Protein 4M8R (pdb70)

Structure (mmCIF, N/CA/C/O backbone):
data_4M8R
#
_entry.id   4M8R
#
_cell.length_a   123.084
_cell.length_b   123.084
_cell.length_c   269.910
_cell.angle_alpha   90.000
_cell.angle_beta   90.000
_cell.angle_gamma   120.000
#
_symmetry.space_group_name_H-M   'P 61 2 2'
#
loop_
_entity.id
_entity.type
_entity.pdbx_description
1 polymer 'hypothetical protein'
2 non-polymer 'PHOSPHATE ION'
3 non-polymer 1,2-ETHANEDIOL
4 non-polymer 'CHLORIDE ION'
5 water water
#
loop_
_atom_site.group_PDB
_atom_site.id
_atom_site.type_symbol
_atom_site.label_atom_id
_atom_site.label_alt_id
_atom_site.label_comp_id
_atom_site.label_asym_id
_atom_site.label_entity_id
_atom_site.label_seq_id
_atom_site.pdbx_PDB_ins_code
_atom_site.Cartn_x
_atom_site.Cartn_y
_atom_site.Cartn_z
_atom_site.occupancy
_atom_site.B_iso_or_equiv
_atom_site.auth_seq_id
_atom_site.auth_comp_id
_atom_site.auth_asym_id
_atom_site.auth_atom_id
_atom_site.pdbx_PDB_model_num
ATOM 1 N N . LYS A 1 10 ? 16.921 92.867 9.235 1.00 99.04 31 LYS A N 1
ATOM 2 C CA . LYS A 1 10 ? 17.627 91.882 10.111 1.00 98.35 31 LYS A CA 1
ATOM 3 C C . LYS A 1 10 ? 17.619 90.470 9.507 1.00 94.04 31 LYS A C 1
ATOM 4 O O . LYS A 1 10 ? 16.767 89.640 9.840 1.00 92.20 31 LYS A O 1
ATOM 10 N N . ILE A 1 11 ? 18.567 90.221 8.605 1.00 91.46 32 ILE A N 1
ATOM 11 C CA . ILE A 1 11 ? 18.855 88.870 8.114 1.00 81.91 32 ILE A CA 1
ATOM 12 C C . ILE A 1 11 ? 19.779 88.215 9.136 1.00 75.39 32 ILE A C 1
ATOM 13 O O . ILE A 1 11 ? 20.844 88.751 9.437 1.00 78.76 32 ILE A O 1
ATOM 18 N N . LEU A 1 12 ? 19.382 87.066 9.668 1.00 66.77 33 LEU A N 1
ATOM 19 C CA . LEU A 1 12 ? 20.116 86.451 10.775 1.00 63.05 33 LEU A CA 1
ATOM 20 C C . LEU A 1 12 ? 21.467 85.883 10.341 1.00 63.15 33 LEU A C 1
ATOM 21 O O . LEU A 1 12 ? 22.483 86.101 11.006 1.00 62.31 33 LEU A O 1
ATOM 26 N N . VAL A 1 13 ? 21.469 85.149 9.232 1.00 60.54 34 VAL A N 1
ATOM 27 C CA . VAL A 1 13 ? 22.676 84.501 8.730 1.00 59.09 34 VAL A CA 1
ATOM 28 C C . VAL A 1 13 ? 22.699 84.545 7.211 1.00 59.24 34 VAL A C 1
ATOM 29 O O . VAL A 1 13 ? 21.657 84.486 6.558 1.00 59.73 34 VAL A O 1
ATOM 33 N N . THR A 1 14 ? 23.901 84.639 6.658 1.00 60.39 35 THR A N 1
ATOM 34 C CA . THR A 1 14 ? 24.092 84.748 5.221 1.00 61.03 35 THR A CA 1
ATOM 35 C C . THR A 1 14 ? 24.690 83.461 4.667 1.00 61.03 35 THR A C 1
ATOM 36 O O . THR A 1 14 ? 25.287 82.677 5.416 1.00 59.52 35 THR A O 1
ATOM 40 N N . ASN A 1 15 ? 24.515 83.244 3.361 1.00 60.10 36 ASN A N 1
ATOM 41 C CA . ASN A 1 15 ? 25.001 82.035 2.685 1.00 58.69 36 ASN A CA 1
ATOM 42 C C . ASN A 1 15 ? 24.598 80.769 3.430 1.00 55.61 36 ASN A C 1
ATOM 43 O O . ASN A 1 15 ? 25.391 79.835 3.563 1.00 56.20 36 ASN A O 1
ATOM 48 N N . ALA A 1 16 ? 23.361 80.750 3.916 1.00 51.85 37 ALA A N 1
ATOM 49 C CA . ALA A 1 16 ? 22.901 79.695 4.801 1.00 49.53 37 ALA A CA 1
ATOM 50 C C . ALA A 1 16 ? 22.021 78.686 4.089 1.00 47.26 37 ALA A C 1
ATOM 51 O O . ALA A 1 16 ? 21.507 78.940 3.005 1.00 47.32 37 ALA A O 1
ATOM 53 N N . GLY A 1 17 ? 21.833 77.542 4.730 1.00 46.66 38 GLY A N 1
ATOM 54 C CA . GLY A 1 17 ? 20.971 76.499 4.197 1.00 45.95 38 GLY A CA 1
ATOM 55 C C . GLY A 1 17 ? 21.032 75.229 5.023 1.00 44.29 38 GLY A C 1
ATOM 56 O O . GLY A 1 17 ? 21.625 75.202 6.108 1.00 42.70 38 GLY A O 1
ATOM 57 N N . VAL A 1 18 ? 20.422 74.178 4.488 1.00 41.99 39 VAL A N 1
ATOM 58 C CA . VAL A 1 18 ? 20.450 72.862 5.097 1.00 40.36 39 VAL A CA 1
ATOM 59 C C . VAL A 1 18 ? 21.144 71.936 4.120 1.00 40.43 39 VAL A C 1
ATOM 60 O O . VAL A 1 18 ? 20.765 71.865 2.961 1.00 40.50 39 VAL A O 1
ATOM 64 N N . THR A 1 19 ? 22.164 71.228 4.586 1.00 41.54 40 THR A N 1
ATOM 65 C CA . THR A 1 19 ? 22.923 70.334 3.720 1.00 42.60 40 THR A CA 1
ATOM 66 C C . THR A 1 19 ? 21.994 69.329 3.048 1.00 41.23 40 THR A C 1
ATOM 67 O O . THR A 1 19 ? 22.095 69.099 1.850 1.00 42.22 40 THR A O 1
ATOM 71 N N . GLU A 1 20 ? 21.076 68.758 3.819 1.00 39.09 41 GLU A N 1
ATOM 72 C CA . GLU A 1 20 ? 20.168 67.735 3.310 1.00 39.11 41 GLU A CA 1
ATOM 73 C C . GLU A 1 20 ? 18.865 68.331 2.758 1.00 38.04 41 GLU A C 1
ATOM 74 O O . GLU A 1 20 ? 17.837 67.655 2.732 1.00 36.79 41 GLU A O 1
ATOM 80 N N . ALA A 1 21 ? 18.907 69.584 2.307 1.00 38.53 42 ALA A N 1
ATOM 81 C CA . ALA A 1 21 ? 17.706 70.277 1.838 1.00 38.43 42 ALA A CA 1
ATOM 82 C C . ALA A 1 21 ? 16.987 69.500 0.739 1.00 39.51 42 ALA A C 1
ATOM 83 O O . ALA A 1 21 ? 17.617 68.980 -0.177 1.00 41.76 42 ALA A O 1
ATOM 85 N N . ASN A 1 22 ? 15.668 69.401 0.872 1.00 39.97 43 ASN A N 1
ATOM 86 C CA . ASN A 1 22 ? 14.806 68.736 -0.108 1.00 41.13 43 ASN A CA 1
ATOM 87 C C . ASN A 1 22 ? 15.055 67.237 -0.288 1.00 42.61 43 ASN A C 1
ATOM 88 O O . ASN A 1 22 ? 14.609 66.649 -1.265 1.00 43.14 43 ASN A O 1
ATOM 93 N N . GLN A 1 23 ? 15.738 66.619 0.668 1.00 44.65 44 GLN A N 1
ATOM 94 C CA . GLN A 1 23 ? 15.981 65.188 0.633 1.00 45.97 44 GLN A CA 1
ATOM 95 C C . GLN A 1 23 ? 15.119 64.508 1.679 1.00 42.29 44 GLN A C 1
ATOM 96 O O . GLN A 1 23 ? 14.513 65.161 2.532 1.00 40.99 44 GLN A O 1
ATOM 102 N N . THR A 1 24 ? 15.058 63.188 1.599 1.00 41.73 45 THR A N 1
ATOM 103 C CA . THR A 1 24 ? 14.377 62.394 2.599 1.00 41.40 45 THR A CA 1
ATOM 104 C C . THR A 1 24 ? 15.374 62.012 3.694 1.00 40.52 45 THR A C 1
ATOM 105 O O . THR A 1 24 ? 16.463 61.513 3.410 1.00 40.94 45 THR A O 1
ATOM 109 N N . VAL A 1 25 ? 14.997 62.257 4.941 1.00 38.64 46 VAL A N 1
ATOM 110 C CA . VAL A 1 25 ? 15.843 61.925 6.081 1.00 39.92 46 VAL A CA 1
ATOM 111 C C . VAL A 1 25 ? 15.049 61.069 7.059 1.00 40.78 46 VAL A C 1
ATOM 112 O O . VAL A 1 25 ? 13.827 61.041 7.002 1.00 41.76 46 VAL A O 1
ATOM 116 N N . LYS A 1 26 ? 15.742 60.360 7.943 1.00 43.55 47 LYS A N 1
ATOM 117 C CA . LYS A 1 26 ? 15.083 59.452 8.885 1.00 44.39 47 LYS A CA 1
ATOM 118 C C . LYS A 1 26 ? 15.098 60.007 10.307 1.00 41.45 47 LYS A C 1
ATOM 119 O O . LYS A 1 26 ? 16.033 60.702 10.694 1.00 40.71 47 LYS A O 1
ATOM 125 N N . PRO A 1 27 ? 14.056 59.700 11.092 1.00 37.50 48 PRO A N 1
ATOM 126 C CA . PRO A 1 27 ? 14.112 59.985 12.514 1.00 36.83 48 PRO A CA 1
ATOM 127 C C . PRO A 1 27 ? 15.379 59.420 13.141 1.00 37.32 48 PRO A C 1
ATOM 128 O O . PRO A 1 27 ? 15.717 58.266 12.892 1.00 38.47 48 PRO A O 1
ATOM 132 N N . GLY A 1 28 ? 16.073 60.232 13.934 1.00 37.75 49 GLY A N 1
ATOM 133 C CA . GLY A 1 28 ? 17.347 59.834 14.536 1.00 39.49 49 GLY A CA 1
ATOM 134 C C . GLY A 1 28 ? 18.578 60.300 13.769 1.00 40.91 49 GLY A C 1
ATOM 135 O O . GLY A 1 28 ? 19.674 60.315 14.326 1.00 41.63 49 GLY A O 1
ATOM 136 N N . ASP A 1 29 ? 18.407 60.647 12.490 1.00 41.57 50 ASP A N 1
ATOM 137 C CA . ASP A 1 29 ? 19.503 61.151 11.658 1.00 42.25 50 ASP A CA 1
ATOM 138 C C . ASP A 1 29 ? 19.963 62.519 12.120 1.00 42.71 50 ASP A C 1
ATOM 139 O O . ASP A 1 29 ? 19.206 63.266 12.751 1.00 43.64 50 ASP A O 1
ATOM 144 N N . ILE A 1 30 ? 21.207 62.838 11.783 1.00 43.79 51 ILE A N 1
ATOM 145 C CA . ILE A 1 30 ? 21.758 64.168 11.975 1.00 43.78 51 ILE A CA 1
ATOM 146 C C . ILE A 1 30 ? 21.589 64.979 10.696 1.00 41.19 51 ILE A C 1
ATOM 147 O O . ILE A 1 30 ? 22.008 64.547 9.625 1.00 43.17 51 ILE A O 1
ATOM 152 N N . VAL A 1 31 ? 20.978 66.150 10.814 1.00 38.12 52 VAL A N 1
ATOM 153 C CA . VAL A 1 31 ? 20.875 67.098 9.708 1.00 38.17 52 VAL A CA 1
ATOM 154 C C . VAL A 1 31 ? 21.800 68.282 9.980 1.00 39.62 52 VAL A C 1
ATOM 155 O O . VAL A 1 31 ? 21.912 68.736 11.117 1.00 40.07 52 VAL A O 1
ATOM 159 N N . HIS A 1 32 ? 22.456 68.774 8.931 1.00 41.93 53 HIS A N 1
ATOM 160 C CA . HIS A 1 32 ? 23.465 69.819 9.064 1.00 43.95 53 HIS A CA 1
ATOM 161 C C . HIS A 1 32 ? 22.985 71.143 8.520 1.00 44.09 53 HIS A C 1
ATOM 162 O O . HIS A 1 32 ? 22.396 71.209 7.442 1.00 44.84 53 HIS A O 1
ATOM 169 N N . ILE A 1 33 ? 23.259 72.194 9.282 1.00 43.52 54 ILE A N 1
ATOM 170 C CA . ILE A 1 33 ? 22.911 73.549 8.916 1.00 44.13 54 ILE A CA 1
ATOM 171 C C . ILE A 1 33 ? 24.195 74.336 8.755 1.00 44.17 54 ILE A C 1
ATOM 172 O O . ILE A 1 33 ? 25.107 74.191 9.562 1.00 45.08 54 ILE A O 1
ATOM 177 N N . TYR A 1 34 ? 24.256 75.171 7.724 1.00 43.45 55 TYR A N 1
ATOM 178 C CA . TYR A 1 34 ? 25.439 75.982 7.459 1.00 44.91 55 TYR A CA 1
ATOM 179 C C . TYR A 1 34 ? 25.068 77.444 7.252 1.00 45.58 55 TYR A C 1
ATOM 180 O O . TYR A 1 34 ? 23.906 77.770 7.033 1.00 43.74 55 TYR A O 1
ATOM 189 N N . GLY A 1 35 ? 26.073 78.310 7.321 1.00 48.48 56 GLY A N 1
ATOM 190 C CA . GLY A 1 35 ? 25.894 79.746 7.129 1.00 51.19 56 GLY A CA 1
ATOM 191 C C . GLY A 1 35 ? 26.911 80.562 7.907 1.00 55.14 56 GLY A C 1
ATOM 192 O O . GLY A 1 35 ? 27.683 80.015 8.685 1.00 56.19 56 GLY A O 1
ATOM 193 N N . ASP A 1 36 ? 26.917 81.872 7.678 1.00 58.63 57 ASP A N 1
ATOM 194 C CA . ASP A 1 36 ? 27.808 82.790 8.387 1.00 61.71 57 ASP A CA 1
ATOM 195 C C . ASP A 1 36 ? 26.988 83.675 9.314 1.00 60.68 57 ASP A C 1
ATOM 196 O O . ASP A 1 36 ? 25.965 84.217 8.904 1.00 59.91 57 ASP A O 1
ATOM 201 N N . GLY A 1 37 ? 27.425 83.798 10.565 1.00 61.50 58 GLY A N 1
ATOM 202 C CA . GLY A 1 37 ? 26.795 84.710 11.522 1.00 60.78 58 GLY A CA 1
ATOM 203 C C . GLY A 1 37 ? 25.974 84.068 12.631 1.00 58.64 58 GLY A C 1
ATOM 204 O O . GLY A 1 37 ? 25.194 84.749 13.291 1.00 59.39 58 GLY A O 1
ATOM 205 N N . PHE A 1 38 ? 26.145 82.769 12.859 1.00 56.51 59 PHE A N 1
ATOM 206 C CA . PHE A 1 38 ? 25.485 82.120 13.989 1.00 55.57 59 PHE A CA 1
ATOM 207 C C . PHE A 1 38 ? 26.008 82.678 15.306 1.00 59.14 59 PHE A C 1
ATOM 208 O O . PHE A 1 38 ? 27.134 83.181 15.372 1.00 60.90 59 PHE A O 1
ATOM 216 N N . GLN A 1 39 ? 25.182 82.587 16.348 1.00 59.04 60 GLN A N 1
ATOM 217 C CA . GLN A 1 39 ? 25.501 83.174 17.647 1.00 61.91 60 GLN A CA 1
ATOM 218 C C . GLN A 1 39 ? 25.182 82.211 18.781 1.00 64.99 60 GLN A C 1
ATOM 219 O O . GLN A 1 39 ? 24.329 81.336 18.638 1.00 64.14 60 GLN A O 1
ATOM 225 N N . GLU A 1 40 ? 25.881 82.374 19.904 1.00 71.64 61 GLU A N 1
ATOM 226 C CA . GLU A 1 40 ? 25.603 81.591 21.107 1.00 74.08 61 GLU A CA 1
ATOM 227 C C . GLU A 1 40 ? 24.156 81.825 21.503 1.00 67.87 61 GLU A C 1
ATOM 228 O O . GLU A 1 40 ? 23.713 82.970 21.613 1.00 67.45 61 GLU A O 1
ATOM 234 N N . GLY A 1 41 ? 23.418 80.744 21.700 1.00 62.19 62 GLY A N 1
ATOM 235 C CA . GLY A 1 41 ? 22.030 80.849 22.120 1.00 59.40 62 GLY A CA 1
ATOM 236 C C . GLY A 1 41 ? 21.029 80.740 20.988 1.00 55.76 62 GLY A C 1
ATOM 237 O O . GLY A 1 41 ? 19.834 80.622 21.247 1.00 54.01 62 GLY A O 1
ATOM 238 N N . ASP A 1 42 ? 21.496 80.790 19.738 1.00 54.46 63 ASP A N 1
ATOM 239 C CA . ASP A 1 42 ? 20.627 80.524 18.593 1.00 51.34 63 ASP A CA 1
ATOM 240 C C . ASP A 1 42 ? 19.988 79.157 18.774 1.00 50.09 63 ASP A C 1
ATOM 241 O O . ASP A 1 42 ? 20.657 78.203 19.175 1.00 51.47 63 ASP A O 1
ATOM 246 N N . GLN A 1 43 ? 18.686 79.078 18.512 1.00 48.25 64 GLN A N 1
ATOM 247 C CA . GLN A 1 43 ? 17.962 77.818 18.584 1.00 46.72 64 GLN A CA 1
ATOM 248 C C . GLN A 1 43 ? 17.429 77.464 17.200 1.00 42.58 64 GLN A C 1
ATOM 249 O O . GLN A 1 43 ? 17.506 78.267 16.266 1.00 39.66 64 GLN A O 1
ATOM 255 N N . VAL A 1 44 ? 16.922 76.246 17.068 1.00 40.29 65 VAL A N 1
ATOM 256 C CA . VAL A 1 44 ? 16.381 75.779 15.807 1.00 39.32 65 VAL A CA 1
ATOM 257 C C . VAL A 1 44 ? 14.997 75.193 16.050 1.00 38.43 65 VAL A C 1
ATOM 258 O O . VAL A 1 44 ? 14.810 74.393 16.967 1.00 38.22 65 VAL A O 1
ATOM 262 N N . ASP A 1 45 ? 14.039 75.605 15.221 1.00 39.88 66 ASP A N 1
ATOM 263 C CA . ASP A 1 45 ? 12.642 75.172 15.320 1.00 41.49 66 ASP A CA 1
ATOM 264 C C . ASP A 1 45 ? 12.226 74.378 14.091 1.00 38.12 66 ASP A C 1
ATOM 265 O O . ASP A 1 45 ? 12.682 74.651 12.981 1.00 35.33 66 ASP A O 1
ATOM 270 N N . PHE A 1 46 ? 11.331 73.418 14.307 1.00 36.74 67 PHE A N 1
ATOM 271 C CA . PHE A 1 46 ? 10.714 72.650 13.237 1.00 34.17 67 PHE A CA 1
ATOM 272 C C . PHE A 1 46 ? 9.251 73.033 13.110 1.00 34.25 67 PHE A C 1
ATOM 273 O O . PHE A 1 46 ? 8.587 73.269 14.121 1.00 33.84 67 PHE A O 1
ATOM 281 N N . ASP A 1 47 ? 8.752 73.073 11.876 1.00 34.65 68 ASP A N 1
ATOM 282 C CA . ASP A 1 47 ? 7.315 73.055 11.610 1.00 36.35 68 ASP A CA 1
ATOM 283 C C . ASP A 1 47 ? 7.016 71.821 10.757 1.00 34.31 68 ASP A C 1
ATOM 284 O O . ASP A 1 47 ? 7.677 71.587 9.751 1.00 32.91 68 ASP A O 1
ATOM 289 N N . PHE A 1 48 ? 6.020 71.039 11.165 1.00 33.49 69 PHE A N 1
ATOM 290 C CA . PHE A 1 48 ? 5.662 69.793 10.487 1.00 32.67 69 PHE A CA 1
ATOM 291 C C . PHE A 1 48 ? 4.332 69.928 9.751 1.00 32.56 69 PHE A C 1
ATOM 292 O O . PHE A 1 48 ? 3.394 70.539 10.262 1.00 32.18 69 PHE A O 1
ATOM 300 N N . ARG A 1 49 ? 4.257 69.337 8.562 1.00 33.09 70 ARG A N 1
ATOM 301 C CA . ARG A 1 49 ? 3.008 69.226 7.809 1.00 33.56 70 ARG A CA 1
ATOM 302 C C . ARG A 1 49 ? 2.874 67.803 7.287 1.00 32.70 70 ARG A C 1
ATOM 303 O O . ARG A 1 49 ? 3.787 67.303 6.642 1.00 32.93 70 ARG A O 1
ATOM 311 N N . TRP A 1 50 ? 1.750 67.150 7.566 1.00 33.48 71 TRP A N 1
ATOM 312 C CA . TRP A 1 50 ? 1.556 65.769 7.128 1.00 34.64 71 TRP A CA 1
ATOM 313 C C . TRP A 1 50 ? 0.144 65.444 6.642 1.00 36.87 71 TRP A C 1
ATOM 314 O O . TRP A 1 50 ? -0.822 66.098 7.015 1.00 37.09 71 TRP A O 1
ATOM 325 N N . ASP A 1 51 ? 0.057 64.412 5.806 1.00 40.67 72 ASP A N 1
ATOM 326 C CA . ASP A 1 51 ? -1.209 63.859 5.326 1.00 45.05 72 ASP A CA 1
ATOM 327 C C . ASP A 1 51 ? -1.216 62.363 5.614 1.00 46.99 72 ASP A C 1
ATOM 328 O O . ASP A 1 51 ? -0.453 61.624 5.000 1.00 49.56 72 ASP A O 1
ATOM 333 N N . LEU A 1 52 ? -2.058 61.912 6.543 1.00 49.14 73 LEU A N 1
ATOM 334 C CA . LEU A 1 52 ? -2.067 60.493 6.935 1.00 48.25 73 LEU A CA 1
ATOM 335 C C . LEU A 1 52 ? -2.536 59.571 5.805 1.00 49.91 73 LEU A C 1
ATOM 336 O O . LEU A 1 52 ? -1.903 58.546 5.534 1.00 50.55 73 LEU A O 1
ATOM 341 N N . GLY A 1 53 ? -3.634 59.938 5.150 1.00 48.49 74 GLY A N 1
ATOM 342 C CA . GLY A 1 53 ? -4.153 59.171 4.020 1.00 50.20 74 GLY A CA 1
ATOM 343 C C . GLY A 1 53 ? -3.925 59.931 2.736 1.00 51.65 74 GLY A C 1
ATOM 344 O O . GLY A 1 53 ? -2.788 60.224 2.380 1.00 55.30 74 GLY A O 1
ATOM 345 N N . GLU A 1 54 ? -5.005 60.257 2.037 1.00 53.73 75 GLU A N 1
ATOM 346 C CA . GLU A 1 54 ? -4.922 61.168 0.909 1.00 56.59 75 GLU A CA 1
ATOM 347 C C . GLU A 1 54 ? -4.963 62.609 1.434 1.00 54.62 75 GLU A C 1
ATOM 348 O O . GLU A 1 54 ? -5.504 62.857 2.512 1.00 52.85 75 GLU A O 1
ATOM 354 N N . PRO A 1 55 ? -4.364 63.560 0.693 1.00 54.75 76 PRO A N 1
ATOM 355 C CA . PRO A 1 55 ? -4.396 64.953 1.147 1.00 52.96 76 PRO A CA 1
ATOM 356 C C . PRO A 1 55 ? -5.799 65.551 1.156 1.00 52.55 76 PRO A C 1
ATOM 357 O O . PRO A 1 55 ? -6.544 65.408 0.193 1.00 55.65 76 PRO A O 1
ATOM 361 N N . LEU A 1 56 ? -6.144 66.201 2.261 1.00 51.00 77 LEU A N 1
ATOM 362 C CA . LEU A 1 56 ? -7.370 66.970 2.378 1.00 50.77 77 LEU A CA 1
ATOM 363 C C . LEU A 1 56 ? -7.068 68.191 3.242 1.00 47.83 77 LEU A C 1
ATOM 364 O O . LEU A 1 56 ? -6.119 68.172 4.034 1.00 46.70 77 LEU A O 1
ATOM 369 N N . PHE A 1 57 ? -7.850 69.255 3.077 1.00 47.57 78 PHE A N 1
ATOM 370 C CA . PHE A 1 57 ? -7.781 70.392 3.989 1.00 45.85 78 PHE A CA 1
ATOM 371 C C . PHE A 1 57 ? -8.823 70.211 5.094 1.00 45.53 78 PHE A C 1
ATOM 372 O O . PHE A 1 57 ? -9.992 69.946 4.801 1.00 46.68 78 PHE A O 1
ATOM 380 N N . PRO A 1 58 ? -8.418 70.366 6.367 1.00 43.58 79 PRO A N 1
ATOM 381 C CA . PRO A 1 58 ? -7.075 70.665 6.862 1.00 42.26 79 PRO A CA 1
ATOM 382 C C . PRO A 1 58 ? -6.170 69.445 6.904 1.00 42.03 79 PRO A C 1
ATOM 383 O O . PRO A 1 58 ? -6.635 68.330 7.111 1.00 44.35 79 PRO A O 1
ATOM 387 N N . GLU A 1 59 ? -4.877 69.674 6.736 1.00 42.06 80 GLU A N 1
ATOM 388 C CA . GLU A 1 59 ? -3.873 68.632 6.919 1.00 42.44 80 GLU A CA 1
ATOM 389 C C . GLU A 1 59 ? -3.548 68.497 8.412 1.00 39.77 80 GLU A C 1
ATOM 390 O O . GLU A 1 59 ? -4.253 69.038 9.258 1.00 39.85 80 GLU A O 1
ATOM 396 N N . GLY A 1 60 ? -2.495 67.757 8.729 1.00 38.05 81 GLY A N 1
ATOM 397 C CA . GLY A 1 60 ? -1.956 67.715 10.083 1.00 37.68 81 GLY A CA 1
ATOM 398 C C . GLY A 1 60 ? -0.798 68.692 10.208 1.00 36.73 81 GLY A C 1
ATOM 399 O O . GLY A 1 60 ? 0.056 68.754 9.322 1.00 35.18 81 GLY A O 1
ATOM 400 N N . TYR A 1 61 ? -0.774 69.451 11.305 1.00 36.45 82 TYR A N 1
ATOM 401 C CA . TYR A 1 61 ? 0.225 70.505 11.508 1.00 36.55 82 TYR A CA 1
ATOM 402 C C . TYR A 1 61 ? 0.819 70.443 12.897 1.00 35.14 82 TYR A C 1
ATOM 403 O O . TYR A 1 61 ? 0.155 70.058 13.839 1.00 35.47 82 TYR A O 1
ATOM 412 N N . LEU A 1 62 ? 2.078 70.833 13.014 1.00 36.49 83 LEU A N 1
ATOM 413 C CA . LEU A 1 62 ? 2.735 70.937 14.309 1.00 37.66 83 LEU A CA 1
ATOM 414 C C . LEU A 1 62 ? 3.872 71.940 14.193 1.00 39.26 83 LEU A C 1
ATOM 415 O O . LEU A 1 62 ? 4.576 71.962 13.188 1.00 38.56 83 LEU A O 1
ATOM 420 N N . GLY A 1 63 ? 4.039 72.774 15.211 1.00 41.26 84 GLY A N 1
ATOM 421 C CA . GLY A 1 63 ? 5.083 73.791 15.197 1.00 45.60 84 GLY A CA 1
ATOM 422 C C . GLY A 1 63 ? 4.764 74.975 16.095 1.00 51.38 84 GLY A C 1
ATOM 423 O O . GLY A 1 63 ? 3.595 75.321 16.263 1.00 50.89 84 GLY A O 1
ATOM 424 N N . PRO A 1 64 ? 5.800 75.605 16.689 1.00 54.89 85 PRO A N 1
ATOM 425 C CA . PRO A 1 64 ? 7.219 75.285 16.582 1.00 49.73 85 PRO A CA 1
ATOM 426 C C . PRO A 1 64 ? 7.618 74.184 17.564 1.00 45.68 85 PRO A C 1
ATOM 427 O O . PRO A 1 64 ? 7.156 74.149 18.700 1.00 49.16 85 PRO A O 1
ATOM 431 N N . VAL A 1 65 ? 8.462 73.281 17.111 1.00 45.79 86 VAL A N 1
ATOM 432 C CA . VAL A 1 65 ? 8.965 72.211 17.946 1.00 45.74 86 VAL A CA 1
ATOM 433 C C . VAL A 1 65 ? 10.469 72.404 17.939 1.00 46.45 86 VAL A C 1
ATOM 434 O O . VAL A 1 65 ? 11.092 72.378 16.879 1.00 49.77 86 VAL A O 1
ATOM 438 N N . GLY A 1 66 ? 11.042 72.630 19.116 1.00 45.51 87 GLY A N 1
ATOM 439 C CA . GLY A 1 66 ? 12.468 72.860 19.236 1.00 42.67 87 GLY A CA 1
ATOM 440 C C . GLY A 1 66 ? 13.230 71.645 18.767 1.00 42.15 87 GLY A C 1
ATOM 441 O O . GLY A 1 66 ? 12.848 70.512 19.066 1.00 43.04 87 GLY A O 1
ATOM 442 N N . ALA A 1 67 ? 14.296 71.887 18.011 1.00 41.92 88 ALA A N 1
ATOM 443 C CA . ALA A 1 67 ? 15.170 70.826 17.551 1.00 40.82 88 ALA A CA 1
ATOM 444 C C . ALA A 1 67 ? 16.289 70.628 18.560 1.00 41.53 88 ALA A C 1
ATOM 445 O O . ALA A 1 67 ? 16.808 71.598 19.114 1.00 40.46 88 ALA A O 1
ATOM 447 N N . GLU A 1 68 ? 16.660 69.375 18.800 1.00 41.99 89 GLU A N 1
ATOM 448 C CA . GLU A 1 68 ? 17.837 69.087 19.609 1.00 45.40 89 GLU A CA 1
ATOM 449 C C . GLU A 1 68 ? 19.087 69.437 18.798 1.00 45.35 89 GLU A C 1
ATOM 450 O O . GLU A 1 68 ? 19.265 68.956 17.678 1.00 41.08 89 GLU A O 1
ATOM 456 N N . ILE A 1 69 ? 19.937 70.287 19.367 1.00 46.75 90 ILE A N 1
ATOM 457 C CA . ILE A 1 69 ? 21.183 70.693 18.726 1.00 47.53 90 ILE A CA 1
ATOM 458 C C . ILE A 1 69 ? 22.325 69.834 19.251 1.00 49.11 90 ILE A C 1
ATOM 459 O O . ILE A 1 69 ? 22.601 69.843 20.442 1.00 51.19 90 ILE A O 1
ATOM 464 N N . VAL A 1 70 ? 22.990 69.110 18.355 1.00 49.44 91 VAL A N 1
ATOM 465 C CA . VAL A 1 70 ? 24.038 68.160 18.734 1.00 52.73 91 VAL A CA 1
ATOM 466 C C . VAL A 1 70 ? 25.427 68.806 18.710 1.00 54.88 91 VAL A C 1
ATOM 467 O O . VAL A 1 70 ? 26.206 68.616 19.631 1.00 57.22 91 VAL A O 1
ATOM 471 N N . GLU A 1 71 ? 25.732 69.543 17.646 1.00 58.10 92 GLU A N 1
ATOM 472 C CA . GLU A 1 71 ? 27.012 70.242 17.496 1.00 64.32 92 GLU A CA 1
ATOM 473 C C . GLU A 1 71 ? 26.727 71.688 17.163 1.00 61.97 92 GLU A C 1
ATOM 474 O O . GLU A 1 71 ? 25.700 72.002 16.568 1.00 58.32 92 GLU A O 1
ATOM 480 N N . ARG A 1 72 ? 27.652 72.565 17.524 1.00 67.32 93 ARG A N 1
ATOM 481 C CA . ARG A 1 72 ? 27.445 73.996 17.366 1.00 71.38 93 ARG A CA 1
ATOM 482 C C . ARG A 1 72 ? 28.769 74.705 17.080 1.00 77.20 93 ARG A C 1
ATOM 483 O O . ARG A 1 72 ? 29.728 74.552 17.836 1.00 82.13 93 ARG A O 1
ATOM 491 N N . HIS A 1 73 ? 28.814 75.456 15.977 1.00 81.71 94 HIS A N 1
ATOM 492 C CA . HIS A 1 73 ? 29.940 76.345 15.660 1.00 86.85 94 HIS A CA 1
ATOM 493 C C . HIS A 1 73 ? 29.400 77.667 15.108 1.00 86.16 94 HIS A C 1
ATOM 494 O O . HIS A 1 73 ? 28.187 77.856 14.990 1.00 81.55 94 HIS A O 1
ATOM 501 N N . SER A 1 74 ? 30.312 78.570 14.758 1.00 87.58 95 SER A N 1
ATOM 502 C CA . SER A 1 74 ? 29.948 79.864 14.179 1.00 84.03 95 SER A CA 1
ATOM 503 C C . SER A 1 74 ? 29.587 79.751 12.701 1.00 75.82 95 SER A C 1
ATOM 504 O O . SER A 1 74 ? 28.908 80.638 12.174 1.00 78.45 95 SER A O 1
ATOM 507 N N . ASN A 1 75 ? 30.032 78.671 12.047 1.00 68.31 96 ASN A N 1
ATOM 508 C CA A ASN A 1 75 ? 29.741 78.444 10.627 0.50 64.59 96 ASN A CA 1
ATOM 509 C CA B ASN A 1 75 ? 29.745 78.441 10.628 0.50 64.34 96 ASN A CA 1
ATOM 510 C C . ASN A 1 75 ? 28.587 77.465 10.385 1.00 60.05 96 ASN A C 1
ATOM 511 O O . ASN A 1 75 ? 28.187 77.244 9.248 1.00 59.21 96 ASN A O 1
ATOM 520 N N . GLY A 1 76 ? 28.042 76.885 11.452 1.00 56.49 97 GLY A N 1
ATOM 521 C CA . GLY A 1 76 ? 26.903 75.978 11.320 1.00 52.86 97 GLY A CA 1
ATOM 522 C C . GLY A 1 76 ? 26.620 75.123 12.541 1.00 51.68 97 GLY A C 1
ATOM 523 O O . GLY A 1 76 ? 27.242 75.288 13.585 1.00 50.59 97 GLY A O 1
ATOM 532 N N . SER A 1 78 ? 24.727 71.066 13.933 1.00 49.73 99 SER A N 1
ATOM 533 C CA . SER A 1 78 ? 24.131 69.757 13.678 1.00 49.47 99 SER A CA 1
ATOM 534 C C . SER A 1 78 ? 22.893 69.592 14.550 1.00 46.80 99 SER A C 1
ATOM 535 O O . SER A 1 78 ? 22.941 69.868 15.749 1.00 48.66 99 SER A O 1
ATOM 538 N N . ILE A 1 79 ? 21.792 69.143 13.955 1.00 42.99 100 ILE A N 1
ATOM 539 C CA . ILE A 1 79 ? 20.562 68.894 14.708 1.00 41.40 100 ILE A CA 1
ATOM 540 C C . ILE A 1 79 ? 20.095 67.465 14.501 1.00 40.54 100 ILE A C 1
ATOM 541 O O . ILE A 1 79 ? 20.438 66.842 13.500 1.00 42.14 100 ILE A O 1
ATOM 546 N N . ARG A 1 80 ? 19.342 66.941 15.464 1.00 39.98 101 ARG A N 1
ATOM 547 C CA . ARG A 1 80 ? 18.821 65.581 15.375 1.00 42.07 101 ARG A CA 1
ATOM 548 C C . ARG A 1 80 ? 17.358 65.618 14.953 1.00 37.43 101 ARG A C 1
ATOM 549 O O . ARG A 1 80 ? 16.596 66.424 15.461 1.00 37.13 101 ARG A O 1
ATOM 565 N N . PRO A 1 82 ? 13.633 64.271 14.955 1.00 32.60 103 PRO A N 1
ATOM 566 C CA . PRO A 1 82 ? 12.876 63.579 15.994 1.00 32.24 103 PRO A CA 1
ATOM 567 C C . PRO A 1 82 ? 12.054 62.372 15.538 1.00 32.67 103 PRO A C 1
ATOM 568 O O . PRO A 1 82 ? 11.672 62.266 14.368 1.00 32.60 103 PRO A O 1
ATOM 572 N N . TYR A 1 83 ? 11.791 61.485 16.494 1.00 33.19 104 TYR A N 1
ATOM 573 C CA . TYR A 1 83 ? 10.836 60.393 16.338 1.00 32.52 104 TYR A CA 1
ATOM 574 C C . TYR A 1 83 ? 9.436 60.876 16.700 1.00 30.35 104 TYR A C 1
ATOM 575 O O . TYR A 1 83 ? 9.258 62.023 17.099 1.00 29.66 104 TYR A O 1
ATOM 584 N N . ARG A 1 84 ? 8.456 59.992 16.534 1.00 30.02 105 ARG A N 1
ATOM 585 C CA . ARG A 1 84 ? 7.077 60.166 17.020 1.00 31.28 105 ARG A CA 1
ATOM 586 C C . ARG A 1 84 ? 6.192 61.102 16.197 1.00 33.60 105 ARG A C 1
ATOM 587 O O . ARG A 1 84 ? 5.078 61.413 16.612 1.00 35.69 105 ARG A O 1
ATOM 595 N N . LYS A 1 85 ? 6.653 61.532 15.029 1.00 34.97 106 LYS A N 1
ATOM 596 C CA . LYS A 1 85 ? 5.769 62.217 14.093 1.00 36.93 106 LYS A CA 1
ATOM 597 C C . LYS A 1 85 ? 5.513 61.307 12.900 1.00 34.68 106 LYS A C 1
ATOM 598 O O . LYS A 1 85 ? 6.307 60.417 12.619 1.00 34.59 106 LYS A O 1
ATOM 604 N N . PRO A 1 86 ? 4.394 61.519 12.200 1.00 34.98 107 PRO A N 1
ATOM 605 C CA . PRO A 1 86 ? 4.199 60.838 10.915 1.00 36.18 107 PRO A CA 1
ATOM 606 C C . PRO A 1 86 ? 5.134 61.380 9.846 1.00 34.80 107 PRO A C 1
ATOM 607 O O . PRO A 1 86 ? 5.851 62.363 10.089 1.00 31.38 107 PRO A O 1
ATOM 611 N N . GLU A 1 87 ? 5.137 60.735 8.680 1.00 34.65 108 GLU A N 1
ATOM 612 C CA . GLU A 1 87 ? 5.907 61.236 7.550 1.00 35.35 108 GLU A CA 1
ATOM 613 C C . GLU A 1 87 ? 5.495 62.672 7.280 1.00 33.38 108 GLU A C 1
ATOM 614 O O . GLU A 1 87 ? 4.324 62.944 7.061 1.00 33.47 108 GLU A O 1
ATOM 620 N N . SER A 1 88 ? 6.462 63.582 7.292 1.00 33.16 109 SER A N 1
ATOM 621 C CA . SER A 1 88 ? 6.167 65.008 7.286 1.00 32.54 109 SER A CA 1
ATOM 622 C C . SER A 1 88 ? 7.094 65.812 6.401 1.00 31.94 109 SER A C 1
ATOM 623 O O . SER A 1 88 ? 8.284 65.517 6.294 1.00 31.74 109 SER A O 1
ATOM 626 N N . ARG A 1 89 ? 6.531 66.843 5.786 1.00 32.11 110 ARG A N 1
ATOM 627 C CA . ARG A 1 89 ? 7.310 67.963 5.281 1.00 33.87 110 ARG A CA 1
ATOM 628 C C . ARG A 1 89 ? 7.736 68.784 6.496 1.00 33.59 110 ARG A C 1
ATOM 629 O O . ARG A 1 89 ? 6.884 69.301 7.231 1.00 31.48 110 ARG A O 1
ATOM 637 N N . VAL A 1 90 ? 9.045 68.890 6.707 1.00 33.73 111 VAL A N 1
ATOM 638 C CA . VAL A 1 90 ? 9.584 69.612 7.854 1.00 34.15 111 VAL A CA 1
ATOM 639 C C . VAL A 1 90 ? 10.323 70.850 7.373 1.00 35.89 111 VAL A C 1
ATOM 640 O O . VAL A 1 90 ? 11.271 70.740 6.595 1.00 37.01 111 VAL A O 1
ATOM 644 N N . GLU A 1 91 ? 9.888 72.019 7.836 1.00 34.99 112 GLU A N 1
ATOM 645 C CA . GLU A 1 91 ? 10.605 73.253 7.567 1.00 36.21 112 GLU A CA 1
ATOM 646 C C . GLU A 1 91 ? 11.435 73.606 8.790 1.00 36.50 112 GLU A C 1
ATOM 647 O O . GLU A 1 91 ? 10.938 73.559 9.920 1.00 33.96 112 GLU A O 1
ATOM 653 N N . ILE A 1 92 ? 12.699 73.950 8.544 1.00 36.83 113 ILE A N 1
ATOM 654 C CA . ILE A 1 92 ? 13.689 74.171 9.591 1.00 37.19 113 ILE A CA 1
ATOM 655 C C . ILE A 1 92 ? 14.001 75.659 9.692 1.00 38.54 113 ILE A C 1
ATOM 656 O O . ILE A 1 92 ? 14.401 76.283 8.708 1.00 39.86 113 ILE A O 1
ATOM 661 N N . PHE A 1 93 ? 13.813 76.216 10.888 1.00 40.18 114 PHE A N 1
ATOM 662 C CA . PHE A 1 93 ? 13.977 77.648 11.127 1.00 40.95 114 PHE A CA 1
ATOM 663 C C . PHE A 1 93 ? 15.095 77.936 12.118 1.00 41.60 114 PHE A C 1
ATOM 664 O O . PHE A 1 93 ? 15.200 77.276 13.150 1.00 41.77 114 PHE A O 1
ATOM 672 N N . LEU A 1 94 ? 15.904 78.946 11.822 1.00 42.76 115 LEU A N 1
ATOM 673 C CA . LEU A 1 94 ? 16.827 79.494 12.811 1.00 43.38 115 LEU A CA 1
ATOM 674 C C . LEU A 1 94 ? 16.055 80.459 13.705 1.00 44.25 115 LEU A C 1
ATOM 675 O O . LEU A 1 94 ? 15.365 81.345 13.208 1.00 44.16 115 LEU A O 1
ATOM 680 N N . ASN A 1 95 ? 16.173 80.281 15.016 1.00 45.69 116 ASN A N 1
ATOM 681 C CA . ASN A 1 95 ? 15.445 81.098 15.986 1.00 48.21 116 ASN A CA 1
ATOM 682 C C . ASN A 1 95 ? 16.425 81.883 16.851 1.00 49.19 116 ASN A C 1
ATOM 683 O O . ASN A 1 95 ? 17.104 81.306 17.698 1.00 46.96 116 ASN A O 1
ATOM 688 N N . ARG A 1 96 ? 16.508 83.191 16.614 1.00 51.64 117 ARG A N 1
ATOM 689 C CA . ARG A 1 96 ? 17.338 84.079 17.422 1.00 55.57 117 ARG A CA 1
ATOM 690 C C . ARG A 1 96 ? 16.441 84.996 18.248 1.00 59.06 117 ARG A C 1
ATOM 691 O O . ARG A 1 96 ? 16.012 86.047 17.769 1.00 60.55 117 ARG A O 1
ATOM 699 N N . ALA A 1 97 ? 16.173 84.590 19.491 1.00 62.94 118 ALA A N 1
ATOM 700 C CA . ALA A 1 97 ? 15.268 85.315 20.392 1.00 65.52 118 ALA A CA 1
ATOM 701 C C . ALA A 1 97 ? 13.864 85.420 19.774 1.00 67.87 118 ALA A C 1
ATOM 702 O O . ALA A 1 97 ? 13.202 84.402 19.568 1.00 69.07 118 ALA A O 1
ATOM 704 N N . SER A 1 98 ? 13.416 86.634 19.468 1.00 74.11 119 SER A N 1
ATOM 705 C CA . SER A 1 98 ? 12.184 86.840 18.706 1.00 81.63 119 SER A CA 1
ATOM 706 C C . SER A 1 98 ? 12.251 86.196 17.299 1.00 76.95 119 SER A C 1
ATOM 707 O O . SER A 1 98 ? 11.448 85.316 16.963 1.00 66.61 119 SER A O 1
ATOM 710 N N . GLU A 1 99 ? 13.249 86.612 16.521 1.00 77.52 120 GLU A N 1
ATOM 711 C CA . GLU A 1 99 ? 13.275 86.427 15.062 1.00 74.11 120 GLU A CA 1
ATOM 712 C C . GLU A 1 99 ? 13.363 84.966 14.616 1.00 62.35 120 GLU A C 1
ATOM 713 O O . GLU A 1 99 ? 13.973 84.141 15.292 1.00 57.65 120 GLU A O 1
ATOM 719 N N . ARG A 1 100 ? 12.753 84.672 13.466 1.00 55.58 121 ARG A N 1
ATOM 720 C CA . ARG A 1 100 ? 12.887 83.377 12.795 1.00 50.65 121 ARG A CA 1
ATOM 721 C C . ARG A 1 100 ? 13.284 83.558 11.329 1.00 47.94 121 ARG A C 1
ATOM 722 O O . ARG A 1 100 ? 12.860 84.513 10.674 1.00 46.55 121 ARG A O 1
ATOM 738 N N . SER A 1 102 ? 13.851 81.015 7.786 1.00 42.91 123 SER A N 1
ATOM 739 C CA . SER A 1 102 ? 13.761 79.695 7.185 1.00 41.97 123 SER A CA 1
ATOM 740 C C . SER A 1 102 ? 15.101 79.312 6.580 1.00 44.14 123 SER A C 1
ATOM 741 O O . SER A 1 102 ? 15.675 80.078 5.808 1.00 46.18 123 SER A O 1
ATOM 744 N N . LEU A 1 103 ? 15.596 78.131 6.938 1.00 42.59 124 LEU A N 1
ATOM 745 C CA . LEU A 1 103 ? 16.865 77.636 6.419 1.00 42.80 124 LEU A CA 1
ATOM 746 C C . LEU A 1 103 ? 16.646 76.653 5.280 1.00 43.69 124 LEU A C 1
ATOM 747 O O . LEU A 1 103 ? 17.452 76.581 4.357 1.00 43.03 124 LEU A O 1
ATOM 752 N N . GLY A 1 104 ? 15.566 75.879 5.357 1.00 42.88 125 GLY A N 1
ATOM 753 C CA . GLY A 1 104 ? 15.258 74.896 4.326 1.00 41.79 125 GLY A CA 1
ATOM 754 C C . GLY A 1 104 ? 14.219 73.885 4.761 1.00 39.81 125 GLY A C 1
ATOM 755 O O . GLY A 1 104 ? 13.675 73.973 5.863 1.00 41.30 125 GLY A O 1
ATOM 756 N N . LYS A 1 105 ? 13.962 72.915 3.891 1.00 38.73 126 LYS A N 1
ATOM 757 C CA . LYS A 1 105 ? 12.945 71.902 4.129 1.00 37.55 126 LYS A CA 1
ATOM 758 C C . LYS A 1 105 ? 13.504 70.515 3.894 1.00 35.46 126 LYS A C 1
ATOM 759 O O . LYS A 1 105 ? 14.403 70.329 3.076 1.00 35.60 126 LYS A O 1
ATOM 765 N N . VAL A 1 106 ? 12.969 69.546 4.623 1.00 33.37 127 VAL A N 1
ATOM 766 C CA . VAL A 1 106 ? 13.291 68.148 4.397 1.00 32.97 127 VAL A CA 1
ATOM 767 C C . VAL A 1 106 ? 12.026 67.330 4.486 1.00 32.46 127 VAL A C 1
ATOM 768 O O . VAL A 1 106 ? 11.025 67.783 5.033 1.00 31.60 127 VAL A O 1
ATOM 772 N N . LEU A 1 107 ? 12.070 66.133 3.917 1.00 34.88 128 LEU A N 1
ATOM 773 C CA . LEU A 1 107 ? 10.995 65.170 4.067 1.00 36.16 128 LEU A CA 1
ATOM 774 C C . LEU A 1 107 ? 11.451 64.170 5.119 1.00 34.90 128 LEU A C 1
ATOM 775 O O . LEU A 1 107 ? 12.472 63.497 4.947 1.00 35.41 128 LEU A O 1
ATOM 780 N N . LEU A 1 108 ? 10.713 64.098 6.221 1.00 33.44 129 LEU A N 1
ATOM 781 C CA . LEU A 1 108 ? 11.072 63.233 7.341 1.00 32.79 129 LEU A CA 1
ATOM 782 C C . LEU A 1 108 ? 10.228 61.969 7.292 1.00 32.84 129 LEU A C 1
ATOM 783 O O . LEU A 1 108 ? 9.001 62.040 7.329 1.00 32.68 129 LEU A O 1
ATOM 788 N N . ALA A 1 109 ? 10.882 60.816 7.218 1.00 33.61 130 ALA A N 1
ATOM 789 C CA . ALA A 1 109 ? 10.175 59.540 7.149 1.00 34.94 130 ALA A CA 1
ATOM 790 C C . ALA A 1 109 ? 9.408 59.294 8.441 1.00 34.51 130 ALA A C 1
ATOM 791 O O . ALA A 1 109 ? 9.730 59.870 9.472 1.00 34.62 130 ALA A O 1
ATOM 793 N N . ASP A 1 110 ? 8.398 58.432 8.374 1.00 35.96 131 ASP A N 1
ATOM 794 C CA . ASP A 1 110 ? 7.536 58.154 9.513 1.00 36.58 131 ASP A CA 1
ATOM 795 C C . ASP A 1 110 ? 8.353 57.753 10.743 1.00 36.07 131 ASP A C 1
ATOM 796 O O . ASP A 1 110 ? 9.237 56.910 10.657 1.00 35.41 131 ASP A O 1
ATOM 801 N N . GLY A 1 111 ? 8.051 58.371 11.879 1.00 35.94 132 GLY A N 1
ATOM 802 C CA . GLY A 1 111 ? 8.697 58.024 13.142 1.00 36.32 132 GLY A CA 1
ATOM 803 C C . GLY A 1 111 ? 7.718 57.582 14.216 1.00 35.22 132 GLY A C 1
ATOM 804 O O . GLY A 1 111 ? 8.043 57.602 15.402 1.00 35.33 132 GLY A O 1
ATOM 805 N N . GLN A 1 112 ? 6.520 57.176 13.814 1.00 35.80 133 GLN A N 1
ATOM 806 C CA . GLN A 1 112 ? 5.498 56.789 14.782 1.00 36.62 133 GLN A CA 1
ATOM 807 C C . GLN A 1 112 ? 5.874 55.465 15.424 1.00 35.67 133 GLN A C 1
ATOM 808 O O . GLN A 1 112 ? 6.314 54.546 14.747 1.00 35.25 133 GLN A O 1
ATOM 814 N N . THR A 1 113 ? 5.702 55.386 16.736 1.00 35.43 134 THR A N 1
ATOM 815 C CA . THR A 1 113 ? 6.072 54.200 17.499 1.00 36.77 134 THR A CA 1
ATOM 816 C C . THR A 1 113 ? 4.939 53.165 17.506 1.00 38.33 134 THR A C 1
ATOM 817 O O . THR A 1 113 ? 3.769 53.536 17.533 1.00 37.38 134 THR A O 1
ATOM 821 N N . PRO A 1 114 ? 5.282 51.865 17.494 1.00 40.89 135 PRO A N 1
ATOM 822 C CA . PRO A 1 114 ? 4.247 50.828 17.464 1.00 42.90 135 PRO A CA 1
ATOM 823 C C . PRO A 1 114 ? 3.385 50.868 18.720 1.00 44.99 135 PRO A C 1
ATOM 824 O O . PRO A 1 114 ? 3.911 51.074 19.809 1.00 46.04 135 PRO A O 1
ATOM 828 N N . LYS A 1 115 ? 2.078 50.674 18.565 1.00 49.05 136 LYS A N 1
ATOM 829 C CA . LYS A 1 115 ? 1.136 50.833 19.676 1.00 53.09 136 LYS A CA 1
ATOM 830 C C . LYS A 1 115 ? 0.774 49.524 20.388 1.00 48.13 136 LYS A C 1
ATOM 831 O O . LYS A 1 115 ? 0.123 49.555 21.431 1.00 45.99 136 LYS A O 1
ATOM 837 N N . ASP A 1 116 ? 1.193 48.385 19.842 1.00 45.80 137 ASP A N 1
ATOM 838 C CA . ASP A 1 116 ? 0.921 47.093 20.479 1.00 47.52 137 ASP A CA 1
ATOM 839 C C . ASP A 1 116 ? 1.718 46.941 21.773 1.00 47.10 137 ASP A C 1
ATOM 840 O O . ASP A 1 116 ? 2.892 47.310 21.837 1.00 46.04 137 ASP A O 1
ATOM 845 N N . PHE A 1 117 ? 1.074 46.390 22.797 1.00 45.63 138 PHE A N 1
ATOM 846 C CA . PHE A 1 117 ? 1.718 46.205 24.089 1.00 45.68 138 PHE A CA 1
ATOM 847 C C . PHE A 1 117 ? 2.720 45.062 24.050 1.00 45.11 138 PHE A C 1
ATOM 848 O O . PHE A 1 117 ? 2.434 44.004 23.519 1.00 45.55 138 PHE A O 1
ATOM 856 N N . ARG A 1 118 ? 3.893 45.303 24.628 1.00 44.72 139 ARG A N 1
ATOM 857 C CA . ARG A 1 118 ? 4.994 44.344 24.635 1.00 45.34 139 ARG A CA 1
ATOM 858 C C . ARG A 1 118 ? 5.535 44.202 26.055 1.00 45.56 139 ARG A C 1
ATOM 859 O O . ARG A 1 118 ? 5.505 45.155 26.835 1.00 43.77 139 ARG A O 1
ATOM 867 N N . LEU A 1 119 ? 6.011 43.009 26.391 1.00 47.63 140 LEU A N 1
ATOM 868 C CA . LEU A 1 119 ? 6.501 42.730 27.734 1.00 49.18 140 LEU A CA 1
ATOM 869 C C . LEU A 1 119 ? 8.026 42.814 27.763 1.00 50.62 140 LEU A C 1
ATOM 870 O O . LEU A 1 119 ? 8.703 42.211 26.922 1.00 52.60 140 LEU A O 1
ATOM 875 N N . TYR A 1 120 ? 8.553 43.558 28.734 1.00 49.87 141 TYR A N 1
ATOM 876 C CA . TYR A 1 120 ? 9.989 43.778 28.867 1.00 50.67 141 TYR A CA 1
ATOM 877 C C . TYR A 1 120 ? 10.468 43.325 30.238 1.00 51.89 141 TYR A C 1
ATOM 878 O O . TYR A 1 120 ? 9.802 43.568 31.238 1.00 52.04 141 TYR A O 1
ATOM 887 N N . GLY A 1 121 ? 11.627 42.676 30.280 1.00 54.15 142 GLY A N 1
ATOM 888 C CA . GLY A 1 121 ? 12.224 42.221 31.536 1.00 55.55 142 GLY A CA 1
ATOM 889 C C . GLY A 1 121 ? 13.527 42.938 31.846 1.00 55.74 142 GLY A C 1
ATOM 890 O O . GLY A 1 121 ? 14.274 43.305 30.935 1.00 56.32 142 GLY A O 1
ATOM 891 N N . ILE A 1 122 ? 13.807 43.119 33.135 1.00 56.68 143 ILE A N 1
ATOM 892 C CA . ILE A 1 122 ? 15.073 43.706 33.583 1.00 58.48 143 ILE A CA 1
ATOM 893 C C . ILE A 1 122 ? 16.101 42.595 33.802 1.00 61.02 143 ILE A C 1
ATOM 894 O O . ILE A 1 122 ? 15.926 41.754 34.686 1.00 62.95 143 ILE A O 1
ATOM 899 N N . ASN A 1 123 ? 17.165 42.590 33.001 1.00 61.34 144 ASN A N 1
ATOM 900 C CA . ASN A 1 123 ? 18.239 41.614 33.159 1.00 65.42 144 ASN A CA 1
ATOM 901 C C . ASN A 1 123 ? 19.355 42.196 34.025 1.00 67.99 144 ASN A C 1
ATOM 902 O O . ASN A 1 123 ? 20.155 43.009 33.558 1.00 68.36 144 ASN A O 1
ATOM 907 N N . GLU A 1 124 ? 19.396 41.787 35.289 1.00 70.50 145 GLU A N 1
ATOM 908 C CA . GLU A 1 124 ? 20.377 42.320 36.232 1.00 72.95 145 GLU A CA 1
ATOM 909 C C . GLU A 1 124 ? 21.782 41.753 36.026 1.00 76.45 145 GLU A C 1
ATOM 910 O O . GLU A 1 124 ? 22.749 42.326 36.515 1.00 78.34 145 GLU A O 1
ATOM 916 N N . THR A 1 125 ? 21.900 40.636 35.313 1.00 79.16 146 THR A N 1
ATOM 917 C CA . THR A 1 125 ? 23.212 40.076 34.994 1.00 83.01 146 THR A CA 1
ATOM 918 C C . THR A 1 125 ? 23.937 40.960 33.974 1.00 83.23 146 THR A C 1
ATOM 919 O O . THR A 1 125 ? 25.046 41.430 34.232 1.00 83.62 146 THR A O 1
ATOM 923 N N . ASP A 1 126 ? 23.299 41.195 32.829 1.00 81.49 147 ASP A N 1
ATOM 924 C CA . ASP A 1 126 ? 23.907 41.984 31.753 1.00 81.80 147 ASP A CA 1
ATOM 925 C C . ASP A 1 126 ? 23.641 43.482 31.891 1.00 79.68 147 ASP A C 1
ATOM 926 O O . ASP A 1 126 ? 24.185 44.276 31.119 1.00 78.69 147 ASP A O 1
ATOM 931 N N . LYS A 1 127 ? 22.813 43.862 32.868 1.00 78.94 148 LYS A N 1
ATOM 932 C CA . LYS A 1 127 ? 22.343 45.244 33.020 1.00 74.35 148 LYS A CA 1
ATOM 933 C C . LYS A 1 127 ? 21.714 45.746 31.718 1.00 68.92 148 LYS A C 1
ATOM 934 O O . LYS A 1 127 ? 22.226 46.659 31.066 1.00 65.14 148 LYS A O 1
ATOM 940 N N . THR A 1 128 ? 20.595 45.120 31.357 1.00 66.84 149 THR A N 1
ATOM 941 C CA . THR A 1 128 ? 19.886 45.417 30.118 1.00 62.70 149 THR A CA 1
ATOM 942 C C . THR A 1 128 ? 18.378 45.273 30.290 1.00 60.12 149 THR A C 1
ATOM 943 O O . THR A 1 128 ? 17.909 44.465 31.093 1.00 61.60 149 THR A O 1
ATOM 947 N N . ILE A 1 129 ? 17.631 46.068 29.530 1.00 57.64 150 ILE A N 1
ATOM 948 C CA . ILE A 1 129 ? 16.196 45.868 29.359 1.00 54.67 150 ILE A CA 1
ATOM 949 C C . ILE A 1 129 ? 16.022 44.955 28.157 1.00 54.89 150 ILE A C 1
ATOM 950 O O . ILE A 1 129 ? 16.552 45.244 27.088 1.00 53.52 150 ILE A O 1
ATOM 955 N N . GLU A 1 130 ? 15.288 43.861 28.331 1.00 57.01 151 GLU A N 1
ATOM 956 C CA . GLU A 1 130 ? 15.082 42.890 27.257 1.00 59.60 151 GLU A CA 1
ATOM 957 C C . GLU A 1 130 ? 13.612 42.790 26.898 1.00 58.20 151 GLU A C 1
ATOM 958 O O . GLU A 1 130 ? 12.764 42.746 27.787 1.00 58.00 151 GLU A O 1
ATOM 964 N N . ARG A 1 131 ? 13.308 42.733 25.603 1.00 57.21 152 ARG A N 1
ATOM 965 C CA . ARG A 1 131 ? 11.941 42.466 25.167 1.00 57.26 152 ARG A CA 1
ATOM 966 C C . ARG A 1 131 ? 11.657 40.982 25.306 1.00 59.53 152 ARG A C 1
ATOM 967 O O . ARG A 1 131 ? 12.223 40.177 24.579 1.00 64.06 152 ARG A O 1
ATOM 975 N N . ALA A 1 132 ? 10.787 40.627 26.247 1.00 60.29 153 ALA A N 1
ATOM 976 C CA . ALA A 1 132 ? 10.514 39.225 26.566 1.00 62.68 153 ALA A CA 1
ATOM 977 C C . ALA A 1 132 ? 9.383 38.655 25.722 1.00 62.91 153 ALA A C 1
ATOM 978 O O . ALA A 1 132 ? 9.377 37.465 25.414 1.00 64.68 153 ALA A O 1
ATOM 980 N N . TYR A 1 133 ? 8.415 39.500 25.373 1.00 61.97 154 TYR A N 1
ATOM 981 C CA . TYR A 1 133 ? 7.280 39.069 24.564 1.00 61.38 154 TYR A CA 1
ATOM 982 C C . TYR A 1 133 ? 6.747 40.193 23.686 1.00 58.89 154 TYR A C 1
ATOM 983 O O . TYR A 1 133 ? 6.611 41.339 24.120 1.00 56.40 154 TYR A O 1
ATOM 992 N N . ALA A 1 134 ? 6.449 39.841 22.443 1.00 59.70 155 ALA A N 1
ATOM 993 C CA . ALA A 1 134 ? 5.674 40.687 21.546 1.00 58.80 155 ALA A CA 1
ATOM 994 C C . ALA A 1 134 ? 4.865 39.745 20.675 1.00 63.06 155 ALA A C 1
ATOM 995 O O . ALA A 1 134 ? 5.315 38.637 20.394 1.00 67.52 155 ALA A O 1
ATOM 997 N N . GLU A 1 135 ? 3.675 40.159 20.258 1.00 64.85 156 GLU A N 1
ATOM 998 C CA . GLU A 1 135 ? 2.844 39.277 19.447 1.00 71.25 156 GLU A CA 1
ATOM 999 C C . GLU A 1 135 ? 3.336 39.208 18.002 1.00 74.81 156 GLU A C 1
ATOM 1000 O O . GLU A 1 135 ? 4.164 40.012 17.580 1.00 71.86 156 GLU A O 1
ATOM 1006 N N . GLU A 1 136 ? 2.810 38.237 17.260 1.00 81.40 157 GLU A N 1
ATOM 1007 C CA . GLU A 1 136 ? 3.421 37.776 16.008 1.00 87.06 157 GLU A CA 1
ATOM 1008 C C . GLU A 1 136 ? 3.720 38.887 14.990 1.00 88.84 157 GLU A C 1
ATOM 1009 O O . GLU A 1 136 ? 3.108 39.960 15.012 1.00 80.35 157 GLU A O 1
ATOM 1015 N N . THR A 1 137 ? 4.682 38.594 14.112 1.00 94.73 158 THR A N 1
ATOM 1016 C CA . THR A 1 137 ? 5.195 39.515 13.089 1.00 94.17 158 THR A CA 1
ATOM 1017 C C . THR A 1 137 ? 5.966 40.682 13.705 1.00 95.95 158 THR A C 1
ATOM 1018 O O . THR A 1 137 ? 5.961 41.786 13.158 1.00 102.57 158 THR A O 1
ATOM 1022 N N . VAL A 1 138 ? 6.636 40.436 14.831 1.00 92.46 159 VAL A N 1
ATOM 1023 C CA . VAL A 1 138 ? 7.444 41.467 15.474 1.00 92.31 159 VAL A CA 1
ATOM 1024 C C . VAL A 1 138 ? 8.897 41.017 15.619 1.00 99.00 159 VAL A C 1
ATOM 1025 O O . VAL A 1 138 ? 9.173 39.950 16.178 1.00 91.65 159 VAL A O 1
ATOM 1029 N N . THR A 1 139 ? 9.805 41.838 15.084 1.00 108.63 160 THR A N 1
ATOM 1030 C CA . THR A 1 139 ? 11.253 41.722 15.313 1.00 114.72 160 THR A CA 1
ATOM 1031 C C . THR A 1 139 ? 11.940 43.048 14.918 1.00 107.94 160 THR A C 1
ATOM 1032 O O . THR A 1 139 ? 12.478 43.179 13.816 1.00 101.29 160 THR A O 1
ATOM 1036 N N . GLY A 1 140 ? 11.888 44.028 15.821 1.00 102.58 161 GLY A N 1
ATOM 1037 C CA . GLY A 1 140 ? 12.580 45.310 15.640 1.00 100.74 161 GLY A CA 1
ATOM 1038 C C . GLY A 1 140 ? 13.988 45.289 16.220 1.00 104.10 161 GLY A C 1
ATOM 1039 O O . GLY A 1 140 ? 14.951 44.986 15.516 1.00 98.08 161 GLY A O 1
ATOM 1040 N N . LYS A 1 141 ? 14.100 45.614 17.508 1.00 105.09 162 LYS A N 1
ATOM 1041 C CA . LYS A 1 141 ? 15.379 45.610 18.231 1.00 100.45 162 LYS A CA 1
ATOM 1042 C C . LYS A 1 141 ? 15.143 45.141 19.684 1.00 89.53 162 LYS A C 1
ATOM 1043 O O . LYS A 1 141 ? 14.332 45.727 20.398 1.00 84.53 162 LYS A O 1
ATOM 1049 N N . LYS A 1 142 ? 15.861 44.100 20.114 1.00 81.46 163 LYS A N 1
ATOM 1050 C CA . LYS A 1 142 ? 15.476 43.306 21.297 1.00 75.17 163 LYS A CA 1
ATOM 1051 C C . LYS A 1 142 ? 15.984 43.788 22.661 1.00 68.27 163 LYS A C 1
ATOM 1052 O O . LYS A 1 142 ? 15.351 43.505 23.682 1.00 65.74 163 LYS A O 1
ATOM 1058 N N . THR A 1 143 ? 17.121 44.483 22.686 1.00 63.76 164 THR A N 1
ATOM 1059 C CA . THR A 1 143 ? 17.821 44.788 23.945 1.00 60.20 164 THR A CA 1
ATOM 1060 C C . THR A 1 143 ? 18.216 46.261 24.055 1.00 55.60 164 THR A C 1
ATOM 1061 O O . THR A 1 143 ? 18.561 46.889 23.058 1.00 55.43 164 THR A O 1
ATOM 1065 N N . TRP A 1 144 ? 18.157 46.802 25.271 1.00 53.25 165 TRP A N 1
ATOM 1066 C CA . TRP A 1 144 ? 18.609 48.173 25.548 1.00 51.60 165 TRP A CA 1
ATOM 1067 C C . TRP A 1 144 ? 19.597 48.179 26.710 1.00 53.59 165 TRP A C 1
ATOM 1068 O O . TRP A 1 144 ? 19.375 47.517 27.729 1.00 54.01 165 TRP A O 1
ATOM 1079 N N . ASP A 1 145 ? 20.680 48.935 26.552 1.00 53.81 166 ASP A N 1
ATOM 1080 C CA . ASP A 1 145 ? 21.749 48.975 27.543 1.00 55.72 166 ASP A CA 1
ATOM 1081 C C . ASP A 1 145 ? 21.327 49.827 28.735 1.00 55.31 166 ASP A C 1
ATOM 1082 O O . ASP A 1 145 ? 20.907 50.971 28.567 1.00 53.86 166 ASP A O 1
ATOM 1095 N N . SER A 1 147 ? 23.323 50.389 31.499 1.00 63.51 168 SER A N 1
ATOM 1096 C CA . SER A 1 147 ? 24.536 50.555 32.312 1.00 66.10 168 SER A CA 1
ATOM 1097 C C . SER A 1 147 ? 24.764 51.981 32.822 1.00 65.17 168 SER A C 1
ATOM 1098 O O . SER A 1 147 ? 25.536 52.184 33.757 1.00 67.33 168 SER A O 1
ATOM 1101 N N . ALA A 1 148 ? 24.112 52.964 32.207 1.00 62.95 169 ALA A N 1
ATOM 1102 C CA . ALA A 1 148 ? 24.150 54.337 32.710 1.00 62.60 169 ALA A CA 1
ATOM 1103 C C . ALA A 1 148 ? 23.397 54.452 34.041 1.00 63.12 169 ALA A C 1
ATOM 1104 O O . ALA A 1 148 ? 23.762 55.255 34.897 1.00 63.65 169 ALA A O 1
A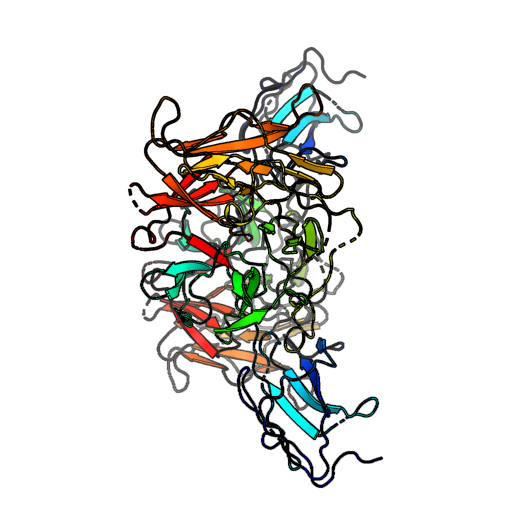TOM 1106 N N . HIS A 1 149 ? 22.341 53.654 34.203 1.00 63.52 170 HIS A N 1
ATOM 1107 C CA . HIS A 1 149 ? 21.600 53.575 35.465 1.00 64.11 170 HIS A CA 1
ATOM 1108 C C . HIS A 1 149 ? 21.336 52.106 35.810 1.00 63.04 170 HIS A C 1
ATOM 1109 O O . HIS A 1 149 ? 20.205 51.632 35.702 1.00 62.32 170 HIS A O 1
ATOM 1116 N N . PRO A 1 150 ? 22.384 51.381 36.242 1.00 63.51 171 PRO A N 1
ATOM 1117 C CA . PRO A 1 150 ? 22.258 49.942 36.489 1.00 63.28 171 PRO A CA 1
ATOM 1118 C C . PRO A 1 150 ? 21.314 49.592 37.633 1.00 62.03 171 PRO A C 1
ATOM 1119 O O . PRO A 1 150 ? 20.857 48.460 37.723 1.00 61.23 171 PRO A O 1
ATOM 1123 N N . ASP A 1 151 ? 21.025 50.568 38.488 1.00 62.59 172 ASP A N 1
ATOM 1124 C CA . ASP A 1 151 ? 20.129 50.383 39.630 1.00 63.33 172 ASP A CA 1
ATOM 1125 C C . ASP A 1 151 ? 18.664 50.715 39.303 1.00 60.25 172 ASP A C 1
ATOM 1126 O O . ASP A 1 151 ? 17.846 50.855 40.217 1.00 60.14 172 ASP A O 1
ATOM 1131 N N . PHE A 1 152 ? 18.342 50.828 38.011 1.00 56.71 173 PHE A N 1
ATOM 1132 C CA . PHE A 1 152 ? 16.997 51.191 37.554 1.00 52.69 173 PHE A CA 1
ATOM 1133 C C . PHE A 1 152 ? 15.960 50.309 38.230 1.00 53.29 173 PHE A C 1
ATOM 1134 O O . PHE A 1 152 ? 16.074 49.088 38.230 1.00 55.26 173 PHE A O 1
ATOM 1142 N N . ARG A 1 153 ? 14.940 50.948 38.789 1.00 52.95 174 ARG A N 1
ATOM 1143 C CA . ARG A 1 153 ? 14.094 50.336 39.801 1.00 53.85 174 ARG A CA 1
ATOM 1144 C C . ARG A 1 153 ? 12.652 50.798 39.636 1.00 51.48 174 ARG A C 1
ATOM 1145 O O . ARG A 1 153 ? 12.410 51.889 39.130 1.00 49.94 174 ARG A O 1
ATOM 1153 N N . SER A 1 154 ? 11.702 49.976 40.077 1.00 51.53 175 SER A N 1
ATOM 1154 C CA . SER A 1 154 ? 10.288 50.355 40.093 1.00 50.56 175 SER A CA 1
ATOM 1155 C C . SER A 1 154 ? 9.824 50.743 38.695 1.00 47.64 175 SER A C 1
ATOM 1156 O O . SER A 1 154 ? 9.209 51.790 38.484 1.00 45.62 175 SER A O 1
ATOM 1159 N N . VAL A 1 155 ? 10.123 49.876 37.740 1.00 47.07 176 VAL A N 1
ATOM 1160 C CA . VAL A 1 155 ? 9.971 50.206 36.336 1.00 44.96 176 VAL A CA 1
ATOM 1161 C C . VAL A 1 155 ? 8.519 50.098 35.887 1.00 43.10 176 VAL A C 1
ATOM 1162 O O . VAL A 1 155 ? 7.861 49.086 36.116 1.00 43.61 176 VAL A O 1
ATOM 1166 N N . VAL A 1 156 ? 8.038 51.154 35.238 1.00 41.04 177 VAL A N 1
ATOM 1167 C CA . VAL A 1 156 ? 6.655 51.249 34.792 1.00 39.48 177 VAL A CA 1
ATOM 1168 C C . VAL A 1 156 ? 6.588 51.922 33.432 1.00 37.43 177 VAL A C 1
ATOM 1169 O O . VAL A 1 156 ? 7.575 52.482 32.958 1.00 36.81 177 VAL A O 1
ATOM 1173 N N . ASN A 1 157 ? 5.411 51.876 32.819 1.00 36.58 178 ASN A N 1
ATOM 1174 C CA . ASN A 1 157 ? 5.192 52.486 31.519 1.00 35.25 178 ASN A CA 1
ATOM 1175 C C . ASN A 1 157 ? 4.026 53.446 31.566 1.00 35.17 178 ASN A C 1
ATOM 1176 O O . ASN A 1 157 ? 3.011 53.165 32.191 1.00 36.53 178 ASN A O 1
ATOM 1181 N N . LEU A 1 158 ? 4.182 54.595 30.920 1.00 35.11 179 LEU A N 1
ATOM 1182 C CA . LEU A 1 158 ? 3.050 55.452 30.625 1.00 35.32 179 LEU A CA 1
ATOM 1183 C C . LEU A 1 158 ? 2.631 55.139 29.206 1.00 36.11 179 LEU A C 1
ATOM 1184 O O . LEU A 1 158 ? 3.424 55.274 28.283 1.00 36.72 179 LEU A O 1
ATOM 1189 N N . GLN A 1 159 ? 1.386 54.720 29.028 1.00 39.25 180 GLN A N 1
ATOM 1190 C CA . GLN A 1 159 ? 0.943 54.245 27.728 1.00 41.44 180 GLN A CA 1
ATOM 1191 C C . GLN A 1 159 ? 1.260 55.249 26.618 1.00 38.81 180 GLN A C 1
ATOM 1192 O O . GLN A 1 159 ? 1.133 56.458 26.803 1.00 35.52 180 GLN A O 1
ATOM 1198 N N . LYS A 1 160 ? 1.700 54.716 25.478 1.00 38.51 181 LYS A N 1
ATOM 1199 C CA . LYS A 1 160 ? 2.004 55.478 24.255 1.00 36.92 181 LYS A CA 1
ATOM 1200 C C . LYS A 1 160 ? 3.327 56.232 24.259 1.00 33.96 181 LYS A C 1
ATOM 1201 O O . LYS A 1 160 ? 3.671 56.842 23.257 1.00 34.75 181 LYS A O 1
ATOM 1207 N N . THR A 1 161 ? 4.077 56.191 25.354 1.00 32.85 182 THR A N 1
ATOM 1208 C CA . THR A 1 161 ? 5.361 56.889 25.413 1.00 31.77 182 THR A CA 1
ATOM 1209 C C . THR A 1 161 ? 6.498 56.127 24.746 1.00 31.92 182 THR A C 1
ATOM 1210 O O . THR A 1 161 ? 7.530 56.714 24.433 1.00 32.69 182 THR A O 1
ATOM 1214 N N . TYR A 1 162 ? 6.300 54.832 24.519 1.00 33.25 183 TYR A N 1
ATOM 1215 C CA . TYR A 1 162 ? 7.326 53.944 23.944 1.00 34.24 183 TYR A CA 1
ATOM 1216 C C . TYR A 1 162 ? 8.655 54.101 24.675 1.00 34.17 183 TYR A C 1
ATOM 1217 O O . TYR A 1 162 ? 9.687 54.423 24.079 1.00 33.83 183 TYR A O 1
ATOM 1226 N N . GLY A 1 163 ? 8.591 53.867 25.982 1.00 33.72 184 GLY A N 1
ATOM 1227 C CA . GLY A 1 163 ? 9.758 53.864 26.842 1.00 34.38 184 GLY A CA 1
ATOM 1228 C C . GLY A 1 163 ? 9.343 53.543 28.263 1.00 35.94 184 GLY A C 1
ATOM 1229 O O . GLY A 1 163 ? 8.156 53.328 28.530 1.00 36.18 184 GLY A O 1
ATOM 1230 N N . LEU A 1 164 ? 10.312 53.522 29.177 1.00 36.64 185 LEU A N 1
ATOM 1231 C CA . LEU A 1 164 ? 10.066 53.103 30.553 1.00 37.22 185 LEU A CA 1
ATOM 1232 C C . LEU A 1 164 ? 10.463 54.166 31.552 1.00 38.17 185 LEU A C 1
ATOM 1233 O O . LEU A 1 164 ? 11.514 54.789 31.422 1.00 39.18 185 LEU A O 1
ATOM 1238 N N . CYS A 1 165 ? 9.608 54.362 32.551 1.00 38.77 186 CYS A N 1
ATOM 1239 C CA . CYS A 1 165 ? 9.907 55.232 33.674 1.00 39.69 186 CYS A CA 1
ATOM 1240 C C . CYS A 1 165 ? 10.325 54.373 34.862 1.00 40.33 186 CYS A C 1
ATOM 1241 O O . CYS A 1 165 ? 9.861 53.248 35.015 1.00 40.54 186 CYS A O 1
ATOM 1244 N N . GLY A 1 166 ? 11.204 54.911 35.697 1.00 41.52 187 GLY A N 1
ATOM 1245 C CA . GLY A 1 166 ? 11.646 54.217 36.907 1.00 43.47 187 GLY A CA 1
ATOM 1246 C C . GLY A 1 166 ? 12.544 55.106 37.746 1.00 44.92 187 GLY A C 1
ATOM 1247 O O . GLY A 1 166 ? 12.808 56.249 37.378 1.00 45.98 187 GLY A O 1
ATOM 1248 N N . LEU A 1 167 ? 13.015 54.580 38.871 1.00 46.86 188 LEU A N 1
ATOM 1249 C CA . LEU A 1 167 ? 13.870 55.334 39.782 1.00 48.75 188 LEU A CA 1
ATOM 12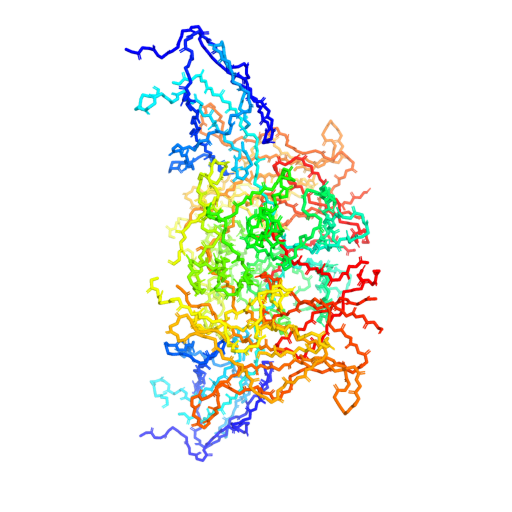50 C C . LEU A 1 167 ? 15.317 54.878 39.684 1.00 51.66 188 LEU A C 1
ATOM 1251 O O . LEU A 1 167 ? 15.587 53.687 39.522 1.00 52.95 188 LEU A O 1
ATOM 1256 N N . ALA A 1 168 ? 16.238 55.833 39.792 1.00 53.78 189 ALA A N 1
ATOM 1257 C CA . ALA A 1 168 ? 17.668 55.547 39.799 1.00 57.25 189 ALA A CA 1
ATOM 1258 C C . ALA A 1 168 ? 18.425 56.599 40.602 1.00 62.13 189 ALA A C 1
ATOM 1259 O O . ALA A 1 168 ? 17.955 57.724 40.774 1.00 60.65 189 ALA A O 1
ATOM 1261 N N . GLU A 1 169 ? 19.596 56.214 41.103 1.00 69.28 190 GLU A N 1
ATOM 1262 C CA . GLU A 1 169 ? 20.427 57.105 41.902 1.00 72.09 190 GLU A CA 1
ATOM 1263 C C . GLU A 1 169 ? 21.020 58.188 41.016 1.00 71.81 190 GLU A C 1
ATOM 1264 O O . GLU A 1 169 ? 21.563 57.896 39.954 1.00 72.24 190 GLU A O 1
ATOM 1270 N N . GLU A 1 170 ? 20.906 59.435 41.459 1.00 74.08 191 GLU A N 1
ATOM 1271 C CA . GLU A 1 170 ? 21.495 60.569 40.756 1.00 76.81 191 GLU A CA 1
ATOM 1272 C C . GLU A 1 170 ? 21.736 61.689 41.756 1.00 77.28 191 GLU A C 1
ATOM 1273 O O . GLU A 1 170 ? 20.810 62.101 42.459 1.00 77.18 191 GLU A O 1
ATOM 1279 N N . ASN A 1 171 ? 22.979 62.164 41.822 1.00 77.00 192 ASN A N 1
ATOM 1280 C CA . ASN A 1 171 ? 23.379 63.188 42.787 1.00 78.37 192 ASN A CA 1
ATOM 1281 C C . ASN A 1 171 ? 23.014 62.804 44.221 1.00 75.93 192 ASN A C 1
ATOM 1282 O O . ASN A 1 171 ? 22.543 63.633 44.996 1.00 76.24 192 ASN A O 1
ATOM 1287 N N . GLY A 1 172 ? 23.214 61.531 44.555 1.00 74.10 193 GLY A N 1
ATOM 1288 C CA . GLY A 1 172 ? 23.046 61.049 45.922 1.00 73.40 193 GLY A CA 1
ATOM 1289 C C . GLY A 1 172 ? 21.628 60.750 46.373 1.00 71.02 193 GLY A C 1
ATOM 1290 O O . GLY A 1 172 ? 21.419 60.408 47.539 1.00 70.44 193 GLY A O 1
ATOM 1291 N N . VAL A 1 173 ? 20.650 60.882 45.472 1.00 67.33 194 VAL A N 1
ATOM 1292 C CA . VAL A 1 173 ? 19.252 60.580 45.805 1.00 65.08 194 VAL A CA 1
ATOM 1293 C C . VAL A 1 173 ? 18.537 59.828 44.692 1.00 61.17 194 VAL A C 1
ATOM 1294 O O . VAL A 1 173 ? 19.007 59.774 43.558 1.00 59.11 194 VAL A O 1
ATOM 1298 N N . GLN A 1 174 ? 17.390 59.253 45.043 1.00 61.43 195 GLN A N 1
ATOM 1299 C CA . GLN A 1 174 ? 16.534 58.555 44.091 1.00 59.35 195 GLN A CA 1
ATOM 1300 C C . GLN A 1 174 ? 15.732 59.570 43.281 1.00 57.01 195 GLN A C 1
ATOM 1301 O O . GLN A 1 174 ? 15.080 60.452 43.850 1.00 55.91 195 GLN A O 1
ATOM 1307 N N . GLN A 1 175 ? 15.787 59.435 41.957 1.00 55.87 196 GLN A N 1
ATOM 1308 C CA . GLN A 1 175 ? 15.107 60.347 41.041 1.00 53.45 196 GLN A CA 1
ATOM 1309 C C . GLN A 1 175 ? 14.472 59.596 39.878 1.00 50.08 196 GLN A C 1
ATOM 1310 O O . GLN A 1 175 ? 14.951 58.534 39.483 1.00 49.19 196 GLN A O 1
ATOM 1316 N N . PRO A 1 176 ? 13.389 60.154 39.315 1.00 47.34 197 PRO A N 1
ATOM 1317 C CA . PRO A 1 176 ? 12.727 59.513 38.190 1.00 45.12 197 PRO A CA 1
ATOM 1318 C C . PRO A 1 176 ? 13.416 59.781 36.853 1.00 43.07 197 PRO A C 1
ATOM 1319 O O . PRO A 1 176 ? 13.820 60.917 36.580 1.00 40.79 197 PRO A O 1
ATOM 1323 N N . PHE A 1 177 ? 13.525 58.729 36.042 1.00 42.74 198 PHE A N 1
ATOM 1324 C CA . PHE A 1 177 ? 14.062 58.810 34.687 1.00 43.09 198 PHE A CA 1
ATOM 1325 C C . PHE A 1 177 ? 13.153 58.119 33.686 1.00 40.84 198 PHE A C 1
ATOM 1326 O O . PHE A 1 177 ? 12.427 57.195 34.037 1.00 41.60 198 PHE A O 1
ATOM 1334 N N . PHE A 1 178 ? 13.227 58.567 32.436 1.00 38.97 199 PHE A N 1
ATOM 1335 C CA . PHE A 1 178 ? 12.548 57.925 31.322 1.00 38.04 199 PHE A CA 1
ATOM 1336 C C . PHE A 1 178 ? 13.592 57.377 30.358 1.00 39.86 199 PHE A C 1
ATOM 1337 O O . PHE A 1 178 ? 14.454 58.120 29.888 1.00 41.17 199 PHE A O 1
ATOM 1345 N N . LEU A 1 179 ? 13.533 56.071 30.096 1.00 40.56 200 LEU A N 1
ATOM 1346 C CA . LEU A 1 179 ? 14.361 55.451 29.068 1.00 40.58 200 LEU A CA 1
ATOM 1347 C C . LEU A 1 179 ? 13.569 55.394 27.773 1.00 37.40 200 LEU A C 1
ATOM 1348 O O . LEU A 1 179 ? 12.551 54.723 27.713 1.00 35.39 200 LEU A O 1
ATOM 1353 N N . ASP A 1 180 ? 14.054 56.086 26.746 1.00 37.82 201 ASP A N 1
ATOM 1354 C CA . ASP A 1 180 ? 13.368 56.181 25.456 1.00 37.82 201 ASP A CA 1
ATOM 1355 C C . ASP A 1 180 ? 13.770 55.005 24.574 1.00 38.27 201 ASP A C 1
ATOM 1356 O O . ASP A 1 180 ? 14.943 54.853 24.252 1.00 40.52 201 ASP A O 1
ATOM 1361 N N . PHE A 1 181 ? 12.805 54.173 24.190 1.00 37.84 202 PHE A N 1
ATOM 1362 C CA . PHE A 1 181 ? 13.099 53.003 23.352 1.00 40.74 202 PHE A CA 1
ATOM 1363 C C . PHE A 1 181 ? 13.630 53.363 21.962 1.00 39.52 202 PHE A C 1
ATOM 1364 O O . PHE A 1 181 ? 14.425 52.617 21.405 1.00 41.03 202 PHE A O 1
ATOM 1372 N N . CYS A 1 182 ? 13.191 54.491 21.407 1.00 39.22 203 CYS A N 1
ATOM 1373 C CA . CYS A 1 182 ? 13.652 54.935 20.084 1.00 40.46 203 CYS A CA 1
ATOM 1374 C C . CYS A 1 182 ? 15.162 55.168 20.022 1.00 42.42 203 CYS A C 1
ATOM 1375 O O . CYS A 1 182 ? 15.802 54.794 19.050 1.00 42.44 203 CYS A O 1
ATOM 1378 N N . THR A 1 183 ? 15.714 55.800 21.057 1.00 46.36 204 THR A N 1
ATOM 1379 C CA . THR A 1 183 ? 17.120 56.215 21.069 1.00 48.03 204 THR A CA 1
ATOM 1380 C C . THR A 1 183 ? 17.988 55.485 22.080 1.00 48.51 204 THR A C 1
ATOM 1381 O O . THR A 1 183 ? 19.206 55.509 21.968 1.00 52.56 204 THR A O 1
ATOM 1385 N N . GLY A 1 184 ? 17.375 54.848 23.073 1.00 48.37 205 GLY A N 1
ATOM 1386 C CA . GLY A 1 184 ? 18.125 54.242 24.174 1.00 48.61 205 GLY A CA 1
ATOM 1387 C C . GLY A 1 184 ? 18.701 55.268 25.141 1.00 48.15 205 GLY A C 1
ATOM 1388 O O . GLY A 1 184 ? 19.515 54.925 25.999 1.00 48.16 205 GLY A O 1
ATOM 1389 N N . GLU A 1 185 ? 18.258 56.519 25.023 1.00 47.72 206 GLU A N 1
ATOM 1390 C CA . GLU A 1 185 ? 18.748 57.604 25.866 1.00 49.31 206 GLU A CA 1
ATOM 1391 C C . GLU A 1 185 ? 17.879 57.800 27.105 1.00 46.16 206 GLU A C 1
ATOM 1392 O O . GLU A 1 185 ? 16.680 57.503 27.099 1.00 42.42 206 GLU A O 1
ATOM 1398 N N . TRP A 1 186 ? 18.506 58.322 28.156 1.00 46.18 207 TRP A N 1
ATOM 1399 C CA . TRP A 1 186 ? 17.850 58.563 29.437 1.00 45.72 207 TRP A CA 1
ATOM 1400 C C . TRP A 1 186 ? 17.480 60.035 29.575 1.00 44.60 207 TRP A C 1
ATOM 1401 O O . TRP A 1 186 ? 18.288 60.903 29.260 1.00 46.98 207 TRP A O 1
ATOM 1412 N N . LYS A 1 187 ? 16.267 60.308 30.050 1.00 43.12 208 LYS A N 1
ATOM 1413 C CA . LYS A 1 187 ? 15.811 61.676 30.296 1.00 44.19 208 LYS A CA 1
ATOM 1414 C C . LYS A 1 187 ? 15.401 61.828 31.750 1.00 43.72 208 LYS A C 1
ATOM 1415 O O . LYS A 1 187 ? 14.590 61.052 32.245 1.00 45.46 208 LYS A O 1
ATOM 1421 N N . ALA A 1 188 ? 15.951 62.824 32.437 1.00 44.15 209 ALA A N 1
ATOM 1422 C CA . ALA A 1 188 ? 15.512 63.135 33.794 1.00 43.78 209 ALA A CA 1
ATOM 1423 C C . ALA A 1 188 ? 14.094 63.686 33.755 1.00 40.75 209 ALA A C 1
ATOM 1424 O O . ALA A 1 188 ? 13.752 64.453 32.854 1.00 39.35 209 ALA A O 1
ATOM 1426 N N . LEU A 1 189 ? 13.272 63.283 34.724 1.00 39.85 210 LEU A N 1
ATOM 1427 C CA . LEU A 1 189 ? 11.878 63.715 34.780 1.00 39.11 210 LEU A CA 1
ATOM 1428 C C . LEU A 1 189 ? 11.610 64.804 35.817 1.00 39.62 210 LEU A C 1
ATOM 1429 O O . LEU A 1 189 ? 10.610 65.509 35.717 1.00 38.44 210 LEU A O 1
ATOM 1434 N N . SER A 1 190 ? 12.486 64.941 36.807 1.00 42.34 211 SER A N 1
ATOM 1435 C CA . SER A 1 190 ? 12.324 65.972 37.832 1.00 44.53 211 SER A CA 1
ATOM 1436 C C . SER A 1 190 ? 13.304 67.112 37.604 1.00 45.88 211 SER A C 1
ATOM 1437 O O . SER A 1 190 ? 14.450 66.895 37.215 1.00 46.20 211 SER A O 1
ATOM 1440 N N . PHE A 1 191 ? 12.838 68.331 37.837 1.00 47.62 212 PHE A N 1
ATOM 1441 C CA . PHE A 1 191 ? 13.686 69.500 37.696 1.00 50.73 212 PHE A CA 1
ATOM 1442 C C . PHE A 1 191 ? 14.681 69.581 38.848 1.00 53.62 212 PHE A C 1
ATOM 1443 O O . PHE A 1 191 ? 15.874 69.746 38.620 1.00 56.49 212 PHE A O 1
ATOM 1451 N N . TYR A 1 192 ? 14.191 69.465 40.077 1.00 55.46 213 TYR A N 1
ATOM 1452 C CA . TYR A 1 192 ? 15.062 69.534 41.248 1.00 58.73 213 TYR A CA 1
ATOM 1453 C C . TYR A 1 192 ? 15.552 68.149 41.656 1.00 57.84 213 TYR A C 1
ATOM 1454 O O . TYR A 1 192 ? 14.957 67.132 41.308 1.00 55.91 213 TYR A O 1
ATOM 1463 N N . ASP A 1 193 ? 16.644 68.131 42.412 1.00 60.90 214 ASP A N 1
ATOM 1464 C CA . ASP A 1 193 ? 17.256 66.897 42.896 1.00 61.21 214 ASP A CA 1
ATOM 1465 C C . ASP A 1 193 ? 16.677 66.523 44.258 1.00 60.59 214 ASP A C 1
ATOM 1466 O O . ASP A 1 193 ? 17.376 66.548 45.262 1.00 62.93 214 ASP A O 1
ATOM 1471 N N . TYR A 1 194 ? 15.390 66.190 44.282 1.00 59.16 215 TYR A N 1
ATOM 1472 C CA . TYR A 1 194 ? 14.716 65.798 45.514 1.00 61.85 215 TYR A CA 1
ATOM 1473 C C . TYR A 1 194 ? 14.593 64.283 45.551 1.00 59.89 215 TYR A C 1
ATOM 1474 O O . TYR A 1 194 ? 14.281 63.655 44.544 1.00 59.53 215 TYR A O 1
ATOM 1483 N N . ASN A 1 195 ? 14.840 63.697 46.716 1.00 61.24 216 ASN A N 1
ATOM 1484 C CA . ASN A 1 195 ? 14.757 62.252 46.871 1.00 60.32 216 ASN A CA 1
ATOM 1485 C C . ASN A 1 195 ? 13.331 61.767 46.658 1.00 57.83 216 ASN A C 1
ATOM 1486 O O . ASN A 1 195 ? 12.378 62.388 47.126 1.00 57.90 216 ASN A O 1
ATOM 1491 N N . THR A 1 196 ? 13.202 60.650 45.954 1.00 55.96 217 THR A N 1
ATOM 1492 C CA . THR A 1 196 ? 11.909 60.109 45.576 1.00 53.32 217 THR A CA 1
ATOM 1493 C C . THR A 1 196 ? 11.627 58.800 46.316 1.00 54.27 217 THR A C 1
ATOM 1494 O O . THR A 1 196 ? 12.322 57.805 46.114 1.00 54.44 217 THR A O 1
ATOM 1498 N N . LEU A 1 197 ? 10.601 58.811 47.163 1.00 54.70 218 LEU A N 1
ATOM 1499 C CA . LEU A 1 197 ? 10.145 57.608 47.852 1.00 56.31 218 LEU A CA 1
ATOM 1500 C C . LEU A 1 197 ? 9.655 56.535 46.896 1.00 54.92 218 LEU A C 1
ATOM 1501 O O . LEU A 1 197 ? 9.944 55.357 47.090 1.00 57.29 218 LEU A O 1
ATOM 1506 N N . ALA A 1 198 ? 8.877 56.939 45.893 1.00 51.94 219 ALA A N 1
ATOM 1507 C CA . ALA A 1 198 ? 8.196 55.988 45.021 1.00 50.59 219 ALA A CA 1
ATOM 1508 C C . ALA A 1 198 ? 7.556 56.664 43.827 1.00 48.25 219 ALA A C 1
ATOM 1509 O O . ALA A 1 198 ? 7.170 57.824 43.899 1.00 48.46 219 ALA A O 1
ATOM 1511 N N . LEU A 1 199 ? 7.460 55.930 42.724 1.00 47.27 220 LEU A N 1
ATOM 1512 C CA . LEU A 1 199 ? 6.583 56.313 41.635 1.00 45.07 220 LEU A CA 1
ATOM 1513 C C . LEU A 1 199 ? 5.199 55.796 41.977 1.00 45.88 220 LEU A C 1
ATOM 1514 O O . LEU A 1 199 ? 5.056 54.810 42.703 1.00 48.40 220 LEU A O 1
ATOM 1519 N N . VAL A 1 200 ? 4.180 56.457 41.447 1.00 44.34 221 VAL A N 1
ATOM 1520 C CA . VAL A 1 200 ? 2.804 56.057 41.692 1.00 44.54 221 VAL A CA 1
ATOM 1521 C C . VAL A 1 200 ? 2.065 55.970 40.363 1.00 42.88 221 VAL A C 1
ATOM 1522 O O . VAL A 1 200 ? 2.002 56.946 39.613 1.00 42.67 221 VAL A O 1
ATOM 1526 N N . ILE A 1 201 ? 1.514 54.794 40.084 1.00 41.52 222 ILE A N 1
ATOM 1527 C CA . ILE A 1 201 ? 0.800 54.554 38.847 1.00 40.93 222 ILE A CA 1
ATOM 1528 C C . ILE A 1 201 ? -0.688 54.353 39.112 1.00 42.47 222 ILE A C 1
ATOM 1529 O O . ILE A 1 201 ? -1.115 54.288 40.262 1.00 43.46 222 ILE A O 1
ATOM 1534 N N . GLY A 1 202 ? -1.473 54.269 38.040 1.00 42.30 223 GLY A N 1
ATOM 1535 C CA . GLY A 1 202 ? -2.900 53.991 38.149 1.00 43.60 223 GLY A CA 1
ATOM 1536 C C . GLY A 1 202 ? -3.826 55.196 38.130 1.00 44.56 223 GLY A C 1
ATOM 1537 O O . GLY A 1 202 ? -5.036 55.028 38.260 1.00 45.19 223 GLY A O 1
ATOM 1538 N N . SER A 1 203 ? -3.292 56.408 37.978 1.00 44.37 224 SER A N 1
ATOM 1539 C CA . SER A 1 203 ? -4.151 57.598 37.946 1.00 44.62 224 SER A CA 1
ATOM 1540 C C . SER A 1 203 ? -5.034 57.597 36.708 1.00 44.79 224 SER A C 1
ATOM 1541 O O . SER A 1 203 ? -6.171 58.061 36.753 1.00 44.80 224 SER A O 1
ATOM 1544 N N . GLY A 1 204 ? -4.510 57.069 35.610 1.00 45.76 225 GLY A N 1
ATOM 1545 C CA . GLY A 1 204 ? -5.248 57.021 34.356 1.00 48.70 225 GLY A CA 1
ATOM 1546 C C . GLY A 1 204 ? -4.342 57.347 33.188 1.00 51.01 225 GLY A C 1
ATOM 1547 O O . GLY A 1 204 ? -4.215 56.552 32.253 1.00 53.30 225 GLY A O 1
ATOM 1548 N N . ASN A 1 205 ? -3.702 58.514 33.241 1.00 51.74 226 ASN A N 1
ATOM 1549 C CA . ASN A 1 205 ? -2.811 58.930 32.165 1.00 53.76 226 ASN A CA 1
ATOM 1550 C C . ASN A 1 205 ? -1.633 59.780 32.644 1.00 45.77 226 ASN A C 1
ATOM 1551 O O . ASN A 1 205 ? -1.138 60.645 31.916 1.00 43.04 226 ASN A O 1
ATOM 1556 N N . ASP A 1 206 ? -1.170 59.516 33.861 1.00 43.62 227 ASP A N 1
ATOM 1557 C CA . ASP A 1 206 ? -0.040 60.252 34.436 1.00 43.94 227 ASP A CA 1
ATOM 1558 C C . ASP A 1 206 ? 0.757 59.350 35.367 1.00 42.13 227 ASP A C 1
ATOM 1559 O O . ASP A 1 206 ? 0.206 58.422 35.955 1.00 44.02 227 ASP A O 1
ATOM 1564 N N . ILE A 1 207 ? 2.055 59.615 35.472 1.00 39.91 228 ILE A N 1
ATOM 1565 C CA . ILE A 1 207 ? 2.897 58.978 36.470 1.00 40.27 228 ILE A CA 1
ATOM 1566 C C . ILE A 1 207 ? 3.187 60.026 37.526 1.00 40.41 228 ILE A C 1
ATOM 1567 O O . ILE A 1 207 ? 3.671 61.116 37.210 1.00 39.32 228 ILE A O 1
ATOM 1572 N N . ALA A 1 208 ? 2.887 59.696 38.777 1.00 41.08 229 ALA A N 1
ATOM 1573 C CA . ALA A 1 208 ? 3.162 60.594 39.888 1.00 40.24 229 ALA A CA 1
ATOM 1574 C C . ALA A 1 208 ? 4.393 60.121 40.635 1.00 40.11 229 ALA A C 1
ATOM 1575 O O . ALA A 1 208 ? 4.891 59.029 40.396 1.00 39.51 229 ALA A O 1
ATOM 1577 N N . ALA A 1 209 ? 4.889 60.955 41.538 1.00 40.52 230 ALA A N 1
ATOM 1578 C CA . ALA A 1 209 ? 5.984 60.558 42.410 1.00 41.43 230 ALA A CA 1
ATOM 1579 C C . ALA A 1 209 ? 5.877 61.274 43.748 1.00 43.33 230 ALA A C 1
ATOM 1580 O O . ALA A 1 209 ? 5.484 62.439 43.803 1.00 43.86 230 ALA A O 1
ATOM 1582 N N . ILE A 1 210 ? 6.203 60.562 44.820 1.00 44.42 231 ILE A N 1
ATOM 1583 C CA . ILE A 1 210 ? 6.265 61.154 46.144 1.00 47.04 231 ILE A CA 1
ATOM 1584 C C . ILE A 1 210 ? 7.714 61.583 46.365 1.00 49.17 231 ILE A C 1
ATOM 1585 O O . ILE A 1 210 ? 8.619 60.753 46.357 1.00 49.49 231 ILE A O 1
ATOM 1590 N N . GLN A 1 211 ? 7.928 62.883 46.535 1.00 51.00 232 GLN A N 1
ATOM 1591 C CA . GLN A 1 211 ? 9.276 63.437 46.605 1.00 53.19 232 GLN A CA 1
ATOM 1592 C C . GLN A 1 211 ? 9.411 64.427 47.741 1.00 56.49 232 GLN A C 1
ATOM 1593 O O . GLN A 1 211 ? 8.429 65.033 48.166 1.00 56.14 232 GLN A O 1
ATOM 1599 N N . GLN A 1 212 ? 10.644 64.587 48.213 1.00 59.87 233 GLN A N 1
ATOM 1600 C CA . GLN A 1 212 ? 10.946 65.437 49.356 1.00 64.25 233 GLN A CA 1
ATOM 1601 C C . GLN A 1 212 ? 11.060 66.898 48.927 1.00 64.83 233 GLN A C 1
ATOM 1602 O O . GLN A 1 212 ? 12.141 67.370 48.571 1.00 64.81 233 GLN A O 1
ATOM 1608 N N . ARG A 1 213 ? 9.933 67.604 48.971 1.00 66.01 234 ARG A N 1
ATOM 1609 C CA . ARG A 1 213 ? 9.864 69.009 48.560 1.00 67.42 234 ARG A CA 1
ATOM 1610 C C . ARG A 1 213 ? 10.633 69.931 49.509 1.00 70.35 234 ARG A C 1
ATOM 1611 O O . ARG A 1 213 ? 11.101 70.993 49.100 1.00 69.07 234 ARG A O 1
ATOM 1619 N N . GLY A 1 214 ? 10.751 69.523 50.772 1.00 73.81 235 GLY A N 1
ATOM 1620 C CA . GLY A 1 214 ? 11.515 70.279 51.760 1.00 78.14 235 GLY A CA 1
ATOM 1621 C C . GLY A 1 214 ? 11.753 69.466 53.018 1.00 81.45 235 GLY A C 1
ATOM 1622 O O . GLY A 1 214 ? 12.463 68.462 52.988 1.00 80.53 235 GLY A O 1
ATOM 1623 N N . LYS A 1 215 ? 11.154 69.900 54.122 1.00 86.15 236 LYS A N 1
ATOM 1624 C CA . LYS A 1 215 ? 11.189 69.139 55.369 1.00 92.18 236 LYS A CA 1
ATOM 1625 C C . LYS A 1 215 ? 10.464 67.800 55.214 1.00 87.44 236 LYS A C 1
ATOM 1626 O O . LYS A 1 215 ? 10.877 66.796 55.795 1.00 87.48 236 LYS A O 1
ATOM 1632 N N . GLY A 1 216 ? 9.397 67.792 54.415 1.00 83.25 237 GLY A N 1
ATOM 1633 C CA . GLY A 1 216 ? 8.579 66.596 54.208 1.00 77.92 237 GLY A CA 1
ATOM 1634 C C . GLY A 1 216 ? 8.318 66.272 52.752 1.00 72.10 237 GLY A C 1
ATOM 1635 O O . GLY A 1 216 ? 8.931 66.851 51.847 1.00 70.77 237 GLY A O 1
ATOM 1636 N N . TYR A 1 217 ? 7.388 65.344 52.537 1.00 68.95 238 TYR A N 1
ATOM 1637 C CA . TYR A 1 217 ? 7.133 64.779 51.220 1.00 65.29 238 TYR A CA 1
ATOM 1638 C C . TYR A 1 217 ? 5.845 65.306 50.599 1.00 63.54 238 TYR A C 1
ATOM 1639 O O . TYR A 1 217 ? 4.844 65.495 51.287 1.00 65.23 238 TYR A O 1
ATOM 1648 N N . SER A 1 218 ? 5.894 65.544 49.291 1.00 60.61 239 SER A N 1
ATOM 1649 C CA . SER A 1 218 ? 4.739 66.002 48.520 1.00 59.17 239 SER A CA 1
ATOM 1650 C C . SER A 1 218 ? 4.530 65.113 47.308 1.00 55.48 239 SER A C 1
ATOM 1651 O O . SER A 1 218 ? 5.423 64.368 46.910 1.00 53.68 239 SER A O 1
ATOM 1654 N N . LEU A 1 219 ? 3.342 65.206 46.723 1.00 53.24 240 LEU A N 1
ATOM 1655 C CA . LEU A 1 219 ? 2.995 64.421 45.548 1.00 50.53 240 LEU A CA 1
ATOM 1656 C C . LEU A 1 219 ? 3.239 65.257 44.295 1.00 47.56 240 LEU A C 1
ATOM 1657 O O . LEU A 1 219 ? 2.786 66.393 44.216 1.00 49.56 240 LEU A O 1
ATOM 1662 N N . TYR A 1 220 ? 3.956 64.686 43.334 1.00 44.19 241 TYR A N 1
ATOM 1663 C CA . TYR A 1 220 ? 4.346 65.384 42.110 1.00 43.27 241 TYR A CA 1
ATOM 1664 C C . TYR A 1 220 ? 3.850 64.647 40.878 1.00 40.83 241 TYR A C 1
ATOM 1665 O O . TYR A 1 220 ? 3.717 63.427 40.888 1.00 40.71 241 TYR A O 1
ATOM 1674 N N . ASN A 1 221 ? 3.610 65.399 39.810 1.00 39.37 242 ASN A N 1
ATOM 1675 C CA . ASN A 1 221 ? 3.427 64.823 38.492 1.00 38.14 242 ASN A CA 1
ATOM 1676 C C . ASN A 1 221 ? 4.754 64.888 37.761 1.00 36.73 242 ASN A C 1
ATOM 1677 O O . ASN A 1 221 ? 5.260 65.970 37.495 1.00 36.94 242 ASN A O 1
ATOM 1682 N N . VAL A 1 222 ? 5.313 63.731 37.426 1.00 36.62 243 VAL A N 1
ATOM 1683 C CA . VAL A 1 222 ? 6.639 63.678 36.812 1.00 35.67 243 VAL A CA 1
ATOM 1684 C C . VAL A 1 222 ? 6.609 63.188 35.378 1.00 34.30 243 VAL A C 1
ATOM 1685 O O . VAL A 1 222 ? 7.659 62.981 34.785 1.00 34.92 243 VAL A O 1
ATOM 1689 N N . SER A 1 223 ? 5.417 62.990 34.822 1.00 33.51 244 SER A N 1
ATOM 1690 C CA . SER A 1 223 ? 5.297 62.561 33.432 1.00 32.28 244 SER A CA 1
ATOM 1691 C C . SER A 1 223 ? 4.821 63.681 32.498 1.00 32.69 244 SER A C 1
ATOM 1692 O O . SER A 1 223 ? 4.841 63.513 31.280 1.00 31.61 244 SER A O 1
ATOM 1695 N N . ALA A 1 224 ? 4.408 64.818 33.058 1.00 34.06 245 ALA A N 1
ATOM 1696 C CA . ALA A 1 224 ? 3.908 65.944 32.253 1.00 34.75 245 ALA A CA 1
ATOM 1697 C C . ALA A 1 224 ? 4.861 66.391 31.129 1.00 34.86 245 ALA A C 1
ATOM 1698 O O . ALA A 1 224 ? 4.403 66.805 30.066 1.00 34.64 245 ALA A O 1
ATOM 1700 N N . GLY A 1 225 ? 6.170 66.299 31.362 1.00 36.18 246 GLY A N 1
ATOM 1701 C CA . GLY A 1 225 ? 7.176 66.611 30.334 1.00 37.03 246 GLY A CA 1
ATOM 1702 C C . GLY A 1 225 ? 7.189 65.652 29.149 1.00 37.98 246 GLY A C 1
ATOM 1703 O O . GLY A 1 225 ? 7.620 66.013 28.061 1.00 39.86 246 GLY A O 1
ATOM 1704 N N . LEU A 1 226 ? 6.716 64.426 29.355 1.00 39.79 247 LEU A N 1
ATOM 1705 C CA . LEU A 1 226 ? 6.598 63.456 28.272 1.00 40.40 247 LEU A CA 1
ATOM 1706 C C . LEU A 1 226 ? 5.327 63.643 27.451 1.00 45.61 247 LEU A C 1
ATOM 1707 O O . LEU A 1 226 ? 5.320 63.383 26.252 1.00 48.04 247 LEU A O 1
ATOM 1712 N N . GLU A 1 227 ? 4.248 64.086 28.092 1.00 51.11 248 GLU A N 1
ATOM 1713 C CA . GLU A 1 227 ? 2.941 64.182 27.427 1.00 57.58 248 GLU A CA 1
ATOM 1714 C C . GLU A 1 227 ? 2.758 65.554 26.769 1.00 52.78 248 GLU A C 1
ATOM 1715 O O . GLU A 1 227 ? 1.711 66.183 26.908 1.00 52.32 248 GLU A O 1
ATOM 1721 N N . GLN A 1 228 ? 3.765 65.995 26.018 1.00 49.47 249 GLN A N 1
ATOM 1722 C CA . GLN A 1 228 ? 3.886 67.406 25.662 1.00 54.23 249 GLN A CA 1
ATOM 1723 C C . GLN A 1 228 ? 4.835 67.585 24.453 1.00 56.74 249 GLN A C 1
ATOM 1724 O O . GLN A 1 228 ? 5.926 67.012 24.428 1.00 56.93 249 GLN A O 1
ATOM 1730 N N . SER A 1 229 ? 4.411 68.383 23.465 1.00 55.30 250 SER A N 1
ATOM 1731 C CA . SER A 1 229 ? 5.010 68.380 22.101 1.00 51.22 250 SER A CA 1
ATOM 1732 C C . SER A 1 229 ? 6.482 68.823 21.961 1.00 50.99 250 SER A C 1
ATOM 1733 O O . SER A 1 229 ? 7.113 68.547 20.932 1.00 47.43 250 SER A O 1
ATOM 1736 N N . ASN A 1 230 ? 7.008 69.523 22.969 1.00 50.89 251 ASN A N 1
ATOM 1737 C CA . ASN A 1 230 ? 8.441 69.860 23.041 1.00 51.16 251 ASN A CA 1
ATOM 1738 C C . ASN A 1 230 ? 9.224 68.940 24.002 1.00 54.17 251 ASN A C 1
ATOM 1739 O O . ASN A 1 230 ? 10.242 69.343 24.577 1.00 50.26 251 ASN A O 1
ATOM 1744 N N . TYR A 1 231 ? 8.741 67.705 24.160 1.00 59.02 252 TYR A N 1
ATOM 1745 C CA . TYR A 1 231 ? 9.445 66.658 24.905 1.00 63.90 252 TYR A CA 1
ATOM 1746 C C . TYR A 1 231 ? 10.947 66.615 24.585 1.00 68.93 252 TYR A C 1
ATOM 1747 O O . TYR A 1 231 ? 11.784 66.491 25.490 1.00 72.14 252 TYR A O 1
ATOM 1756 N N . ALA A 1 232 ? 11.276 66.685 23.294 1.00 67.02 253 ALA A N 1
ATOM 1757 C CA . ALA A 1 232 ? 12.652 66.503 22.822 1.00 65.95 253 ALA A CA 1
ATOM 1758 C C . ALA A 1 232 ? 13.657 67.434 23.510 1.00 65.84 253 ALA A C 1
ATOM 1759 O O . ALA A 1 232 ? 14.781 67.027 23.809 1.00 64.31 253 ALA A O 1
ATOM 1761 N N . THR A 1 233 ? 13.236 68.669 23.779 1.00 62.74 254 THR A N 1
ATOM 1762 C CA . THR A 1 233 ? 14.103 69.685 24.375 1.00 61.81 254 THR A CA 1
ATOM 1763 C C . THR A 1 233 ? 13.753 70.024 25.837 1.00 62.46 254 THR A C 1
ATOM 1764 O O . THR A 1 233 ? 14.407 70.875 26.433 1.00 63.40 254 THR A O 1
ATOM 1768 N N . LYS A 1 234 ? 12.740 69.363 26.409 1.00 58.93 255 LYS A N 1
ATOM 1769 C CA . LYS A 1 234 ? 12.248 69.687 27.757 1.00 56.03 255 LYS A CA 1
ATOM 1770 C C . LYS A 1 234 ? 11.442 68.522 28.357 1.00 52.47 255 LYS A C 1
ATOM 1771 O O . LYS A 1 234 ? 10.332 68.222 27.901 1.00 52.63 255 LYS A O 1
ATOM 1777 N N . THR A 1 235 ? 12.011 67.878 29.379 1.00 49.61 256 THR A N 1
ATOM 1778 C CA . THR A 1 235 ? 11.396 66.716 30.038 1.00 48.26 256 THR A CA 1
ATOM 1779 C C . THR A 1 235 ? 11.264 66.835 31.560 1.00 48.75 256 THR A C 1
ATOM 1780 O O . THR A 1 235 ? 10.387 66.209 32.149 1.00 50.62 256 THR A O 1
ATOM 1784 N N . ARG A 1 236 ? 12.138 67.609 32.197 1.00 47.50 257 ARG A N 1
ATOM 1785 C CA . ARG A 1 236 ? 12.098 67.775 33.643 1.00 47.09 257 ARG A CA 1
ATOM 1786 C C . ARG A 1 236 ? 10.902 68.629 34.051 1.00 44.56 257 ARG A C 1
ATOM 1787 O O . ARG A 1 236 ? 10.710 69.710 33.514 1.00 44.25 257 ARG A O 1
ATOM 1795 N N . SER A 1 237 ? 10.112 68.140 35.005 1.00 42.37 258 SER A N 1
ATOM 1796 C CA . SER A 1 237 ? 8.936 68.848 35.495 1.00 39.95 258 SER A CA 1
ATOM 1797 C C . SER A 1 237 ? 9.152 69.249 36.936 1.00 39.88 258 SER A C 1
ATOM 1798 O O . SER A 1 237 ? 9.952 68.643 37.641 1.00 40.23 258 SER A O 1
ATOM 1801 N N . ASN A 1 238 ? 8.411 70.262 37.369 1.00 39.00 259 ASN A N 1
ATOM 1802 C CA . ASN A 1 238 ? 8.321 70.613 38.771 1.00 40.08 259 ASN A CA 1
ATOM 1803 C C . ASN A 1 238 ? 6.881 70.953 39.140 1.00 40.00 259 ASN A C 1
ATOM 1804 O O . ASN A 1 238 ? 6.528 72.128 39.312 1.00 40.18 259 ASN A O 1
ATOM 1809 N N . PHE A 1 239 ? 6.060 69.911 39.287 1.00 39.49 260 PHE A N 1
ATOM 1810 C CA . PHE A 1 239 ? 4.623 70.075 39.507 1.00 39.57 260 PHE A CA 1
ATOM 1811 C C . PHE A 1 239 ? 4.121 69.401 40.794 1.00 41.95 260 PHE A C 1
ATOM 1812 O O . PHE A 1 239 ? 3.435 68.386 40.740 1.00 42.13 260 PHE A O 1
ATOM 1820 N N . PRO A 1 240 ? 4.451 69.970 41.958 1.00 44.11 261 PRO A N 1
ATOM 1821 C CA . PRO A 1 240 ? 3.871 69.449 43.193 1.00 47.60 261 PRO A CA 1
ATOM 1822 C C . PRO A 1 240 ? 2.413 69.855 43.358 1.00 50.06 261 PRO A C 1
ATOM 1823 O O . PRO A 1 240 ? 1.974 70.838 42.759 1.00 52.62 261 PRO A O 1
ATOM 1835 N N . PRO A 1 242 ? -0.726 71.429 45.477 1.00 56.12 263 PRO A N 1
ATOM 1836 C CA . PRO A 1 242 ? -0.857 72.482 46.477 1.00 58.01 263 PRO A CA 1
ATOM 1837 C C . PRO A 1 242 ? -1.393 71.920 47.790 1.00 60.87 263 PRO A C 1
ATOM 1838 O O . PRO A 1 242 ? -2.480 72.288 48.230 1.00 62.03 263 PRO A O 1
ATOM 1842 N N . GLU A 1 243 ? -0.630 71.017 48.395 1.00 62.33 264 GLU A N 1
ATOM 1843 C CA . GLU A 1 243 ? -1.009 70.391 49.653 1.00 65.48 264 GLU A CA 1
ATOM 1844 C C . GLU A 1 243 ? 0.170 70.480 50.607 1.00 66.82 264 GLU A C 1
ATOM 1845 O O . GLU A 1 243 ? 1.301 70.673 50.167 1.00 68.02 264 GLU A O 1
ATOM 1851 N N . PRO A 1 244 ? -0.080 70.325 51.915 1.00 68.05 265 PRO A N 1
ATOM 1852 C CA . PRO A 1 244 ? 1.045 70.389 52.841 1.00 69.80 265 PRO A CA 1
ATOM 1853 C C . PRO A 1 244 ? 2.035 69.248 52.633 1.00 67.00 265 PRO A C 1
ATOM 1854 O O . PRO A 1 244 ? 1.721 68.266 51.960 1.00 65.40 265 PRO A O 1
ATOM 1858 N N . GLN A 1 245 ? 3.229 69.405 53.192 1.00 68.04 266 GLN A N 1
ATOM 1859 C CA . GLN A 1 245 ? 4.237 68.355 53.185 1.00 67.55 266 GLN A CA 1
ATOM 1860 C C . GLN A 1 245 ? 4.027 67.488 54.407 1.00 69.41 266 GLN A C 1
ATOM 1861 O O . GLN A 1 245 ? 3.615 67.983 55.460 1.00 72.94 266 GLN A O 1
ATOM 1867 N N . PHE A 1 246 ? 4.319 66.199 54.278 1.00 68.48 267 PHE A N 1
ATOM 1868 C CA . PHE A 1 246 ? 4.182 65.274 55.400 1.00 70.68 267 PHE A CA 1
ATOM 1869 C C . PHE A 1 246 ? 5.452 64.475 55.642 1.00 72.13 267 PHE A C 1
ATOM 1870 O O . PHE A 1 246 ? 6.098 64.016 54.699 1.00 67.83 267 PHE A O 1
ATOM 1878 N N . GLU A 1 247 ? 5.801 64.327 56.920 1.00 78.35 268 GLU A N 1
ATOM 1879 C CA . GLU A 1 247 ? 6.901 63.462 57.336 1.00 80.81 268 GLU A CA 1
ATOM 1880 C C . GLU A 1 247 ? 6.442 62.013 57.333 1.00 77.95 268 GLU A C 1
ATOM 1881 O O . GLU A 1 247 ? 5.244 61.726 57.419 1.00 73.95 268 GLU A O 1
ATOM 1887 N N . LEU A 1 248 ? 7.411 61.107 57.229 1.00 78.83 269 LEU A N 1
ATOM 1888 C CA . LEU A 1 248 ? 7.158 59.685 57.396 1.00 79.73 269 LEU A CA 1
ATOM 1889 C C . LEU A 1 248 ? 6.840 59.404 58.863 1.00 85.51 269 LEU A C 1
ATOM 1890 O O . LEU A 1 248 ? 7.284 60.145 59.747 1.00 88.89 269 LEU A O 1
ATOM 1895 N N . PRO A 1 249 ? 6.076 58.331 59.137 1.00 86.38 270 PRO A N 1
ATOM 1896 C CA . PRO A 1 249 ? 5.824 57.983 60.537 1.00 90.29 270 PRO A CA 1
ATOM 1897 C C . PRO A 1 249 ? 7.111 57.571 61.255 1.00 92.47 270 PRO A C 1
ATOM 1898 O O . PRO A 1 249 ? 8.079 57.171 60.599 1.00 88.80 270 PRO A O 1
ATOM 1902 N N . GLU A 1 250 ? 7.118 57.679 62.585 1.00 96.05 271 GLU A N 1
ATOM 1903 C CA . GLU A 1 250 ? 8.298 57.336 63.384 1.00 98.68 271 GLU A CA 1
ATOM 1904 C C . GLU A 1 250 ? 8.835 55.951 63.036 1.00 97.94 271 GLU A C 1
ATOM 1905 O O . GLU A 1 250 ? 8.065 55.003 62.878 1.00 95.38 271 GLU A O 1
ATOM 1911 N N . GLY A 1 251 ? 10.157 55.855 62.899 1.00 98.80 272 GLY A N 1
ATOM 1912 C CA . GLY A 1 251 ? 10.825 54.593 62.599 1.00 99.19 272 GLY A CA 1
ATOM 1913 C C . GLY A 1 251 ? 11.207 54.457 61.139 1.00 97.71 272 GLY A C 1
ATOM 1914 O O . GLY A 1 251 ? 12.272 53.929 60.819 1.00 100.61 272 GLY A O 1
ATOM 1915 N N . PHE A 1 252 ? 10.346 54.942 60.249 1.00 94.44 273 PHE A N 1
ATOM 1916 C CA . PHE A 1 252 ? 10.526 54.732 58.816 1.00 90.64 273 PHE A CA 1
ATOM 1917 C C . PHE A 1 252 ? 11.518 55.691 58.173 1.00 89.83 273 PHE A C 1
ATOM 1918 O O . PHE A 1 252 ? 11.609 56.855 58.561 1.00 91.21 273 PHE A O 1
ATOM 1926 N N . THR A 1 253 ? 12.245 55.181 57.178 1.00 87.75 274 THR A N 1
ATOM 1927 C CA . THR A 1 253 ? 13.268 55.939 56.458 1.00 86.23 274 THR A CA 1
ATOM 1928 C C . THR A 1 253 ? 13.114 55.733 54.945 1.00 83.45 274 THR A C 1
ATOM 1929 O O . THR A 1 253 ? 12.592 54.706 54.512 1.00 83.33 274 THR A O 1
ATOM 1933 N N . PRO A 1 254 ? 13.566 56.710 54.137 1.00 83.20 275 PRO A N 1
ATOM 1934 C CA . PRO A 1 254 ? 13.346 56.684 52.680 1.00 81.32 275 PRO A CA 1
ATOM 1935 C C . PRO A 1 254 ? 13.837 55.430 51.940 1.00 82.99 275 PRO A C 1
ATOM 1936 O O . PRO A 1 254 ? 13.205 55.004 50.968 1.00 79.14 275 PRO A O 1
ATOM 1940 N N . GLU A 1 255 ? 14.940 54.842 52.398 1.00 88.23 276 GLU A N 1
ATOM 1941 C CA . GLU A 1 255 ? 15.497 53.637 51.757 1.00 89.37 276 GLU A CA 1
ATOM 1942 C C . GLU A 1 255 ? 14.557 52.421 51.822 1.00 86.94 276 GLU A C 1
ATOM 1943 O O . GLU A 1 255 ? 14.750 51.446 51.094 1.00 84.14 276 GLU A O 1
ATOM 1949 N N . GLN A 1 256 ? 13.544 52.488 52.684 1.00 85.45 277 GLN A N 1
ATOM 1950 C CA . GLN A 1 256 ? 12.565 51.410 52.834 1.00 82.50 277 GLN A CA 1
ATOM 1951 C C . GLN A 1 256 ? 11.474 51.390 51.756 1.00 76.91 277 GLN A C 1
ATOM 1952 O O . GLN A 1 256 ? 10.680 50.452 51.704 1.00 76.09 277 GLN A O 1
ATOM 1958 N N . PHE A 1 257 ? 11.441 52.412 50.903 1.00 73.78 278 PHE A N 1
ATOM 1959 C CA . PHE A 1 257 ? 10.389 52.565 49.897 1.00 69.73 278 PHE A CA 1
ATOM 1960 C C . PHE A 1 257 ? 10.953 52.541 48.483 1.00 67.20 278 PHE A C 1
ATOM 1961 O O . PHE A 1 257 ? 12.158 52.694 48.274 1.00 65.57 278 PHE A O 1
ATOM 1969 N N . GLY A 1 258 ? 10.064 52.358 47.513 1.00 66.97 279 GLY A N 1
ATOM 1970 C CA . GLY A 1 258 ? 10.410 52.525 46.103 1.00 65.97 279 GLY A CA 1
ATOM 1971 C C . GLY A 1 258 ? 10.790 51.269 45.339 1.00 67.33 279 GLY A C 1
ATOM 1972 O O . GLY A 1 258 ? 11.085 51.342 44.147 1.00 67.85 279 GLY A O 1
ATOM 1973 N N . ASP A 1 259 ? 10.786 50.116 46.003 1.00 66.99 280 ASP A N 1
ATOM 1974 C CA . ASP A 1 259 ? 11.083 48.860 45.316 1.00 66.32 280 ASP A CA 1
ATOM 1975 C C . ASP A 1 259 ? 9.951 48.481 44.366 1.00 61.74 280 ASP A C 1
ATOM 1976 O O . ASP A 1 259 ? 10.184 47.857 43.330 1.00 61.44 280 ASP A O 1
ATOM 1981 N N . TYR A 1 260 ? 8.730 48.866 44.728 1.00 58.46 281 TYR A N 1
ATOM 1982 C CA . TYR A 1 260 ? 7.566 48.654 43.883 1.00 55.67 281 TYR A CA 1
ATOM 1983 C C . TYR A 1 260 ? 6.770 49.944 43.726 1.00 51.20 281 TYR A C 1
ATOM 1984 O O . TYR A 1 260 ? 6.733 50.766 44.634 1.00 49.81 281 TYR A O 1
ATOM 1993 N N . PRO A 1 261 ? 6.133 50.126 42.561 1.00 48.79 282 PRO A N 1
ATOM 1994 C CA . PRO A 1 261 ? 5.322 51.321 42.372 1.00 47.23 282 PRO A CA 1
ATOM 1995 C C . PRO A 1 261 ? 4.105 51.361 43.294 1.00 47.68 282 PRO A C 1
ATOM 1996 O O . PRO A 1 261 ? 3.479 50.333 43.561 1.00 48.12 282 PRO A O 1
ATOM 2000 N N . GLY A 1 262 ? 3.793 52.553 43.786 1.00 47.32 283 GLY A N 1
ATOM 2001 C CA . GLY A 1 262 ? 2.552 52.771 44.500 1.00 47.98 283 GLY A CA 1
ATOM 2002 C C . GLY A 1 262 ? 1.390 52.774 43.527 1.00 46.92 283 GLY A C 1
ATOM 2003 O O . GLY A 1 262 ? 1.580 52.860 42.309 1.00 44.23 283 GLY A O 1
ATOM 2004 N N . VAL A 1 263 ? 0.180 52.678 44.064 1.00 48.11 284 VAL A N 1
ATOM 2005 C CA . VAL A 1 263 ? -1.016 52.589 43.238 1.00 46.81 284 VAL A CA 1
ATOM 2006 C C . VAL A 1 263 ? -2.098 53.511 43.770 1.00 46.44 284 VAL A C 1
ATOM 2007 O O . VAL A 1 263 ? -2.401 53.498 44.956 1.00 47.48 284 VAL A O 1
ATOM 2011 N N . PHE A 1 264 ? -2.665 54.316 42.881 1.00 46.10 285 PHE A N 1
ATOM 2012 C CA . PHE A 1 264 ? -3.808 55.159 43.220 1.00 48.05 285 PHE A CA 1
ATOM 2013 C C . PHE A 1 264 ? -5.057 54.306 43.344 1.00 49.18 285 PHE A C 1
ATOM 2014 O O . PHE A 1 264 ? -5.383 53.541 42.439 1.00 47.12 285 PHE A O 1
ATOM 2030 N N . GLN A 1 266 ? -9.207 54.151 43.338 1.00 56.42 287 GLN A N 1
ATOM 2031 C CA . GLN A 1 266 ? -10.171 54.861 42.492 1.00 56.44 287 GLN A CA 1
ATOM 2032 C C . GLN A 1 266 ? -10.512 56.200 43.147 1.00 57.46 287 GLN A C 1
ATOM 2033 O O . GLN A 1 266 ? -10.691 56.275 44.364 1.00 55.21 287 GLN A O 1
ATOM 2039 N N . GLY A 1 267 ? -10.563 57.252 42.331 1.00 57.67 288 GLY A N 1
ATOM 2040 C CA . GLY A 1 267 ? -10.730 58.619 42.826 1.00 59.14 288 GLY A CA 1
ATOM 2041 C C . GLY A 1 267 ? -9.408 59.354 42.997 1.00 58.34 288 GLY A C 1
ATOM 2042 O O . GLY A 1 267 ? -9.392 60.583 43.098 1.00 58.95 288 GLY A O 1
ATOM 2043 N N . ASN A 1 268 ? -8.305 58.601 43.038 1.00 55.52 289 ASN A N 1
ATOM 2044 C CA . ASN A 1 268 ? -6.947 59.151 43.088 1.00 52.80 289 ASN A CA 1
ATOM 2045 C C . ASN A 1 268 ? -6.648 60.014 44.314 1.00 52.85 289 ASN A C 1
ATOM 2046 O O . ASN A 1 268 ? -5.870 60.956 44.235 1.00 50.98 289 ASN A O 1
ATOM 2051 N N . GLU A 1 269 ? -7.256 59.675 45.446 1.00 56.72 290 GLU A N 1
ATOM 2052 C CA . GLU A 1 269 ? -7.022 60.396 46.696 1.00 61.02 290 GLU A CA 1
ATOM 2053 C C . GLU A 1 269 ? -6.128 59.613 47.652 1.00 60.79 290 GLU A C 1
ATOM 2054 O O . GLU A 1 269 ? -5.320 60.204 48.371 1.00 61.94 290 GLU A O 1
ATOM 2060 N N . ILE A 1 270 ? -6.279 58.290 47.655 1.00 59.86 291 ILE A N 1
ATOM 2061 C CA . ILE A 1 270 ? -5.481 57.407 48.500 1.00 61.16 291 ILE A CA 1
ATOM 2062 C C . ILE A 1 270 ? -4.493 56.613 47.646 1.00 57.24 291 ILE A C 1
ATOM 2063 O O . ILE A 1 270 ? -4.851 56.118 46.573 1.00 55.70 291 ILE A O 1
ATOM 2068 N N . ILE A 1 271 ? -3.257 56.492 48.134 1.00 55.16 292 ILE A N 1
ATOM 2069 C CA . ILE A 1 271 ? -2.200 55.765 47.439 1.00 53.73 292 ILE A CA 1
ATOM 2070 C C . ILE A 1 271 ? -1.708 54.604 48.291 1.00 54.67 292 ILE A C 1
ATOM 2071 O O . ILE A 1 271 ? -1.434 54.774 49.472 1.00 58.13 292 ILE A O 1
ATOM 2076 N N . LEU A 1 272 ? -1.572 53.435 47.675 1.00 54.62 293 LEU A N 1
ATOM 2077 C CA . LEU A 1 272 ? -1.080 52.241 48.359 1.00 56.91 293 LEU A CA 1
ATOM 2078 C C . LEU A 1 272 ? 0.421 52.090 48.146 1.00 56.66 293 LEU A C 1
ATOM 2079 O O . LEU A 1 272 ? 0.893 52.087 47.015 1.00 55.52 293 LEU A O 1
ATOM 2084 N N . LEU A 1 273 ? 1.160 51.958 49.240 1.00 59.10 294 LEU A N 1
ATOM 2085 C CA . LEU A 1 273 ? 2.592 51.701 49.185 1.00 59.95 294 LEU A CA 1
ATOM 2086 C C . LEU A 1 273 ? 2.926 50.487 50.040 1.00 62.68 294 LEU A C 1
ATOM 2087 O O . LEU A 1 273 ? 2.121 50.043 50.860 1.00 62.55 294 LEU A O 1
ATOM 2092 N N . SER A 1 274 ? 4.122 49.952 49.834 1.00 64.95 295 SER A N 1
ATOM 2093 C CA . SER A 1 274 ? 4.679 48.951 50.731 1.00 67.93 295 SER A CA 1
ATOM 2094 C C . SER A 1 274 ? 6.076 49.395 51.138 1.00 69.67 295 SER A C 1
ATOM 2095 O O . SER A 1 274 ? 6.786 50.036 50.357 1.00 69.05 295 SER A O 1
ATOM 2098 N N . ALA A 1 275 ? 6.452 49.062 52.368 1.00 74.12 296 ALA A N 1
ATOM 2099 C CA . ALA A 1 275 ? 7.753 49.427 52.913 1.00 77.08 296 ALA A CA 1
ATOM 2100 C C . ALA A 1 275 ? 8.462 48.199 53.469 1.00 83.02 296 ALA A C 1
ATOM 2101 O O . ALA A 1 275 ? 7.849 47.367 54.146 1.00 83.73 296 ALA A O 1
ATOM 2103 N N . ARG A 1 276 ? 9.760 48.111 53.188 1.00 87.57 297 ARG A N 1
ATOM 2104 C CA . ARG A 1 276 ? 10.599 47.012 53.646 1.00 94.42 297 ARG A CA 1
ATOM 2105 C C . ARG A 1 276 ? 11.281 47.389 54.965 1.00 96.96 297 ARG A C 1
ATOM 2106 O O . ARG A 1 276 ? 12.001 48.382 55.028 1.00 96.65 297 ARG A O 1
ATOM 2114 N N . LYS A 1 277 ? 11.054 46.600 56.013 1.00 99.97 298 LYS A N 1
ATOM 2115 C CA . LYS A 1 277 ? 11.724 46.824 57.300 1.00 104.87 298 LYS A CA 1
ATOM 2116 C C . LYS A 1 277 ? 13.155 46.280 57.277 1.00 106.75 298 LYS A C 1
ATOM 2117 O O . LYS A 1 277 ? 13.516 45.496 56.393 1.00 106.04 298 LYS A O 1
ATOM 2123 N N . GLY A 1 278 ? 13.957 46.703 58.255 1.00 108.22 299 GLY A N 1
ATOM 2124 C CA . GLY A 1 278 ? 15.354 46.280 58.372 1.00 109.77 299 GLY A CA 1
ATOM 2125 C C . GLY A 1 278 ? 15.527 44.772 58.441 1.00 111.60 299 GLY A C 1
ATOM 2126 O O . GLY A 1 278 ? 16.468 44.223 57.866 1.00 110.34 299 GLY A O 1
ATOM 2127 N N . ASN A 1 279 ? 14.605 44.104 59.135 1.00 113.47 300 ASN A N 1
ATOM 2128 C CA . ASN A 1 279 ? 14.641 42.646 59.300 1.00 115.96 300 ASN A CA 1
ATOM 2129 C C . ASN A 1 279 ? 14.109 41.833 58.103 1.00 112.59 300 ASN A C 1
ATOM 2130 O O . ASN A 1 279 ? 13.946 40.618 58.209 1.00 113.50 300 ASN A O 1
ATOM 2135 N N . GLY A 1 280 ? 13.829 42.492 56.978 1.00 109.46 301 GLY A N 1
ATOM 2136 C CA . GLY A 1 280 ? 13.373 41.800 55.765 1.00 106.83 301 GLY A CA 1
ATOM 2137 C C . GLY A 1 280 ? 11.869 41.590 55.661 1.00 103.79 301 GLY A C 1
ATOM 2138 O O . GLY A 1 280 ? 11.386 41.028 54.674 1.00 99.11 301 GLY A O 1
ATOM 2139 N N . LYS A 1 281 ? 11.128 42.025 56.679 1.00 103.96 302 LYS A N 1
ATOM 2140 C CA . LYS A 1 281 ? 9.666 41.985 56.656 1.00 101.26 302 LYS A CA 1
ATOM 2141 C C . LYS A 1 281 ? 9.116 43.225 55.953 1.00 98.23 302 LYS A C 1
ATOM 2142 O O . LYS A 1 281 ? 9.823 44.220 55.794 1.00 96.97 302 LYS A O 1
ATOM 2148 N N . TRP A 1 282 ? 7.851 43.156 55.540 1.00 95.75 303 TRP A N 1
ATOM 2149 C CA . TRP A 1 282 ? 7.208 44.233 54.785 1.00 91.05 303 TRP A CA 1
ATOM 2150 C C . TRP A 1 282 ? 5.877 44.634 55.424 1.00 88.62 303 TRP A C 1
ATOM 2151 O O . TRP A 1 282 ? 5.174 43.795 55.987 1.00 89.87 303 TRP A O 1
ATOM 2162 N N . VAL A 1 283 ? 5.528 45.913 55.319 1.00 84.70 304 VAL A N 1
ATOM 2163 C CA . VAL A 1 283 ? 4.237 46.409 55.806 1.00 82.81 304 VAL A CA 1
ATOM 2164 C C . VAL A 1 283 ? 3.522 47.217 54.724 1.00 78.03 304 VAL A C 1
ATOM 2165 O O . VAL A 1 283 ? 4.173 47.864 53.903 1.00 74.69 304 VAL A O 1
ATOM 2169 N N . PRO A 1 284 ? 2.179 47.181 54.720 1.00 76.22 305 PRO A N 1
ATOM 2170 C CA . PRO A 1 284 ? 1.427 48.074 53.853 1.00 75.03 305 PRO A CA 1
ATOM 2171 C C . PRO A 1 284 ? 1.363 49.478 54.449 1.00 75.30 305 PRO A C 1
ATOM 2172 O O . PRO A 1 284 ? 1.190 49.630 55.662 1.00 76.53 305 PRO A O 1
ATOM 2184 N N . LEU A 1 286 ? -0.313 53.395 53.639 1.00 69.29 307 LEU A N 1
ATOM 2185 C CA . LEU A 1 286 ? -1.195 54.242 52.840 1.00 67.44 307 LEU A CA 1
ATOM 2186 C C . LEU A 1 286 ? -0.743 55.696 52.886 1.00 67.01 307 LEU A C 1
ATOM 2187 O O . LEU A 1 286 ? -0.155 56.147 53.877 1.00 70.01 307 LEU A O 1
ATOM 2192 N N . TYR A 1 287 ? -1.011 56.422 51.804 1.00 63.28 308 TYR A N 1
ATOM 2193 C CA . TYR A 1 287 ? -0.663 57.835 51.717 1.00 62.81 308 TYR A CA 1
ATOM 2194 C C . TYR A 1 287 ? -1.841 58.633 51.173 1.00 62.04 308 TYR A C 1
ATOM 2195 O O . TYR A 1 287 ? -2.393 58.311 50.125 1.00 60.13 308 TYR A O 1
ATOM 2204 N N . ASN A 1 288 ? -2.218 59.668 51.915 1.00 66.76 309 ASN A N 1
ATOM 2205 C CA . ASN A 1 288 ? -3.263 60.601 51.522 1.00 68.67 309 ASN A CA 1
ATOM 2206 C C . ASN A 1 288 ? -2.604 61.965 51.372 1.00 67.70 309 ASN A C 1
ATOM 2207 O O . ASN A 1 288 ? -2.052 62.485 52.343 1.00 66.44 309 ASN A O 1
ATOM 2212 N N . TYR A 1 289 ? -2.659 62.548 50.173 1.00 66.47 310 TYR A N 1
ATOM 2213 C CA . TYR A 1 289 ? -1.957 63.815 49.919 1.00 67.49 310 TYR A CA 1
ATOM 2214 C C . TYR A 1 289 ? -2.502 64.994 50.732 1.00 72.37 310 TYR A C 1
ATOM 2215 O O . TYR A 1 289 ? -1.846 66.037 50.810 1.00 75.31 310 TYR A O 1
ATOM 2224 N N . ARG A 1 290 ? -3.691 64.826 51.320 1.00 75.79 311 ARG A N 1
ATOM 2225 C CA A ARG A 1 290 ? -4.270 65.836 52.206 0.60 77.80 311 ARG A CA 1
ATOM 2226 C CA B ARG A 1 290 ? -4.276 65.835 52.206 0.40 78.26 311 ARG A CA 1
ATOM 2227 C C . ARG A 1 290 ? -3.954 65.599 53.681 1.00 80.80 311 ARG A C 1
ATOM 2228 O O . ARG A 1 290 ? -3.924 66.547 54.454 1.00 81.21 311 ARG A O 1
ATOM 2243 N N . ASN A 1 291 ? -3.729 64.337 54.069 1.00 82.58 312 ASN A N 1
ATOM 2244 C CA . ASN A 1 291 ? -3.536 63.966 55.494 1.00 86.64 312 ASN A CA 1
ATOM 2245 C C . ASN A 1 291 ? -2.195 63.333 55.876 1.00 83.99 312 ASN A C 1
ATOM 2246 O O . ASN A 1 291 ? -1.831 63.331 57.050 1.00 86.99 312 ASN A O 1
ATOM 2251 N N . GLY A 1 292 ? -1.482 62.770 54.906 1.00 80.19 313 GLY A N 1
ATOM 2252 C CA . GLY A 1 292 ? -0.154 62.207 55.148 1.00 78.36 313 GLY A CA 1
ATOM 2253 C C . GLY A 1 292 ? -0.109 60.692 55.123 1.00 76.53 313 GLY A C 1
ATOM 2254 O O . GLY A 1 292 ? -0.946 60.043 54.491 1.00 72.82 313 GLY A O 1
ATOM 2255 N N . PHE A 1 293 ? 0.881 60.137 55.820 1.00 78.53 314 PHE A N 1
ATOM 2256 C CA . PHE A 1 293 ? 1.140 58.702 55.819 1.00 78.76 314 PHE A CA 1
ATOM 2257 C C . PHE A 1 293 ? 0.490 58.027 57.017 1.00 83.83 314 PHE A C 1
ATOM 2258 O O . PHE A 1 293 ? 0.410 58.609 58.096 1.00 85.21 314 PHE A O 1
ATOM 2266 N N . TYR A 1 294 ? 0.033 56.794 56.823 1.00 88.47 315 TYR A N 1
ATOM 2267 C CA . TYR A 1 294 ? -0.355 55.934 57.941 1.00 94.55 315 TYR A CA 1
ATOM 2268 C C . TYR A 1 294 ? -0.211 54.463 57.577 1.00 89.91 315 TYR A C 1
ATOM 2269 O O . TYR A 1 294 ? -0.491 54.054 56.449 1.00 87.57 315 TYR A O 1
ATOM 2278 N N . VAL A 1 295 ? 0.254 53.681 58.545 1.00 89.89 316 VAL A N 1
ATOM 2279 C CA . VAL A 1 295 ? 0.485 52.256 58.355 1.00 88.96 316 VAL A CA 1
ATOM 2280 C C . VAL A 1 295 ? -0.851 51.534 58.450 1.00 90.57 316 VAL A C 1
ATOM 2281 O O . VAL A 1 295 ? -1.637 51.798 59.360 1.00 96.31 316 VAL A O 1
ATOM 2285 N N . LEU A 1 296 ? -1.111 50.629 57.512 1.00 88.34 317 LEU A N 1
ATOM 2286 C CA . LEU A 1 296 ? -2.282 49.771 57.601 1.00 89.15 317 LEU A CA 1
ATOM 2287 C C . LEU A 1 296 ? -1.948 48.648 58.580 1.00 91.90 317 LEU A C 1
ATOM 2288 O O . LEU A 1 296 ? -1.284 47.679 58.221 1.00 89.38 317 LEU A O 1
ATOM 2293 N N . GLU A 1 297 ? -2.404 48.800 59.823 1.00 97.48 318 GLU A N 1
ATOM 2294 C CA . GLU A 1 297 ? -1.944 47.965 60.940 1.00 100.84 318 GLU A CA 1
ATOM 2295 C C . GLU A 1 297 ? -2.353 46.498 60.829 1.00 99.55 318 GLU A C 1
ATOM 2296 O O . GLU A 1 297 ? -3.303 46.156 60.128 1.00 95.69 318 GLU A O 1
ATOM 2302 N N . GLY A 1 298 ? -1.609 45.640 61.525 1.00 103.17 319 GLY A N 1
ATOM 2303 C CA . GLY A 1 298 ? -1.954 44.224 61.662 1.00 103.95 319 GLY A CA 1
ATOM 2304 C C . GLY A 1 298 ? -1.324 43.274 60.655 1.00 103.28 319 GLY A C 1
ATOM 2305 O O . GLY A 1 298 ? -1.472 42.060 60.781 1.00 105.47 319 GLY A O 1
ATOM 2306 N N . ILE A 1 299 ? -0.618 43.813 59.661 1.00 102.78 320 ILE A N 1
ATOM 2307 C CA . ILE A 1 299 ? 0.023 42.992 58.632 1.00 99.59 320 ILE A CA 1
ATOM 2308 C C . ILE A 1 299 ? 1.535 43.222 58.599 1.00 95.79 320 ILE A C 1
ATOM 2309 O O . ILE A 1 299 ? 2.000 44.352 58.423 1.00 91.87 320 ILE A O 1
ATOM 2314 N N . GLU A 1 300 ? 2.286 42.138 58.775 1.00 94.47 321 GLU A N 1
ATOM 2315 C CA . GLU A 1 300 ? 3.735 42.138 58.600 1.00 94.33 321 GLU A CA 1
ATOM 2316 C C . GLU A 1 300 ? 4.109 40.853 57.859 1.00 92.39 321 GLU A C 1
ATOM 2317 O O . GLU A 1 300 ? 4.070 39.762 58.433 1.00 94.29 321 GLU A O 1
ATOM 2323 N N . ALA A 1 301 ? 4.457 40.991 56.580 1.00 87.16 322 ALA A N 1
ATOM 2324 C CA . ALA A 1 301 ? 4.622 39.844 55.684 1.00 85.73 322 ALA A CA 1
ATOM 2325 C C . ALA A 1 301 ? 6.017 39.788 55.062 1.00 84.86 322 ALA A C 1
ATOM 2326 O O . ALA A 1 301 ? 6.847 40.666 55.291 1.00 85.31 322 ALA A O 1
ATOM 2328 N N . ASP A 1 302 ? 6.263 38.745 54.273 1.00 84.63 323 ASP A N 1
ATOM 2329 C CA . ASP A 1 302 ? 7.571 38.528 53.650 1.00 84.30 323 ASP A CA 1
ATOM 2330 C C . ASP A 1 302 ? 7.715 39.214 52.296 1.00 81.68 323 ASP A C 1
ATOM 2331 O O . ASP A 1 302 ? 8.828 39.361 51.798 1.00 81.75 323 ASP A O 1
ATOM 2336 N N . ALA A 1 303 ? 6.593 39.611 51.700 1.00 80.77 324 ALA A N 1
ATOM 2337 C CA . ALA A 1 303 ? 6.601 40.502 50.535 1.00 77.03 324 ALA A CA 1
ATOM 2338 C C . ALA A 1 303 ? 5.218 41.110 50.339 1.00 75.96 324 ALA A C 1
ATOM 2339 O O . ALA A 1 303 ? 4.199 40.448 50.566 1.00 77.96 324 ALA A O 1
ATOM 2341 N N . ILE A 1 304 ? 5.189 42.382 49.947 1.00 72.78 325 ILE A N 1
ATOM 2342 C CA . ILE A 1 304 ? 3.941 43.082 49.679 1.00 70.56 325 ILE A CA 1
ATOM 2343 C C . ILE A 1 304 ? 4.114 43.951 48.442 1.00 68.45 325 ILE A C 1
ATOM 2344 O O . ILE A 1 304 ? 5.022 44.782 48.385 1.00 68.25 325 ILE A O 1
ATOM 2349 N N . ILE A 1 305 ? 3.244 43.746 47.459 1.00 65.81 326 ILE A N 1
ATOM 2350 C CA . ILE A 1 305 ? 3.249 44.542 46.243 1.00 64.07 326 ILE A CA 1
ATOM 2351 C C . ILE A 1 305 ? 1.838 45.073 45.996 1.00 61.99 326 ILE A C 1
ATOM 2352 O O . ILE A 1 305 ? 0.895 44.289 45.905 1.00 63.25 326 ILE A O 1
ATOM 2357 N N . PRO A 1 306 ? 1.684 46.404 45.884 1.00 58.35 327 PRO A N 1
ATOM 2358 C CA . PRO A 1 306 ? 0.375 46.935 45.530 1.00 56.58 327 PRO A CA 1
ATOM 2359 C C . PRO A 1 306 ? 0.032 46.656 44.068 1.00 54.76 327 PRO A C 1
ATOM 2360 O O . PRO A 1 306 ? 0.930 46.554 43.233 1.00 54.07 327 PRO A O 1
ATOM 2364 N N . PHE A 1 307 ? -1.256 46.540 43.765 1.00 53.47 328 PHE A N 1
ATOM 2365 C CA . PHE A 1 307 ? -1.695 46.365 42.385 1.00 52.07 328 PHE A CA 1
ATOM 2366 C C . PHE A 1 307 ? -3.025 47.051 42.130 1.00 50.22 328 PHE A C 1
ATOM 2367 O O . PHE A 1 307 ? -3.705 47.477 43.061 1.00 49.54 328 PHE A O 1
ATOM 2375 N N . TYR A 1 308 ? -3.378 47.157 40.855 1.00 48.41 329 TYR A N 1
ATOM 2376 C CA . TYR A 1 308 ? -4.711 47.586 40.466 1.00 48.58 329 TYR A CA 1
ATOM 2377 C C . TYR A 1 308 ? -5.198 46.816 39.254 1.00 49.56 329 TYR A C 1
ATOM 2378 O O . TYR A 1 308 ? -4.398 46.354 38.449 1.00 50.77 329 TYR A O 1
ATOM 2387 N N . PHE A 1 309 ? -6.515 46.674 39.148 1.00 50.57 330 PHE A N 1
ATOM 2388 C CA . PHE A 1 309 ? -7.169 46.224 37.922 1.00 50.71 330 PHE A CA 1
ATOM 2389 C C . PHE A 1 309 ? -7.836 47.432 37.274 1.00 48.36 330 PHE A C 1
ATOM 2390 O O . PHE A 1 309 ? -8.614 48.114 37.926 1.00 47.13 330 PHE A O 1
ATOM 2398 N N . GLY A 1 310 ? -7.534 47.695 36.008 1.00 47.29 331 GLY A N 1
ATOM 2399 C CA . GLY A 1 310 ? -8.262 48.700 35.238 1.00 47.02 331 GLY A CA 1
ATOM 2400 C C . GLY A 1 310 ? -9.511 48.064 34.657 1.00 49.66 331 GLY A C 1
ATOM 2401 O O . GLY A 1 310 ? -9.413 47.169 33.821 1.00 51.61 331 GLY A O 1
ATOM 2410 N N . ALA A 1 312 ? -11.938 49.513 32.937 1.00 54.64 333 ALA A N 1
ATOM 2411 C CA . ALA A 1 312 ? -12.274 50.041 31.614 1.00 56.14 333 ALA A CA 1
ATOM 2412 C C . ALA A 1 312 ? -11.014 50.615 30.987 1.00 59.14 333 ALA A C 1
ATOM 2413 O O . ALA A 1 312 ? -10.009 50.809 31.673 1.00 57.48 333 ALA A O 1
ATOM 2415 N N . LEU A 1 313 ? -11.065 50.888 29.687 1.00 66.15 334 LEU A N 1
ATOM 2416 C CA . LEU A 1 313 ? -9.933 51.510 28.994 1.00 71.08 334 LEU A CA 1
ATOM 2417 C C . LEU A 1 313 ? -9.820 52.978 29.420 1.00 77.11 334 LEU A C 1
ATOM 2418 O O . LEU A 1 313 ? -10.837 53.670 29.508 1.00 82.13 334 LEU A O 1
ATOM 2423 N N . PRO A 1 314 ? -8.593 53.455 29.708 1.00 85.47 335 PRO A N 1
ATOM 2424 C CA . PRO A 1 314 ? -8.421 54.874 30.045 1.00 92.59 335 PRO A CA 1
ATOM 2425 C C . PRO A 1 314 ? -8.503 55.778 28.811 1.00 102.06 335 PRO A C 1
ATOM 2426 O O . PRO A 1 314 ? -8.325 55.305 27.685 1.00 103.22 335 PRO A O 1
ATOM 2430 N N . ASP A 1 315 ? -8.784 57.062 29.028 1.00 115.69 336 ASP A N 1
ATOM 2431 C CA . ASP A 1 315 ? -8.862 58.042 27.941 1.00 126.85 336 ASP A CA 1
ATOM 2432 C C . ASP A 1 315 ? -7.761 59.100 28.085 1.00 135.69 336 ASP A C 1
ATOM 2433 O O . ASP A 1 315 ? -7.712 59.815 29.088 1.00 146.76 336 ASP A O 1
ATOM 2438 N N . SER A 1 316 ? -6.885 59.188 27.081 1.00 130.00 337 SER A N 1
ATOM 2439 C CA . SER A 1 316 ? -5.785 60.161 27.070 1.00 119.98 337 SER A CA 1
ATOM 2440 C C . SER A 1 316 ? -6.168 61.412 26.285 1.00 105.97 337 SER A C 1
ATOM 2441 O O . SER A 1 316 ? -7.283 61.917 26.405 1.00 100.25 337 SER A O 1
ATOM 2444 N N . LEU A 1 321 ? -11.546 63.056 33.898 1.00 105.16 342 LEU A N 1
ATOM 2445 C CA . LEU A 1 321 ? -12.187 61.785 33.585 1.00 110.29 342 LEU A CA 1
ATOM 2446 C C . LEU A 1 321 ? -11.880 60.694 34.624 1.00 106.97 342 LEU A C 1
ATOM 2447 O O . LEU A 1 321 ? -10.722 60.505 34.988 1.00 105.15 342 LEU A O 1
ATOM 2452 N N . LEU A 1 322 ? -12.912 59.980 35.091 1.00 102.10 343 LEU A N 1
ATOM 2453 C CA . LEU A 1 322 ? -12.778 59.078 36.251 1.00 93.40 343 LEU A CA 1
ATOM 2454 C C . LEU A 1 322 ? -12.423 57.638 35.853 1.00 82.80 343 LEU A C 1
ATOM 2455 O O . LEU A 1 322 ? -13.252 56.905 35.314 1.00 82.81 343 LEU A O 1
ATOM 2460 N N . TYR A 1 323 ? -11.189 57.243 36.153 1.00 73.51 344 TYR A N 1
ATOM 2461 C CA . TYR A 1 323 ? -10.671 55.926 35.804 1.00 65.00 344 TYR A CA 1
ATOM 2462 C C . TYR A 1 323 ? -11.129 54.893 36.830 1.00 62.45 344 TYR A C 1
ATOM 2463 O O . TYR A 1 323 ? -10.780 54.990 38.004 1.00 61.61 344 TYR A O 1
ATOM 2472 N N . GLN A 1 324 ? -11.905 53.909 36.377 1.00 60.72 345 GLN A N 1
ATOM 2473 C CA . GLN A 1 324 ? -12.532 52.926 37.265 1.00 60.30 345 GLN A CA 1
ATOM 2474 C C . GLN A 1 324 ? -11.647 51.708 37.499 1.00 55.88 345 GLN A C 1
ATOM 2475 O O . GLN A 1 324 ? -11.097 51.145 36.560 1.00 53.57 345 GLN A O 1
ATOM 2481 N N . LYS A 1 325 ? -11.513 51.306 38.759 1.00 55.48 346 LYS A N 1
ATOM 2482 C CA . LYS A 1 325 ? -10.564 50.258 39.122 1.00 53.67 346 LYS A CA 1
ATOM 2483 C C . LYS A 1 325 ? -10.794 49.643 40.500 1.00 55.13 346 LYS A C 1
ATOM 2484 O O . LYS A 1 325 ? -11.444 50.225 41.364 1.00 57.78 346 LYS A O 1
ATOM 2490 N N . LYS A 1 326 ? -10.260 48.437 40.667 1.00 54.94 347 LYS A N 1
ATOM 2491 C CA . LYS A 1 326 ? -10.190 47.762 41.953 1.00 56.27 347 LYS A CA 1
ATOM 2492 C C . LYS A 1 326 ? -8.716 47.647 42.300 1.00 53.08 347 LYS A C 1
ATOM 2493 O O . LYS A 1 326 ? -7.924 47.198 41.476 1.00 50.92 347 LYS A O 1
ATOM 2499 N N . VAL A 1 327 ? -8.343 48.070 43.502 1.00 53.66 348 VAL A N 1
ATOM 2500 C CA . VAL A 1 327 ? -6.945 48.038 43.920 1.00 51.96 348 VAL A CA 1
ATOM 2501 C C . VAL A 1 327 ? -6.764 47.220 45.182 1.00 53.09 348 VAL A C 1
ATOM 2502 O O . VAL A 1 327 ? -7.700 47.024 45.955 1.00 54.41 348 VAL A O 1
ATOM 2506 N N . GLY A 1 328 ? -5.537 46.764 45.391 1.00 52.58 349 GLY A N 1
ATOM 2507 C CA . GLY A 1 328 ? -5.216 46.004 46.579 1.00 55.04 349 GLY A CA 1
ATOM 2508 C C . GLY A 1 328 ? -3.746 45.694 46.725 1.00 54.40 349 GLY A C 1
ATOM 2509 O O . GLY A 1 328 ? -2.896 46.294 46.062 1.00 51.74 349 GLY A O 1
ATOM 2510 N N . TYR A 1 329 ? -3.470 44.744 47.613 1.00 57.36 350 TYR A N 1
ATOM 2511 C CA . TYR A 1 329 ? -2.123 44.324 47.950 1.00 57.78 350 TYR A CA 1
ATOM 2512 C C . TYR A 1 329 ? -1.963 42.827 47.696 1.00 57.52 350 TYR A C 1
ATOM 2513 O O . TYR A 1 329 ? -2.825 42.032 48.083 1.00 58.34 350 TYR A O 1
ATOM 2530 N N . ILE A 1 331 ? -0.050 39.891 49.070 1.00 64.01 352 ILE A N 1
ATOM 2531 C CA . ILE A 1 331 ? 0.624 39.621 50.339 1.00 68.46 352 ILE A CA 1
ATOM 2532 C C . ILE A 1 331 ? 1.203 38.208 50.335 1.00 69.77 352 ILE A C 1
ATOM 2533 O O . ILE A 1 331 ? 0.471 37.241 50.125 1.00 69.72 352 ILE A O 1
ATOM 2538 N N . TYR A 1 332 ? 2.511 38.101 50.579 1.00 70.43 353 TYR A N 1
ATOM 2539 C CA . TYR A 1 332 ? 3.220 36.821 50.517 1.00 72.43 353 TYR A CA 1
ATOM 2540 C C . TYR A 1 332 ? 3.837 36.433 51.857 1.00 77.22 353 TYR A C 1
ATOM 2541 O O . TYR A 1 332 ? 4.509 37.242 52.491 1.00 77.50 353 TYR A O 1
ATOM 2550 N N . TYR A 1 333 ? 3.607 35.187 52.268 1.00 81.33 354 TYR A N 1
ATOM 2551 C CA . TYR A 1 333 ? 4.256 34.606 53.441 1.00 88.15 354 TYR A CA 1
ATOM 2552 C C . TYR A 1 333 ? 5.031 33.367 52.999 1.00 91.00 354 TYR A C 1
ATOM 2553 O O . TYR A 1 333 ? 4.513 32.555 52.230 1.00 91.19 354 TYR A O 1
ATOM 2562 N N . SER A 1 334 ? 6.260 33.215 53.492 1.00 94.02 355 SER A N 1
ATOM 2563 C CA . SER A 1 334 ? 7.106 32.081 53.106 1.00 96.00 355 SER A CA 1
ATOM 2564 C C . SER A 1 334 ? 6.693 30.761 53.771 1.00 100.41 355 SER A C 1
ATOM 2565 O O . SER A 1 334 ? 7.026 29.692 53.267 1.00 101.65 355 SER A O 1
ATOM 2568 N N . SER A 1 335 ? 5.965 30.835 54.884 1.00 103.33 356 SER A N 1
ATOM 2569 C CA . SER A 1 335 ? 5.560 29.636 55.622 1.00 109.29 356 SER A CA 1
ATOM 2570 C C . SER A 1 335 ? 4.232 29.824 56.360 1.00 111.74 356 SER A C 1
ATOM 2571 O O . SER A 1 335 ? 3.635 30.905 56.319 1.00 109.09 356 SER A O 1
ATOM 2574 N N . GLY A 1 336 ? 3.767 28.759 57.014 1.00 117.10 357 GLY A N 1
ATOM 2575 C CA . GLY A 1 336 ? 2.582 28.822 57.867 1.00 121.38 357 GLY A CA 1
ATOM 2576 C C . GLY A 1 336 ? 1.270 28.576 57.143 1.00 123.02 357 GLY A C 1
ATOM 2577 O O . GLY A 1 336 ? 1.251 28.124 55.994 1.00 122.77 357 GLY A O 1
ATOM 2578 N N . ASP A 1 337 ? 0.170 28.902 57.821 1.00 127.54 358 ASP A N 1
ATOM 2579 C CA . ASP A 1 337 ? -1.185 28.645 57.314 1.00 127.60 358 ASP A CA 1
ATOM 2580 C C . ASP A 1 337 ? -1.532 29.427 56.042 1.00 122.69 358 ASP A C 1
ATOM 2581 O O . ASP A 1 337 ? -2.389 28.996 55.278 1.00 122.64 358 ASP A O 1
ATOM 2583 N N . ASN A 1 338 ? -0.884 30.568 55.816 1.00 119.04 359 ASN A N 1
ATOM 2584 C CA . ASN A 1 338 ? -1.064 31.317 54.572 1.00 115.18 359 ASN A CA 1
ATOM 2585 C C . ASN A 1 338 ? 0.193 31.305 53.696 1.00 108.58 359 ASN A C 1
ATOM 2586 O O . ASN A 1 338 ? 0.497 32.299 53.031 1.00 105.17 359 ASN A O 1
ATOM 2591 N N . ARG A 1 339 ? 0.905 30.176 53.674 1.00 106.59 360 ARG A N 1
ATOM 2592 C CA . ARG A 1 339 ? 2.079 30.025 52.812 1.00 102.69 360 ARG A CA 1
ATOM 2593 C C . ARG A 1 339 ? 1.707 30.446 51.383 1.00 97.38 360 ARG A C 1
ATOM 2594 O O . ARG A 1 339 ? 0.629 30.102 50.881 1.00 98.57 360 ARG A O 1
ATOM 2596 N N . GLY A 1 340 ? 2.568 31.248 50.759 1.00 92.38 361 GLY A N 1
ATOM 2597 C CA . GLY A 1 340 ? 2.376 31.665 49.370 1.00 86.00 361 GLY A CA 1
ATOM 2598 C C . GLY A 1 340 ? 1.840 33.076 49.193 1.00 80.43 361 GLY A C 1
ATOM 2599 O O . GLY A 1 340 ? 1.865 33.886 50.123 1.00 79.42 361 GLY A O 1
ATOM 2600 N N . SER A 1 341 ? 1.350 33.354 47.985 1.00 76.00 362 SER A N 1
ATOM 2601 C CA . SER A 1 341 ? 0.943 34.693 47.573 1.00 71.41 362 SER A CA 1
ATOM 2602 C C . SER A 1 341 ? -0.578 34.859 47.575 1.00 71.36 362 SER A C 1
ATOM 2603 O O . SER A 1 341 ? -1.283 34.145 46.863 1.00 71.46 362 SER A O 1
ATOM 2606 N N . SER A 1 342 ? -1.072 35.815 48.364 1.00 71.78 363 SER A N 1
ATOM 2607 C CA . SER A 1 342 ? -2.503 36.142 48.417 1.00 71.74 363 SER A CA 1
ATOM 2608 C C . SER A 1 342 ? -2.783 37.508 47.798 1.00 68.32 363 SER A C 1
ATOM 2609 O O . SER A 1 342 ? -2.068 38.474 48.062 1.00 68.85 363 SER A O 1
ATOM 2612 N N . PHE A 1 343 ? -3.836 37.585 46.991 1.00 66.66 364 PHE A N 1
ATOM 2613 C CA . PHE A 1 343 ? -4.260 38.844 46.384 1.00 64.24 364 PHE A CA 1
ATOM 2614 C C . PHE A 1 343 ? -5.552 39.307 47.047 1.00 65.86 364 PHE A C 1
ATOM 2615 O O . PHE A 1 343 ? -6.582 38.638 46.948 1.00 66.30 364 PHE A O 1
ATOM 2623 N N . ARG A 1 344 ? -5.482 40.453 47.720 1.00 65.99 365 ARG A N 1
ATOM 2624 C CA . ARG A 1 344 ? -6.582 40.957 48.534 1.00 68.72 365 ARG A CA 1
ATOM 2625 C C . ARG A 1 344 ? -6.867 42.421 48.206 1.00 66.80 365 ARG A C 1
ATOM 2626 O O . ARG A 1 344 ? -5.960 43.262 48.242 1.00 65.71 365 ARG A O 1
ATOM 2634 N N . LEU A 1 345 ? -8.120 42.724 47.876 1.00 66.62 366 LEU A N 1
ATOM 2635 C CA . LEU A 1 345 ? -8.513 44.095 47.566 1.00 65.75 366 LEU A CA 1
ATOM 2636 C C . LEU A 1 345 ? -8.559 44.938 48.826 1.00 68.41 366 LEU A C 1
ATOM 2637 O O . LEU A 1 345 ? -8.844 44.433 49.909 1.00 71.01 366 LEU A O 1
ATOM 2642 N N . LEU A 1 346 ? -8.246 46.222 48.676 1.00 69.10 367 LEU A N 1
ATOM 2643 C CA . LEU A 1 346 ? -8.444 47.198 49.735 1.00 72.71 367 LEU A CA 1
ATOM 2644 C C . LEU A 1 346 ? -9.715 47.967 49.404 1.00 74.39 367 LEU A C 1
ATOM 2645 O O . LEU A 1 346 ? -9.769 48.682 48.401 1.00 71.52 367 LEU A O 1
ATOM 2650 N N . GLU A 1 347 ? -10.738 47.787 50.238 1.00 79.28 368 GLU A N 1
ATOM 2651 C CA . GLU A 1 347 ? -12.043 48.407 50.035 1.00 82.57 368 GLU A CA 1
ATOM 2652 C C . GLU A 1 347 ? -12.583 48.928 51.367 1.00 88.52 368 GLU A C 1
ATOM 2653 O O . GLU A 1 347 ? -12.152 48.482 52.430 1.00 89.32 368 GLU A O 1
ATOM 2659 N N . PRO A 1 348 ? -13.519 49.890 51.314 1.00 93.51 369 PRO A N 1
ATOM 2660 C CA . PRO A 1 348 ? -14.138 50.387 52.542 1.00 101.01 369 PRO A CA 1
ATOM 2661 C C . PRO A 1 348 ? -15.158 49.396 53.099 1.00 106.02 369 PRO A C 1
ATOM 2662 O O . PRO A 1 348 ? -15.877 48.755 52.329 1.00 103.08 369 PRO A O 1
ATOM 2666 N N . ASP A 1 349 ? -15.208 49.278 54.425 1.00 115.22 370 ASP A N 1
ATOM 2667 C CA . ASP A 1 349 ? -16.119 48.351 55.100 1.00 124.91 370 ASP A CA 1
ATOM 2668 C C . ASP A 1 349 ? -17.578 48.639 54.738 1.00 129.82 370 ASP A C 1
ATOM 2669 O O . ASP A 1 349 ? -17.969 49.796 54.563 1.00 131.80 370 ASP A O 1
ATOM 2674 N N . LYS A 1 350 ? -18.375 47.576 54.628 1.00 131.36 371 LYS A N 1
ATOM 2675 C CA . LYS A 1 350 ? -19.822 47.701 54.452 1.00 133.51 371 LYS A CA 1
ATOM 2676 C C . LYS A 1 350 ? -20.468 48.384 55.660 1.00 139.11 371 LYS A C 1
ATOM 2677 O O . LYS A 1 350 ? -21.601 48.854 55.570 1.00 142.24 371 LYS A O 1
ATOM 2679 N N . GLU A 1 351 ? -19.747 48.424 56.782 1.00 140.63 372 GLU A N 1
ATOM 2680 C CA . GLU A 1 351 ? -20.192 49.129 57.985 1.00 146.56 372 GLU A CA 1
ATOM 2681 C C . GLU A 1 351 ? -19.995 50.648 57.893 1.00 145.60 372 GLU A C 1
ATOM 2682 O O . GLU A 1 351 ? -20.956 51.406 58.030 1.00 149.98 372 GLU A O 1
ATOM 2684 N N . SER A 1 352 ? -18.758 51.090 57.669 1.00 139.40 373 SER A N 1
ATOM 2685 C CA . SER A 1 352 ? -18.451 52.524 57.686 1.00 138.20 373 SER A CA 1
ATOM 2686 C C . SER A 1 352 ? -17.217 52.883 56.852 1.00 130.25 373 SER A C 1
ATOM 2687 O O . SER A 1 352 ? -16.901 52.195 55.877 1.00 126.40 373 SER A O 1
ATOM 2690 N N . SER A 1 353 ? -16.525 53.954 57.243 1.00 129.33 374 SER A N 1
ATOM 2691 C CA . SER A 1 353 ? -15.497 54.581 56.407 1.00 122.86 374 SER A CA 1
ATOM 2692 C C . SER A 1 353 ? -14.193 53.788 56.263 1.00 116.26 374 SER A C 1
ATOM 2693 O O . SER A 1 353 ? -13.681 53.647 55.154 1.00 108.88 374 SER A O 1
ATOM 2696 N N . LYS A 1 354 ? -13.663 53.287 57.380 1.00 117.86 375 LYS A N 1
ATOM 2697 C CA . LYS A 1 354 ? -12.323 52.680 57.428 1.00 113.08 375 LYS A CA 1
ATOM 2698 C C . LYS A 1 354 ? -12.029 51.719 56.267 1.00 106.83 375 LYS A C 1
ATOM 2699 O O . LYS A 1 354 ? -12.891 50.943 55.853 1.00 107.40 375 LYS A O 1
ATOM 2701 N N . LEU A 1 355 ? -10.809 51.787 55.741 1.00 101.42 376 LEU A N 1
ATOM 2702 C CA . LEU A 1 355 ? -10.371 50.895 54.665 1.00 95.85 376 LEU A CA 1
ATOM 2703 C C . LEU A 1 355 ? -9.841 49.591 55.248 1.00 95.47 376 LEU A C 1
ATOM 2704 O O . LEU A 1 355 ? -8.902 49.608 56.042 1.00 96.61 376 LEU A O 1
ATOM 2709 N N . GLN A 1 356 ? -10.438 48.468 54.847 1.00 93.55 377 GLN A N 1
ATOM 2710 C CA . GLN A 1 356 ? -10.048 47.146 55.346 1.00 93.61 377 GLN A CA 1
ATOM 2711 C C . GLN A 1 356 ? -9.600 46.260 54.190 1.00 87.30 377 GLN A C 1
ATOM 2712 O O . GLN A 1 356 ? -10.146 46.343 53.091 1.00 83.92 377 GLN A O 1
ATOM 2714 N N . LEU A 1 357 ? -8.588 45.432 54.433 1.00 86.39 378 LEU A N 1
ATOM 2715 C CA . LEU A 1 357 ? -8.200 44.396 53.476 1.00 82.72 378 LEU A CA 1
ATOM 2716 C C . LEU A 1 357 ? -9.276 43.321 53.407 1.00 85.23 378 LEU A C 1
ATOM 2717 O O . LEU A 1 357 ? -9.700 42.799 54.436 1.00 90.13 378 LEU A O 1
ATOM 2722 N N . GLN A 1 358 ? -9.705 42.993 52.193 1.00 82.38 379 GLN A N 1
ATOM 2723 C CA . GLN A 1 358 ? -10.722 41.964 51.982 1.00 83.77 379 GLN A CA 1
ATOM 2724 C C . GLN A 1 358 ? -10.079 40.589 52.013 1.00 84.66 379 GLN A C 1
ATOM 2725 O O . GLN A 1 358 ? -8.854 40.469 51.932 1.00 84.25 379 GLN A O 1
ATOM 2731 N N . GLU A 1 359 ? -10.902 39.549 52.135 1.00 87.60 380 GLU A N 1
ATOM 2732 C CA . GLU A 1 359 ? -10.409 38.180 52.013 1.00 87.97 380 GLU A CA 1
ATOM 2733 C C . GLU A 1 359 ? -9.894 37.983 50.590 1.00 83.02 380 GLU A C 1
ATOM 2734 O O . GLU A 1 359 ? -10.331 38.687 49.678 1.00 81.51 380 GLU A O 1
ATOM 2740 N N . PRO A 1 360 ? -8.948 37.047 50.391 1.00 80.71 381 PRO A N 1
ATOM 2741 C CA . PRO A 1 360 ? -8.332 36.947 49.067 1.00 76.23 381 PRO A CA 1
ATOM 2742 C C . PRO A 1 360 ? -9.328 36.552 47.981 1.00 75.04 381 PRO A C 1
ATOM 2743 O O . PRO A 1 360 ? -10.254 35.797 48.248 1.00 76.33 381 PRO A O 1
ATOM 2747 N N . PHE A 1 361 ? -9.145 37.090 46.779 1.00 71.77 382 PHE A N 1
ATOM 2748 C CA . PHE A 1 361 ? -9.887 36.623 45.606 1.00 71.00 382 PHE A CA 1
ATOM 2749 C C . PHE A 1 361 ? -9.046 35.617 44.816 1.00 70.60 382 PHE A C 1
ATOM 2750 O O . PHE A 1 361 ? -9.552 34.948 43.918 1.00 70.51 382 PHE A O 1
ATOM 2758 N N . ALA A 1 362 ? -7.756 35.540 45.142 1.00 70.83 383 ALA A N 1
ATOM 2759 C CA . ALA A 1 362 ? -6.847 34.567 44.548 1.00 72.38 383 ALA A CA 1
ATOM 2760 C C . ALA A 1 362 ? -5.707 34.282 45.519 1.00 75.34 383 ALA A C 1
ATOM 2761 O O . ALA A 1 362 ? -5.205 35.189 46.182 1.00 74.05 383 ALA A O 1
ATOM 2763 N N . GLN A 1 363 ? -5.310 33.016 45.589 1.00 81.74 384 GLN A N 1
ATOM 2764 C CA . GLN A 1 363 ? -4.299 32.545 46.532 1.00 87.37 384 GLN A CA 1
ATOM 2765 C C . GLN A 1 363 ? -3.470 31.486 45.818 1.00 88.80 384 GLN A C 1
ATOM 2766 O O . GLN A 1 363 ? -4.024 30.577 45.203 1.00 91.88 384 GLN A O 1
ATOM 2772 N N . LEU A 1 364 ? -2.148 31.610 45.888 1.00 88.61 385 LEU A N 1
ATOM 2773 C CA . LEU A 1 364 ? -1.254 30.633 45.269 1.00 90.36 385 LEU A CA 1
ATOM 2774 C C . LEU A 1 364 ? -0.229 30.121 46.269 1.00 93.83 385 LEU A C 1
ATOM 2775 O O . LEU A 1 364 ? 0.770 30.789 46.534 1.00 93.51 385 LEU A O 1
ATOM 2780 N N . SER A 1 365 ? -0.489 28.938 46.822 1.00 97.46 386 SER A N 1
ATOM 2781 C CA . SER A 1 365 ? 0.408 28.315 47.797 1.00 101.99 386 SER A CA 1
ATOM 2782 C C . SER A 1 365 ? 1.688 27.821 47.129 1.00 103.11 386 SER A C 1
ATOM 2783 O O . SER A 1 365 ? 1.653 27.325 46.004 1.00 105.36 386 SER A O 1
ATOM 2786 N N . ASP A 1 366 ? 2.813 27.967 47.823 1.00 103.25 387 ASP A N 1
ATOM 2787 C CA . ASP A 1 366 ? 4.113 27.521 47.317 1.00 105.11 387 ASP A CA 1
ATOM 2788 C C . ASP A 1 366 ? 4.527 28.235 46.018 1.00 104.20 387 ASP A C 1
ATOM 2789 O O . ASP A 1 366 ? 5.187 27.642 45.165 1.00 108.79 387 ASP A O 1
ATOM 2791 N N . LYS A 1 367 ? 4.122 29.498 45.868 1.00 99.75 388 LYS A N 1
ATOM 2792 C CA . LYS A 1 367 ? 4.569 30.349 44.757 1.00 93.74 388 LYS A CA 1
ATOM 2793 C C . LYS A 1 367 ? 4.740 31.777 45.248 1.00 86.99 388 LYS A C 1
ATOM 2794 O O . LYS A 1 367 ? 3.880 32.296 45.957 1.00 84.57 388 LYS A O 1
ATOM 2800 N N . LYS A 1 368 ? 5.855 32.399 44.874 1.00 84.21 389 LYS A N 1
ATOM 2801 C CA . LYS A 1 368 ? 6.173 33.759 45.303 1.00 80.82 389 LYS A CA 1
ATOM 2802 C C . LYS A 1 368 ? 6.083 34.742 44.137 1.00 75.40 389 LYS A C 1
ATOM 2803 O O . LYS A 1 368 ? 6.809 34.613 43.149 1.00 75.52 389 LYS A O 1
ATOM 2809 N N . VAL A 1 369 ? 5.192 35.724 44.260 1.00 70.56 390 VAL A N 1
ATOM 2810 C CA . VAL A 1 369 ? 5.048 36.774 43.255 1.00 63.91 390 VAL A CA 1
ATOM 2811 C C . VAL A 1 369 ? 6.193 37.763 43.407 1.00 62.27 390 VAL A C 1
ATOM 2812 O O . VAL A 1 369 ? 6.420 38.267 44.499 1.00 62.50 390 VAL A O 1
ATOM 2816 N N . VAL A 1 370 ? 6.904 38.035 42.314 1.00 61.68 391 VAL A N 1
ATOM 2817 C CA . VAL A 1 370 ? 8.031 38.985 42.328 1.00 62.26 391 VAL A CA 1
ATOM 2818 C C . VAL A 1 370 ? 7.830 40.217 41.442 1.00 58.60 391 VAL A C 1
ATOM 2819 O O . VAL A 1 370 ? 8.591 41.180 41.543 1.00 57.48 391 VAL A O 1
ATOM 2823 N N . SER A 1 371 ? 6.822 40.182 40.577 1.00 56.06 392 SER A N 1
ATOM 2824 C CA . SER A 1 371 ? 6.469 41.336 39.774 1.00 53.80 392 SER A CA 1
ATOM 2825 C C . SER A 1 371 ? 4.998 41.273 39.391 1.00 52.75 392 SER A C 1
ATOM 2826 O O . SER A 1 371 ? 4.451 40.189 39.174 1.00 51.66 392 SER A O 1
ATOM 2829 N N . ILE A 1 372 ? 4.363 42.444 39.335 1.00 51.21 393 ILE A N 1
ATOM 2830 C CA . ILE A 1 372 ? 2.996 42.586 38.836 1.00 48.53 393 ILE A CA 1
ATOM 2831 C C . ILE A 1 372 ? 2.964 43.768 37.876 1.00 45.17 393 ILE A C 1
ATOM 2832 O O . ILE A 1 372 ? 3.579 44.800 38.134 1.00 42.85 393 ILE A O 1
ATOM 2837 N N . THR A 1 373 ? 2.232 43.620 36.778 1.00 44.41 394 THR A N 1
ATOM 2838 C CA . THR A 1 373 ? 2.113 44.692 35.795 1.00 42.75 394 THR A CA 1
ATOM 2839 C C . THR A 1 373 ? 0.843 44.509 34.954 1.00 42.82 394 THR A C 1
ATOM 2840 O O . THR A 1 373 ? 0.227 43.443 34.994 1.00 43.98 394 THR A O 1
ATOM 2844 N N . ASN A 1 374 ? 0.450 45.551 34.217 1.00 41.42 395 ASN A N 1
ATOM 2845 C CA . ASN A 1 374 ? -0.854 45.588 33.553 1.00 42.58 395 ASN A CA 1
ATOM 2846 C C . ASN A 1 374 ? -0.748 45.839 32.062 1.00 43.86 395 ASN A C 1
ATOM 2847 O O . ASN A 1 374 ? -0.043 46.747 31.633 1.00 42.91 395 ASN A O 1
ATOM 2852 N N . ARG A 1 375 ? -1.466 45.040 31.280 1.00 47.20 396 ARG A N 1
ATOM 2853 C CA . ARG A 1 375 ? -1.563 45.246 29.846 1.00 51.46 396 ARG A CA 1
ATOM 2854 C C . ARG A 1 375 ? -2.846 46.024 29.584 1.00 52.64 396 ARG A C 1
ATOM 2855 O O . ARG A 1 375 ? -3.945 45.484 29.727 1.00 52.01 396 ARG A O 1
ATOM 2863 N N . LEU A 1 376 ? -2.706 47.290 29.201 1.00 53.43 397 LEU A N 1
ATOM 2864 C CA . LEU A 1 376 ? -3.849 48.204 29.181 1.00 55.81 397 LEU A CA 1
ATOM 2865 C C . LEU A 1 376 ? -4.747 48.135 27.948 1.00 56.61 397 LEU A C 1
ATOM 2866 O O . LEU A 1 376 ? -5.749 48.835 27.907 1.00 57.44 397 LEU A O 1
ATOM 2871 N N . ASP A 1 377 ? -4.410 47.300 26.962 1.00 59.79 398 ASP A N 1
ATOM 2872 C CA . ASP A 1 377 ? -5.368 46.966 25.878 1.00 63.16 398 ASP A CA 1
ATOM 2873 C C . ASP A 1 377 ? -6.292 45.807 26.278 1.00 63.80 398 ASP A C 1
ATOM 2874 O O . ASP A 1 377 ? -7.184 45.430 25.526 1.00 66.61 398 ASP A O 1
ATOM 2879 N N . ARG A 1 378 ? -6.053 45.240 27.456 1.00 64.34 399 ARG A N 1
ATOM 2880 C CA . ARG A 1 378 ? -6.997 44.339 28.105 1.00 66.29 399 ARG A CA 1
ATOM 2881 C C . ARG A 1 378 ? -7.719 45.125 29.181 1.00 65.07 399 ARG A C 1
ATOM 2882 O O . ARG A 1 378 ? -7.264 46.198 29.581 1.00 69.50 399 ARG A O 1
ATOM 2890 N N . ILE A 1 379 ? -8.836 44.583 29.654 1.00 63.26 400 ILE A N 1
ATOM 2891 C CA . ILE A 1 379 ? -9.533 45.138 30.805 1.00 60.93 400 ILE A CA 1
ATOM 2892 C C . ILE A 1 379 ? -9.673 44.062 31.873 1.00 58.65 400 ILE A C 1
ATOM 2893 O O . ILE A 1 379 ? -9.866 42.889 31.561 1.00 58.24 400 ILE A O 1
ATOM 2898 N N . GLY A 1 380 ? -9.546 44.468 33.131 1.00 56.19 401 GLY A N 1
ATOM 2899 C CA . GLY A 1 380 ? -9.753 43.572 34.263 1.00 55.80 401 GLY A CA 1
ATOM 2900 C C . GLY A 1 380 ? -8.765 42.427 34.375 1.00 53.88 401 GLY A C 1
ATOM 2901 O O . GLY A 1 380 ? -9.137 41.328 34.782 1.00 54.79 401 GLY A O 1
ATOM 2902 N N . THR A 1 381 ? -7.506 42.673 34.023 1.00 50.99 402 THR A N 1
ATOM 2903 C CA . THR A 1 381 ? -6.464 41.665 34.199 1.00 50.28 402 THR A CA 1
ATOM 2904 C C . THR A 1 381 ? -5.211 42.259 34.820 1.00 48.27 402 THR A C 1
ATOM 2905 O O . THR A 1 381 ? -4.955 43.459 34.712 1.00 48.75 402 THR A O 1
ATOM 2909 N N . ILE A 1 382 ? -4.447 41.398 35.479 1.00 48.21 403 ILE A N 1
ATOM 2910 C CA . ILE A 1 382 ? -3.084 41.707 35.878 1.00 47.14 403 ILE A CA 1
ATOM 2911 C C . ILE A 1 382 ? -2.176 40.618 35.342 1.00 47.86 403 ILE A C 1
ATOM 2912 O O . ILE A 1 382 ? -2.618 39.495 35.087 1.00 49.79 403 ILE A O 1
ATOM 2917 N N . THR A 1 383 ? -0.910 40.962 35.158 1.00 47.37 404 THR A N 1
ATOM 2918 C CA . THR A 1 383 ? 0.084 40.011 34.712 1.00 48.55 404 THR A CA 1
ATOM 2919 C C . THR A 1 383 ? 1.090 39.850 35.824 1.00 50.22 404 THR A C 1
ATOM 2920 O O . THR A 1 383 ? 1.593 40.834 36.361 1.00 49.70 404 THR A O 1
ATOM 2924 N N . VAL A 1 384 ? 1.380 38.599 36.163 1.00 53.73 405 VAL A N 1
ATOM 2925 C CA . VAL A 1 384 ? 2.135 38.277 37.361 1.00 54.92 405 VAL A CA 1
ATOM 2926 C C . VAL A 1 384 ? 3.312 37.370 37.033 1.00 55.83 405 VAL A C 1
ATOM 2927 O O . VAL A 1 384 ? 3.206 36.491 36.181 1.00 56.15 405 VAL A O 1
ATOM 2931 N N . LEU A 1 385 ? 4.427 37.599 37.725 1.00 56.02 406 LEU A N 1
ATOM 2932 C CA . LEU A 1 385 ? 5.626 36.794 37.580 1.00 58.34 406 LEU A CA 1
ATOM 2933 C C . LEU A 1 385 ? 5.897 36.046 38.886 1.00 61.82 406 LEU A C 1
ATOM 2934 O O . LEU A 1 385 ? 6.119 36.674 39.920 1.00 60.88 406 LEU A O 1
ATOM 2939 N N . PHE A 1 386 ? 5.881 34.711 38.828 1.00 68.39 407 PHE A N 1
ATOM 2940 C CA . PHE A 1 386 ? 6.128 33.847 39.994 1.00 72.83 407 PHE A CA 1
ATOM 2941 C C . PHE A 1 386 ? 7.489 33.190 39.923 1.00 75.52 407 PHE A C 1
ATOM 2942 O O . PHE A 1 386 ? 8.069 33.073 38.849 1.00 76.80 407 PHE A O 1
ATOM 2950 N N . SER A 1 387 ? 7.968 32.726 41.073 1.00 77.96 408 SER A N 1
ATOM 2951 C CA . SER A 1 387 ? 9.088 31.792 41.134 1.00 81.35 408 SER A CA 1
ATOM 2952 C C . SER A 1 387 ? 8.692 30.597 41.994 1.00 84.26 408 SER A C 1
ATOM 2953 O O . SER A 1 387 ? 7.802 30.708 42.841 1.00 82.77 408 SER A O 1
ATOM 2956 N N . ASP A 1 388 ? 9.341 29.458 41.752 1.00 88.37 409 ASP A N 1
ATOM 2957 C CA . ASP A 1 388 ? 9.170 28.263 42.590 1.00 91.47 409 ASP A CA 1
ATOM 2958 C C . ASP A 1 388 ? 10.281 28.194 43.653 1.00 93.76 409 ASP A C 1
ATOM 2959 O O . ASP A 1 388 ? 10.108 28.590 44.813 1.00 93.09 409 ASP A O 1
ATOM 2964 N N . ARG A 1 393 ? 10.625 30.030 36.747 1.00 91.82 414 ARG A N 1
ATOM 2965 C CA . ARG A 1 393 ? 9.745 31.200 36.770 1.00 89.82 414 ARG A CA 1
ATOM 2966 C C . ARG A 1 393 ? 8.541 31.065 35.835 1.00 89.49 414 ARG A C 1
ATOM 2967 O O . ARG A 1 393 ? 8.630 30.447 34.774 1.00 96.34 414 ARG A O 1
ATOM 2975 N N . THR A 1 394 ? 7.418 31.654 36.243 1.00 83.93 415 THR A N 1
ATOM 2976 C CA . THR A 1 394 ? 6.155 31.540 35.512 1.00 79.69 415 THR A CA 1
ATOM 2977 C C . THR A 1 394 ? 5.523 32.917 35.323 1.00 72.92 415 THR A C 1
ATOM 2978 O O . THR A 1 394 ? 5.572 33.755 36.220 1.00 69.60 415 THR A O 1
ATOM 2982 N N . THR A 1 395 ? 4.940 33.143 34.148 1.00 69.60 416 THR A N 1
ATOM 2983 C CA . THR A 1 395 ? 4.220 34.374 33.853 1.00 65.36 416 THR A CA 1
ATOM 2984 C C . THR A 1 395 ? 2.759 34.024 33.621 1.00 65.43 416 THR A C 1
ATOM 2985 O O . THR A 1 395 ? 2.457 33.137 32.823 1.00 68.51 416 THR A O 1
ATOM 2989 N N . SER A 1 396 ? 1.850 34.715 34.306 1.00 63.41 417 SER A N 1
ATOM 2990 C CA . SER A 1 396 ? 0.433 34.365 34.229 1.00 65.12 417 SER A CA 1
ATOM 2991 C C . SER A 1 396 ? -0.502 35.558 34.407 1.00 61.86 417 SER A C 1
ATOM 2992 O O . SER A 1 396 ? -0.232 36.461 35.198 1.00 60.27 417 SER A O 1
ATOM 2995 N N . ASP A 1 397 ? -1.599 35.546 33.652 1.00 62.83 418 ASP A N 1
ATOM 2996 C CA . ASP A 1 397 ? -2.639 36.574 33.745 1.00 62.10 418 ASP A CA 1
ATOM 2997 C C . ASP A 1 397 ? -3.782 36.090 34.628 1.00 61.60 418 ASP A C 1
ATOM 2998 O O . ASP A 1 397 ? -4.204 34.941 34.519 1.00 65.02 418 ASP A O 1
ATOM 3003 N N . PHE A 1 398 ? -4.280 36.966 35.494 1.00 58.55 419 PHE A N 1
ATOM 3004 C CA . PHE A 1 398 ? -5.520 36.707 36.219 1.00 59.19 419 PHE A CA 1
ATOM 3005 C C . PHE A 1 398 ? -6.620 37.607 35.671 1.00 58.11 419 PHE A C 1
ATOM 3006 O O . PHE A 1 398 ? -6.449 38.824 35.606 1.00 54.62 419 PHE A O 1
ATOM 3014 N N . ASP A 1 399 ? -7.741 37.006 35.281 1.00 59.85 420 ASP A N 1
ATOM 3015 C CA . ASP A 1 399 ? -8.876 37.748 34.740 1.00 60.60 420 ASP A CA 1
ATOM 3016 C C . ASP A 1 399 ? -9.936 37.896 35.828 1.00 62.29 420 ASP A C 1
ATOM 3017 O O . ASP A 1 399 ? -10.509 36.905 36.286 1.00 65.34 420 ASP A O 1
ATOM 3022 N N . TRP A 1 400 ? -10.189 39.134 36.239 1.00 61.55 421 TRP A N 1
ATOM 3023 C CA . TRP A 1 400 ? -11.134 39.414 37.313 1.00 64.76 421 TRP A CA 1
ATOM 3024 C C . TRP A 1 400 ? -12.521 38.808 37.078 1.00 71.11 421 TRP A C 1
ATOM 3025 O O . TRP A 1 400 ? -13.147 38.305 38.012 1.00 72.42 421 TRP A O 1
ATOM 3036 N N . ASN A 1 401 ? -12.997 38.862 35.837 1.00 75.62 422 ASN A N 1
ATOM 3037 C CA . ASN A 1 401 ? -14.375 38.472 35.529 1.00 82.22 422 ASN A CA 1
ATOM 3038 C C . ASN A 1 401 ? -14.592 36.959 35.522 1.00 85.00 422 ASN A C 1
ATOM 3039 O O . ASN A 1 401 ? -15.670 36.492 35.881 1.00 88.79 422 ASN A O 1
ATOM 3044 N N . SER A 1 402 ? -13.569 36.202 35.129 1.00 84.15 423 SER A N 1
ATOM 3045 C CA . SER A 1 402 ? -13.630 34.736 35.147 1.00 86.94 423 SER A CA 1
ATOM 3046 C C . SER A 1 402 ? -12.942 34.122 36.374 1.00 85.30 423 SER A C 1
ATOM 3047 O O . SER A 1 402 ? -13.060 32.921 36.610 1.00 87.49 423 SER A O 1
ATOM 3050 N N . LYS A 1 403 ? -12.220 34.941 37.138 1.00 82.35 424 LYS A N 1
ATOM 3051 C CA . LYS A 1 403 ? -11.483 34.486 38.326 1.00 81.60 424 LYS A CA 1
ATOM 3052 C C . LYS A 1 403 ? -10.507 33.344 38.031 1.00 79.41 424 LYS A C 1
ATOM 3053 O O . LYS A 1 403 ? -10.237 32.519 38.902 1.00 79.51 424 LYS A O 1
ATOM 3059 N N . GLU A 1 404 ? -9.973 33.308 36.814 1.00 78.29 425 GLU A N 1
ATOM 3060 C CA . GLU A 1 404 ? -9.078 32.233 36.393 1.00 80.58 425 GLU A CA 1
ATOM 3061 C C . GLU A 1 404 ? -7.710 32.764 35.972 1.00 75.12 425 GLU A C 1
ATOM 3062 O O . GLU A 1 404 ? -7.604 33.847 35.392 1.00 72.17 425 GLU A O 1
ATOM 3068 N N . TRP A 1 405 ? -6.671 31.987 36.274 1.00 72.80 426 TRP A N 1
ATOM 3069 C CA . TRP A 1 405 ? -5.329 32.261 35.788 1.00 69.19 426 TRP A CA 1
ATOM 3070 C C . TRP A 1 405 ? -5.170 31.665 34.398 1.00 72.52 426 TRP A C 1
ATOM 3071 O O . TRP A 1 405 ? -5.864 30.712 34.037 1.00 74.49 426 TRP A O 1
ATOM 3082 N N . THR A 1 406 ? -4.255 32.238 33.622 1.00 71.93 427 THR A N 1
ATOM 3083 C CA . THR A 1 406 ? -3.899 31.701 32.312 1.00 72.91 427 THR A CA 1
ATOM 3084 C C . THR A 1 406 ? -2.413 31.962 32.070 1.00 72.27 427 THR A C 1
ATOM 3085 O O . THR A 1 406 ? -1.978 33.114 31.976 1.00 70.93 427 THR A O 1
ATOM 3089 N N . ASP A 1 407 ? -1.641 30.887 31.984 1.00 74.70 428 ASP A N 1
ATOM 3090 C CA . ASP A 1 407 ? -0.192 30.982 31.867 1.00 74.79 428 ASP A CA 1
ATOM 3091 C C . ASP A 1 407 ? 0.225 31.316 30.434 1.00 75.95 428 ASP A C 1
ATOM 3092 O O . ASP A 1 407 ? -0.395 30.857 29.472 1.00 79.15 428 ASP A O 1
ATOM 3097 N N . TYR A 1 408 ? 1.278 32.119 30.307 1.00 74.06 429 TYR A N 1
ATOM 3098 C CA . TYR A 1 408 ? 1.964 32.317 29.033 1.00 74.97 429 TYR A CA 1
ATOM 3099 C C . TYR A 1 408 ? 2.920 31.146 28.819 1.00 81.81 429 TYR A C 1
ATOM 3100 O O . TYR A 1 408 ? 3.889 30.997 29.563 1.00 83.45 429 TYR A O 1
ATOM 3109 N N . THR A 1 409 ? 2.652 30.314 27.817 1.00 87.49 430 THR A N 1
ATOM 3110 C CA . THR A 1 409 ? 3.466 29.120 27.578 1.00 94.88 430 THR A CA 1
ATOM 3111 C C . THR A 1 409 ? 4.835 29.407 26.941 1.00 98.18 430 THR A C 1
ATOM 3112 O O . THR A 1 409 ? 5.745 28.585 27.039 1.00 104.77 430 THR A O 1
ATOM 3116 N N . ASP A 1 410 ? 4.984 30.560 26.291 1.00 98.37 431 ASP A N 1
ATOM 3117 C CA . ASP A 1 410 ? 6.280 30.958 25.722 1.00 101.99 431 ASP A CA 1
ATOM 3118 C C . ASP A 1 410 ? 7.274 31.445 26.772 1.00 97.58 431 ASP A C 1
ATOM 3119 O O . ASP A 1 410 ? 8.467 31.558 26.489 1.00 95.87 431 ASP A O 1
ATOM 3124 N N . LEU A 1 411 ? 6.783 31.740 27.973 1.00 96.31 432 LEU A N 1
ATOM 3125 C CA . LEU A 1 411 ? 7.547 32.498 28.962 1.00 97.33 432 LEU A CA 1
ATOM 3126 C C . LEU A 1 411 ? 7.760 31.719 30.270 1.00 102.95 432 LEU A C 1
ATOM 3127 O O . LEU A 1 411 ? 7.193 32.056 31.319 1.00 99.08 432 LEU A O 1
ATOM 3132 N N . SER A 1 412 ? 8.585 30.677 30.188 1.00 111.78 433 SER A N 1
ATOM 3133 C CA . SER A 1 412 ? 8.987 29.887 31.356 1.00 118.02 433 SER A CA 1
ATOM 3134 C C . SER A 1 412 ? 10.440 30.156 31.775 1.00 123.59 433 SER A C 1
ATOM 3135 O O . SER A 1 412 ? 10.772 30.045 32.958 1.00 123.04 433 SER A O 1
ATOM 3138 N N . ASP A 1 413 ? 11.302 30.495 30.813 1.00 128.07 434 ASP A N 1
ATOM 3139 C CA . ASP A 1 413 ? 12.711 30.797 31.114 1.00 124.63 434 ASP A CA 1
ATOM 3140 C C . ASP A 1 413 ? 12.826 32.049 31.995 1.00 114.19 434 ASP A C 1
ATOM 3141 O O . ASP A 1 413 ? 13.192 31.942 33.167 1.00 112.19 434 ASP A O 1
ATOM 3154 N N . PRO A 1 415 ? 14.642 35.023 32.922 1.00 85.13 436 PRO A N 1
ATOM 3155 C CA . PRO A 1 415 ? 15.665 35.331 33.928 1.00 83.58 436 PRO A CA 1
ATOM 3156 C C . PRO A 1 415 ? 15.552 36.771 34.461 1.00 77.39 436 PRO A C 1
ATOM 3157 O O . PRO A 1 415 ? 16.512 37.545 34.380 1.00 76.58 436 PRO A O 1
ATOM 3161 N N . TYR A 1 416 ? 14.383 37.105 35.012 1.00 72.27 437 TYR A N 1
ATOM 3162 C CA . TYR A 1 416 ? 14.064 38.463 35.463 1.00 67.18 437 TYR A CA 1
ATOM 3163 C C . TYR A 1 416 ? 13.360 38.440 36.817 1.00 67.04 437 TYR A C 1
ATOM 3164 O O . TYR A 1 416 ? 12.631 37.496 37.128 1.00 65.37 437 TYR A O 1
ATOM 3173 N N . ASN A 1 417 ? 13.562 39.497 37.602 1.00 68.74 438 ASN A N 1
ATOM 3174 C CA . ASN A 1 417 ? 12.766 39.745 38.815 1.00 69.10 438 ASN A CA 1
ATOM 3175 C C . ASN A 1 417 ? 11.672 40.783 38.586 1.00 64.20 438 ASN A C 1
ATOM 3176 O O . ASN A 1 417 ? 10.694 40.833 39.335 1.00 63.00 438 ASN A O 1
ATOM 3181 N N . SER A 1 418 ? 11.850 41.618 37.566 1.00 61.55 439 SER A N 1
ATOM 3182 C CA . SER A 1 418 ? 10.856 42.617 37.204 1.00 57.45 439 SER A CA 1
ATOM 3183 C C . SER A 1 418 ? 10.541 42.518 35.725 1.00 54.33 439 SER A C 1
ATOM 3184 O O . SER A 1 418 ? 11.447 42.457 34.889 1.00 52.79 439 SER A O 1
ATOM 3187 N N . VAL A 1 419 ? 9.250 42.487 35.411 1.00 52.07 440 VAL A N 1
ATOM 3188 C CA . VAL A 1 419 ? 8.789 42.632 34.035 1.00 51.22 440 VAL A CA 1
ATOM 3189 C C . VAL A 1 419 ? 7.737 43.727 33.980 1.00 48.24 440 VAL A C 1
ATOM 3190 O O . VAL A 1 419 ? 7.071 44.004 34.975 1.00 47.63 440 VAL A O 1
ATOM 3194 N N . VAL A 1 420 ? 7.591 44.338 32.810 1.00 47.39 441 VAL A N 1
ATOM 3195 C CA . VAL A 1 420 ? 6.675 45.452 32.635 1.00 44.24 441 VAL A CA 1
ATOM 3196 C C . VAL A 1 420 ? 6.051 45.427 31.248 1.00 42.93 441 VAL A C 1
ATOM 3197 O O . VAL A 1 420 ? 6.740 45.225 30.251 1.00 44.28 441 VAL A O 1
ATOM 3201 N N . TRP A 1 421 ? 4.737 45.616 31.195 1.00 42.32 442 TRP A N 1
ATOM 3202 C CA . TRP A 1 421 ? 4.043 45.827 29.928 1.00 42.97 442 TRP A CA 1
ATOM 3203 C C . TRP A 1 421 ? 4.244 47.276 29.482 1.00 42.13 442 TRP A C 1
ATOM 3204 O O . TRP A 1 421 ? 4.192 48.194 30.303 1.00 41.33 442 TRP A O 1
ATOM 3215 N N . ALA A 1 422 ? 4.466 47.487 28.189 1.00 43.37 443 ALA A N 1
ATOM 3216 C CA . ALA A 1 422 ? 4.683 48.841 27.685 1.00 42.88 443 ALA A CA 1
ATOM 3217 C C . ALA A 1 422 ? 4.347 49.009 26.220 1.00 44.65 443 ALA A C 1
ATOM 3218 O O . ALA A 1 422 ? 4.475 48.078 25.428 1.00 46.32 443 ALA A O 1
ATOM 3220 N N . ASN A 1 423 ? 3.883 50.209 25.884 1.00 44.92 444 ASN A N 1
ATOM 3221 C CA . ASN A 1 423 ? 3.836 50.679 24.504 1.00 46.38 444 ASN A CA 1
ATOM 3222 C C . ASN A 1 423 ? 4.137 52.179 24.469 1.00 46.35 444 ASN A C 1
ATOM 3223 O O . ASN A 1 423 ? 4.534 52.755 25.495 1.00 43.94 444 ASN A O 1
ATOM 3229 N N . LYS B 1 10 ? -54.870 48.952 37.010 1.00 91.46 31 LYS B N 1
ATOM 3230 C CA . LYS B 1 10 ? -54.422 47.994 35.954 1.00 88.97 31 LYS B CA 1
ATOM 3231 C C . LYS B 1 10 ? -53.165 47.224 36.383 1.00 88.99 31 LYS B C 1
ATOM 3232 O O . LYS B 1 10 ? -52.038 47.597 36.027 1.00 77.64 31 LYS B O 1
ATOM 3234 N N . ILE B 1 11 ? -53.375 46.158 37.161 1.00 83.69 32 ILE B N 1
ATOM 3235 C CA . ILE B 1 11 ? -52.326 45.173 37.449 1.00 76.49 32 ILE B CA 1
ATOM 3236 C C . ILE B 1 11 ? -52.297 44.191 36.280 1.00 65.64 32 ILE B C 1
ATOM 3237 O O . ILE B 1 11 ? -53.317 43.579 35.964 1.00 66.72 32 ILE B O 1
ATOM 3242 N N . LEU B 1 12 ? -51.143 44.036 35.640 1.00 55.22 33 LEU B N 1
ATOM 3243 C CA . LEU B 1 12 ? -51.064 43.255 34.404 1.00 50.79 33 LEU B CA 1
ATOM 3244 C C . LEU B 1 12 ? -51.227 41.757 34.642 1.00 50.51 33 LEU B C 1
ATOM 3245 O O . LEU B 1 12 ? -51.985 41.087 33.937 1.00 49.45 33 LEU B O 1
ATOM 3250 N N . VAL B 1 13 ? -50.517 41.240 35.638 1.00 49.21 34 VAL B N 1
ATOM 3251 C CA . VAL B 1 13 ? -50.540 39.814 35.950 1.00 47.30 34 VAL B CA 1
ATOM 3252 C C . VAL B 1 13 ? -50.473 39.607 37.452 1.00 47.12 34 VAL B C 1
ATOM 3253 O O . VAL B 1 13 ? -49.849 40.387 38.176 1.00 48.41 34 VAL B O 1
ATOM 3257 N N . THR B 1 14 ? -51.116 38.545 37.914 1.00 47.54 35 THR B N 1
ATOM 3258 C CA . THR B 1 14 ? -51.192 38.245 39.332 1.00 48.20 35 THR B CA 1
ATOM 3259 C C . THR B 1 14 ? -50.339 37.026 39.658 1.00 46.36 35 THR B C 1
ATOM 3260 O O . THR B 1 14 ? -50.052 36.215 38.778 1.00 43.54 35 THR B O 1
ATOM 3264 N N . ASN B 1 15 ? -49.958 36.900 40.930 1.00 47.19 36 ASN B N 1
ATOM 3265 C CA . ASN B 1 15 ? -49.133 35.784 41.413 1.00 47.20 36 ASN B CA 1
ATOM 3266 C C . ASN B 1 15 ? -47.911 35.588 40.539 1.00 45.58 36 ASN B C 1
ATOM 3267 O O . ASN B 1 15 ? -47.527 34.459 40.222 1.00 45.67 36 ASN B O 1
ATOM 3272 N N . ALA B 1 16 ? -47.309 36.704 40.149 1.00 44.21 37 ALA B N 1
ATOM 3273 C CA . ALA B 1 16 ? -46.240 36.693 39.167 1.00 42.79 37 ALA B CA 1
ATOM 3274 C C . ALA B 1 16 ? -44.871 36.852 39.808 1.00 42.63 37 ALA B C 1
ATOM 3275 O O . ALA B 1 16 ? -44.745 37.272 40.957 1.00 44.02 37 ALA B O 1
ATOM 3277 N N . GLY B 1 17 ? -43.844 36.512 39.044 1.00 42.31 38 GLY B N 1
ATOM 3278 C CA . GLY B 1 17 ? -42.475 36.633 39.508 1.00 40.40 38 GLY B CA 1
ATOM 3279 C C . GLY B 1 17 ? -41.486 36.048 38.527 1.00 38.17 38 GLY B C 1
ATOM 3280 O O . GLY B 1 17 ? -41.847 35.681 37.406 1.00 38.41 38 GLY B O 1
ATOM 3281 N N . VAL B 1 18 ? -40.234 35.971 38.963 1.00 36.11 39 VAL B N 1
ATOM 3282 C CA . VAL B 1 18 ? -39.165 35.383 38.182 1.00 34.42 39 VAL B CA 1
ATOM 3283 C C . VAL B 1 18 ? -38.646 34.189 38.951 1.00 35.14 39 VAL B C 1
ATOM 3284 O O . VAL B 1 18 ? -38.314 34.310 40.125 1.00 37.63 39 VAL B O 1
ATOM 3288 N N . THR B 1 19 ? -38.582 33.036 38.301 1.00 35.11 40 THR B N 1
ATOM 3289 C CA . THR B 1 19 ? -38.133 31.825 38.968 1.00 37.17 40 THR B CA 1
ATOM 3290 C C . THR B 1 19 ? -36.756 32.017 39.580 1.00 37.47 40 THR B C 1
ATOM 3291 O O . THR B 1 19 ? -36.524 31.648 40.726 1.00 39.70 40 THR B O 1
ATOM 3295 N N . GLU B 1 20 ? -35.857 32.630 38.824 1.00 36.51 41 GLU B N 1
ATOM 3296 C CA . GLU B 1 20 ? -34.481 32.828 39.269 1.00 36.53 41 GLU B CA 1
ATOM 3297 C C . GLU B 1 20 ? -34.286 34.168 39.999 1.00 34.97 41 GLU B C 1
ATOM 3298 O O . GLU B 1 20 ? -33.185 34.699 40.034 1.00 33.96 41 GLU B O 1
ATOM 3304 N N . ALA B 1 21 ? -35.347 34.692 40.605 1.00 35.17 42 ALA B N 1
ATOM 3305 C CA . ALA B 1 21 ? -35.298 35.991 41.267 1.00 34.79 42 ALA B CA 1
ATOM 3306 C C . ALA B 1 21 ? -34.181 36.065 42.303 1.00 36.83 42 ALA B C 1
ATOM 3307 O O . ALA B 1 21 ? -33.998 35.141 43.101 1.00 37.58 42 ALA B O 1
ATOM 3309 N N . ASN B 1 22 ? -33.438 37.171 42.270 1.00 37.30 43 ASN B N 1
ATOM 3310 C CA . ASN B 1 22 ? -32.366 37.451 43.231 1.00 40.03 43 ASN B CA 1
ATOM 3311 C C . ASN B 1 22 ? -31.194 36.473 43.189 1.00 41.22 43 ASN B C 1
ATOM 3312 O O . ASN B 1 22 ? -30.402 36.415 44.128 1.00 43.34 43 ASN B O 1
ATOM 3317 N N . GLN B 1 23 ? -31.079 35.716 42.103 1.00 40.34 44 GLN B N 1
ATOM 3318 C CA . GLN B 1 23 ? -29.972 34.790 41.934 1.00 42.89 44 GLN B CA 1
ATOM 3319 C C . GLN B 1 23 ? -29.023 35.334 40.890 1.00 40.56 44 GLN B C 1
ATOM 3320 O O . GLN B 1 23 ? -29.344 36.288 40.174 1.00 37.72 44 GLN B O 1
ATOM 3326 N N . THR B 1 24 ? -27.849 34.721 40.807 1.00 40.77 45 THR B N 1
ATOM 3327 C CA . THR B 1 24 ? -26.896 35.044 39.760 1.00 38.67 45 THR B CA 1
ATOM 3328 C C . THR B 1 24 ? -27.157 34.148 38.547 1.00 37.72 45 THR B C 1
ATOM 3329 O O . THR B 1 24 ? -27.267 32.929 38.671 1.00 38.12 45 THR B O 1
ATOM 3333 N N . VAL B 1 25 ? -27.271 34.763 37.376 1.00 36.69 46 VAL B N 1
ATOM 3334 C CA . VAL B 1 25 ? -27.507 34.027 36.136 1.00 37.15 46 VAL B CA 1
ATOM 3335 C C . VAL B 1 25 ? -26.439 34.412 35.127 1.00 38.45 46 VAL B C 1
ATOM 3336 O O . VAL B 1 25 ? -25.799 35.447 35.275 1.00 38.61 46 VAL B O 1
ATOM 3340 N N . LYS B 1 26 ? -26.249 33.585 34.105 1.00 41.16 47 LYS B N 1
ATOM 3341 C CA . LYS B 1 26 ? -25.213 33.829 33.108 1.00 42.58 47 LYS B CA 1
ATOM 3342 C C . LYS B 1 26 ? -25.800 34.276 31.772 1.00 37.49 47 LYS B C 1
ATOM 3343 O O . LYS B 1 26 ? -26.901 33.875 31.408 1.00 36.77 47 LYS B O 1
ATOM 3349 N N . PRO B 1 27 ? -25.068 35.124 31.037 1.00 34.40 48 PRO B N 1
ATOM 3350 C CA . PRO B 1 27 ? -25.455 35.421 29.664 1.00 32.81 48 PRO B CA 1
ATOM 3351 C C . PRO B 1 27 ? -25.650 34.143 28.864 1.00 33.39 48 PRO B C 1
ATOM 3352 O O . PRO B 1 27 ? -24.812 33.251 28.935 1.00 34.78 48 PRO B O 1
ATOM 3356 N N . GLY B 1 28 ? -26.761 34.049 28.136 1.00 34.08 49 GLY B N 1
ATOM 3357 C CA . GLY B 1 28 ? -27.105 32.835 27.392 1.00 34.69 49 GLY B CA 1
ATOM 3358 C C . GLY B 1 28 ? -28.062 31.894 28.116 1.00 37.66 49 GLY B C 1
ATOM 3359 O O . GLY B 1 28 ? -28.683 31.042 27.481 1.00 38.29 49 GLY B O 1
ATOM 3360 N N . ASP B 1 29 ? -28.183 32.039 29.439 1.00 38.07 50 ASP B N 1
ATOM 3361 C CA . ASP B 1 29 ? -29.121 31.244 30.231 1.00 38.71 50 ASP B CA 1
ATOM 3362 C C . ASP B 1 29 ? -30.570 31.598 29.914 1.00 37.40 50 ASP B C 1
ATOM 3363 O O . ASP B 1 29 ? -30.871 32.707 29.464 1.00 33.94 50 ASP B O 1
ATOM 3368 N N . ILE B 1 30 ? -31.458 30.648 30.191 1.00 38.02 51 ILE B N 1
ATOM 3369 C CA . ILE B 1 30 ? -32.893 30.872 30.142 1.00 37.80 51 ILE B CA 1
ATOM 3370 C C . ILE B 1 30 ? -33.390 31.256 31.532 1.00 36.21 51 ILE B C 1
ATOM 3371 O O . ILE B 1 30 ? -33.162 30.531 32.498 1.00 36.11 51 ILE B O 1
ATOM 3376 N N . VAL B 1 31 ? -34.092 32.378 31.616 1.00 34.58 52 VAL B N 1
ATOM 3377 C CA . VAL B 1 31 ? -34.776 32.790 32.834 1.00 35.23 52 VAL B CA 1
ATOM 3378 C C . VAL B 1 31 ? -36.286 32.627 32.640 1.00 36.17 52 VAL B C 1
ATOM 3379 O O . VAL B 1 31 ? -36.822 32.922 31.571 1.00 34.83 52 VAL B O 1
ATOM 3383 N N . HIS B 1 32 ? -36.965 32.159 33.684 1.00 37.78 53 HIS B N 1
ATOM 3384 C CA . HIS B 1 32 ? -38.390 31.844 33.607 1.00 37.50 53 HIS B CA 1
ATOM 3385 C C . HIS B 1 32 ? -39.235 32.852 34.355 1.00 37.94 53 HIS B C 1
ATOM 3386 O O . HIS B 1 32 ? -38.906 33.242 35.471 1.00 38.76 53 HIS B O 1
ATOM 3393 N N . ILE B 1 33 ? -40.335 33.251 33.722 1.00 39.08 54 ILE B N 1
ATOM 3394 C CA . ILE B 1 33 ? -41.296 34.175 34.294 1.00 39.85 54 ILE B CA 1
ATOM 3395 C C . ILE B 1 33 ? -42.615 33.450 34.446 1.00 41.35 54 ILE B C 1
ATOM 3396 O O . ILE B 1 33 ? -43.024 32.719 33.547 1.00 41.81 54 ILE B O 1
ATOM 3401 N N . TYR B 1 34 ? -43.278 33.655 35.580 1.00 42.60 55 TYR B N 1
ATOM 3402 C CA . TYR B 1 34 ? -44.560 33.007 35.851 1.00 43.42 55 TYR B CA 1
ATOM 3403 C C . TYR B 1 34 ? -45.606 34.027 36.296 1.00 42.47 55 TYR B C 1
ATOM 3404 O O . TYR B 1 34 ? -45.275 35.161 36.638 1.00 38.84 55 TYR B O 1
ATOM 3413 N N . GLY B 1 35 ? -46.869 33.605 36.266 1.00 44.45 56 GLY B N 1
ATOM 3414 C CA . GLY B 1 35 ? -47.993 34.449 36.658 1.00 45.31 56 GLY B CA 1
ATOM 3415 C C . GLY B 1 35 ? -49.267 34.088 35.915 1.00 46.93 56 GLY B C 1
ATOM 3416 O O . GLY B 1 35 ? -49.252 33.268 35.000 1.00 47.75 56 GLY B O 1
ATOM 3417 N N . ASP B 1 36 ? -50.368 34.722 36.303 1.00 48.49 57 ASP B N 1
ATOM 3418 C CA . ASP B 1 36 ? -51.655 34.515 35.653 1.00 52.50 57 ASP B CA 1
ATOM 3419 C C . ASP B 1 36 ? -52.054 35.786 34.914 1.00 51.59 57 ASP B C 1
ATOM 3420 O O . ASP B 1 36 ? -51.973 36.876 35.478 1.00 54.73 57 ASP B O 1
ATOM 3425 N N . GLY B 1 37 ? -52.477 35.647 33.659 1.00 49.90 58 GLY B N 1
ATOM 3426 C CA . GLY B 1 37 ? -53.013 36.772 32.892 1.00 49.88 58 GLY B CA 1
ATOM 3427 C C . GLY B 1 37 ? -52.129 37.312 31.780 1.00 48.81 58 GLY B C 1
ATOM 3428 O O . GLY B 1 37 ? -52.369 38.411 31.280 1.00 51.15 58 GLY B O 1
ATOM 3429 N N . PHE B 1 38 ? -51.117 36.556 31.369 1.00 46.47 59 PHE B N 1
ATOM 3430 C CA . PHE B 1 38 ? -50.309 36.958 30.221 1.00 46.90 59 PHE B CA 1
ATOM 3431 C C . PHE B 1 38 ? -51.147 36.963 28.945 1.00 48.83 59 PHE B C 1
ATOM 3432 O O . PHE B 1 38 ? -52.161 36.272 28.860 1.00 50.60 59 PHE B O 1
ATOM 3440 N N . GLN B 1 39 ? -50.723 37.762 27.967 1.00 49.02 60 GLN B N 1
ATOM 3441 C CA . GLN B 1 39 ? -51.489 37.963 26.739 1.00 50.76 60 GLN B CA 1
ATOM 3442 C C . GLN B 1 39 ? -50.587 37.920 25.520 1.00 50.31 60 GLN B C 1
ATOM 3443 O O . GLN B 1 39 ? -49.388 38.196 25.615 1.00 45.80 60 GLN B O 1
ATOM 3449 N N . GLU B 1 40 ? -51.167 37.555 24.378 1.00 55.57 61 GLU B N 1
ATOM 3450 C CA . GLU B 1 40 ? -50.435 37.566 23.111 1.00 59.82 61 GLU B CA 1
ATOM 3451 C C . GLU B 1 40 ? -49.927 38.979 22.879 1.00 54.43 61 GLU B C 1
ATOM 3452 O O . GLU B 1 40 ? -50.697 39.938 22.949 1.00 62.14 61 GLU B O 1
ATOM 3458 N N . GLY B 1 41 ? -48.640 39.107 22.608 1.00 46.64 62 GLY B N 1
ATOM 3459 C CA . GLY B 1 41 ? -48.060 40.405 22.315 1.00 45.81 62 GLY B CA 1
ATOM 3460 C C . GLY B 1 41 ? -47.368 41.053 23.495 1.00 42.58 62 GLY B C 1
ATOM 3461 O O . GLY B 1 41 ? -46.670 42.047 23.319 1.00 40.26 62 GLY B O 1
ATOM 3462 N N . ASP B 1 42 ? -47.560 40.505 24.695 1.00 40.33 63 ASP B N 1
ATOM 3463 C CA . ASP B 1 42 ? -46.805 40.959 25.854 1.00 37.96 63 ASP B CA 1
ATOM 3464 C C . ASP B 1 42 ? -45.317 40.851 25.546 1.00 35.91 63 ASP B C 1
ATOM 3465 O O . ASP B 1 42 ? -44.866 39.858 24.982 1.00 36.08 63 ASP B O 1
ATOM 3470 N N . GLN B 1 43 ? -44.568 41.890 25.898 1.00 35.27 64 GLN B N 1
ATOM 3471 C CA . GLN B 1 43 ? -43.128 41.892 25.730 1.00 34.70 64 GLN B CA 1
ATOM 3472 C C . GLN B 1 43 ? -42.459 41.973 27.097 1.00 33.79 64 GLN B C 1
ATOM 3473 O O . GLN B 1 43 ? -43.120 42.176 28.118 1.00 31.25 64 GLN B O 1
ATOM 3479 N N . VAL B 1 44 ? -41.148 41.772 27.112 1.00 33.16 65 VAL B N 1
ATOM 3480 C CA . VAL B 1 44 ? -40.381 41.822 28.343 1.00 33.62 65 VAL B CA 1
ATOM 3481 C C . VAL B 1 44 ? -39.190 42.745 28.140 1.00 32.32 65 VAL B C 1
ATOM 3482 O O . VAL B 1 44 ? -38.480 42.628 27.146 1.00 29.06 65 VAL B O 1
ATOM 3486 N N . ASP B 1 45 ? -38.992 43.657 29.093 1.00 36.38 66 ASP B N 1
ATOM 3487 C CA . ASP B 1 45 ? -37.925 44.659 29.052 1.00 36.05 66 ASP B CA 1
ATOM 3488 C C . ASP B 1 45 ? -36.943 44.445 30.194 1.00 33.80 66 ASP B C 1
ATOM 3489 O O . ASP B 1 45 ? -37.327 44.044 31.288 1.00 33.98 66 ASP B O 1
ATOM 3494 N N . PHE B 1 46 ? -35.679 44.751 29.926 1.00 31.88 67 PHE B N 1
ATOM 3495 C CA . PHE B 1 46 ? -34.628 44.749 30.926 1.00 30.53 67 PHE B CA 1
ATOM 3496 C C . PHE B 1 46 ? -34.208 46.184 31.228 1.00 31.43 67 PHE B C 1
ATOM 3497 O O . PHE B 1 46 ? -34.152 47.015 30.323 1.00 28.34 67 PHE B O 1
ATOM 3505 N N . ASP B 1 47 ? -33.889 46.454 32.492 1.00 32.24 68 ASP B N 1
ATOM 3506 C CA . ASP B 1 47 ? -33.126 47.647 32.871 1.00 34.13 68 ASP B CA 1
ATOM 3507 C C . ASP B 1 47 ? -31.856 47.168 33.569 1.00 32.20 68 ASP B C 1
ATOM 3508 O O . ASP B 1 47 ? -31.920 46.346 34.478 1.00 32.39 68 ASP B O 1
ATOM 3513 N N . PHE B 1 48 ? -30.708 47.678 33.129 1.00 29.15 69 PHE B N 1
ATOM 3514 C CA . PHE B 1 48 ? -29.412 47.270 33.653 1.00 26.87 69 PHE B CA 1
ATOM 3515 C C . PHE B 1 48 ? -28.816 48.378 34.513 1.00 27.23 69 PHE B C 1
ATOM 3516 O O . PHE B 1 48 ? -28.914 49.557 34.172 1.00 25.62 69 PHE B O 1
ATOM 3524 N N . ARG B 1 49 ? -28.196 47.988 35.623 1.00 27.92 70 ARG B N 1
ATOM 3525 C CA . ARG B 1 49 ? -27.427 48.904 36.454 1.00 28.65 70 ARG B CA 1
ATOM 3526 C C . ARG B 1 49 ? -26.095 48.238 36.780 1.00 29.81 70 ARG B C 1
ATOM 3527 O O . ARG B 1 49 ? -26.079 47.119 37.286 1.00 29.25 70 ARG B O 1
ATOM 3535 N N . TRP B 1 50 ? -24.983 48.920 36.498 1.00 30.61 71 TRP B N 1
ATOM 3536 C CA . TRP B 1 50 ? -23.669 48.348 36.771 1.00 31.96 71 TRP B CA 1
ATOM 3537 C C . TRP B 1 50 ? -22.648 49.330 37.334 1.00 35.29 71 TRP B C 1
ATOM 3538 O O . TRP B 1 50 ? -22.748 50.538 37.136 1.00 34.42 71 TRP B O 1
ATOM 3549 N N . ASP B 1 51 ? -21.668 48.774 38.044 1.00 39.40 72 ASP B N 1
ATOM 3550 C CA . ASP B 1 51 ? -20.520 49.510 38.551 1.00 43.01 72 ASP B CA 1
ATOM 3551 C C . ASP B 1 51 ? -19.265 48.798 38.069 1.00 44.25 72 ASP B C 1
ATOM 3552 O O . ASP B 1 51 ? -18.981 47.699 38.523 1.00 48.70 72 ASP B O 1
ATOM 3557 N N . LEU B 1 52 ? -18.515 49.409 37.156 1.00 46.39 73 LEU B N 1
ATOM 3558 C CA . LEU B 1 52 ? -17.314 48.761 36.592 1.00 46.23 73 LEU B CA 1
ATOM 3559 C C . LEU B 1 52 ? -16.218 48.548 37.640 1.00 50.99 73 LEU B C 1
ATOM 3560 O O . LEU B 1 52 ? -15.651 47.458 37.736 1.00 54.07 73 LEU B O 1
ATOM 3565 N N . GLY B 1 53 ? -15.930 49.584 38.423 1.00 51.50 74 GLY B N 1
ATOM 3566 C CA . GLY B 1 53 ? -14.937 49.497 39.486 1.00 54.36 74 GLY B CA 1
ATOM 3567 C C . GLY B 1 53 ? -15.623 49.517 40.830 1.00 56.60 74 GLY B C 1
ATOM 3568 O O . GLY B 1 53 ? -16.416 48.638 41.135 1.00 63.77 74 GLY B O 1
ATOM 3569 N N . GLU B 1 54 ? -15.309 50.514 41.643 1.00 59.69 75 GLU B N 1
ATOM 3570 C CA . GLU B 1 54 ? -16.049 50.744 42.864 1.00 61.43 75 GLU B CA 1
ATOM 3571 C C . GLU B 1 54 ? -17.295 51.570 42.532 1.00 59.00 75 GLU B C 1
ATOM 3572 O O . GLU B 1 54 ? -17.301 52.305 41.544 1.00 58.63 75 GLU B O 1
ATOM 3578 N N . PRO B 1 55 ? -18.368 51.431 43.335 1.00 59.17 76 PRO B N 1
ATOM 3579 C CA . PRO B 1 55 ? -19.571 52.219 43.071 1.00 56.09 76 PRO B CA 1
ATOM 3580 C C . PRO B 1 55 ? -19.365 53.723 43.248 1.00 54.61 76 PRO B C 1
ATOM 3581 O O . PRO B 1 55 ? -18.791 54.162 44.241 1.00 54.29 76 PRO B O 1
ATOM 3585 N N . LEU B 1 56 ? -19.823 54.487 42.262 1.00 52.33 77 LEU B N 1
ATOM 3586 C CA . LEU B 1 56 ? -19.865 55.938 42.332 1.00 51.46 77 LEU B CA 1
ATOM 3587 C C . LEU B 1 56 ? -21.132 56.406 41.613 1.00 46.29 77 LEU B C 1
ATOM 3588 O O . LEU B 1 56 ? -21.651 55.697 40.750 1.00 43.15 77 LEU B O 1
ATOM 3593 N N . PHE B 1 57 ? -21.642 57.575 41.990 1.00 44.36 78 PHE B N 1
ATOM 3594 C CA . PHE B 1 57 ? -22.724 58.201 41.248 1.00 41.38 78 PHE B CA 1
ATOM 3595 C C . PHE B 1 57 ? -22.122 59.153 40.218 1.00 40.98 78 PHE B C 1
ATOM 3596 O O . PHE B 1 57 ? -21.274 59.972 40.562 1.00 42.86 78 PHE B O 1
ATOM 3604 N N . PRO B 1 58 ? -22.556 59.063 38.952 1.00 39.22 79 PRO B N 1
ATOM 3605 C CA . PRO B 1 58 ? -23.525 58.129 38.391 1.00 38.79 79 PRO B CA 1
ATOM 3606 C C . PRO B 1 58 ? -22.934 56.758 38.103 1.00 39.36 79 PRO B C 1
ATOM 3607 O O . PRO B 1 58 ? -21.751 56.636 37.790 1.00 40.63 79 PRO B O 1
ATOM 3611 N N . GLU B 1 59 ? -23.778 55.739 38.183 1.00 39.32 80 GLU B N 1
ATOM 3612 C CA . GLU B 1 59 ? -23.404 54.390 37.799 1.00 37.29 80 GLU B CA 1
ATOM 3613 C C . GLU B 1 59 ? -23.562 54.247 36.291 1.00 35.40 80 GLU B C 1
ATOM 3614 O O . GLU B 1 59 ? -23.730 55.231 35.586 1.00 36.07 80 GLU B O 1
ATOM 3620 N N . GLY B 1 60 ? -23.467 53.022 35.797 1.00 34.88 81 GLY B N 1
ATOM 3621 C CA . GLY B 1 60 ? -23.778 52.724 34.406 1.00 34.95 81 GLY B CA 1
ATOM 3622 C C . GLY B 1 60 ? -25.210 52.233 34.314 1.00 34.10 81 GLY B C 1
ATOM 3623 O O . GLY B 1 60 ? -25.641 51.418 35.139 1.00 32.82 81 GLY B O 1
ATOM 3624 N N . TYR B 1 61 ? -25.948 52.740 33.325 1.00 30.91 82 TYR B N 1
ATOM 3625 C CA . TYR B 1 61 ? -27.369 52.433 33.191 1.00 29.94 82 TYR B CA 1
ATOM 3626 C C . TYR B 1 61 ? -27.699 52.081 31.767 1.00 28.63 82 TYR B C 1
ATOM 3627 O O . TYR B 1 61 ? -27.108 52.607 30.843 1.00 29.00 82 TYR B O 1
ATOM 3636 N N . LEU B 1 62 ? -28.670 51.200 31.602 1.00 30.27 83 LEU B N 1
ATOM 3637 C CA . LEU B 1 62 ? -29.191 50.879 30.290 1.00 32.87 83 LEU B CA 1
ATOM 3638 C C . LEU B 1 62 ? -30.618 50.390 30.446 1.00 34.05 83 LEU B C 1
ATOM 3639 O O . LEU B 1 62 ? -30.921 49.656 31.381 1.00 37.63 83 LEU B O 1
ATOM 3644 N N . GLY B 1 63 ? -31.499 50.820 29.552 1.00 36.61 84 GLY B N 1
ATOM 3645 C CA . GLY B 1 63 ? -32.903 50.431 29.623 1.00 38.89 84 GLY B CA 1
ATOM 3646 C C . GLY B 1 63 ? -33.833 51.424 28.950 1.00 39.94 84 GLY B C 1
ATOM 3647 O O . GLY B 1 63 ? -33.566 52.624 28.962 1.00 39.99 84 GLY B O 1
ATOM 3648 N N . PRO B 1 64 ? -34.939 50.934 28.360 1.00 41.62 85 PRO B N 1
ATOM 3649 C CA . PRO B 1 64 ? -35.372 49.543 28.287 1.00 38.53 85 PRO B CA 1
ATOM 3650 C C . PRO B 1 64 ? -34.700 48.793 27.139 1.00 36.20 85 PRO B C 1
ATOM 3651 O O . PRO B 1 64 ? -34.524 49.342 26.053 1.00 37.99 85 PRO B O 1
ATOM 3655 N N . VAL B 1 65 ? -34.322 47.551 27.393 1.00 33.22 86 VAL B N 1
ATOM 3656 C CA . VAL B 1 65 ? -33.735 46.701 26.386 1.00 30.04 86 VAL B CA 1
ATOM 3657 C C . VAL B 1 65 ? -34.657 45.502 26.295 1.00 29.46 86 VAL B C 1
ATOM 3658 O O . VAL B 1 65 ? -34.866 44.806 27.286 1.00 29.83 86 VAL B O 1
ATOM 3662 N N . GLY B 1 66 ? -35.240 45.291 25.118 1.00 27.00 87 GLY B N 1
ATOM 3663 C CA . GLY B 1 66 ? -36.163 44.196 24.904 1.00 26.08 87 GLY B CA 1
ATOM 3664 C C . GLY B 1 66 ? -35.477 42.872 25.136 1.00 26.62 87 GLY B C 1
ATOM 3665 O O . GLY B 1 66 ? -34.334 42.685 24.733 1.00 27.09 87 GLY B O 1
ATOM 3666 N N . ALA B 1 67 ? -36.167 41.966 25.820 1.00 28.16 88 ALA B N 1
ATOM 3667 C CA . ALA B 1 67 ? -35.657 40.626 26.060 1.00 29.86 88 ALA B CA 1
ATOM 3668 C C . ALA B 1 67 ? -36.125 39.706 24.954 1.00 30.62 88 ALA B C 1
ATOM 3669 O O . ALA B 1 67 ? -37.264 39.812 24.500 1.00 30.87 88 ALA B O 1
ATOM 3671 N N . GLU B 1 68 ? -35.253 38.800 24.523 1.00 32.88 89 GLU B N 1
ATOM 3672 C CA . GLU B 1 68 ? -35.657 37.755 23.589 1.00 37.91 89 GLU B CA 1
ATOM 3673 C C . GLU B 1 68 ? -36.537 36.749 24.324 1.00 37.69 89 GLU B C 1
ATOM 3674 O O . GLU B 1 68 ? -36.139 36.198 25.350 1.00 36.86 89 GLU B O 1
ATOM 3680 N N . ILE B 1 69 ? -37.740 36.531 23.801 1.00 37.98 90 ILE B N 1
ATOM 3681 C CA . ILE B 1 69 ? -38.679 35.580 24.381 1.00 37.63 90 ILE B CA 1
ATOM 3682 C C . ILE B 1 69 ? -38.565 34.252 23.654 1.00 37.46 90 ILE B C 1
ATOM 3683 O O . ILE B 1 69 ? -38.792 34.185 22.455 1.00 37.82 90 ILE B O 1
ATOM 3688 N N . VAL B 1 70 ? -38.218 33.198 24.386 1.00 40.38 91 VAL B N 1
ATOM 3689 C CA . VAL B 1 70 ? -37.963 31.879 23.798 1.00 42.66 91 VAL B CA 1
ATOM 3690 C C . VAL B 1 70 ? -39.224 31.018 23.779 1.00 44.30 91 VAL B C 1
ATOM 3691 O O . VAL B 1 70 ? -39.528 30.392 22.775 1.00 44.60 91 VAL B O 1
ATOM 3695 N N . GLU B 1 71 ? -39.935 30.975 24.902 1.00 48.24 92 GLU B N 1
ATOM 3696 C CA . GLU B 1 71 ? -41.180 30.219 25.019 1.00 52.69 92 GLU B CA 1
ATOM 3697 C C . GLU B 1 71 ? -42.247 31.149 25.555 1.00 50.40 92 GLU B C 1
ATOM 3698 O O . GLU B 1 71 ? -41.948 32.088 26.291 1.00 43.73 92 GLU B O 1
ATOM 3704 N N . ARG B 1 72 ? -43.498 30.857 25.223 1.00 52.99 93 ARG B N 1
ATOM 3705 C CA . ARG B 1 72 ? -44.602 31.722 25.599 1.00 53.45 93 ARG B CA 1
ATOM 3706 C C . ARG B 1 72 ? -45.878 30.916 25.861 1.00 54.52 93 ARG B C 1
ATOM 3707 O O . ARG B 1 72 ? -46.290 30.107 25.028 1.00 55.58 93 ARG B O 1
ATOM 3715 N N . HIS B 1 73 ? -46.479 31.119 27.031 1.00 52.29 94 HIS B N 1
ATOM 3716 C CA . HIS B 1 73 ? -47.810 30.579 27.333 1.00 55.49 94 HIS B CA 1
ATOM 3717 C C . HIS B 1 73 ? -48.595 31.601 28.150 1.00 53.19 94 HIS B C 1
ATOM 3718 O O . HIS B 1 73 ? -48.113 32.698 28.411 1.00 53.74 94 HIS B O 1
ATOM 3725 N N . SER B 1 74 ? -49.808 31.234 28.543 1.00 54.15 95 SER B N 1
ATOM 3726 C CA . SER B 1 74 ? -50.670 32.115 29.318 1.00 52.90 95 SER B CA 1
ATOM 3727 C C . SER B 1 74 ? -50.276 32.152 30.793 1.00 51.72 95 SER B C 1
ATOM 3728 O O . SER B 1 74 ? -50.657 33.073 31.509 1.00 49.96 95 SER B O 1
ATOM 3731 N N . ASN B 1 75 ? -49.545 31.135 31.248 1.00 52.76 96 ASN B N 1
ATOM 3732 C CA . ASN B 1 75 ? -49.097 31.049 32.646 1.00 52.46 96 ASN B CA 1
ATOM 3733 C C . ASN B 1 75 ? -47.655 31.514 32.851 1.00 47.55 96 ASN B C 1
ATOM 3734 O O . ASN B 1 75 ? -47.177 31.562 33.981 1.00 48.09 96 ASN B O 1
ATOM 3739 N N . GLY B 1 76 ? -46.963 31.860 31.769 1.00 44.35 97 GLY B N 1
ATOM 3740 C CA . GLY B 1 76 ? -45.601 32.369 31.880 1.00 42.36 97 GLY B CA 1
ATOM 3741 C C . GLY B 1 76 ? -44.807 32.369 30.585 1.00 41.65 97 GLY B C 1
ATOM 3742 O O . GLY B 1 76 ? -45.340 32.092 29.517 1.00 43.90 97 GLY B O 1
ATOM 3751 N N . SER B 1 78 ? -40.459 32.059 28.870 1.00 39.44 99 SER B N 1
ATOM 3752 C CA . SER B 1 78 ? -39.018 31.873 29.000 1.00 38.85 99 SER B CA 1
ATOM 3753 C C . SER B 1 78 ? -38.310 32.980 28.216 1.00 37.32 99 SER B C 1
ATOM 3754 O O . SER B 1 78 ? -38.660 33.253 27.067 1.00 37.61 99 SER B O 1
ATOM 3757 N N . ILE B 1 79 ? -37.321 33.614 28.832 1.00 35.40 100 ILE B N 1
ATOM 3758 C CA . ILE B 1 79 ? -36.536 34.645 28.158 1.00 34.36 100 ILE B CA 1
ATOM 3759 C C . ILE B 1 79 ? -35.061 34.281 28.207 1.00 34.65 100 ILE B C 1
ATOM 3760 O O . ILE B 1 79 ? -34.633 33.544 29.091 1.00 35.46 100 ILE B O 1
ATOM 3765 N N . ARG B 1 80 ? -34.293 34.798 27.255 1.00 33.48 101 ARG B N 1
ATOM 3766 C CA . ARG B 1 80 ? -32.858 34.559 27.220 1.00 33.57 101 ARG B CA 1
ATOM 3767 C C . ARG B 1 80 ? -32.122 35.777 27.768 1.00 30.67 101 ARG B C 1
ATOM 3768 O O . ARG B 1 80 ? -32.454 36.908 27.429 1.00 28.80 101 ARG B O 1
ATOM 3784 N N . PRO B 1 82 ? -29.064 38.314 27.893 1.00 29.02 103 PRO B N 1
ATOM 3785 C CA . PRO B 1 82 ? -28.177 38.763 26.824 1.00 28.27 103 PRO B CA 1
ATOM 3786 C C . PRO B 1 82 ? -26.701 38.797 27.179 1.00 30.14 103 PRO B C 1
ATOM 3787 O O . PRO B 1 82 ? -26.327 38.904 28.348 1.00 31.80 103 PRO B O 1
ATOM 3791 N N . TYR B 1 83 ? -25.881 38.719 26.138 1.00 29.92 104 TYR B N 1
ATOM 3792 C CA . TYR B 1 83 ? -24.455 38.981 26.224 1.00 27.97 104 TYR B CA 1
ATOM 3793 C C . TYR B 1 83 ? -24.195 40.479 26.049 1.00 26.16 104 TYR B C 1
ATOM 3794 O O . TYR B 1 83 ? -25.119 41.255 25.834 1.00 23.62 104 TYR B O 1
ATOM 3803 N N . ARG B 1 84 ? -22.928 40.865 26.182 1.00 26.89 105 ARG B N 1
ATOM 3804 C CA . ARG B 1 84 ? -22.416 42.203 25.835 1.00 26.86 105 ARG B CA 1
ATOM 3805 C C . ARG B 1 84 ? -22.694 43.308 26.840 1.00 28.78 105 ARG B C 1
ATOM 3806 O O . ARG B 1 84 ? -22.418 44.474 26.561 1.00 32.09 105 ARG B O 1
ATOM 3814 N N . LYS B 1 85 ? -23.210 42.964 28.011 1.00 30.11 106 LYS B N 1
ATOM 3815 C CA . LYS B 1 85 ? -23.271 43.938 29.095 1.00 30.40 106 LYS B CA 1
ATOM 3816 C C . LYS B 1 85 ? -22.274 43.538 30.172 1.00 28.78 106 LYS B C 1
ATOM 3817 O O . LYS B 1 85 ? -21.896 42.372 30.265 1.00 29.30 106 LYS B O 1
ATOM 3823 N N . PRO B 1 86 ? -21.837 44.506 30.990 1.00 28.38 107 PRO B N 1
ATOM 3824 C CA . PRO B 1 86 ? -21.054 44.153 32.179 1.00 29.64 107 PRO B CA 1
ATOM 3825 C C . PRO B 1 86 ? -21.912 43.470 33.231 1.00 30.21 107 PRO B C 1
ATOM 3826 O O . PRO B 1 86 ? -23.130 43.378 33.066 1.00 28.21 107 PRO B O 1
ATOM 3830 N N . GLU B 1 87 ? -21.273 42.980 34.292 1.00 32.88 108 GLU B N 1
ATOM 3831 C CA . GLU B 1 87 ? -22.004 42.407 35.409 1.00 34.90 108 GLU B CA 1
ATOM 3832 C C . GLU B 1 87 ? -23.002 43.439 35.904 1.00 33.16 108 GLU B C 1
ATOM 3833 O O . GLU B 1 87 ? -22.623 44.551 36.261 1.00 32.38 108 GLU B O 1
ATOM 3839 N N . SER B 1 88 ? -24.274 43.063 35.930 1.00 32.80 109 SER B N 1
ATOM 3840 C CA . SER B 1 88 ? -25.347 44.024 36.152 1.00 32.12 109 SER B CA 1
ATOM 3841 C C . SER B 1 88 ? -26.442 43.508 37.056 1.00 31.46 109 SER B C 1
ATOM 3842 O O . SER B 1 88 ? -26.781 42.326 37.024 1.00 31.31 109 SER B O 1
ATOM 3845 N N . ARG B 1 89 ? -26.999 44.421 37.846 1.00 31.69 110 ARG B N 1
ATOM 3846 C CA . ARG B 1 89 ? -28.315 44.240 38.427 1.00 31.91 110 ARG B CA 1
ATOM 3847 C C . ARG B 1 89 ? -29.309 44.444 37.293 1.00 30.15 110 ARG B C 1
ATOM 3848 O O . ARG B 1 89 ? -29.380 45.528 36.714 1.00 29.67 110 ARG B O 1
ATOM 3856 N N . VAL B 1 90 ? -30.076 43.406 36.986 1.00 30.10 111 VAL B N 1
ATOM 3857 C CA . VAL B 1 90 ? -31.056 43.461 35.910 1.00 29.52 111 VAL B CA 1
ATOM 3858 C C . VAL B 1 90 ? -32.456 43.376 36.492 1.00 29.30 111 VAL B C 1
ATOM 3859 O O . VAL B 1 90 ? -32.788 42.404 37.174 1.00 30.17 111 VAL B O 1
ATOM 3863 N N . GLU B 1 91 ? -33.267 44.395 36.233 1.00 28.26 112 GLU B N 1
ATOM 3864 C CA . GLU B 1 91 ? -34.670 44.360 36.607 1.00 29.05 112 GLU B CA 1
ATOM 3865 C C . GLU B 1 91 ? -35.476 43.988 35.381 1.00 27.91 112 GLU B C 1
ATOM 3866 O O . GLU B 1 91 ? -35.273 44.552 34.305 1.00 27.30 112 GLU B O 1
ATOM 3872 N N . ILE B 1 92 ? -36.394 43.041 35.563 1.00 28.98 113 ILE B N 1
ATOM 3873 C CA . ILE B 1 92 ? -37.172 42.453 34.477 1.00 28.68 113 ILE B CA 1
ATOM 3874 C C . ILE B 1 92 ? -38.613 42.952 34.550 1.00 30.16 113 ILE B C 1
ATOM 3875 O O . ILE B 1 92 ? -39.284 42.781 35.575 1.00 33.01 113 ILE B O 1
ATOM 3880 N N . PHE B 1 93 ? -39.076 43.576 33.466 1.00 29.44 114 PHE B N 1
ATOM 3881 C CA . PHE B 1 93 ? -40.408 44.184 33.400 1.00 30.69 114 PHE B CA 1
ATOM 3882 C C . PHE B 1 93 ? -41.303 43.512 32.362 1.00 31.44 114 PHE B C 1
ATOM 3883 O O . PHE B 1 93 ? -40.866 43.221 31.255 1.00 32.10 114 PHE B O 1
ATOM 3891 N N . LEU B 1 94 ? -42.561 43.289 32.717 1.00 33.35 115 LEU B N 1
ATOM 3892 C CA . LEU B 1 94 ? -43.567 42.902 31.743 1.00 34.76 115 LEU B CA 1
ATOM 3893 C C . LEU B 1 94 ? -44.063 44.167 31.056 1.00 35.86 115 LEU B C 1
ATOM 3894 O O . LEU B 1 94 ? -44.436 45.124 31.721 1.00 36.34 115 LEU B O 1
ATOM 3899 N N . ASN B 1 95 ? -44.077 44.158 29.729 1.00 38.45 116 ASN B N 1
ATOM 3900 C CA . ASN B 1 95 ? -44.486 45.317 28.941 1.00 40.56 116 ASN B CA 1
ATOM 3901 C C . ASN B 1 95 ? -45.720 44.989 28.106 1.00 40.54 116 ASN B C 1
ATOM 3902 O O . ASN B 1 95 ? -45.629 44.249 27.125 1.00 40.75 116 ASN B O 1
ATOM 3907 N N . ARG B 1 96 ? -46.868 45.531 28.508 1.00 40.05 117 ARG B N 1
ATOM 3908 C CA . ARG B 1 96 ? -48.113 45.378 27.759 1.00 41.73 117 ARG B CA 1
ATOM 3909 C C . ARG B 1 96 ? -48.511 46.720 27.147 1.00 44.69 117 ARG B C 1
ATOM 3910 O O . ARG B 1 96 ? -49.151 47.542 27.801 1.00 45.82 117 ARG B O 1
ATOM 3918 N N . ALA B 1 97 ? -48.114 46.933 25.891 1.00 49.14 118 ALA B N 1
ATOM 3919 C CA . ALA B 1 97 ? -48.337 48.202 25.183 1.00 51.32 118 ALA B CA 1
ATOM 3920 C C . ALA B 1 97 ? -47.661 49.372 25.925 1.00 52.32 118 ALA B C 1
ATOM 3921 O O . ALA B 1 97 ? -46.437 49.403 26.052 1.00 48.67 118 ALA B O 1
ATOM 3923 N N . SER B 1 98 ? -48.450 50.321 26.419 1.00 58.91 119 SER B N 1
ATOM 3924 C CA . SER B 1 98 ? -47.940 51.372 27.302 1.00 71.73 119 SER B CA 1
ATOM 3925 C C . SER B 1 98 ? -47.317 50.793 28.600 1.00 68.30 119 SER B C 1
ATOM 3926 O O . SER B 1 98 ? -46.127 50.993 28.878 1.00 59.48 119 SER B O 1
ATOM 3929 N N . GLU B 1 99 ? -48.127 50.033 29.341 1.00 60.44 120 GLU B N 1
ATOM 3930 C CA . GLU B 1 99 ? -47.873 49.710 30.753 1.00 58.10 120 GLU B CA 1
ATOM 3931 C C . GLU B 1 99 ? -46.630 48.847 30.983 1.00 47.88 120 GLU B C 1
ATOM 3932 O O . GLU B 1 99 ? -46.293 47.998 30.161 1.00 44.00 120 GLU B O 1
ATOM 3938 N N . ARG B 1 100 ? -45.971 49.072 32.119 1.00 42.16 121 ARG B N 1
ATOM 3939 C CA . ARG B 1 100 ? -44.890 48.206 32.599 1.00 39.49 121 ARG B CA 1
ATOM 3940 C C . ARG B 1 100 ? -45.157 47.737 34.037 1.00 37.28 121 ARG B C 1
ATOM 3941 O O . ARG B 1 100 ? -45.718 48.476 34.841 1.00 38.37 121 ARG B O 1
ATOM 3957 N N . SER B 1 102 ? -42.991 45.488 37.153 1.00 34.47 123 SER B N 1
ATOM 3958 C CA . SER B 1 102 ? -41.769 44.819 37.573 1.00 33.00 123 SER B CA 1
ATOM 3959 C C . SER B 1 102 ? -42.087 43.400 38.003 1.00 32.81 123 SER B C 1
ATOM 3960 O O . SER B 1 102 ? -42.975 43.186 38.816 1.00 32.49 123 SER B O 1
ATOM 3963 N N . LEU B 1 103 ? -41.349 42.437 37.456 1.00 32.90 124 LEU B N 1
ATOM 3964 C CA . LEU B 1 103 ? -41.529 41.029 37.802 1.00 32.89 124 LEU B CA 1
ATOM 3965 C C . LEU B 1 103 ? -40.492 40.560 38.811 1.00 33.20 124 LEU B C 1
ATOM 3966 O O . LEU B 1 103 ? -40.771 39.705 39.646 1.00 33.69 124 LEU B O 1
ATOM 3971 N N . GLY B 1 104 ? -39.286 41.107 38.722 1.00 33.55 125 GLY B N 1
ATOM 3972 C CA . GLY B 1 104 ? -38.212 40.727 39.634 1.00 34.18 125 GLY B CA 1
ATOM 3973 C C . GLY B 1 104 ? -36.846 41.167 39.145 1.00 32.51 125 GLY B C 1
ATOM 3974 O O . GLY B 1 104 ? -36.724 41.848 38.126 1.00 30.12 125 GLY B O 1
ATOM 3975 N N . LYS B 1 105 ? -35.823 40.775 39.891 1.00 32.85 126 LYS B N 1
ATOM 3976 C CA . LYS B 1 105 ? -34.461 41.187 39.616 1.00 33.15 126 LYS B CA 1
ATOM 3977 C C . LYS B 1 105 ? -33.542 39.987 39.610 1.00 32.90 126 LYS B C 1
ATOM 3978 O O . LYS B 1 105 ? -33.771 39.018 40.332 1.00 35.00 126 LYS B O 1
ATOM 3984 N N . VAL B 1 106 ? -32.492 40.067 38.804 1.00 31.38 127 VAL B N 1
ATOM 3985 C CA . VAL B 1 106 ? -31.433 39.073 38.828 1.00 32.50 127 VAL B CA 1
ATOM 3986 C C . VAL B 1 106 ? -30.093 39.771 38.748 1.00 32.21 127 VAL B C 1
ATOM 3987 O O . VAL B 1 106 ? -30.015 40.932 38.354 1.00 29.88 127 VAL B O 1
ATOM 3991 N N . LEU B 1 107 ? -29.048 39.060 39.148 1.00 34.00 128 LEU B N 1
ATOM 3992 C CA . LEU B 1 107 ? -27.684 39.519 38.957 1.00 34.38 128 LEU B CA 1
ATOM 3993 C C . LEU B 1 107 ? -27.132 38.777 37.743 1.00 34.08 128 LEU B C 1
ATOM 3994 O O . LEU B 1 107 ? -27.050 37.547 37.741 1.00 34.66 128 LEU B O 1
ATOM 3999 N N . LEU B 1 108 ? -26.793 39.526 36.698 1.00 32.68 129 LEU B N 1
ATOM 4000 C CA . LEU B 1 108 ? -26.317 38.942 35.450 1.00 32.10 129 LEU B CA 1
ATOM 4001 C C . LEU B 1 108 ? -24.801 39.030 35.399 1.00 33.62 129 LEU B C 1
ATOM 4002 O O . LEU B 1 108 ? -24.241 40.122 35.494 1.00 34.81 129 LEU B O 1
ATOM 4007 N N . ALA B 1 109 ? -24.137 37.886 35.252 1.00 33.99 130 ALA B N 1
ATOM 4008 C CA . ALA B 1 109 ? -22.676 37.848 35.217 1.00 34.04 130 ALA B CA 1
ATOM 4009 C C . ALA B 1 109 ? -22.174 38.560 33.978 1.00 32.68 130 ALA B C 1
ATOM 4010 O O . ALA B 1 109 ? -22.917 38.723 33.015 1.00 30.56 130 ALA B O 1
ATOM 4012 N N . ASP B 1 110 ? -20.916 38.989 34.015 1.00 34.29 131 ASP B N 1
ATOM 4013 C CA . ASP B 1 110 ? -20.329 39.758 32.921 1.00 36.31 131 ASP B CA 1
ATOM 4014 C C . ASP B 1 110 ? -20.490 39.034 31.592 1.00 33.19 131 ASP B C 1
ATOM 4015 O O . ASP B 1 110 ? -20.208 37.847 31.493 1.00 33.91 131 ASP B O 1
ATOM 4020 N N . GLY B 1 111 ? -20.963 39.754 30.581 1.00 31.62 132 GLY B N 1
ATOM 4021 C CA . GLY B 1 111 ? -21.087 39.205 29.230 1.00 30.97 132 GLY B CA 1
ATOM 4022 C C . GLY B 1 111 ? -20.302 39.982 28.191 1.00 30.59 132 GLY B C 1
ATOM 4023 O O . GLY B 1 111 ? -20.576 39.878 26.998 1.00 30.68 132 GLY B O 1
ATOM 4024 N N . GLN B 1 112 ? -19.320 40.759 28.629 1.00 32.56 133 GLN B N 1
ATOM 4025 C CA . GLN B 1 112 ? -18.548 41.584 27.709 1.00 34.30 133 GLN B CA 1
ATOM 4026 C C . GLN B 1 112 ? -17.649 40.709 26.859 1.00 34.02 133 GLN B C 1
ATOM 4027 O O . GLN B 1 112 ? -17.015 39.786 27.361 1.00 35.72 133 GLN B O 1
ATOM 4033 N N . THR B 1 113 ? -17.618 41.000 25.566 1.00 32.42 134 THR B N 1
ATOM 4034 C CA . THR B 1 113 ? -16.857 40.209 24.611 1.00 31.41 134 THR B CA 1
ATOM 4035 C C . THR B 1 113 ? -15.413 40.690 24.549 1.00 31.58 134 THR B C 1
ATOM 4036 O O . THR B 1 113 ? -15.149 41.885 24.678 1.00 31.24 134 THR B O 1
ATOM 4040 N N . PRO B 1 114 ? -14.468 39.762 24.345 1.00 32.82 135 PRO B N 1
ATOM 4041 C CA . PRO B 1 114 ? -13.058 40.148 24.329 1.00 34.37 135 PRO B CA 1
ATOM 4042 C C . PRO B 1 114 ? -12.760 41.087 23.175 1.00 35.09 135 PRO B C 1
ATOM 4043 O O . PRO B 1 114 ? -13.293 40.896 22.087 1.00 33.35 135 PRO B O 1
ATOM 4047 N N . LYS B 1 115 ? -11.928 42.097 23.414 1.00 40.73 136 LYS B N 1
ATOM 4048 C CA . LYS B 1 115 ? -11.690 43.154 22.423 1.00 43.91 136 LYS B CA 1
ATOM 4049 C C . LYS B 1 115 ? -10.441 42.937 21.572 1.00 40.08 136 LYS B C 1
ATOM 4050 O O . LYS B 1 115 ? -10.232 43.670 20.603 1.00 37.73 136 LYS B O 1
ATOM 4056 N N . ASP B 1 116 ? -9.619 41.946 21.916 1.00 38.33 137 ASP B N 1
ATOM 4057 C CA . ASP B 1 116 ? -8.421 41.646 21.130 1.00 38.98 137 ASP B CA 1
ATOM 4058 C C . ASP B 1 116 ? -8.801 41.074 19.770 1.00 37.59 137 ASP B C 1
ATOM 4059 O O . ASP B 1 116 ? -9.707 40.252 19.661 1.00 39.35 137 ASP B O 1
ATOM 4064 N N . PHE B 1 117 ? -8.102 41.517 18.734 1.00 37.61 138 PHE B N 1
ATOM 4065 C CA . PHE B 1 117 ? -8.371 41.060 17.379 1.00 36.35 138 PHE B CA 1
ATOM 4066 C C . PHE B 1 117 ? -7.875 39.640 17.161 1.00 36.29 138 PHE B C 1
ATOM 4067 O O . PHE B 1 117 ? -6.771 39.296 17.566 1.00 37.33 138 PHE B O 1
ATOM 4075 N N . ARG B 1 118 ? -8.720 38.826 16.530 1.00 35.07 139 ARG B N 1
ATOM 4076 C CA . ARG B 1 118 ? -8.446 37.411 16.301 1.00 35.86 139 ARG B CA 1
ATOM 4077 C C . ARG B 1 118 ? -8.711 37.076 14.843 1.00 34.76 139 ARG B C 1
ATOM 4078 O O . ARG B 1 118 ? -9.578 37.681 14.212 1.00 32.98 139 ARG B O 1
ATOM 4086 N N . LEU B 1 119 ? -7.950 36.128 14.305 1.00 35.49 140 LEU B N 1
ATOM 4087 C CA . LEU B 1 119 ? -8.066 35.761 12.899 1.00 35.05 140 LEU B CA 1
ATOM 4088 C C . LEU B 1 119 ? -8.901 34.494 12.749 1.00 34.90 140 LEU B C 1
ATOM 4089 O O . LEU B 1 119 ? -8.650 33.497 13.431 1.00 36.40 140 LEU B O 1
ATOM 4094 N N . TYR B 1 120 ? -9.882 34.539 11.850 1.00 33.11 141 TYR B N 1
ATOM 4095 C CA . TYR B 1 120 ? -10.797 33.422 11.627 1.00 33.56 141 TYR B CA 1
ATOM 4096 C C . TYR B 1 120 ? -10.759 32.983 10.169 1.00 35.04 141 TYR B C 1
ATOM 4097 O O . TYR B 1 120 ? -10.723 33.820 9.272 1.00 34.79 141 TYR B O 1
ATOM 4106 N N . GLY B 1 121 ? -10.780 31.674 9.937 1.00 37.49 142 GLY B N 1
ATOM 4107 C CA . GLY B 1 121 ? -10.785 31.112 8.586 1.00 39.38 142 GLY B CA 1
ATOM 4108 C C . GLY B 1 121 ? -12.075 30.371 8.264 1.00 41.12 142 GLY B C 1
ATOM 4109 O O . GLY B 1 121 ? -12.696 29.780 9.149 1.00 41.05 142 GLY B O 1
ATOM 4110 N N . ILE B 1 122 ? -12.477 30.408 6.994 1.00 42.20 143 ILE B N 1
ATOM 4111 C CA . ILE B 1 122 ? -13.656 29.674 6.528 1.00 44.14 143 ILE B CA 1
ATOM 4112 C C . ILE B 1 122 ? -13.229 28.286 6.061 1.00 46.61 143 ILE B C 1
ATOM 4113 O O . ILE B 1 122 ? -12.490 28.157 5.086 1.00 46.83 143 ILE B O 1
ATOM 4118 N N . ASN B 1 123 ? -13.688 27.250 6.757 1.00 49.36 144 ASN B N 1
ATOM 4119 C CA . ASN B 1 123 ? -13.396 25.876 6.363 1.00 55.02 144 ASN B CA 1
ATOM 4120 C C . ASN B 1 123 ? -14.529 25.326 5.496 1.00 53.61 144 ASN B C 1
ATOM 4121 O O . ASN B 1 123 ? -15.591 24.959 6.003 1.00 52.41 144 ASN B O 1
ATOM 4126 N N . GLU B 1 124 ? -14.301 25.278 4.188 1.00 52.64 145 GLU B N 1
ATOM 4127 C CA . GLU B 1 124 ? -15.327 24.824 3.250 1.00 55.03 145 GLU B CA 1
ATOM 4128 C C . GLU B 1 124 ? -15.521 23.305 3.244 1.00 57.98 145 GLU B C 1
ATOM 4129 O O . GLU B 1 124 ? -16.542 22.822 2.764 1.00 59.13 145 GLU B O 1
ATOM 4135 N N . THR B 1 125 ? -14.559 22.557 3.775 1.00 60.60 146 THR B N 1
ATOM 4136 C CA . THR B 1 125 ? -14.707 21.107 3.893 1.00 66.63 146 THR B CA 1
ATOM 4137 C C . THR B 1 125 ? -15.747 20.762 4.963 1.00 67.65 146 THR B C 1
ATOM 4138 O O . THR B 1 125 ? -16.730 20.076 4.682 1.00 69.15 146 THR B O 1
ATOM 4142 N N . ASP B 1 126 ? -15.537 21.259 6.179 1.00 67.17 147 ASP B N 1
ATOM 4143 C CA . ASP B 1 126 ? -16.435 20.964 7.303 1.00 66.37 147 ASP B CA 1
ATOM 4144 C C . ASP B 1 126 ? -17.606 21.945 7.407 1.00 64.53 147 ASP B C 1
ATOM 4145 O O . ASP B 1 126 ? -18.497 21.752 8.239 1.00 64.02 147 ASP B O 1
ATOM 4150 N N . LYS B 1 127 ? -17.600 22.990 6.575 1.00 62.96 148 LYS B N 1
ATOM 4151 C CA . LYS B 1 127 ? -18.568 24.091 6.667 1.00 57.25 148 LYS B CA 1
ATOM 4152 C C . LYS B 1 127 ? -18.576 24.690 8.069 1.00 53.57 148 LYS B C 1
ATOM 4153 O O . LYS B 1 127 ? -19.566 24.599 8.803 1.00 54.93 148 LYS B O 1
ATOM 4159 N N . THR B 1 128 ? -17.446 25.293 8.429 1.00 51.59 149 THR B N 1
ATOM 4160 C CA . THR B 1 128 ? -17.244 25.864 9.758 1.00 50.20 1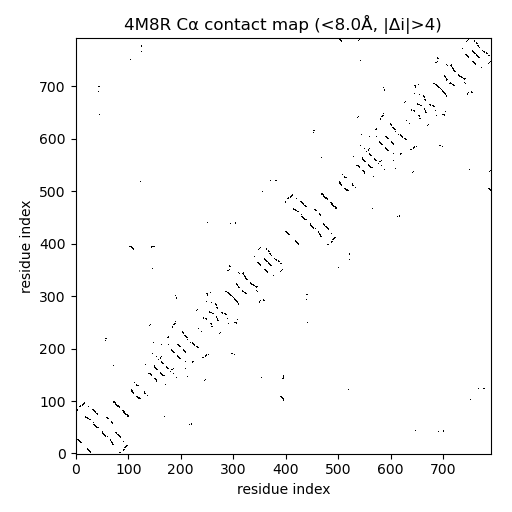49 THR B CA 1
ATOM 4161 C C . THR B 1 128 ? -16.382 27.119 9.700 1.00 47.75 149 THR B C 1
ATOM 4162 O O . THR B 1 128 ? -15.518 27.243 8.833 1.00 51.52 149 THR B O 1
ATOM 4166 N N . ILE B 1 129 ? -16.632 28.041 10.625 1.00 43.63 150 ILE B N 1
ATOM 4167 C CA . ILE B 1 129 ? -15.732 29.157 10.888 1.00 41.62 150 ILE B CA 1
ATOM 4168 C C . ILE B 1 129 ? -14.762 28.685 11.952 1.00 41.26 150 ILE B C 1
ATOM 4169 O O . ILE B 1 129 ? -15.189 28.219 12.998 1.00 42.08 150 ILE B O 1
ATOM 4174 N N . GLU B 1 130 ? -13.466 28.808 11.693 1.00 42.89 151 GLU B N 1
ATOM 4175 C CA . GLU B 1 130 ? -12.435 28.357 12.638 1.00 44.19 151 GLU B CA 1
ATOM 4176 C C . GLU B 1 130 ? -11.581 29.527 13.102 1.00 42.74 151 GLU B C 1
ATOM 4177 O O . GLU B 1 130 ? -11.202 30.371 12.300 1.00 41.32 151 GLU B O 1
ATOM 4183 N N . ARG B 1 131 ? -11.278 29.578 14.394 1.00 44.05 152 ARG B N 1
ATOM 4184 C CA . ARG B 1 131 ? -10.340 30.571 14.905 1.00 44.50 152 ARG B CA 1
ATOM 4185 C C . ARG B 1 131 ? -8.931 30.114 14.582 1.00 45.19 152 ARG B C 1
ATOM 4186 O O . ARG B 1 131 ? -8.457 29.136 15.144 1.00 49.03 152 ARG B O 1
ATOM 4194 N N . ALA B 1 132 ? -8.265 30.833 13.687 1.00 44.42 153 ALA B N 1
ATOM 4195 C CA . ALA B 1 132 ? -6.943 30.440 13.200 1.00 46.34 153 ALA B CA 1
ATOM 4196 C C . ALA B 1 132 ? -5.816 31.021 14.046 1.00 46.95 153 ALA B C 1
ATOM 4197 O O . ALA B 1 132 ? -4.761 30.402 14.183 1.00 47.78 153 ALA B O 1
ATOM 4199 N N . TYR B 1 133 ? -6.034 32.214 14.592 1.00 45.59 154 TYR B N 1
ATOM 4200 C CA . TYR B 1 133 ? -5.032 32.868 15.424 1.00 46.13 154 TYR B CA 1
ATOM 4201 C C . TYR B 1 133 ? -5.663 33.741 16.499 1.00 44.66 154 TYR B C 1
ATOM 4202 O O . TYR B 1 133 ? -6.618 34.478 16.249 1.00 41.98 154 TYR B O 1
ATOM 4211 N N . ALA B 1 134 ? -5.108 33.644 17.697 1.00 46.41 155 ALA B N 1
ATOM 4212 C CA . ALA B 1 134 ? -5.375 34.590 18.771 1.00 47.30 155 ALA B CA 1
ATOM 4213 C C . ALA B 1 134 ? -4.086 34.694 19.564 1.00 50.78 155 ALA B C 1
ATOM 4214 O O . ALA B 1 134 ? -3.334 33.724 19.643 1.00 53.35 155 ALA B O 1
ATOM 4216 N N . GLU B 1 135 ? -3.808 35.858 20.137 1.00 53.25 156 GLU B N 1
ATOM 4217 C CA . GLU B 1 135 ? -2.563 36.017 20.883 1.00 61.56 156 GLU B CA 1
ATOM 4218 C C . GLU B 1 135 ? -2.638 35.353 22.255 1.00 63.75 156 GLU B C 1
ATOM 4219 O O . GLU B 1 135 ? -3.709 34.968 22.715 1.00 58.99 156 GLU B O 1
ATOM 4225 N N . GLU B 1 136 ? -1.478 35.218 22.889 1.00 75.51 157 GLU B N 1
ATOM 4226 C CA . GLU B 1 136 ? -1.284 34.275 23.996 1.00 87.51 157 GLU B CA 1
ATOM 4227 C C . GLU B 1 136 ? -2.308 34.394 25.135 1.00 91.99 157 GLU B C 1
ATOM 4228 O O . GLU B 1 136 ? -2.923 35.447 25.334 1.00 81.11 157 GLU B O 1
ATOM 4234 N N . THR B 1 137 ? -2.462 33.288 25.865 1.00 103.53 158 THR B N 1
ATOM 4235 C CA . THR B 1 137 ? -3.424 33.133 26.964 1.00 107.63 158 THR B CA 1
ATOM 4236 C C . THR B 1 137 ? -4.868 33.142 26.462 1.00 109.22 158 THR B C 1
ATOM 4237 O O . THR B 1 137 ? -5.768 33.602 27.167 1.00 130.33 158 THR B O 1
ATOM 4241 N N . VAL B 1 138 ? -5.089 32.621 25.256 1.00 99.78 159 VAL B N 1
ATOM 4242 C CA . VAL B 1 138 ? -6.438 32.530 24.704 1.00 100.88 159 VAL B CA 1
ATOM 4243 C C . VAL B 1 138 ? -6.797 31.085 24.366 1.00 100.66 159 VAL B C 1
ATOM 4244 O O . VAL B 1 138 ? -6.068 30.409 23.635 1.00 87.69 159 VAL B O 1
ATOM 4248 N N . THR B 1 139 ? -7.917 30.628 24.933 1.00 109.77 160 THR B N 1
ATOM 4249 C CA . THR B 1 139 ? -8.561 29.360 24.566 1.00 118.82 160 THR B CA 1
ATOM 4250 C C . THR B 1 139 ? -10.015 29.353 25.083 1.00 114.63 160 THR B C 1
ATOM 4251 O O . THR B 1 139 ? -10.309 28.793 26.143 1.00 111.70 160 THR B O 1
ATOM 4255 N N . GLY B 1 140 ? -10.907 30.008 24.339 1.00 109.26 161 GLY B N 1
ATOM 4256 C CA . GLY B 1 140 ? -12.344 30.011 24.640 1.00 100.68 161 GLY B CA 1
ATOM 4257 C C . GLY B 1 140 ? -13.075 28.874 23.940 1.00 102.88 161 GLY B C 1
ATOM 4258 O O . GLY B 1 140 ? -13.237 27.793 24.504 1.00 97.22 161 GLY B O 1
ATOM 4259 N N . LYS B 1 141 ? -13.516 29.126 22.706 1.00 108.75 162 LYS B N 1
ATOM 4260 C CA . LYS B 1 141 ? -14.209 28.125 21.876 1.00 96.75 162 LYS B CA 1
ATOM 4261 C C . LYS B 1 141 ? -13.804 28.315 20.397 1.00 77.96 162 LYS B C 1
ATOM 4262 O O . LYS B 1 141 ? -13.955 29.400 19.852 1.00 72.71 162 LYS B O 1
ATOM 4268 N N . LYS B 1 142 ? -13.300 27.254 19.762 1.00 70.90 163 LYS B N 1
ATOM 4269 C CA . LYS B 1 142 ? -12.512 27.372 18.521 1.00 63.39 163 LYS B CA 1
ATOM 4270 C C . LYS B 1 142 ? -13.286 27.361 17.201 1.00 55.32 163 LYS B C 1
ATOM 4271 O O . LYS B 1 142 ? -12.806 27.918 16.213 1.00 53.00 163 LYS B O 1
ATOM 4277 N N . THR B 1 143 ? -14.454 26.724 17.174 1.00 50.73 164 THR B N 1
ATOM 4278 C CA A THR B 1 143 ? -15.160 26.453 15.921 0.50 49.36 164 THR B CA 1
ATOM 4279 C CA B THR B 1 143 ? -15.153 26.473 15.915 0.50 48.19 164 THR B CA 1
ATOM 4280 C C . THR B 1 143 ? -16.638 26.832 15.988 1.00 46.36 164 THR B C 1
ATOM 4281 O O . THR B 1 143 ? -17.276 26.672 17.026 1.00 47.90 164 THR B O 1
ATOM 4288 N N . TRP B 1 144 ? -17.176 27.329 14.874 1.00 43.96 165 TRP B N 1
ATOM 4289 C CA . TRP B 1 144 ? -18.605 27.648 14.759 1.00 42.68 165 TRP B CA 1
ATOM 4290 C C . TRP B 1 144 ? -19.199 26.959 13.531 1.00 44.51 165 TRP B C 1
ATOM 4291 O O . TRP B 1 144 ? -18.608 26.977 12.454 1.00 44.36 165 TRP B O 1
ATOM 4302 N N . ASP B 1 145 ? -20.379 26.370 13.704 1.00 45.65 166 ASP B N 1
ATOM 4303 C CA . ASP B 1 145 ? -21.036 25.613 12.645 1.00 46.62 166 ASP B CA 1
ATOM 4304 C C . ASP B 1 145 ? -21.664 26.571 11.636 1.00 45.71 166 ASP B C 1
ATOM 4305 O O . ASP B 1 145 ? -22.431 27.462 12.003 1.00 40.78 166 ASP B O 1
ATOM 4318 N N . SER B 1 147 ? -23.384 25.532 8.830 1.00 52.79 168 SER B N 1
ATOM 4319 C CA . SER B 1 147 ? -24.194 24.683 7.948 1.00 54.83 168 SER B CA 1
ATOM 4320 C C . SER B 1 147 ? -25.583 25.258 7.632 1.00 53.48 168 SER B C 1
ATOM 4321 O O . SER B 1 147 ? -26.223 24.821 6.680 1.00 54.63 168 SER B O 1
ATOM 4324 N N . ALA B 1 148 ? -26.053 26.216 8.428 1.00 50.17 169 ALA B N 1
ATOM 4325 C CA . ALA B 1 148 ? -27.297 26.921 8.120 1.00 48.48 169 ALA B CA 1
ATOM 4326 C C . ALA B 1 148 ? -27.127 27.817 6.886 1.00 51.21 169 ALA B C 1
ATOM 4327 O O . ALA B 1 148 ? -28.074 28.015 6.122 1.00 51.67 169 ALA B O 1
ATOM 4329 N N . HIS B 1 149 ? -25.922 28.359 6.698 1.00 50.53 170 HIS B N 1
ATOM 4330 C CA . HIS B 1 149 ? -25.592 29.142 5.502 1.00 45.93 170 HIS B CA 1
ATOM 4331 C C . HIS B 1 149 ? -24.228 28.711 4.971 1.00 45.70 170 HIS B C 1
ATOM 4332 O O . HIS B 1 149 ? -23.241 29.432 5.117 1.00 45.63 170 HIS B O 1
ATOM 4339 N N . PRO B 1 150 ? -24.161 27.517 4.356 1.00 45.48 171 PRO B N 1
ATOM 4340 C CA . PRO B 1 150 ? -22.875 26.955 3.935 1.00 44.86 171 PRO B CA 1
ATOM 4341 C C . PRO B 1 150 ? -22.197 27.760 2.836 1.00 43.10 171 PRO B C 1
ATOM 4342 O O . PRO B 1 150 ? -20.999 27.611 2.620 1.00 45.48 171 PRO B O 1
ATOM 4346 N N . ASP B 1 151 ? -22.964 28.604 2.154 1.00 41.87 172 ASP B N 1
ATOM 4347 C CA . ASP B 1 151 ? -22.446 29.451 1.075 1.00 40.79 172 ASP B CA 1
ATOM 4348 C C . ASP B 1 151 ? -21.976 30.828 1.573 1.00 37.29 172 ASP B C 1
ATOM 4349 O O . ASP B 1 151 ? -21.760 31.730 0.772 1.00 35.88 172 ASP B O 1
ATOM 4354 N N . PHE B 1 152 ? -21.808 30.976 2.888 1.00 37.73 173 PHE B N 1
ATOM 4355 C CA . PHE B 1 152 ? -21.405 32.249 3.509 1.00 34.23 173 PHE B CA 1
ATOM 4356 C C . PHE B 1 152 ? -20.176 32.817 2.813 1.00 33.92 173 PHE B C 1
ATOM 4357 O O . PHE B 1 152 ? -19.173 32.131 2.638 1.00 34.40 173 PHE B O 1
ATOM 4365 N N . ARG B 1 153 ? -20.269 34.083 2.431 1.00 33.59 174 ARG B N 1
ATOM 4366 C CA . ARG B 1 153 ? -19.404 34.653 1.416 1.00 34.73 174 ARG B CA 1
ATOM 4367 C C . ARG B 1 153 ? -19.069 36.097 1.763 1.00 32.89 174 ARG B C 1
ATOM 4368 O O . ARG B 1 153 ? -19.842 36.762 2.442 1.00 31.90 174 ARG B O 1
ATOM 4376 N N . SER B 1 154 ? -17.925 36.577 1.288 1.00 33.54 175 SER B N 1
ATOM 4377 C CA . SER B 1 154 ? -17.544 37.978 1.446 1.00 32.15 175 SER B CA 1
ATOM 4378 C C . SER B 1 154 ? -17.530 38.366 2.923 1.00 30.91 175 SER B C 1
ATOM 4379 O O . SER B 1 154 ? -18.103 39.377 3.331 1.00 29.47 175 SER B O 1
ATOM 4382 N N . VAL B 1 155 ? -16.849 37.553 3.716 1.00 31.12 176 VAL B N 1
ATOM 4383 C CA . VAL B 1 155 ? -16.934 37.646 5.163 1.00 30.87 176 VAL B CA 1
ATOM 4384 C C . VAL B 1 155 ? -16.079 38.780 5.717 1.00 29.47 176 VAL B C 1
ATOM 4385 O O . VAL B 1 155 ? -14.901 38.891 5.402 1.00 32.58 176 VAL B O 1
ATOM 4389 N N . VAL B 1 156 ? -16.698 39.616 6.544 1.00 28.01 177 VAL B N 1
ATOM 4390 C CA . VAL B 1 156 ? -16.058 40.792 7.114 1.00 27.81 177 VAL B CA 1
ATOM 4391 C C . VAL B 1 156 ? -16.487 40.979 8.558 1.00 27.87 177 VAL B C 1
ATOM 4392 O O . VAL B 1 156 ? -17.424 40.333 9.025 1.00 28.10 177 VAL B O 1
ATOM 4396 N N . ASN B 1 157 ? -15.804 41.879 9.255 1.00 27.36 178 ASN B N 1
ATOM 4397 C CA . ASN B 1 157 ? -16.117 42.185 10.641 1.00 26.26 178 ASN B CA 1
ATOM 4398 C C . ASN B 1 157 ? -16.371 43.671 10.818 1.00 25.59 178 ASN B C 1
ATOM 4399 O O . ASN B 1 157 ? -15.662 44.500 10.254 1.00 24.50 178 ASN B O 1
ATOM 4404 N N . LEU B 1 158 ? -17.386 44.001 11.604 1.00 25.12 179 LEU B N 1
ATOM 4405 C CA . LEU B 1 158 ? -17.525 45.352 12.117 1.00 26.37 179 LEU B CA 1
ATOM 4406 C C . LEU B 1 158 ? -16.938 45.362 13.512 1.00 25.97 179 LEU B C 1
ATOM 4407 O O . LEU B 1 158 ? -17.373 44.611 14.375 1.00 26.42 179 LEU B O 1
ATOM 4412 N N . GLN B 1 159 ? -15.950 46.210 13.739 1.00 28.98 180 GLN B N 1
ATOM 4413 C CA . GLN B 1 159 ? -15.215 46.172 14.998 1.00 33.13 180 GLN B CA 1
ATOM 4414 C C . GLN B 1 159 ? -16.143 46.227 16.217 1.00 30.94 180 GLN B C 1
ATOM 4415 O O . GLN B 1 159 ? -17.142 46.944 16.212 1.00 30.25 180 GLN B O 1
ATOM 4421 N N . LYS B 1 160 ? -15.804 45.429 17.228 1.00 30.77 181 LYS B N 1
ATOM 4422 C CA . LYS B 1 160 ? -16.512 45.353 18.517 1.00 31.02 181 LYS B CA 1
ATOM 4423 C C . LYS B 1 160 ? -17.835 44.589 18.503 1.00 28.22 181 LYS B C 1
ATOM 4424 O O . LYS B 1 160 ? -18.445 44.432 19.547 1.00 27.29 181 LYS B O 1
ATOM 4430 N N . THR B 1 161 ? -18.269 44.087 17.348 1.00 25.91 182 THR B N 1
ATOM 4431 C CA . THR B 1 161 ? -19.511 43.324 17.278 1.00 23.82 182 THR B CA 1
ATOM 4432 C C . THR B 1 161 ? -19.361 41.864 17.742 1.00 24.95 182 THR B C 1
ATOM 4433 O O . THR B 1 161 ? -20.355 41.204 18.024 1.00 24.58 182 THR B O 1
ATOM 4437 N N . TYR B 1 162 ? -18.125 41.369 17.807 1.00 25.31 183 TYR B N 1
ATOM 4438 C CA . TYR B 1 162 ? -17.826 39.966 18.139 1.00 26.32 183 TYR B CA 1
ATOM 4439 C C . TYR B 1 162 ? -18.675 39.000 17.327 1.00 26.93 183 TYR B C 1
ATOM 4440 O O . TYR B 1 162 ? -19.421 38.176 17.864 1.00 29.01 183 TYR B O 1
ATOM 4449 N N . GLY B 1 163 ? -18.549 39.130 16.011 1.00 27.68 184 GLY B N 1
ATOM 4450 C CA . GLY B 1 163 ? -19.205 38.251 15.061 1.00 26.99 184 GLY B CA 1
ATOM 4451 C C . GLY B 1 163 ? -18.833 38.654 13.649 1.00 27.12 184 GLY B C 1
ATOM 4452 O O . GLY B 1 163 ? -18.091 39.616 13.452 1.00 25.45 184 GLY B O 1
ATOM 4453 N N . LEU B 1 164 ? -19.369 37.934 12.665 1.00 27.45 185 LEU B N 1
ATOM 4454 C CA . LEU B 1 164 ? -19.004 38.145 11.271 1.00 27.62 185 LEU B CA 1
ATOM 4455 C C . LEU B 1 164 ? -20.206 38.468 10.398 1.00 26.82 185 LEU B C 1
ATOM 4456 O O . LEU B 1 164 ? -21.258 37.848 10.523 1.00 27.00 185 LEU B O 1
ATOM 4461 N N . CYS B 1 165 ? -20.026 39.437 9.509 1.00 25.98 186 CYS B N 1
ATOM 4462 C CA . CYS B 1 165 ? -21.013 39.763 8.502 1.00 26.66 186 CYS B CA 1
ATOM 4463 C C . CYS B 1 165 ? -20.584 39.161 7.171 1.00 27.15 186 CYS B C 1
ATOM 4464 O O . CYS B 1 165 ? -19.392 39.034 6.897 1.00 26.40 186 CYS B O 1
ATOM 4467 N N . GLY B 1 166 ? -21.560 38.788 6.350 1.00 26.86 187 GLY B N 1
ATOM 4468 C CA . GLY B 1 166 ? -21.284 38.245 5.021 1.00 28.10 187 GLY B CA 1
ATOM 4469 C C . GLY B 1 166 ? -22.571 38.033 4.246 1.00 27.86 187 GLY B C 1
ATOM 4470 O O . GLY B 1 166 ? -23.656 38.302 4.754 1.00 27.49 187 GLY B O 1
ATOM 4471 N N . LEU B 1 167 ? -22.447 37.533 3.025 1.00 28.13 188 LEU B N 1
ATOM 4472 C CA . LEU B 1 167 ? -23.596 37.286 2.160 1.00 29.25 188 LEU B CA 1
ATOM 4473 C C . LEU B 1 167 ? -23.915 35.802 2.067 1.00 30.68 188 LEU B C 1
ATOM 4474 O O . LEU B 1 167 ? -23.010 34.963 2.035 1.00 31.63 188 LEU B O 1
ATOM 4479 N N . ALA B 1 168 ? -25.207 35.490 2.018 1.00 31.55 189 ALA B N 1
ATOM 4480 C CA . ALA B 1 168 ? -25.674 34.117 1.841 1.00 35.13 189 ALA B CA 1
ATOM 4481 C C . ALA B 1 168 ? -27.024 34.097 1.123 1.00 37.03 189 ALA B C 1
ATOM 4482 O O . ALA B 1 168 ? -27.775 35.072 1.164 1.00 35.76 189 ALA B O 1
ATOM 4484 N N . GLU B 1 169 ? -27.322 32.975 0.479 1.00 41.56 190 GLU B N 1
ATOM 4485 C CA . GLU B 1 169 ? -28.576 32.807 -0.241 1.00 47.31 190 GLU B CA 1
ATOM 4486 C C . GLU B 1 169 ? -29.737 32.698 0.736 1.00 47.98 190 GLU B C 1
ATOM 4487 O O . GLU B 1 169 ? -29.673 31.939 1.700 1.00 48.04 190 GLU B O 1
ATOM 4493 N N . GLU B 1 170 ? -30.791 33.466 0.482 1.00 49.07 191 GLU B N 1
ATOM 4494 C CA . GLU B 1 170 ? -32.008 33.414 1.282 1.00 52.50 191 GLU B CA 1
ATOM 4495 C C . GLU B 1 170 ? -33.174 33.900 0.428 1.00 51.59 191 GLU B C 1
ATOM 4496 O O . GLU B 1 170 ? -33.123 34.996 -0.121 1.00 52.35 191 GLU B O 1
ATOM 4502 N N . ASN B 1 171 ? -34.218 33.080 0.324 1.00 48.76 192 ASN B N 1
ATOM 4503 C CA . ASN B 1 171 ? -35.373 33.382 -0.521 1.00 48.45 192 ASN B CA 1
ATOM 4504 C C . ASN B 1 171 ? -34.964 33.716 -1.957 1.00 46.70 192 ASN B C 1
ATOM 4505 O O . ASN B 1 171 ? -35.515 34.624 -2.575 1.00 46.93 192 ASN B O 1
ATOM 4510 N N . GLY B 1 172 ? -33.994 32.969 -2.474 1.00 44.17 193 GLY B N 1
ATOM 4511 C CA . GLY B 1 172 ? -33.606 33.063 -3.871 1.00 43.28 193 GLY B CA 1
ATOM 4512 C C . GLY B 1 172 ? -32.680 34.198 -4.238 1.00 40.71 193 GLY B C 1
ATOM 4513 O O . GLY B 1 172 ? -32.363 34.368 -5.418 1.00 40.87 193 GLY B O 1
ATOM 4514 N N . VAL B 1 173 ? -32.237 34.973 -3.250 1.00 38.47 194 VAL B N 1
ATOM 4515 C CA . VAL B 1 173 ? -31.302 36.070 -3.501 1.00 37.74 194 VAL B CA 1
ATOM 4516 C C . VAL B 1 173 ? -30.200 36.157 -2.447 1.00 37.05 194 VAL B C 1
ATOM 4517 O O . VAL B 1 173 ? -30.300 35.564 -1.371 1.00 36.89 194 VAL B O 1
ATOM 4521 N N . GLN B 1 174 ? -29.156 36.914 -2.774 1.00 36.44 195 GLN B N 1
ATOM 4522 C CA . GLN B 1 174 ? -28.048 37.170 -1.863 1.00 35.89 195 GLN B CA 1
ATOM 4523 C C . GLN B 1 174 ? -28.450 38.244 -0.852 1.00 35.86 195 GLN B C 1
ATOM 4524 O O . GLN B 1 174 ? -28.941 39.313 -1.229 1.00 35.88 195 GLN B O 1
ATOM 4530 N N . GLN B 1 175 ? -28.255 37.940 0.430 1.00 35.34 196 GLN B N 1
ATOM 4531 C CA . GLN B 1 175 ? -28.630 38.836 1.519 1.00 35.55 196 GLN B CA 1
ATOM 4532 C C . GLN B 1 175 ? -27.570 38.855 2.617 1.00 32.90 196 GLN B C 1
ATOM 4533 O O . GLN B 1 175 ? -26.867 37.867 2.822 1.00 33.10 196 GLN B O 1
ATOM 4539 N N . PRO B 1 176 ? -27.463 39.977 3.339 1.00 31.03 197 PRO B N 1
ATOM 4540 C CA . PRO B 1 176 ? -26.490 40.075 4.417 1.00 29.76 197 PRO B CA 1
ATOM 4541 C C . PRO B 1 176 ? -26.953 39.420 5.714 1.00 29.75 197 PRO B C 1
ATOM 4542 O O . PRO B 1 176 ? -28.108 39.594 6.118 1.00 29.22 197 PRO B O 1
ATOM 4546 N N . PHE B 1 177 ? -26.035 38.689 6.352 1.00 28.97 198 PHE B N 1
ATOM 4547 C CA . PHE B 1 177 ? -26.261 38.070 7.652 1.00 28.47 198 PHE B CA 1
ATOM 4548 C C . PHE B 1 177 ? -25.127 38.368 8.623 1.00 28.87 198 PHE B C 1
ATOM 4549 O O . PHE B 1 177 ? -23.996 38.599 8.210 1.00 29.28 198 PHE B O 1
ATOM 4557 N N . PHE B 1 178 ? -25.449 38.355 9.913 1.00 27.91 199 PHE B N 1
ATOM 4558 C CA . PHE B 1 178 ? -24.461 38.470 10.976 1.00 27.28 199 PHE B CA 1
ATOM 4559 C C . PHE B 1 178 ? -24.436 37.153 11.750 1.00 28.60 199 PHE B C 1
ATOM 4560 O O . PHE B 1 178 ? -25.469 36.713 12.251 1.00 30.30 199 PHE B O 1
ATOM 4568 N N . LEU B 1 179 ? -23.267 36.521 11.822 1.00 27.60 200 LEU B N 1
ATOM 4569 C CA . LEU B 1 179 ? -23.066 35.363 12.681 1.00 28.50 200 LEU B CA 1
ATOM 4570 C C . LEU B 1 179 ? -22.515 35.838 14.022 1.00 28.41 200 LEU B C 1
ATOM 4571 O O . LEU B 1 179 ? -21.421 36.389 14.074 1.00 27.04 200 LEU B O 1
ATOM 4576 N N . ASP B 1 180 ? -23.268 35.607 15.096 1.00 29.02 201 ASP B N 1
ATOM 4577 C CA . ASP B 1 180 ? -22.895 36.059 16.434 1.00 29.79 201 ASP B CA 1
ATOM 4578 C C . ASP B 1 180 ? -22.008 35.005 17.089 1.00 30.60 201 ASP B C 1
ATOM 4579 O O . ASP B 1 180 ? -22.439 33.880 17.288 1.00 31.93 201 ASP B O 1
ATOM 4584 N N . PHE B 1 181 ? -20.776 35.374 17.437 1.00 31.95 202 PHE B N 1
ATOM 4585 C CA . PHE B 1 181 ? -19.850 34.428 18.076 1.00 33.70 202 PHE B CA 1
ATOM 4586 C C . PHE B 1 181 ? -20.324 33.944 19.442 1.00 34.21 202 PHE B C 1
ATOM 4587 O O . PHE B 1 181 ? -20.028 32.816 19.825 1.00 36.57 202 PHE B O 1
ATOM 4595 N N . CYS B 1 182 ? -21.035 34.793 20.182 1.00 34.18 203 CYS B N 1
ATOM 4596 C CA . CYS B 1 182 ? -21.526 34.422 21.510 1.00 35.54 203 CYS B CA 1
ATOM 4597 C C . CYS B 1 182 ? -22.478 33.226 21.482 1.00 38.42 203 CYS B C 1
ATOM 4598 O O . CYS B 1 182 ? -22.399 32.352 22.344 1.00 38.84 203 CYS B O 1
ATOM 4601 N N . THR B 1 183 ? -23.382 33.207 20.505 1.00 39.26 204 THR B N 1
ATOM 4602 C CA . THR B 1 183 ? -24.445 32.202 20.442 1.00 39.25 204 THR B CA 1
ATOM 4603 C C . THR B 1 183 ? -24.328 31.245 19.268 1.00 40.10 204 THR B C 1
ATOM 4604 O O . THR B 1 183 ? -24.955 30.198 19.272 1.00 41.76 204 THR B O 1
ATOM 4608 N N . GLY B 1 184 ? -23.549 31.605 18.253 1.00 40.58 205 GLY B N 1
ATOM 4609 C CA . GLY B 1 184 ? -23.498 30.831 17.013 1.00 40.65 205 GLY B CA 1
ATOM 4610 C C . GLY B 1 184 ? -24.751 30.986 16.153 1.00 42.02 205 GLY B C 1
ATOM 4611 O O . GLY B 1 184 ? -24.940 30.238 15.195 1.00 43.75 205 GLY B O 1
ATOM 4612 N N . GLU B 1 185 ? -25.599 31.961 16.482 1.00 41.65 206 GLU B N 1
ATOM 4613 C CA . GLU B 1 185 ? -26.855 32.186 15.767 1.00 43.82 206 GLU B CA 1
ATOM 4614 C C . GLU B 1 185 ? -26.694 33.209 14.656 1.00 40.20 206 GLU B C 1
ATOM 4615 O O . GLU B 1 185 ? -25.834 34.098 14.726 1.00 37.30 206 GLU B O 1
ATOM 4621 N N . TRP B 1 186 ? -27.545 33.077 13.641 1.00 38.34 207 TRP B N 1
ATOM 4622 C CA . TRP B 1 186 ? -27.528 33.942 12.469 1.00 38.08 207 TRP B CA 1
ATOM 4623 C C . TRP B 1 186 ? -28.616 35.008 12.570 1.00 38.48 207 TRP B C 1
ATOM 4624 O O . TRP B 1 186 ? -29.740 34.699 12.935 1.00 42.70 207 TRP B O 1
ATOM 4635 N N . LYS B 1 187 ? -28.274 36.255 12.252 1.00 37.89 208 LYS B N 1
ATOM 4636 C CA . LYS B 1 187 ? -29.236 37.355 12.244 1.00 37.74 208 LYS B CA 1
ATOM 4637 C C . LYS B 1 187 ? -29.277 37.991 10.862 1.00 35.44 208 LYS B C 1
ATOM 4638 O O . LYS B 1 187 ? -28.241 38.381 10.331 1.00 34.91 208 LYS B O 1
ATOM 4644 N N . ALA B 1 188 ? -30.466 38.105 10.281 1.00 33.04 209 ALA B N 1
ATOM 4645 C CA . ALA B 1 188 ? -30.625 38.835 9.025 1.00 30.68 209 ALA B CA 1
ATOM 4646 C C . ALA B 1 188 ? -30.377 40.318 9.265 1.00 28.23 209 ALA B C 1
ATOM 4647 O O . ALA B 1 188 ? -30.796 40.864 10.288 1.00 28.87 209 ALA B O 1
ATOM 4649 N N . LEU B 1 189 ? -29.691 40.962 8.326 1.00 27.59 210 LEU B N 1
ATOM 4650 C CA . LEU B 1 189 ? -29.375 42.384 8.443 1.00 26.67 210 LEU B CA 1
ATOM 4651 C C . LEU B 1 189 ? -30.265 43.293 7.591 1.00 26.75 210 LEU B C 1
ATOM 4652 O O . LEU B 1 189 ? -30.373 44.487 7.880 1.00 26.98 210 LEU B O 1
ATOM 4657 N N . SER B 1 190 ? -30.916 42.742 6.572 1.00 27.14 211 SER B N 1
ATOM 4658 C CA . SER B 1 190 ? -31.815 43.533 5.729 1.00 29.68 211 SER B CA 1
ATOM 4659 C C . SER B 1 190 ? -33.264 43.219 6.044 1.00 32.20 211 SER B C 1
ATOM 4660 O O . SER B 1 190 ? -33.622 42.068 6.299 1.00 32.86 211 SER B O 1
ATOM 4663 N N . PHE B 1 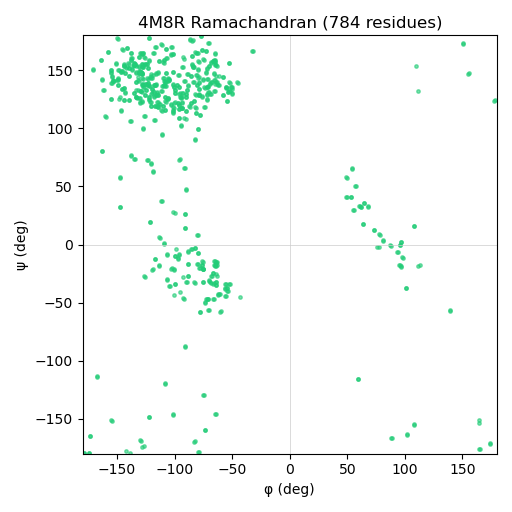191 ? -34.104 44.247 6.016 1.00 33.60 212 PHE B N 1
ATOM 4664 C CA . PHE B 1 191 ? -35.526 44.062 6.253 1.00 32.40 212 PHE B CA 1
ATOM 4665 C C . PHE B 1 191 ? -36.196 43.407 5.053 1.00 34.69 212 PHE B C 1
ATOM 4666 O O . PHE B 1 191 ? -36.924 42.434 5.207 1.00 37.09 212 PHE B O 1
ATOM 4674 N N . TYR B 1 192 ? -35.951 43.937 3.862 1.00 35.12 213 TYR B N 1
ATOM 4675 C CA . TYR B 1 192 ? -36.551 43.386 2.649 1.00 37.73 213 TYR B CA 1
ATOM 4676 C C . TYR B 1 192 ? -35.642 42.347 1.990 1.00 36.79 213 TYR B C 1
ATOM 4677 O O . TYR B 1 192 ? -34.444 42.304 2.248 1.00 37.94 213 TYR B O 1
ATOM 4686 N N . ASP B 1 193 ? -36.236 41.520 1.135 1.00 38.42 214 ASP B N 1
ATOM 4687 C CA . ASP B 1 193 ? -35.524 40.457 0.432 1.00 38.08 214 ASP B CA 1
ATOM 4688 C C . ASP B 1 193 ? -35.026 40.954 -0.916 1.00 37.54 214 ASP B C 1
ATOM 4689 O O . ASP B 1 193 ? -35.485 40.506 -1.962 1.00 39.08 214 ASP B O 1
ATOM 4694 N N . TYR B 1 194 ? -34.092 41.898 -0.876 1.00 35.89 215 TYR B N 1
ATOM 4695 C CA . TYR B 1 194 ? -33.517 42.466 -2.085 1.00 35.39 215 TYR B CA 1
ATOM 4696 C C . TYR B 1 194 ? -32.153 41.842 -2.325 1.00 34.88 215 TYR B C 1
ATOM 4697 O O . TYR B 1 194 ? -31.367 41.665 -1.395 1.00 34.74 215 TYR B O 1
ATOM 4706 N N . ASN B 1 195 ? -31.871 41.499 -3.577 1.00 36.95 216 ASN B N 1
ATOM 4707 C CA . ASN B 1 195 ? -30.594 40.898 -3.926 1.00 36.78 216 ASN B CA 1
ATOM 4708 C C . ASN B 1 195 ? -29.447 41.856 -3.657 1.00 35.39 216 ASN B C 1
ATOM 4709 O O . ASN B 1 195 ? -29.547 43.042 -3.948 1.00 35.70 216 ASN B O 1
ATOM 4714 N N . THR B 1 196 ? -28.363 41.325 -3.102 1.00 34.04 217 THR B N 1
ATOM 4715 C CA . THR B 1 196 ? -27.218 42.117 -2.701 1.00 31.66 217 THR B CA 1
ATOM 4716 C C . THR B 1 196 ? -26.009 41.823 -3.590 1.00 32.49 217 THR B C 1
ATOM 4717 O O . THR B 1 196 ? -25.487 40.712 -3.594 1.00 31.71 217 THR B O 1
ATOM 4721 N N . LEU B 1 197 ? -25.577 42.826 -4.348 1.00 35.08 218 LEU B N 1
ATOM 4722 C CA . LEU B 1 197 ? -24.379 42.721 -5.173 1.00 37.36 218 LEU B CA 1
ATOM 4723 C C . LEU B 1 197 ? -23.126 42.493 -4.347 1.00 36.32 218 LEU B C 1
ATOM 4724 O O . LEU B 1 197 ? -22.271 41.694 -4.728 1.00 38.18 218 LEU B O 1
ATOM 4729 N N . ALA B 1 198 ? -23.008 43.219 -3.238 1.00 33.88 219 ALA B N 1
ATOM 4730 C CA . ALA B 1 198 ? -21.778 43.217 -2.453 1.00 32.40 219 ALA B CA 1
ATOM 4731 C C . ALA B 1 198 ? -21.945 43.931 -1.118 1.00 29.64 219 ALA B C 1
ATOM 4732 O O . ALA B 1 198 ? -22.753 44.842 -0.995 1.00 29.18 219 ALA B O 1
ATOM 4734 N N . LEU B 1 199 ? -21.173 43.502 -0.125 1.00 28.40 220 LEU B N 1
ATOM 4735 C CA . LEU B 1 199 ? -20.972 44.290 1.078 1.00 27.12 220 LEU B CA 1
ATOM 4736 C C . LEU B 1 199 ? -19.864 45.279 0.783 1.00 27.37 220 LEU B C 1
ATOM 4737 O O . LEU B 1 199 ? -19.010 45.023 -0.070 1.00 27.17 220 LEU B O 1
ATOM 4742 N N . VAL B 1 200 ? -19.885 46.409 1.479 1.00 26.32 221 VAL B N 1
ATOM 4743 C CA . VAL B 1 200 ? -18.886 47.436 1.285 1.00 27.98 221 VAL B CA 1
ATOM 4744 C C . VAL B 1 200 ? -18.335 47.844 2.643 1.00 28.32 221 VAL B C 1
ATOM 4745 O O . VAL B 1 200 ? -19.075 48.278 3.523 1.00 28.30 221 VAL B O 1
ATOM 4749 N N . ILE B 1 201 ? -17.024 47.698 2.799 1.00 28.78 222 ILE B N 1
ATOM 4750 C CA . ILE B 1 201 ? -16.347 48.026 4.041 1.00 28.59 222 ILE B CA 1
ATOM 4751 C C . ILE B 1 201 ? -15.454 49.249 3.862 1.00 29.08 222 ILE B C 1
ATOM 4752 O O . ILE B 1 201 ? -15.295 49.754 2.755 1.00 28.05 222 ILE B O 1
ATOM 4757 N N . GLY B 1 202 ? -14.911 49.741 4.967 1.00 30.41 223 GLY B N 1
ATOM 4758 C CA . GLY B 1 202 ? -13.978 50.859 4.936 1.00 32.46 223 GLY B CA 1
ATOM 4759 C C . GLY B 1 202 ? -14.562 52.240 5.192 1.00 32.85 223 GLY B C 1
ATOM 4760 O O . GLY B 1 202 ? -13.831 53.220 5.151 1.00 32.99 223 GLY B O 1
ATOM 4761 N N . SER B 1 203 ? -15.858 52.343 5.472 1.00 32.69 224 SER B N 1
ATOM 4762 C CA . SER B 1 203 ? -16.455 53.655 5.755 1.00 34.28 224 SER B CA 1
ATOM 4763 C C . SER B 1 203 ? -15.908 54.252 7.056 1.00 35.03 224 SER B C 1
ATOM 4764 O O . SER B 1 203 ? -15.764 55.464 7.167 1.00 35.44 224 SER B O 1
ATOM 4767 N N . GLY B 1 204 ? -15.603 53.394 8.025 1.00 35.78 225 GLY B N 1
ATOM 4768 C CA . GLY B 1 204 ? -15.092 53.832 9.322 1.00 38.15 225 GLY B CA 1
ATOM 4769 C C . GLY B 1 204 ? -15.710 53.026 10.446 1.00 40.70 225 GLY B C 1
ATOM 4770 O O . GLY B 1 204 ? -15.009 52.387 11.235 1.00 43.98 225 GLY B O 1
ATOM 4771 N N . ASN B 1 205 ? -17.035 53.042 10.512 1.00 41.14 226 ASN B N 1
ATOM 4772 C CA . ASN B 1 205 ? -17.736 52.321 11.560 1.00 45.07 226 ASN B CA 1
ATOM 4773 C C . ASN B 1 205 ? -19.094 51.781 11.112 1.00 37.86 226 ASN B C 1
ATOM 4774 O O . ASN B 1 205 ? -20.023 51.680 11.910 1.00 38.50 226 ASN B O 1
ATOM 4779 N N . ASP B 1 206 ? -19.199 51.422 9.836 1.00 35.36 227 ASP B N 1
ATOM 4780 C CA . ASP B 1 206 ? -20.445 50.896 9.277 1.00 34.82 227 ASP B CA 1
ATOM 4781 C C . ASP B 1 206 ? -20.147 49.909 8.164 1.00 32.34 227 ASP B C 1
ATOM 4782 O O . ASP B 1 206 ? -19.122 50.008 7.503 1.00 35.72 227 ASP B O 1
ATOM 4787 N N . ILE B 1 207 ? -21.027 48.934 7.991 1.00 29.80 228 ILE B N 1
ATOM 4788 C CA . ILE B 1 207 ? -20.984 48.043 6.843 1.00 29.21 228 ILE B CA 1
ATOM 4789 C C . ILE B 1 207 ? -22.119 48.464 5.924 1.00 28.47 228 ILE B C 1
ATOM 4790 O O . ILE B 1 207 ? -23.267 48.528 6.354 1.00 27.57 228 ILE B O 1
ATOM 4795 N N . ALA B 1 208 ? -21.797 48.750 4.667 1.00 27.20 229 ALA B N 1
ATOM 4796 C CA . ALA B 1 208 ? -22.802 49.095 3.677 1.00 28.28 229 ALA B CA 1
ATOM 4797 C C . ALA B 1 208 ? -23.075 47.901 2.772 1.00 27.56 229 ALA B C 1
ATOM 4798 O O . ALA B 1 208 ? -22.366 46.906 2.818 1.00 27.97 229 ALA B O 1
ATOM 4800 N N . ALA B 1 209 ? -24.113 48.008 1.954 1.00 27.79 230 ALA B N 1
ATOM 4801 C CA . ALA B 1 209 ? -24.390 46.992 0.950 1.00 28.10 230 ALA B CA 1
ATOM 4802 C C . ALA B 1 209 ? -25.068 47.621 -0.253 1.00 27.77 230 ALA B C 1
ATOM 4803 O O . ALA B 1 209 ? -25.881 48.533 -0.113 1.00 27.74 230 ALA B O 1
ATOM 4805 N N . ILE B 1 210 ? -24.710 47.146 -1.439 1.00 29.07 231 ILE B N 1
ATOM 4806 C CA . ILE B 1 210 ? -25.368 47.566 -2.674 1.00 30.11 231 ILE B CA 1
ATOM 4807 C C . ILE B 1 210 ? -26.471 46.557 -2.951 1.00 30.19 231 ILE B C 1
ATOM 4808 O O . ILE B 1 210 ? -26.207 45.369 -3.123 1.00 29.74 231 ILE B O 1
ATOM 4813 N N . GLN B 1 211 ? -27.709 47.030 -2.956 1.00 32.16 232 GLN B N 1
ATOM 4814 C CA . GLN B 1 211 ? -28.866 46.148 -3.047 1.00 33.88 232 GLN B CA 1
ATOM 4815 C C . GLN B 1 211 ? -29.880 46.670 -4.039 1.00 35.27 232 GLN B C 1
ATOM 4816 O O . GLN B 1 211 ? -29.960 47.867 -4.287 1.00 35.89 232 GLN B O 1
ATOM 4822 N N . GLN B 1 212 ? -30.669 45.749 -4.582 1.00 37.61 233 GLN B N 1
ATOM 4823 C CA . GLN B 1 212 ? -31.652 46.060 -5.610 1.00 39.32 233 GLN B CA 1
ATOM 4824 C C . GLN B 1 212 ? -32.936 46.612 -4.983 1.00 39.48 233 GLN B C 1
ATOM 4825 O O . GLN B 1 212 ? -33.853 45.862 -4.657 1.00 40.14 233 GLN B O 1
ATOM 4831 N N . ARG B 1 213 ? -32.989 47.933 -4.831 1.00 40.22 234 ARG B N 1
ATOM 4832 C CA . ARG B 1 213 ? -34.136 48.618 -4.225 1.00 41.57 234 ARG B CA 1
ATOM 4833 C C . ARG B 1 213 ? -35.393 48.532 -5.092 1.00 43.94 234 ARG B C 1
ATOM 4834 O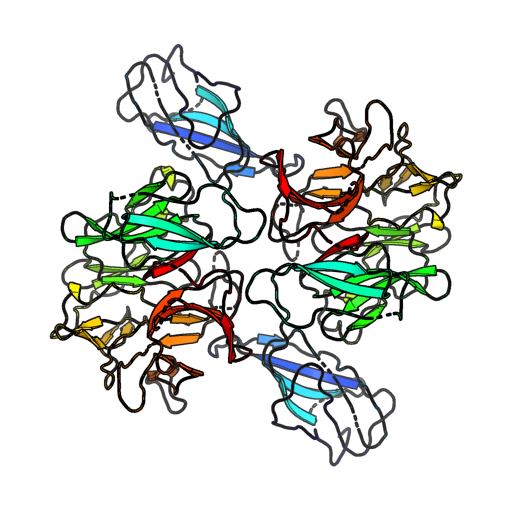 O . ARG B 1 213 ? -36.512 48.586 -4.572 1.00 44.59 234 ARG B O 1
ATOM 4842 N N . GLY B 1 214 ? -35.206 48.396 -6.402 1.00 45.50 235 GLY B N 1
ATOM 4843 C CA . GLY B 1 214 ? -36.323 48.231 -7.323 1.00 49.48 235 GLY B CA 1
ATOM 4844 C C . GLY B 1 214 ? -35.849 47.805 -8.693 1.00 52.97 235 GLY B C 1
ATOM 4845 O O . GLY B 1 214 ? -35.337 46.700 -8.860 1.00 54.75 235 GLY B O 1
ATOM 4846 N N . LYS B 1 215 ? -36.029 48.679 -9.677 1.00 57.65 236 LYS B N 1
ATOM 4847 C CA . LYS B 1 215 ? -35.502 48.444 -11.014 1.00 63.37 236 LYS B CA 1
ATOM 4848 C C . LYS B 1 215 ? -33.971 48.402 -10.992 1.00 58.90 236 LYS B C 1
ATOM 4849 O O . LYS B 1 215 ? -33.359 47.642 -11.741 1.00 61.96 236 LYS B O 1
ATOM 4855 N N . GLY B 1 216 ? -33.365 49.218 -10.131 1.00 52.19 237 GLY B N 1
ATOM 4856 C CA . GLY B 1 216 ? -31.912 49.316 -10.040 1.00 48.33 237 GLY B CA 1
ATOM 4857 C C . GLY B 1 216 ? -31.372 49.182 -8.629 1.00 45.56 237 GLY B C 1
ATOM 4858 O O . GLY B 1 216 ? -32.100 48.827 -7.697 1.00 43.58 237 GLY B O 1
ATOM 4859 N N . TYR B 1 217 ? -30.090 49.498 -8.480 1.00 43.79 238 TYR B N 1
ATOM 4860 C CA . TYR B 1 217 ? -29.364 49.271 -7.238 1.00 41.32 238 TYR B CA 1
ATOM 4861 C C . TYR B 1 217 ? -29.127 50.557 -6.456 1.00 39.66 238 TYR B C 1
ATOM 4862 O O . TYR B 1 217 ? -28.857 51.608 -7.034 1.00 43.13 238 TYR B O 1
ATOM 4871 N N . SER B 1 218 ? -29.238 50.457 -5.137 1.00 37.51 239 SER B N 1
ATOM 4872 C CA . SER B 1 218 ? -28.989 51.572 -4.230 1.00 36.57 239 SER B CA 1
ATOM 4873 C C . SER B 1 218 ? -28.004 51.153 -3.151 1.00 33.30 239 SER B C 1
ATOM 4874 O O . SER B 1 218 ? -27.779 49.966 -2.922 1.00 31.64 239 SER B O 1
ATOM 4877 N N . LEU B 1 219 ? -27.445 52.143 -2.468 1.00 33.08 240 LEU B N 1
ATOM 4878 C CA . LEU B 1 219 ? -26.505 51.898 -1.381 1.00 30.43 240 LEU B CA 1
ATOM 4879 C C . LEU B 1 219 ? -27.242 51.918 -0.050 1.00 29.72 240 LEU B C 1
ATOM 4880 O O . LEU B 1 219 ? -27.993 52.854 0.223 1.00 31.21 240 LEU B O 1
ATOM 4885 N N . TYR B 1 220 ? -27.021 50.888 0.770 1.00 28.20 241 TYR B N 1
ATOM 4886 C CA . TYR B 1 220 ? -27.707 50.725 2.055 1.00 27.68 241 TYR B CA 1
ATOM 4887 C C . TYR B 1 220 ? -26.721 50.621 3.206 1.00 27.86 241 TYR B C 1
ATOM 4888 O O . TYR B 1 220 ? -25.609 50.132 3.035 1.00 28.42 241 TYR B O 1
ATOM 4897 N N . ASN B 1 221 ? -27.154 51.043 4.386 1.00 27.13 242 ASN B N 1
ATOM 4898 C CA . ASN B 1 221 ? -26.452 50.732 5.608 1.00 26.49 242 ASN B CA 1
ATOM 4899 C C . ASN B 1 221 ? -27.104 49.510 6.237 1.00 26.95 242 ASN B C 1
ATOM 4900 O O . ASN B 1 221 ? -28.264 49.568 6.625 1.00 28.91 242 ASN B O 1
ATOM 4905 N N . VAL B 1 222 ? -26.358 48.416 6.357 1.00 25.69 243 VAL B N 1
ATOM 4906 C CA . VAL B 1 222 ? -26.920 47.168 6.855 1.00 25.52 243 VAL B CA 1
ATOM 4907 C C . VAL B 1 222 ? -26.346 46.746 8.205 1.00 25.84 243 VAL B C 1
ATOM 4908 O O . VAL B 1 222 ? -26.647 45.660 8.682 1.00 26.22 243 VAL B O 1
ATOM 4912 N N . SER B 1 223 ? -25.531 47.596 8.821 1.00 26.92 244 SER B N 1
ATOM 4913 C CA . SER B 1 223 ? -24.988 47.294 10.143 1.00 27.98 244 SER B CA 1
ATOM 4914 C C . SER B 1 223 ? -25.631 48.128 11.255 1.00 29.85 244 SER B C 1
ATOM 4915 O O . SER B 1 223 ? -25.395 47.857 12.436 1.00 31.75 244 SER B O 1
ATOM 4918 N N . ALA B 1 224 ? -26.450 49.117 10.891 1.00 28.51 245 ALA B N 1
ATOM 4919 C CA . ALA B 1 224 ? -27.096 49.986 11.878 1.00 29.12 245 ALA B CA 1
ATOM 4920 C C . ALA B 1 224 ? -27.846 49.223 12.975 1.00 29.68 245 ALA B C 1
ATOM 4921 O O . ALA B 1 224 ? -27.895 49.683 14.110 1.00 28.45 245 ALA B O 1
ATOM 4923 N N . GLY B 1 225 ? -28.437 48.078 12.628 1.00 32.14 246 GLY B N 1
ATOM 4924 C CA . GLY B 1 225 ? -29.136 47.226 13.597 1.00 32.90 246 GLY B CA 1
ATOM 4925 C C . GLY B 1 225 ? -28.223 46.587 14.629 1.00 37.10 246 GLY B C 1
ATOM 4926 O O . GLY B 1 225 ? -28.660 46.239 15.719 1.00 41.85 246 GLY B O 1
ATOM 4927 N N . LEU B 1 226 ? -26.949 46.431 14.295 1.00 37.04 247 LEU B N 1
ATOM 4928 C CA . LEU B 1 226 ? -25.974 45.903 15.242 1.00 37.12 247 LEU B CA 1
ATOM 4929 C C . LEU B 1 226 ? -25.434 46.974 16.181 1.00 39.78 247 LEU B C 1
ATOM 4930 O O . LEU B 1 226 ? -25.107 46.686 17.329 1.00 45.90 247 LEU B O 1
ATOM 4935 N N . GLU B 1 227 ? -25.328 48.206 15.700 1.00 42.15 248 GLU B N 1
ATOM 4936 C CA . GLU B 1 227 ? -24.704 49.285 16.473 1.00 48.61 248 GLU B CA 1
ATOM 4937 C C . GLU B 1 227 ? -25.728 50.033 17.324 1.00 46.61 248 GLU B C 1
ATOM 4938 O O . GLU B 1 227 ? -25.738 51.264 17.377 1.00 50.34 248 GLU B O 1
ATOM 4944 N N . GLN B 1 228 ? -26.561 49.284 18.031 1.00 41.86 249 GLN B N 1
ATOM 4945 C CA . GLN B 1 228 ? -27.800 49.840 18.555 1.00 42.73 249 GLN B CA 1
ATOM 4946 C C . GLN B 1 228 ? -28.322 48.943 19.689 1.00 44.30 249 GLN B C 1
ATOM 4947 O O . GLN B 1 228 ? -28.362 47.719 19.549 1.00 44.08 249 GLN B O 1
ATOM 4953 N N . SER B 1 229 ? -28.706 49.558 20.810 1.00 44.77 250 SER B N 1
ATOM 4954 C CA . SER B 1 229 ? -28.854 48.839 22.097 1.00 44.98 250 SER B CA 1
ATOM 4955 C C . SER B 1 229 ? -29.948 47.763 22.180 1.00 42.53 250 SER B C 1
ATOM 4956 O O . SER B 1 229 ? -29.916 46.918 23.090 1.00 41.72 250 SER B O 1
ATOM 4959 N N . ASN B 1 230 ? -30.899 47.791 21.247 1.00 40.39 251 ASN B N 1
ATOM 4960 C CA . ASN B 1 230 ? -31.896 46.723 21.102 1.00 40.11 251 ASN B CA 1
ATOM 4961 C C . ASN B 1 230 ? -31.578 45.715 19.982 1.00 41.59 251 ASN B C 1
ATOM 4962 O O . ASN B 1 230 ? -32.491 45.111 19.403 1.00 41.52 251 ASN B O 1
ATOM 4967 N N . TYR B 1 231 ? -30.284 45.556 19.684 1.00 42.03 252 TYR B N 1
ATOM 4968 C CA A TYR B 1 231 ? -29.831 44.572 18.712 0.50 42.78 252 TYR B CA 1
ATOM 4969 C CA B TYR B 1 231 ? -29.789 44.533 18.741 0.50 44.43 252 TYR B CA 1
ATOM 4970 C C . TYR B 1 231 ? -30.458 43.183 18.936 1.00 46.43 252 TYR B C 1
ATOM 4971 O O . TYR B 1 231 ? -30.853 42.537 17.974 1.00 51.35 252 TYR B O 1
ATOM 4988 N N . ALA B 1 232 ? -30.576 42.753 20.193 1.00 43.48 253 ALA B N 1
ATOM 4989 C CA . ALA B 1 232 ? -31.074 41.408 20.508 1.00 45.32 253 ALA B CA 1
ATOM 4990 C C . ALA B 1 232 ? -32.438 41.091 19.873 1.00 47.51 253 ALA B C 1
ATOM 4991 O O . ALA B 1 232 ? -32.675 39.966 19.433 1.00 50.18 253 ALA B O 1
ATOM 4993 N N . THR B 1 233 ? -33.318 42.089 19.821 1.00 48.84 254 THR B N 1
ATOM 4994 C CA . THR B 1 233 ? -34.682 41.918 19.315 1.00 49.25 254 THR B CA 1
ATOM 4995 C C . THR B 1 233 ? -34.940 42.594 17.966 1.00 46.86 254 THR B C 1
ATOM 4996 O O . THR B 1 233 ? -36.054 42.528 17.451 1.00 46.21 254 THR B O 1
ATOM 5000 N N . LYS B 1 234 ? -33.925 43.240 17.401 1.00 44.25 255 LYS B N 1
ATOM 5001 C CA . LYS B 1 234 ? -34.094 44.015 16.167 1.00 49.41 255 LYS B CA 1
ATOM 5002 C C . LYS B 1 234 ? -32.744 44.222 15.468 1.00 44.42 255 LYS B C 1
ATOM 5003 O O . LYS B 1 234 ? -31.886 44.960 15.960 1.00 47.92 255 LYS B O 1
ATOM 5009 N N . THR B 1 235 ? -32.568 43.549 14.335 1.00 36.48 256 THR B N 1
ATOM 5010 C CA . THR B 1 235 ? -31.319 43.597 13.573 1.00 36.36 256 THR B CA 1
ATOM 5011 C C . THR B 1 235 ? -31.490 43.991 12.107 1.00 32.76 256 THR B C 1
ATOM 5012 O O . THR B 1 235 ? -30.559 44.520 11.511 1.00 33.22 256 THR B O 1
ATOM 5016 N N . ARG B 1 236 ? -32.651 43.708 11.521 1.00 31.39 257 ARG B N 1
ATOM 5017 C CA . ARG B 1 236 ? -32.896 44.022 10.122 1.00 30.44 257 ARG B CA 1
ATOM 5018 C C . ARG B 1 236 ? -33.059 45.524 9.943 1.00 29.64 257 ARG B C 1
ATOM 5019 O O . ARG B 1 236 ? -33.844 46.140 10.641 1.00 34.09 257 ARG B O 1
ATOM 5027 N N . SER B 1 237 ? -32.323 46.104 9.003 1.00 28.06 258 SER B N 1
ATOM 5028 C CA . SER B 1 237 ? -32.398 47.532 8.710 1.00 28.24 258 SER B CA 1
ATOM 5029 C C . SER B 1 237 ? -32.968 47.745 7.322 1.00 27.56 258 SER B C 1
ATOM 5030 O O . SER B 1 237 ? -32.905 46.853 6.479 1.00 27.18 258 SER B O 1
ATOM 5033 N N . ASN B 1 238 ? -33.512 48.937 7.094 1.00 26.51 259 ASN B N 1
ATOM 5034 C CA . ASN B 1 238 ? -33.892 49.379 5.765 1.00 26.57 259 ASN B CA 1
ATOM 5035 C C . ASN B 1 238 ? -33.503 50.841 5.539 1.00 27.65 259 ASN B C 1
ATOM 5036 O O . ASN B 1 238 ? -34.348 51.737 5.575 1.00 28.65 259 ASN B O 1
ATOM 5041 N N . PHE B 1 239 ? -32.213 51.068 5.310 1.00 27.54 260 PHE B N 1
ATOM 5042 C CA . PHE B 1 239 ? -31.665 52.419 5.247 1.00 28.02 260 PHE B CA 1
ATOM 5043 C C . PHE B 1 239 ? -30.942 52.699 3.933 1.00 28.44 260 PHE B C 1
ATOM 5044 O O . PHE B 1 239 ? -29.717 52.782 3.900 1.00 28.35 260 PHE B O 1
ATOM 5052 N N . PRO B 1 240 ? -31.695 52.859 2.844 1.00 30.28 261 PRO B N 1
ATOM 5053 C CA . PRO B 1 240 ? -31.064 53.268 1.592 1.00 31.78 261 PRO B CA 1
ATOM 5054 C C . PRO B 1 240 ? -30.703 54.745 1.605 1.00 32.50 261 PRO B C 1
ATOM 5055 O O . 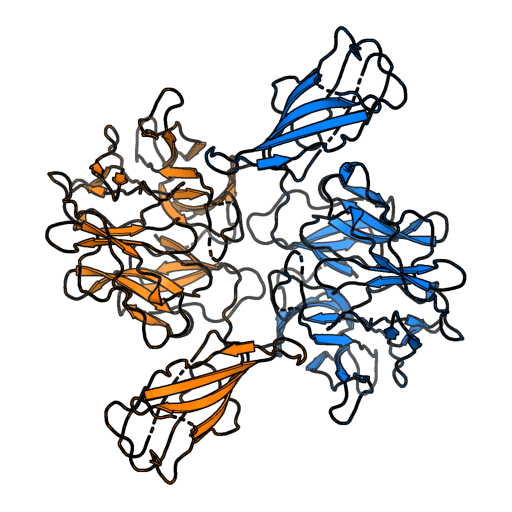PRO B 1 240 ? -31.277 55.511 2.367 1.00 34.35 261 PRO B O 1
ATOM 5067 N N . PRO B 1 242 ? -30.687 58.507 -0.019 1.00 40.07 263 PRO B N 1
ATOM 5068 C CA . PRO B 1 242 ? -31.619 59.268 -0.848 1.00 40.85 263 PRO B CA 1
ATOM 5069 C C . PRO B 1 242 ? -30.977 59.638 -2.176 1.00 41.60 263 PRO B C 1
ATOM 5070 O O . PRO B 1 242 ? -30.790 60.817 -2.476 1.00 44.64 263 PRO B O 1
ATOM 5074 N N . GLU B 1 243 ? -30.638 58.627 -2.960 1.00 41.43 264 GLU B N 1
ATOM 5075 C CA . GLU B 1 243 ? -30.026 58.828 -4.266 1.00 43.44 264 GLU B CA 1
ATOM 5076 C C . GLU B 1 243 ? -30.774 57.978 -5.284 1.00 43.54 264 GLU B C 1
ATOM 5077 O O . GLU B 1 243 ? -31.462 57.031 -4.914 1.00 42.61 264 GLU B O 1
ATOM 5083 N N . PRO B 1 244 ? -30.635 58.296 -6.573 1.00 46.90 265 PRO B N 1
ATOM 5084 C CA . PRO B 1 244 ? -31.330 57.479 -7.564 1.00 48.62 265 PRO B CA 1
ATOM 5085 C C . PRO B 1 244 ? -30.821 56.041 -7.604 1.00 46.58 265 PRO B C 1
ATOM 5086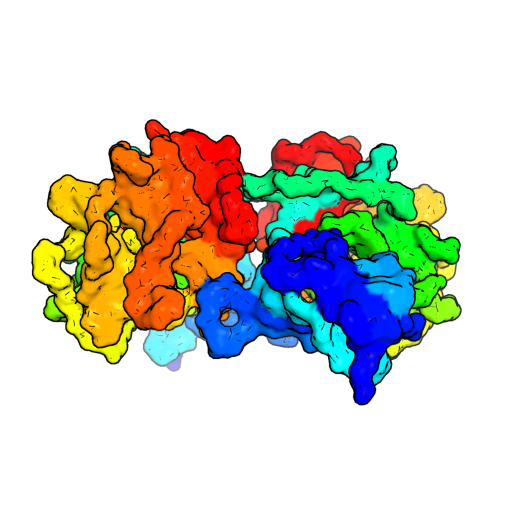 O O . PRO B 1 244 ? -29.758 55.738 -7.050 1.00 44.21 265 PRO B O 1
ATOM 5090 N N . GLN B 1 245 ? -31.599 55.168 -8.242 1.00 47.05 266 GLN B N 1
ATOM 5091 C CA . GLN B 1 245 ? -31.193 53.781 -8.469 1.00 44.99 266 GLN B CA 1
ATOM 5092 C C . GLN B 1 245 ? -30.447 53.705 -9.780 1.00 45.04 266 GLN B C 1
ATOM 5093 O O . GLN B 1 245 ? -30.752 54.451 -10.709 1.00 46.70 266 GLN B O 1
ATOM 5099 N N . PHE B 1 246 ? -29.469 52.810 -9.856 1.00 44.56 267 PHE B N 1
ATOM 5100 C CA . PHE B 1 246 ? -28.697 52.630 -11.081 1.00 46.48 267 PHE B CA 1
ATOM 5101 C C . PHE B 1 246 ? -28.651 51.178 -11.525 1.00 46.48 267 PHE B C 1
ATOM 5102 O O . PHE B 1 246 ? -28.501 50.273 -10.705 1.00 43.71 267 PHE B O 1
ATOM 5110 N N . GLU B 1 247 ? -28.793 50.975 -12.832 1.00 51.82 268 GLU B N 1
ATOM 5111 C CA . GLU B 1 247 ? -28.634 49.661 -13.439 1.00 53.83 268 GLU B CA 1
ATOM 5112 C C . GLU B 1 247 ? -27.160 49.356 -13.600 1.00 50.39 268 GLU B C 1
ATOM 5113 O O . GLU B 1 247 ? -26.325 50.261 -13.633 1.00 49.02 268 GLU B O 1
ATOM 5119 N N . LEU B 1 248 ? -26.853 48.068 -13.707 1.00 49.98 269 LEU B N 1
ATOM 5120 C CA . LEU B 1 248 ? -25.513 47.623 -14.057 1.00 50.40 269 LEU B CA 1
ATOM 5121 C C . LEU B 1 248 ? -25.237 47.963 -15.514 1.00 51.34 269 LEU B C 1
ATOM 5122 O O . LEU B 1 248 ? -26.171 48.063 -16.311 1.00 54.74 269 LEU B O 1
ATOM 5127 N N . PRO B 1 249 ? -23.956 48.135 -15.876 1.00 53.28 270 PRO B N 1
ATOM 5128 C CA . PRO B 1 249 ? -23.648 48.385 -17.284 1.00 56.17 270 PRO B CA 1
ATOM 5129 C C . PRO B 1 249 ? -23.999 47.177 -18.150 1.00 59.68 270 PRO B C 1
ATOM 5130 O O . PRO B 1 249 ? -24.071 46.055 -17.639 1.00 58.97 270 PRO B O 1
ATOM 5134 N N . GLU B 1 250 ? -24.214 47.409 -19.444 1.00 64.88 271 GLU B N 1
ATOM 5135 C CA . GLU B 1 250 ? -24.564 46.331 -20.371 1.00 67.79 271 GLU B CA 1
ATOM 5136 C C . GLU B 1 250 ? -23.607 45.151 -20.250 1.00 61.77 271 GLU B C 1
ATOM 5137 O O . GLU B 1 250 ? -22.392 45.335 -20.183 1.00 57.79 271 GLU B O 1
ATOM 5143 N N . GLY B 1 251 ? -24.171 43.945 -20.231 1.00 61.10 272 GLY B N 1
ATOM 5144 C CA . GLY B 1 251 ? -23.388 42.715 -20.188 1.00 61.58 272 GLY B CA 1
ATOM 5145 C C . GLY B 1 251 ? -23.323 42.112 -18.804 1.00 60.41 272 GLY B C 1
ATOM 5146 O O . GLY B 1 251 ? -23.370 40.893 -18.653 1.00 65.07 272 GLY B O 1
ATOM 5147 N N . PHE B 1 252 ? -23.239 42.965 -17.788 1.00 57.27 273 PHE B N 1
ATOM 5148 C CA . PHE B 1 252 ? -23.029 42.506 -16.420 1.00 52.24 273 PHE B CA 1
ATOM 5149 C C . PHE B 1 252 ? -24.298 42.032 -15.728 1.00 49.15 273 PHE B C 1
ATOM 5150 O O . PHE B 1 252 ? -25.379 42.566 -15.957 1.00 47.71 273 PHE B O 1
ATOM 5158 N N . THR B 1 253 ? -24.135 41.020 -14.878 1.00 49.20 274 THR B N 1
ATOM 5159 C CA . THR B 1 253 ? -25.237 40.401 -14.147 1.00 49.75 274 THR B CA 1
ATOM 5160 C C . THR B 1 253 ? -24.851 40.220 -12.680 1.00 49.50 274 THR B C 1
ATOM 5161 O O . THR B 1 253 ? -23.667 40.109 -12.358 1.00 47.36 274 THR B O 1
ATOM 5165 N N . PRO B 1 254 ? -25.852 40.180 -11.783 1.00 50.88 275 PRO B N 1
ATOM 5166 C CA . PRO B 1 254 ? -25.590 40.162 -10.335 1.00 47.51 275 PRO B CA 1
ATOM 5167 C C . PRO B 1 254 ? -24.684 39.029 -9.829 1.00 48.71 275 PRO B C 1
ATOM 5168 O O . PRO B 1 254 ? -23.927 39.231 -8.870 1.00 45.58 275 PRO B O 1
ATOM 5172 N N . GLU B 1 255 ? -24.760 37.857 -10.456 1.00 51.84 276 GLU B N 1
ATOM 5173 C CA . GLU B 1 255 ? -23.951 36.696 -10.038 1.00 54.20 276 GLU B CA 1
ATOM 5174 C C . GLU B 1 255 ? -22.446 36.919 -10.204 1.00 50.78 276 GLU B C 1
ATOM 5175 O O . GLU B 1 255 ? -21.642 36.183 -9.638 1.00 49.23 276 GLU B O 1
ATOM 5181 N N . GLN B 1 256 ? -22.075 37.949 -10.958 1.00 48.54 277 GLN B N 1
ATOM 5182 C CA . GLN B 1 256 ? -20.673 38.291 -11.173 1.00 47.44 277 GLN B CA 1
ATOM 5183 C C . GLN B 1 256 ? -20.019 39.074 -10.022 1.00 45.33 277 GLN B C 1
ATOM 5184 O O . GLN B 1 256 ? -18.807 39.290 -10.038 1.00 42.48 277 GLN B O 1
ATOM 5190 N N . PHE B 1 257 ? -20.812 39.486 -9.032 1.00 43.77 278 PHE B N 1
ATOM 5191 C CA . PHE B 1 257 ? -20.339 40.326 -7.936 1.00 40.31 278 PHE B CA 1
ATOM 5192 C C . PHE B 1 257 ? -20.469 39.631 -6.589 1.00 39.76 278 PHE B C 1
ATOM 5193 O O . PHE B 1 257 ? -21.184 38.637 -6.456 1.00 38.55 278 PHE B O 1
ATOM 5201 N N . GLY B 1 258 ? -19.779 40.176 -5.589 1.00 39.25 279 GLY B N 1
ATOM 5202 C CA . GLY B 1 258 ? -19.974 39.764 -4.203 1.00 38.56 279 GLY B CA 1
ATOM 5203 C C . GLY B 1 258 ? -19.018 38.723 -3.655 1.00 38.83 279 GLY B C 1
ATOM 5204 O O . GLY B 1 258 ? -19.132 38.338 -2.488 1.00 42.19 279 GLY B O 1
ATOM 5205 N N . ASP B 1 259 ? -18.078 38.260 -4.470 1.00 36.46 280 ASP B N 1
ATOM 5206 C CA . ASP B 1 259 ? -17.097 37.289 -3.996 1.00 37.82 280 ASP B CA 1
ATOM 5207 C C . ASP B 1 259 ? -16.123 37.941 -3.019 1.00 37.94 280 ASP B C 1
ATOM 5208 O O . ASP B 1 259 ? -15.617 37.290 -2.103 1.00 37.21 280 ASP B O 1
ATOM 5213 N N . TYR B 1 260 ? -15.877 39.234 -3.218 1.00 35.78 281 TYR B N 1
ATOM 5214 C CA . TYR B 1 260 ? -15.053 40.010 -2.311 1.00 32.50 281 TYR B CA 1
ATOM 5215 C C . TYR B 1 260 ? -15.755 41.303 -1.909 1.00 30.73 281 TYR B C 1
ATOM 5216 O O . TYR B 1 260 ? -16.513 41.869 -2.694 1.00 31.04 281 TYR B O 1
ATOM 5225 N N . PRO B 1 261 ? -15.499 41.781 -0.679 1.00 29.65 282 PRO B N 1
ATOM 5226 C CA . PRO B 1 261 ? -16.105 43.045 -0.260 1.00 28.82 282 PRO B CA 1
ATOM 5227 C C . PRO B 1 261 ? -15.619 44.246 -1.065 1.00 28.64 282 PRO B C 1
ATOM 5228 O O . PRO B 1 261 ? -14.449 44.323 -1.422 1.00 29.22 282 PRO B O 1
ATOM 5232 N N . GLY B 1 262 ? -16.534 45.161 -1.361 1.00 28.10 283 GLY B N 1
ATOM 5233 C CA . GLY B 1 262 ? -16.173 46.438 -1.931 1.00 28.32 283 GLY B CA 1
ATOM 5234 C C . GLY B 1 262 ? -15.517 47.303 -0.878 1.00 29.16 283 GLY B C 1
ATOM 5235 O O . GLY B 1 262 ? -15.583 47.014 0.323 1.00 28.76 283 GLY B O 1
ATOM 5236 N N . VAL B 1 263 ? -14.888 48.380 -1.325 1.00 31.71 284 VAL B N 1
ATOM 5237 C CA . VAL B 1 263 ? -14.156 49.257 -0.427 1.00 32.82 284 VAL B CA 1
ATOM 5238 C C . VAL B 1 263 ? -14.466 50.715 -0.740 1.00 32.81 284 VAL B C 1
ATOM 5239 O O . VAL B 1 263 ? -14.387 51.135 -1.889 1.00 33.07 284 VAL B O 1
ATOM 5243 N N . PHE B 1 264 ? -14.806 51.476 0.296 1.00 32.05 285 PHE B N 1
ATOM 5244 C CA . PHE B 1 264 ? -14.987 52.917 0.172 1.00 32.82 285 PHE B CA 1
ATOM 5245 C C . PHE B 1 264 ? -13.641 53.597 0.031 1.00 34.86 285 PHE B C 1
ATOM 5246 O O . PHE B 1 264 ? -12.748 53.383 0.849 1.00 34.69 285 PHE B O 1
ATOM 5262 N N . GLN B 1 266 ? -11.439 57.109 0.361 1.00 45.50 287 GLN B N 1
ATOM 5263 C CA . GLN B 1 266 ? -11.500 58.164 1.372 1.00 44.93 287 GLN B CA 1
ATOM 5264 C C . GLN B 1 266 ? -12.542 59.188 0.939 1.00 44.12 287 GLN B C 1
ATOM 5265 O O . GLN B 1 266 ? -12.612 59.554 -0.237 1.00 40.51 287 GLN B O 1
ATOM 5271 N N . GLY B 1 267 ? -13.355 59.631 1.897 1.00 45.14 288 GLY B N 1
ATOM 5272 C CA . GLY B 1 267 ? -14.485 60.514 1.614 1.00 47.75 288 GLY B CA 1
ATOM 5273 C C . GLY B 1 267 ? -15.791 59.757 1.446 1.00 48.08 288 GLY B C 1
ATOM 5274 O O . GLY B 1 267 ? -16.863 60.355 1.503 1.00 52.69 288 GLY B O 1
ATOM 5275 N N . ASN B 1 268 ? -15.694 58.446 1.220 1.00 44.80 289 ASN B N 1
ATOM 5276 C CA . ASN B 1 268 ? -16.846 57.550 1.129 1.00 39.58 289 ASN B CA 1
ATOM 5277 C C . ASN B 1 268 ? -17.840 57.886 0.004 1.00 41.37 289 ASN B C 1
ATOM 5278 O O . ASN B 1 268 ? -19.032 57.656 0.145 1.00 40.48 289 ASN B O 1
ATOM 5283 N N . GLU B 1 269 ? -17.337 58.407 -1.115 1.00 43.10 290 GLU B N 1
ATOM 5284 C CA . GLU B 1 269 ? -18.175 58.728 -2.276 1.00 45.74 290 GLU B CA 1
ATOM 5285 C C . GLU B 1 269 ? -18.034 57.707 -3.408 1.00 43.77 290 GLU B C 1
ATOM 5286 O O . GLU B 1 269 ? -19.002 57.412 -4.110 1.00 44.37 290 GLU B O 1
ATOM 5292 N N . ILE B 1 270 ? -16.822 57.186 -3.580 1.00 42.69 291 ILE B N 1
ATOM 5293 C CA . ILE B 1 270 ? -16.529 56.188 -4.600 1.00 41.70 291 ILE B CA 1
ATOM 5294 C C . ILE B 1 270 ? -16.261 54.832 -3.944 1.00 38.78 291 ILE B C 1
ATOM 5295 O O . ILE B 1 270 ? -15.570 54.753 -2.920 1.00 38.15 291 ILE B O 1
ATOM 5300 N N . ILE B 1 271 ? -16.813 53.773 -4.539 1.00 35.95 292 ILE B N 1
ATOM 5301 C CA . ILE B 1 271 ? -16.652 52.413 -4.037 1.00 32.96 292 ILE B CA 1
ATOM 5302 C C . ILE B 1 271 ? -15.973 51.537 -5.078 1.00 32.82 292 ILE B C 1
ATOM 5303 O O . ILE B 1 271 ? -16.354 51.549 -6.245 1.00 33.76 292 ILE B O 1
ATOM 5308 N N . LEU B 1 272 ? -14.980 50.766 -4.642 1.00 32.41 293 LEU B N 1
ATOM 5309 C CA . LEU B 1 272 ? -14.250 49.859 -5.529 1.00 32.63 293 LEU B CA 1
ATOM 5310 C C . LEU B 1 272 ? -14.845 48.461 -5.460 1.00 31.08 293 LEU B C 1
ATOM 5311 O O . LEU B 1 272 ? -14.981 47.897 -4.380 1.00 29.07 293 LEU B O 1
ATOM 5316 N N . LEU B 1 273 ? -15.184 47.908 -6.616 1.00 32.19 294 LEU B N 1
ATOM 5317 C CA . LEU B 1 273 ? -15.672 46.538 -6.707 1.00 33.64 294 LEU B CA 1
ATOM 5318 C C . LEU B 1 273 ? -14.860 45.775 -7.736 1.00 35.54 294 LEU B C 1
ATOM 5319 O O . LEU B 1 273 ? -14.146 46.370 -8.549 1.00 36.59 294 LEU B O 1
ATOM 5324 N N . SER B 1 274 ? -14.982 44.455 -7.705 1.00 37.38 295 SER B N 1
ATOM 5325 C CA . SER B 1 274 ? -14.472 43.614 -8.782 1.00 40.83 295 SER B CA 1
ATOM 5326 C C . SER B 1 274 ? -15.583 42.681 -9.239 1.00 42.22 295 SER B C 1
ATOM 5327 O O . SER B 1 274 ? -16.422 42.270 -8.432 1.00 44.24 295 SER B O 1
ATOM 5330 N N . ALA B 1 275 ? -15.581 42.363 -10.530 1.00 43.27 296 ALA B N 1
ATOM 5331 C CA . ALA B 1 275 ? -16.581 41.490 -11.131 1.00 44.84 296 ALA B CA 1
ATOM 5332 C C . ALA B 1 275 ? -15.916 40.363 -11.923 1.00 48.89 296 ALA B C 1
ATOM 5333 O O . ALA B 1 275 ? -14.945 40.584 -12.652 1.00 46.66 296 ALA B O 1
ATOM 5335 N N . ARG B 1 276 ? -16.458 39.160 -11.768 1.00 51.14 297 ARG B N 1
ATOM 5336 C CA . ARG B 1 276 ? -15.956 37.970 -12.438 1.00 54.92 297 ARG B CA 1
ATOM 5337 C C . ARG B 1 276 ? -16.727 37.744 -13.742 1.00 57.41 297 ARG B C 1
ATOM 5338 O O . ARG B 1 276 ? -17.950 37.617 -13.724 1.00 56.34 297 ARG B O 1
ATOM 5346 N N . LYS B 1 277 ? -16.015 37.699 -14.866 1.00 59.29 298 LYS B N 1
ATOM 5347 C CA . LYS B 1 277 ? -16.641 37.413 -16.162 1.00 64.93 298 LYS B CA 1
ATOM 5348 C C . LYS B 1 277 ? -16.866 35.913 -16.341 1.00 66.78 298 LYS B C 1
ATOM 5349 O O . LYS B 1 277 ? -16.298 35.100 -15.606 1.00 63.69 298 LYS B O 1
ATOM 5355 N N . GLY B 1 278 ? -17.704 35.563 -17.319 1.00 72.72 299 GLY B N 1
ATOM 5356 C CA . GLY B 1 278 ? -18.033 34.166 -17.623 1.00 72.89 299 GLY B CA 1
ATOM 5357 C C . GLY B 1 278 ? -16.819 33.300 -17.916 1.00 72.94 299 GLY B C 1
ATOM 5358 O O . GLY B 1 278 ? -16.761 32.142 -17.499 1.00 72.54 299 GLY B O 1
ATOM 5359 N N . ASN B 1 279 ? -15.838 33.875 -18.608 1.00 72.53 300 ASN B N 1
ATOM 5360 C CA . ASN B 1 279 ? -14.601 33.165 -18.967 1.00 72.96 300 ASN B CA 1
ATOM 5361 C C . ASN B 1 279 ? -13.542 33.067 -17.850 1.00 72.55 300 ASN B C 1
ATOM 5362 O O . ASN B 1 279 ? -12.418 32.638 -18.106 1.00 70.12 300 ASN B O 1
ATOM 5367 N N . GLY B 1 280 ? -13.890 33.466 -16.623 1.00 70.97 301 GLY B N 1
ATOM 5368 C CA . GLY B 1 280 ? -12.974 33.350 -15.485 1.00 65.76 301 GLY B CA 1
ATOM 5369 C C . GLY B 1 280 ? -12.030 34.529 -15.294 1.00 62.81 301 GLY B C 1
ATOM 5370 O O . GLY B 1 280 ? -11.227 34.535 -14.357 1.00 61.47 301 GLY B O 1
ATOM 5371 N N . LYS B 1 281 ? -12.125 35.525 -16.173 1.00 59.46 302 LYS B N 1
ATOM 5372 C CA . LYS B 1 281 ? -11.370 36.766 -16.032 1.00 56.62 302 LYS B CA 1
ATOM 5373 C C . LYS B 1 281 ? -12.118 37.744 -15.123 1.00 53.19 302 LYS B C 1
ATOM 5374 O O . LYS B 1 281 ? -13.318 37.587 -14.882 1.00 54.75 302 LYS B O 1
ATOM 5380 N N . TRP B 1 282 ? -11.403 38.747 -14.618 1.00 49.83 303 TRP B N 1
ATOM 5381 C CA . TRP B 1 282 ? -11.964 39.715 -13.665 1.00 46.99 303 TRP B CA 1
ATOM 5382 C C . TRP B 1 282 ? -11.710 41.149 -14.126 1.00 44.98 303 TRP B C 1
ATOM 5383 O O . TRP B 1 282 ? -10.686 41.429 -14.733 1.00 45.38 303 TRP B O 1
ATOM 5394 N N . VAL B 1 283 ? -12.637 42.052 -13.816 1.00 43.77 304 VAL B N 1
ATOM 5395 C CA . VAL B 1 283 ? -12.470 43.476 -14.118 1.00 43.41 304 VAL B CA 1
ATOM 5396 C C . VAL B 1 283 ? -12.733 44.336 -12.883 1.00 42.52 304 VAL B C 1
ATOM 5397 O O . VAL B 1 283 ? -13.542 43.967 -12.027 1.00 41.18 304 VAL B O 1
ATOM 5401 N N . PRO B 1 284 ? -12.044 45.483 -12.780 1.00 42.58 305 PRO B N 1
ATOM 5402 C CA . PRO B 1 284 ? -12.365 46.441 -11.728 1.00 42.95 305 PRO B CA 1
ATOM 5403 C C . PRO B 1 284 ? -13.589 47.260 -12.113 1.00 43.25 305 PRO B C 1
ATOM 5404 O O . PRO B 1 284 ? -13.735 47.648 -13.272 1.00 43.87 305 PRO B O 1
ATOM 5416 N N . LEU B 1 286 ? -16.070 50.487 -10.634 1.00 44.64 307 LEU B N 1
ATOM 5417 C CA . LEU B 1 286 ? -16.294 51.548 -9.657 1.00 43.05 307 LEU B CA 1
ATOM 5418 C C . LEU B 1 286 ? -17.780 51.865 -9.537 1.00 44.00 307 LEU B C 1
ATOM 5419 O O . LEU B 1 286 ? -18.539 51.721 -10.501 1.00 43.54 307 LEU B O 1
ATOM 5424 N N . TYR B 1 287 ? -18.185 52.304 -8.349 1.00 43.06 308 TYR B N 1
ATOM 5425 C CA . TYR B 1 287 ? -19.569 52.681 -8.101 1.00 43.84 308 TYR B CA 1
ATOM 5426 C C . TYR B 1 287 ? -19.630 54.009 -7.358 1.00 44.55 308 TYR B C 1
ATOM 5427 O O . TYR B 1 287 ? -18.981 54.188 -6.319 1.00 41.81 308 TYR B O 1
ATOM 5436 N N . ASN B 1 288 ? -20.394 54.940 -7.923 1.00 45.80 309 ASN B N 1
ATOM 5437 C CA . ASN B 1 288 ? -20.642 56.249 -7.326 1.00 47.16 309 ASN B CA 1
ATOM 5438 C C . ASN B 1 288 ? -22.128 56.332 -7.039 1.00 46.00 309 ASN B C 1
ATOM 5439 O O . ASN B 1 288 ? -22.934 56.239 -7.969 1.00 45.13 309 ASN B O 1
ATOM 5444 N N . TYR B 1 289 ? -22.498 56.507 -5.769 1.00 44.16 310 TYR B N 1
ATOM 5445 C CA . TYR B 1 289 ? -23.918 56.480 -5.391 1.00 44.34 310 TYR B CA 1
ATOM 5446 C C . TYR B 1 289 ? -24.732 57.635 -5.971 1.00 46.69 310 TYR B C 1
ATOM 5447 O O . TYR B 1 289 ? -25.962 57.582 -5.970 1.00 46.19 310 TYR B O 1
ATOM 5456 N N . ARG B 1 290 ? -24.046 58.655 -6.484 1.00 50.24 311 ARG B N 1
ATOM 5457 C CA . ARG B 1 290 ? -24.696 59.758 -7.186 1.00 53.00 311 ARG B CA 1
ATOM 5458 C C . ARG B 1 290 ? -24.782 59.561 -8.701 1.00 52.36 311 ARG B C 1
ATOM 5459 O O . ARG B 1 290 ? -25.678 60.112 -9.329 1.00 53.04 311 ARG B O 1
ATOM 5467 N N . ASN B 1 291 ? -23.850 58.804 -9.283 1.00 53.87 312 ASN B N 1
ATOM 5468 C CA . ASN B 1 291 ? -23.742 58.664 -10.756 1.00 55.44 312 ASN B CA 1
ATOM 5469 C C . ASN B 1 291 ? -23.901 57.257 -11.323 1.00 53.27 312 ASN B C 1
ATOM 5470 O O . ASN B 1 291 ? -24.180 57.106 -12.505 1.00 56.00 312 ASN B O 1
ATOM 5475 N N . GLY B 1 292 ? -23.680 56.235 -10.503 1.00 53.39 313 GLY B N 1
ATOM 5476 C CA . GLY B 1 292 ? -23.867 54.851 -10.927 1.00 52.94 313 GLY B CA 1
ATOM 5477 C C . GLY B 1 292 ? -22.578 54.073 -11.120 1.00 51.74 313 GLY B C 1
ATOM 5478 O O . GLY B 1 292 ? -21.555 54.384 -10.509 1.00 54.85 313 GLY B O 1
ATOM 5479 N N . PHE B 1 293 ? -22.645 53.046 -11.966 1.00 48.58 314 PHE B N 1
ATOM 5480 C CA . PHE B 1 293 ? -21.539 52.119 -12.173 1.00 47.13 314 PHE B CA 1
ATOM 5481 C C . PHE B 1 293 ? -20.729 52.504 -13.397 1.00 49.05 314 PHE B C 1
ATOM 5482 O O . PHE B 1 293 ? -21.275 53.002 -14.376 1.00 50.32 314 PHE B O 1
ATOM 5490 N N . TYR B 1 294 ? -19.424 52.276 -13.333 1.00 50.84 315 TYR B N 1
ATOM 5491 C CA . TYR B 1 294 ? -18.581 52.350 -14.519 1.00 55.62 315 TYR B CA 1
ATOM 5492 C C . TYR B 1 294 ? -17.354 51.458 -14.375 1.00 52.08 315 TYR B C 1
ATOM 5493 O O . TYR B 1 294 ? -16.773 51.346 -13.301 1.00 48.97 315 TYR B O 1
ATOM 5502 N N . VAL B 1 295 ? -16.990 50.812 -15.476 1.00 54.15 316 VAL B N 1
ATOM 5503 C CA . VAL B 1 295 ? -15.863 49.894 -15.507 1.00 52.94 316 VAL B CA 1
ATOM 5504 C C . VAL B 1 295 ? -14.586 50.712 -15.597 1.00 53.89 316 VAL B C 1
ATOM 5505 O O . VAL B 1 295 ? -14.497 51.645 -16.395 1.00 57.63 316 VAL B O 1
ATOM 5509 N N . LEU B 1 296 ? -13.601 50.371 -14.777 1.00 53.09 317 LEU B N 1
ATOM 5510 C CA . LEU B 1 296 ? -12.288 50.983 -14.890 1.00 56.87 317 LEU B CA 1
ATOM 5511 C C . LEU B 1 296 ? -11.572 50.282 -16.043 1.00 57.22 317 LEU B C 1
ATOM 5512 O O . LEU B 1 296 ? -11.035 49.193 -15.880 1.00 55.16 317 LEU B O 1
ATOM 5517 N N . GLU B 1 297 ? -11.583 50.919 -17.210 1.00 63.59 318 GLU B N 1
ATOM 5518 C CA . GLU B 1 297 ? -11.190 50.268 -18.465 1.00 64.99 318 GLU B CA 1
ATOM 5519 C C . GLU B 1 297 ? -9.716 49.885 -18.528 1.00 63.02 318 GLU B C 1
ATOM 5520 O O . GLU B 1 297 ? -8.882 50.449 -17.813 1.00 61.17 318 GLU B O 1
ATOM 5526 N N . GLY B 1 298 ? -9.412 48.921 -19.396 1.00 65.43 319 GLY B N 1
ATOM 5527 C CA . GLY B 1 298 ? -8.031 48.554 -19.717 1.00 66.63 319 GLY B CA 1
ATOM 5528 C C . GLY B 1 298 ? -7.433 47.420 -18.904 1.00 66.83 319 GLY B C 1
ATOM 5529 O O . GLY B 1 298 ? -6.311 46.993 -19.180 1.00 67.70 319 GLY B O 1
ATOM 5530 N N . ILE B 1 299 ? -8.160 46.944 -17.894 1.00 65.18 320 ILE B N 1
ATOM 5531 C CA . ILE B 1 299 ? -7.676 45.865 -17.037 1.00 62.09 320 ILE B CA 1
ATOM 5532 C C . ILE B 1 299 ? -8.617 44.668 -17.093 1.00 56.64 320 ILE B C 1
ATOM 5533 O O . ILE B 1 299 ? -9.807 44.787 -16.803 1.00 53.58 320 ILE B O 1
ATOM 5538 N N . GLU B 1 300 ? -8.062 43.521 -17.473 1.00 53.92 321 GLU B N 1
ATOM 5539 C CA . GLU B 1 300 ? -8.758 42.243 -17.419 1.00 53.50 321 GLU B CA 1
ATOM 5540 C C . GLU B 1 300 ? -7.768 41.201 -16.899 1.00 52.09 321 GLU B C 1
ATOM 5541 O O . GLU B 1 300 ? -6.845 40.799 -17.611 1.00 54.21 321 GLU B O 1
ATOM 5547 N N . ALA B 1 301 ? -7.956 40.782 -15.649 1.00 48.58 322 ALA B N 1
ATOM 5548 C CA . ALA B 1 301 ? -6.970 39.965 -14.941 1.00 47.98 322 ALA B CA 1
ATOM 5549 C C . ALA B 1 301 ? -7.549 38.640 -14.458 1.00 46.70 322 ALA B C 1
ATOM 5550 O O . ALA B 1 301 ? -8.735 38.373 -14.627 1.00 48.07 322 ALA B O 1
ATOM 5552 N N . ASP B 1 302 ? -6.699 37.817 -13.852 1.00 46.02 323 ASP B N 1
ATOM 5553 C CA . ASP B 1 302 ? -7.095 36.492 -13.379 1.00 46.06 323 ASP B CA 1
ATOM 5554 C C . ASP B 1 302 ? -7.655 36.504 -11.954 1.00 44.26 323 ASP B C 1
ATOM 5555 O O . ASP B 1 302 ? -8.286 35.537 -11.537 1.00 44.01 323 ASP B O 1
ATOM 5560 N N . ALA B 1 303 ? -7.408 37.585 -11.213 1.00 42.47 324 ALA B N 1
ATOM 5561 C CA . ALA B 1 303 ? -8.094 37.842 -9.941 1.00 40.95 324 ALA B CA 1
ATOM 5562 C C . ALA B 1 303 ? -7.927 39.306 -9.550 1.00 39.79 324 ALA B C 1
ATOM 5563 O O . ALA B 1 303 ? -6.870 39.898 -9.773 1.00 41.13 324 ALA B O 1
ATOM 5565 N N . ILE B 1 304 ? -8.980 39.884 -8.976 1.00 38.19 325 ILE B N 1
ATOM 5566 C CA . ILE B 1 304 ? -8.948 41.265 -8.507 1.00 36.49 325 ILE B CA 1
ATOM 5567 C C . ILE B 1 304 ? -9.679 41.351 -7.179 1.00 35.53 325 ILE B C 1
ATOM 5568 O O . ILE B 1 304 ? -10.842 40.966 -7.084 1.00 35.30 325 ILE B O 1
ATOM 5573 N N . ILE B 1 305 ? -8.991 41.865 -6.163 1.00 35.15 326 ILE B N 1
ATOM 5574 C CA . ILE B 1 305 ? -9.583 42.076 -4.848 1.00 33.84 326 ILE B CA 1
ATOM 5575 C C . ILE B 1 305 ? -9.328 43.520 -4.411 1.00 33.06 326 ILE B C 1
ATOM 5576 O O . ILE B 1 305 ? -8.175 43.945 -4.348 1.00 34.08 326 ILE B O 1
ATOM 5581 N N . PRO B 1 306 ? -10.393 44.281 -4.109 1.00 31.47 327 PRO B N 1
ATOM 5582 C CA . PRO B 1 306 ? -10.172 45.623 -3.572 1.00 31.44 327 PRO B CA 1
ATOM 5583 C C . PRO B 1 306 ? -9.646 45.581 -2.133 1.00 31.17 327 PRO B C 1
ATOM 5584 O O . PRO B 1 306 ? -9.935 44.635 -1.398 1.00 30.43 327 PRO B O 1
ATOM 5588 N N . PHE B 1 307 ? -8.880 46.594 -1.743 1.00 30.62 328 PHE B N 1
ATOM 5589 C CA . PHE B 1 307 ? -8.400 46.695 -0.373 1.00 30.15 328 PHE B CA 1
ATOM 5590 C C . PHE B 1 307 ? -8.328 48.143 0.089 1.00 30.57 328 PHE B C 1
ATOM 5591 O O . PHE B 1 307 ? -8.406 49.068 -0.719 1.00 31.16 328 PHE B O 1
ATOM 5599 N N . TYR B 1 308 ? -8.148 48.325 1.393 1.00 31.04 329 TYR B N 1
ATOM 5600 C CA . TYR B 1 308 ? -7.807 49.632 1.938 1.00 31.99 329 TYR B CA 1
ATOM 5601 C C . TYR B 1 308 ? -6.798 49.508 3.072 1.00 32.84 329 TYR B C 1
ATOM 5602 O O . TYR B 1 308 ? -6.721 48.473 3.729 1.00 32.24 329 TYR B O 1
ATOM 5611 N N . PHE B 1 309 ? -6.005 50.559 3.261 1.00 34.81 330 PHE B N 1
ATOM 5612 C CA . PHE B 1 309 ? -5.189 50.726 4.454 1.00 36.73 330 PHE B CA 1
ATOM 5613 C C . PHE B 1 309 ? -5.855 51.791 5.307 1.00 37.60 330 PHE B C 1
ATOM 5614 O O . PHE B 1 309 ? -6.099 52.890 4.823 1.00 37.06 330 PHE B O 1
ATOM 5622 N N . GLY B 1 310 ? -6.131 51.479 6.568 1.00 38.25 331 GLY B N 1
ATOM 5623 C CA . GLY B 1 310 ? -6.558 52.493 7.527 1.00 41.20 331 GLY B CA 1
ATOM 5624 C C . GLY B 1 310 ? -5.330 53.177 8.106 1.00 46.81 331 GLY B C 1
ATOM 5625 O O . GLY B 1 310 ? -4.545 52.542 8.815 1.00 51.47 331 GLY B O 1
ATOM 5634 N N . ALA B 1 312 ? -5.225 55.733 10.214 1.00 51.51 333 ALA B N 1
ATOM 5635 C CA . ALA B 1 312 ? -5.402 56.101 11.623 1.00 55.41 333 ALA B CA 1
ATOM 5636 C C . ALA B 1 312 ? -6.464 55.204 12.223 1.00 55.73 333 ALA B C 1
ATOM 5637 O O . ALA B 1 312 ? -7.190 54.529 11.495 1.00 58.73 333 ALA B O 1
ATOM 5639 N N . LEU B 1 313 ? -6.558 55.197 13.548 1.00 64.94 334 LEU B N 1
ATOM 5640 C CA . LEU B 1 313 ? -7.591 54.424 14.236 1.00 67.35 334 LEU B CA 1
ATOM 5641 C C . LEU B 1 313 ? -8.943 55.102 14.015 1.00 72.81 334 LEU B C 1
ATOM 5642 O O . LEU B 1 313 ? -9.043 56.327 14.115 1.00 74.37 334 LEU B O 1
ATOM 5647 N N . PRO B 1 314 ? -9.986 54.315 13.693 1.00 78.00 335 PRO B N 1
ATOM 5648 C CA . PRO B 1 314 ? -11.324 54.903 13.555 1.00 83.97 335 PRO B CA 1
ATOM 5649 C C . PRO B 1 314 ? -11.950 55.240 14.914 1.00 88.25 335 PRO B C 1
ATOM 5650 O O . PRO B 1 314 ? -11.537 54.690 15.939 1.00 78.93 335 PRO B O 1
ATOM 5654 N N . ASP B 1 315 ? -12.929 56.141 14.915 1.00 100.94 336 ASP B N 1
ATOM 5655 C CA . ASP B 1 315 ? -13.635 56.521 16.141 1.00 116.31 336 ASP B CA 1
ATOM 5656 C C . ASP B 1 315 ? -15.107 56.104 16.055 1.00 122.13 336 ASP B C 1
ATOM 5657 O O . ASP B 1 315 ? -15.833 56.559 15.167 1.00 129.25 336 ASP B O 1
ATOM 5662 N N . SER B 1 316 ? -15.533 55.241 16.980 1.00 121.18 337 SER B N 1
ATOM 5663 C CA . SER B 1 316 ? -16.918 54.758 17.029 1.00 119.85 337 SER B CA 1
ATOM 5664 C C . SER B 1 316 ? -17.760 55.578 18.005 1.00 105.97 337 SER B C 1
ATOM 5665 O O . SER B 1 316 ? -17.639 56.802 18.071 1.00 97.10 337 SER B O 1
ATOM 5668 N N . LEU B 1 321 ? -17.040 61.550 11.423 1.00 124.81 342 LEU B N 1
ATOM 5669 C CA . LEU B 1 321 ? -15.615 61.879 11.338 1.00 124.88 342 LEU B CA 1
ATOM 5670 C C . LEU B 1 321 ? -15.020 61.305 10.052 1.00 112.71 342 LEU B C 1
ATOM 5671 O O . LEU B 1 321 ? -15.513 60.302 9.518 1.00 105.88 342 LEU B O 1
ATOM 5676 N N . LEU B 1 322 ? -13.951 61.942 9.575 1.00 106.43 343 LEU B N 1
ATOM 5677 C CA . LEU B 1 322 ? -13.324 61.582 8.298 1.00 95.63 343 LEU B CA 1
ATOM 5678 C C . LEU B 1 322 ? -12.222 60.530 8.474 1.00 82.82 343 LEU B C 1
ATOM 5679 O O . LEU B 1 322 ? -11.139 60.819 8.985 1.00 84.33 343 LEU B O 1
ATOM 5684 N N . TYR B 1 323 ? -12.514 59.313 8.026 1.00 70.76 344 TYR B N 1
ATOM 5685 C CA . TYR B 1 323 ? -11.607 58.184 8.161 1.00 63.30 344 TYR B CA 1
ATOM 5686 C C . TYR B 1 323 ? -10.575 58.223 7.040 1.00 61.60 344 TYR B C 1
ATOM 5687 O O . TYR B 1 323 ? -10.928 58.135 5.862 1.00 60.38 344 TYR B O 1
ATOM 5696 N N . GLN B 1 324 ? -9.303 58.350 7.415 1.00 60.15 345 GLN B N 1
ATOM 5697 C CA . GLN B 1 324 ? -8.214 58.538 6.453 1.00 57.20 345 GLN B CA 1
ATOM 5698 C C . GLN B 1 324 ? -7.631 57.212 5.987 1.00 50.23 345 GLN B C 1
ATOM 5699 O O . GLN B 1 324 ? -7.354 56.326 6.796 1.00 47.89 345 GLN B O 1
ATOM 5705 N N . LYS B 1 325 ? -7.453 57.075 4.677 1.00 47.59 346 LYS B N 1
ATOM 5706 C CA . LYS B 1 325 ? -7.061 55.792 4.101 1.00 43.17 346 LYS B CA 1
ATOM 5707 C C . LYS B 1 325 ? -6.536 55.881 2.674 1.00 42.09 346 LYS B C 1
ATOM 5708 O O . LYS B 1 325 ? -6.783 56.848 1.952 1.00 43.30 346 LYS B O 1
ATOM 5714 N N . LYS B 1 326 ? -5.781 54.854 2.302 1.00 39.77 347 LYS B N 1
ATOM 5715 C CA . LYS B 1 326 ? -5.342 54.651 0.936 1.00 40.58 347 LYS B CA 1
ATOM 5716 C C . LYS B 1 326 ? -6.005 53.370 0.454 1.00 36.26 347 LYS B C 1
ATOM 5717 O O . LYS B 1 326 ? -5.945 52.350 1.137 1.00 32.15 347 LYS B O 1
ATOM 5723 N N . VAL B 1 327 ? -6.657 53.429 -0.704 1.00 37.09 348 VAL B N 1
ATOM 5724 C CA . VAL B 1 327 ? -7.365 52.264 -1.238 1.00 34.75 348 VAL B CA 1
ATOM 5725 C C . VAL B 1 327 ? -6.866 51.891 -2.616 1.00 35.91 348 VAL B C 1
ATOM 5726 O O . VAL B 1 327 ? -6.285 52.712 -3.331 1.00 37.67 348 VAL B O 1
ATOM 5730 N N . GLY B 1 328 ? -7.101 50.639 -2.984 1.00 35.35 349 GLY B N 1
ATOM 5731 C CA . GLY B 1 328 ? -6.698 50.157 -4.290 1.00 33.91 349 GLY B CA 1
ATOM 5732 C C . GLY B 1 328 ? -7.177 48.758 -4.592 1.00 31.06 349 GLY B C 1
ATOM 5733 O O . GLY B 1 328 ? -8.044 48.220 -3.909 1.00 28.39 349 GLY B O 1
ATOM 5734 N N . TYR B 1 329 ? -6.573 48.182 -5.626 1.00 31.25 350 TYR B N 1
ATOM 5735 C CA . TYR B 1 329 ? -6.903 46.863 -6.123 1.00 30.00 350 TYR B CA 1
ATOM 5736 C C . TYR B 1 329 ? -5.668 45.968 -6.089 1.00 30.36 350 TYR B C 1
ATOM 5737 O O . TYR B 1 329 ? -4.584 46.387 -6.505 1.00 31.61 350 TYR B O 1
ATOM 5754 N N . ILE B 1 331 ? -4.189 43.096 -8.005 1.00 33.79 352 ILE B N 1
ATOM 5755 C CA . ILE B 1 331 ? -4.395 42.563 -9.359 1.00 37.97 352 ILE B CA 1
ATOM 5756 C C . ILE B 1 331 ? -3.454 41.390 -9.604 1.00 38.76 352 ILE B C 1
ATOM 5757 O O . ILE B 1 331 ? -2.240 41.528 -9.455 1.00 38.11 352 ILE B O 1
ATOM 5762 N N . TYR B 1 332 ? -4.023 40.239 -9.960 1.00 39.50 353 TYR B N 1
ATOM 5763 C CA . TYR B 1 332 ? -3.253 39.014 -10.130 1.00 42.36 353 TYR B CA 1
ATOM 5764 C C . TYR B 1 332 ? -3.318 38.490 -11.562 1.00 46.52 353 TYR B C 1
ATOM 5765 O O . TYR B 1 332 ? -4.393 38.377 -12.140 1.00 48.53 353 TYR B O 1
ATOM 5774 N N . TYR B 1 333 ? -2.155 38.163 -12.116 1.00 49.40 354 TYR B N 1
ATOM 5775 C CA . TYR B 1 333 ? -2.056 37.512 -13.416 1.00 54.03 354 TYR B CA 1
ATOM 5776 C C . TYR B 1 333 ? -1.312 36.198 -13.233 1.00 56.80 354 TYR B C 1
ATOM 5777 O O . TYR B 1 333 ? -0.299 36.149 -12.536 1.00 56.75 354 TYR B O 1
ATOM 5786 N N . SER B 1 334 ? -1.809 35.135 -13.857 1.00 59.79 355 SER B N 1
ATOM 5787 C CA . SER B 1 334 ? -1.188 33.820 -13.723 1.00 63.20 355 SER B CA 1
ATOM 5788 C C . SER B 1 334 ? 0.117 33.690 -14.532 1.00 67.04 355 SER B C 1
ATOM 5789 O O . SER B 1 334 ? 0.941 32.828 -14.234 1.00 69.99 355 SER B O 1
ATOM 5792 N N . SER B 1 335 ? 0.308 34.542 -15.541 1.00 67.67 356 SER B N 1
ATOM 5793 C CA . SER B 1 335 ? 1.502 34.486 -16.398 1.00 71.74 356 SER B CA 1
ATOM 5794 C C . SER B 1 335 ? 1.919 35.861 -16.946 1.00 70.37 356 SER B C 1
ATOM 5795 O O . SER B 1 335 ? 1.258 36.865 -16.702 1.00 65.84 356 SER B O 1
ATOM 5798 N N . GLY B 1 336 ? 3.032 35.892 -17.675 1.00 74.82 357 GLY B N 1
ATOM 5799 C CA . GLY B 1 336 ? 3.478 37.100 -18.371 1.00 75.70 357 GLY B CA 1
ATOM 5800 C C . GLY B 1 336 ? 4.363 38.016 -17.542 1.00 73.46 357 GLY B C 1
ATOM 5801 O O . GLY B 1 336 ? 4.865 37.624 -16.488 1.00 71.60 357 GLY B O 1
ATOM 5802 N N . ASP B 1 337 ? 4.555 39.239 -18.036 1.00 74.23 358 ASP B N 1
ATOM 5803 C CA . ASP B 1 337 ? 5.457 40.223 -17.415 1.00 72.33 358 ASP B CA 1
ATOM 5804 C C . ASP B 1 337 ? 5.045 40.643 -16.009 1.00 67.69 358 ASP B C 1
ATOM 5805 O O . ASP B 1 337 ? 5.888 41.050 -15.212 1.00 67.45 358 ASP B O 1
ATOM 5810 N N . ASN B 1 338 ? 3.754 40.566 -15.716 1.00 65.61 359 ASN B N 1
ATOM 5811 C CA . ASN B 1 338 ? 3.273 40.843 -14.370 1.00 63.33 359 ASN B CA 1
ATOM 5812 C C . ASN B 1 338 ? 2.746 39.597 -13.669 1.00 61.04 359 ASN B C 1
ATOM 5813 O O . ASN B 1 338 ? 1.781 39.666 -12.924 1.00 56.15 359 ASN B O 1
ATOM 5818 N N . ARG B 1 339 ? 3.391 38.456 -13.895 1.00 65.73 360 ARG B N 1
ATOM 5819 C CA . ARG B 1 339 ? 3.005 37.227 -13.203 1.00 67.03 360 ARG B CA 1
ATOM 5820 C C . ARG B 1 339 ? 2.927 37.506 -11.718 1.00 61.97 360 ARG B C 1
ATOM 5821 O O . ARG B 1 339 ? 3.817 38.140 -11.166 1.00 63.49 360 ARG B O 1
ATOM 5829 N N . GLY B 1 340 ? 1.872 37.018 -11.077 1.00 57.36 361 GLY B N 1
ATOM 5830 C CA . GLY B 1 340 ? 1.728 37.134 -9.634 1.00 51.51 361 GLY B CA 1
ATOM 5831 C C . GLY B 1 340 ? 0.774 38.234 -9.211 1.00 46.26 361 GLY B C 1
ATOM 5832 O O . GLY B 1 340 ? -0.024 38.726 -10.010 1.00 45.05 361 GLY B O 1
ATOM 5833 N N . SER B 1 341 ? 0.873 38.613 -7.941 1.00 41.60 362 SER B N 1
ATOM 5834 C CA . SER B 1 341 ? -0.056 39.542 -7.313 1.00 37.35 362 SER B CA 1
ATOM 5835 C C . SER B 1 341 ? 0.542 40.936 -7.160 1.00 36.14 362 SER B C 1
ATOM 5836 O O . SER B 1 341 ? 1.569 41.105 -6.504 1.00 35.87 362 SER B O 1
ATOM 5839 N N . SER B 1 342 ? -0.105 41.928 -7.770 1.00 36.49 363 SER B N 1
ATOM 5840 C CA . SER B 1 342 ? 0.315 43.325 -7.662 1.00 36.56 363 SER B CA 1
ATOM 5841 C C . SER B 1 342 ? -0.683 44.136 -6.849 1.00 33.85 363 SER B C 1
ATOM 5842 O O . SER B 1 342 ? -1.888 44.017 -7.035 1.00 32.50 363 SER B O 1
ATOM 5845 N N . PHE B 1 343 ? -0.169 44.972 -5.957 1.00 33.79 364 PHE B N 1
ATOM 5846 C CA . PHE B 1 343 ? -0.998 45.858 -5.149 1.00 31.45 364 PHE B CA 1
ATOM 5847 C C . PHE B 1 343 ? -0.809 47.286 -5.633 1.00 32.00 364 PHE B C 1
ATOM 5848 O O . PHE B 1 343 ? 0.279 47.841 -5.535 1.00 33.95 364 PHE B O 1
ATOM 5856 N N . ARG B 1 344 ? -1.881 47.866 -6.153 1.00 33.17 365 ARG B N 1
ATOM 5857 C CA . ARG B 1 344 ? -1.838 49.169 -6.793 1.00 35.85 365 ARG B CA 1
ATOM 5858 C C . ARG B 1 344 ? -2.936 50.075 -6.242 1.00 35.91 365 ARG B C 1
ATOM 5859 O O . ARG B 1 344 ? -4.110 49.707 -6.236 1.00 34.73 365 ARG B O 1
ATOM 5867 N N . LEU B 1 345 ? -2.548 51.256 -5.771 1.00 36.59 366 LEU B N 1
ATOM 5868 C CA . LEU B 1 345 ? -3.506 52.212 -5.246 1.00 35.97 366 LEU B CA 1
ATOM 5869 C C . LEU B 1 345 ? -4.308 52.827 -6.383 1.00 38.27 366 LEU B C 1
ATOM 5870 O O . LEU B 1 345 ? -3.813 52.991 -7.488 1.00 39.17 366 LEU B O 1
ATOM 5875 N N . LEU B 1 346 ? -5.557 53.161 -6.090 1.00 39.55 367 LEU B N 1
ATOM 5876 C CA . LEU B 1 346 ? -6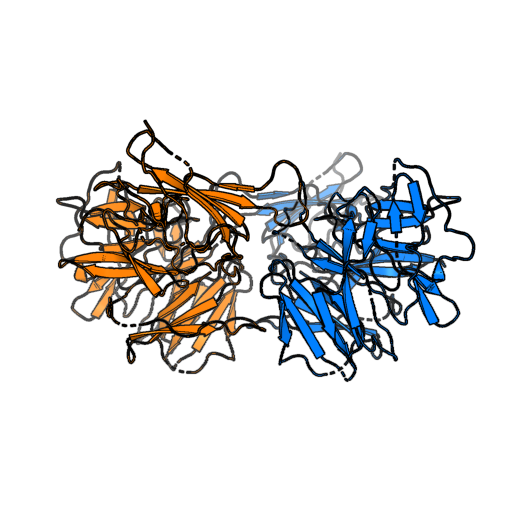.373 53.959 -6.980 1.00 42.97 367 LEU B CA 1
ATOM 5877 C C . LEU B 1 346 ? -6.385 55.383 -6.430 1.00 47.19 367 LEU B C 1
ATOM 5878 O O . LEU B 1 346 ? -6.890 55.633 -5.336 1.00 46.00 367 LEU B O 1
ATOM 5883 N N . GLU B 1 347 ? -5.790 56.302 -7.182 1.00 52.53 368 GLU B N 1
ATOM 5884 C CA . GLU B 1 347 ? -5.669 57.693 -6.770 1.00 58.24 368 GLU B CA 1
ATOM 5885 C C . GLU B 1 347 ? -5.955 58.599 -7.958 1.00 64.56 368 GLU B C 1
ATOM 5886 O O . GLU B 1 347 ? -5.849 58.167 -9.110 1.00 63.74 368 GLU B O 1
ATOM 5892 N N . PRO B 1 348 ? -6.325 59.858 -7.683 1.00 72.13 369 PRO B N 1
ATOM 5893 C CA . PRO B 1 348 ? -6.507 60.817 -8.764 1.00 80.48 369 PRO B CA 1
ATOM 5894 C C . PRO B 1 348 ? -5.165 61.292 -9.320 1.00 87.01 369 PRO B C 1
ATOM 5895 O O . PRO B 1 348 ? -4.213 61.485 -8.561 1.00 83.21 369 PRO B O 1
ATOM 5899 N N . ASP B 1 349 ? -5.096 61.471 -10.636 1.00 98.34 370 ASP B N 1
ATOM 5900 C CA . ASP B 1 349 ? -3.855 61.899 -11.291 1.00 109.57 370 ASP B CA 1
ATOM 5901 C C . ASP B 1 349 ? -3.356 63.230 -10.738 1.00 118.70 370 ASP B C 1
ATOM 5902 O O . ASP B 1 349 ? -4.157 64.110 -10.414 1.00 127.68 370 ASP B O 1
ATOM 5904 N N . LYS B 1 350 ? -2.034 63.374 -10.643 1.00 117.83 371 LYS B N 1
ATOM 5905 C CA . LYS B 1 350 ? -1.424 64.658 -10.289 1.00 119.98 371 LYS B CA 1
ATOM 5906 C C . LYS B 1 350 ? -1.712 65.716 -11.361 1.00 125.91 371 LYS B C 1
ATOM 5907 O O . LYS B 1 350 ? -1.545 66.908 -11.114 1.00 127.09 371 LYS B O 1
ATOM 5909 N N . GLU B 1 351 ? -2.141 65.269 -12.544 1.00 129.02 372 GLU B N 1
ATOM 5910 C CA . GLU B 1 351 ? -2.569 66.158 -13.624 1.00 137.51 372 GLU B CA 1
ATOM 5911 C C . GLU B 1 351 ? -3.984 66.716 -13.413 1.00 140.03 372 GLU B C 1
ATOM 5912 O O . GLU B 1 351 ? -4.170 67.934 -13.380 1.00 146.32 372 GLU B O 1
ATOM 5914 N N . SER B 1 352 ? -4.978 65.836 -13.277 1.00 133.68 373 SER B N 1
ATOM 5915 C CA . SER B 1 352 ? -6.375 66.279 -13.177 1.00 132.90 373 SER B CA 1
ATOM 5916 C C . SER B 1 352 ? -7.278 65.286 -12.433 1.00 125.27 373 SER B C 1
ATOM 5917 O O . SER B 1 352 ? -6.811 64.542 -11.572 1.00 118.76 373 SER B O 1
ATOM 5920 N N . SER B 1 353 ? -8.567 65.282 -12.774 1.00 125.14 374 SER B N 1
ATOM 5921 C CA . SER B 1 353 ? -9.598 64.603 -11.976 1.00 118.81 374 SER B CA 1
ATOM 5922 C C . SER B 1 353 ? -9.590 63.069 -12.038 1.00 107.81 374 SER B C 1
ATOM 5923 O O . SER B 1 353 ? -9.680 62.409 -11.000 1.00 100.22 374 SER B O 1
ATOM 5926 N N . LYS B 1 354 ? -9.491 62.518 -13.248 1.00 105.28 375 LYS B N 1
ATOM 5927 C CA . LYS B 1 354 ? -9.676 61.078 -13.487 1.00 96.10 375 LYS B CA 1
ATOM 5928 C C . LYS B 1 354 ? -8.930 60.186 -12.480 1.00 88.26 375 LYS B C 1
ATOM 5929 O O . LYS B 1 354 ? -7.801 60.488 -12.086 1.00 85.47 375 LYS B O 1
ATOM 5931 N N . LEU B 1 355 ? -9.581 59.101 -12.063 1.00 82.76 376 LEU B N 1
ATOM 5932 C CA . LEU B 1 355 ? -8.971 58.128 -11.164 1.00 76.91 376 LEU B CA 1
ATOM 5933 C C . LEU B 1 355 ? -8.163 57.116 -11.965 1.00 76.34 376 LEU B C 1
ATOM 5934 O O . LEU B 1 355 ? -8.713 56.423 -12.828 1.00 77.20 376 LEU B O 1
ATOM 5939 N N . GLN B 1 356 ? -6.867 57.025 -11.663 1.00 74.22 377 GLN B N 1
ATOM 5940 C CA . GLN B 1 356 ? -5.957 56.122 -12.368 1.00 72.12 377 GLN B CA 1
ATOM 5941 C C . GLN B 1 356 ? -5.364 55.127 -11.386 1.00 62.86 377 GLN B C 1
ATOM 5942 O O . GLN B 1 356 ? -5.057 55.493 -10.252 1.00 60.08 377 GLN B O 1
ATOM 5948 N N . LEU B 1 357 ? -5.170 53.886 -11.833 1.00 58.03 378 LEU B N 1
ATOM 5949 C CA . LEU B 1 357 ? -4.384 52.917 -11.072 1.00 52.42 378 LEU B CA 1
ATOM 5950 C C . LEU B 1 357 ? -2.919 53.326 -11.057 1.00 51.09 378 LEU B C 1
ATOM 5951 O O . LEU B 1 357 ? -2.333 53.596 -12.105 1.00 52.30 378 LEU B O 1
ATOM 5956 N N . GLN B 1 358 ? -2.331 53.359 -9.866 1.00 47.73 379 GLN B N 1
ATOM 5957 C CA . GLN B 1 358 ? -0.926 53.704 -9.713 1.00 48.94 379 GLN B CA 1
ATOM 5958 C C . GLN B 1 358 ? -0.063 52.485 -9.994 1.00 46.12 379 GLN B C 1
ATOM 5959 O O . GLN B 1 358 ? -0.556 51.364 -10.032 1.00 42.04 379 GLN B O 1
ATOM 5965 N N . GLU B 1 359 ? 1.228 52.711 -10.207 1.00 47.81 380 GLU B N 1
ATOM 5966 C CA . GLU B 1 359 ? 2.165 51.605 -10.309 1.00 47.48 380 GLU B CA 1
ATOM 5967 C C . GLU B 1 359 ? 2.169 50.872 -8.961 1.00 44.77 380 GLU B C 1
ATOM 5968 O O . GLU B 1 359 ? 1.874 51.467 -7.932 1.00 43.51 380 GLU B O 1
ATOM 5974 N N . PRO B 1 360 ? 2.504 49.578 -8.962 1.00 44.05 381 PRO B N 1
ATOM 5975 C CA . PRO B 1 360 ? 2.416 48.831 -7.714 1.00 40.37 381 PRO B CA 1
ATOM 5976 C C . PRO B 1 360 ? 3.335 49.361 -6.616 1.00 40.46 381 PRO B C 1
ATOM 5977 O O . PRO B 1 360 ? 4.432 49.832 -6.906 1.00 41.26 381 PRO B O 1
ATOM 5981 N N . PHE B 1 361 ? 2.879 49.291 -5.368 1.00 38.77 382 PHE B N 1
ATOM 5982 C CA . PHE B 1 361 ? 3.757 49.539 -4.219 1.00 41.00 382 PHE B CA 1
ATOM 5983 C C . PHE B 1 361 ? 4.269 48.221 -3.638 1.00 41.53 382 PHE B C 1
ATOM 5984 O O . PHE B 1 361 ? 5.186 48.208 -2.824 1.00 44.90 382 PHE B O 1
ATOM 5992 N N . ALA B 1 362 ? 3.674 47.117 -4.071 1.00 41.64 383 ALA B N 1
ATOM 5993 C CA . ALA B 1 362 ? 4.132 45.786 -3.703 1.00 42.53 383 ALA B CA 1
ATOM 5994 C C . ALA B 1 362 ? 3.740 44.803 -4.796 1.00 42.82 383 ALA B C 1
ATOM 5995 O O . ALA B 1 362 ? 2.654 44.896 -5.367 1.00 39.36 383 ALA B O 1
ATOM 5997 N N . GLN B 1 363 ? 4.636 43.866 -5.072 1.00 48.05 384 GLN B N 1
ATOM 5998 C CA . GLN B 1 363 ? 4.474 42.903 -6.152 1.00 54.00 384 GLN B CA 1
ATOM 5999 C C . GLN B 1 363 ? 5.043 41.582 -5.663 1.00 55.62 384 GLN B C 1
ATOM 6000 O O . GLN B 1 363 ? 6.159 41.541 -5.144 1.00 60.49 384 GLN B O 1
ATOM 6006 N N . LEU B 1 364 ? 4.280 40.506 -5.824 1.00 54.70 385 LEU B N 1
ATOM 6007 C CA . LEU B 1 364 ? 4.738 39.180 -5.435 1.00 53.93 385 LEU B CA 1
ATOM 6008 C C . LEU B 1 364 ? 4.597 38.200 -6.582 1.00 55.19 385 LEU B C 1
ATOM 6009 O O . LEU B 1 364 ? 3.509 37.689 -6.834 1.00 52.43 385 LEU B O 1
ATOM 6014 N N . SER B 1 365 ? 5.709 37.942 -7.271 1.00 59.20 386 SER B N 1
ATOM 6015 C CA . SER B 1 365 ? 5.729 37.008 -8.391 1.00 64.10 386 SER B CA 1
ATOM 6016 C C . SER B 1 365 ? 5.578 35.577 -7.900 1.00 68.21 386 SER B C 1
ATOM 6017 O O . SER B 1 365 ? 6.120 35.208 -6.856 1.00 72.13 386 SER B O 1
ATOM 6020 N N . ASP B 1 366 ? 4.846 34.771 -8.662 1.00 72.25 387 ASP B N 1
ATOM 6021 C CA . ASP B 1 366 ? 4.655 33.357 -8.331 1.00 77.97 387 ASP B CA 1
ATOM 6022 C C . ASP B 1 366 ? 3.941 33.149 -6.982 1.00 71.61 387 ASP B C 1
ATOM 6023 O O . ASP B 1 366 ? 4.200 32.172 -6.282 1.00 74.75 387 ASP B O 1
ATOM 6025 N N . LYS B 1 367 ? 3.050 34.074 -6.630 1.00 66.62 388 LYS B N 1
ATOM 6026 C CA . LYS B 1 367 ? 2.177 33.929 -5.458 1.00 63.55 388 LYS B CA 1
ATOM 6027 C C . LYS B 1 367 ? 0.817 34.527 -5.765 1.00 55.05 388 LYS B C 1
ATOM 6028 O O . LYS B 1 367 ? 0.730 35.618 -6.323 1.00 51.16 388 LYS B O 1
ATOM 6034 N N . LYS B 1 368 ? -0.239 33.800 -5.411 1.00 53.54 389 LYS B N 1
ATOM 6035 C CA . LYS B 1 368 ? -1.606 34.237 -5.672 1.00 50.87 389 LYS B CA 1
ATOM 6036 C C . LYS B 1 368 ? -2.316 34.621 -4.372 1.00 46.10 389 LYS B C 1
ATOM 6037 O O . LYS B 1 368 ? -2.488 33.787 -3.484 1.00 46.16 389 LYS B O 1
ATOM 6043 N N . VAL B 1 369 ? -2.738 35.880 -4.276 1.00 42.38 390 VAL B N 1
ATOM 6044 C CA . VAL B 1 369 ? -3.498 36.362 -3.123 1.00 40.07 390 VAL B CA 1
ATOM 6045 C C . VAL B 1 369 ? -4.928 35.865 -3.234 1.00 40.76 390 VAL B C 1
ATOM 6046 O O . VAL B 1 369 ? -5.567 36.067 -4.262 1.00 43.64 390 VAL B O 1
ATOM 6050 N N . VAL B 1 370 ? -5.426 35.223 -2.180 1.00 41.13 391 VAL B N 1
ATOM 6051 C CA . VAL B 1 370 ? -6.807 34.710 -2.162 1.00 42.72 391 VAL B CA 1
ATOM 6052 C C . VAL B 1 370 ? -7.698 35.357 -1.103 1.00 40.16 391 VAL B C 1
ATOM 6053 O O . VAL B 1 370 ? -8.913 35.177 -1.131 1.00 44.26 391 VAL B O 1
ATOM 6057 N N . SER B 1 371 ? -7.102 36.091 -0.168 1.00 37.99 392 SER B N 1
ATOM 6058 C CA . SER B 1 371 ? -7.859 36.841 0.821 1.00 36.22 392 SER B CA 1
ATOM 6059 C C . SER B 1 371 ? -7.045 38.026 1.321 1.00 34.33 392 SER B C 1
ATOM 6060 O O . SER B 1 371 ? -5.825 37.940 1.438 1.00 35.82 392 SER B O 1
ATOM 6063 N N . ILE B 1 372 ? -7.734 39.133 1.589 1.00 32.19 393 ILE B N 1
ATOM 6064 C CA . ILE B 1 372 ? -7.137 40.314 2.214 1.00 29.07 393 ILE B CA 1
ATOM 6065 C C . ILE B 1 372 ? -8.059 40.790 3.337 1.00 28.71 393 ILE B C 1
ATOM 6066 O O . ILE B 1 372 ? -9.282 40.791 3.188 1.00 28.86 393 ILE B O 1
ATOM 6071 N N . THR B 1 373 ? -7.474 41.196 4.457 1.00 28.24 394 THR B N 1
ATOM 6072 C CA . THR B 1 373 ? -8.256 41.669 5.590 1.00 29.25 394 THR B CA 1
ATOM 6073 C C . THR B 1 373 ? -7.396 42.555 6.497 1.00 29.84 394 THR B C 1
ATOM 6074 O O . THR B 1 373 ? -6.179 42.571 6.362 1.00 29.79 394 THR B O 1
ATOM 6078 N N . ASN B 1 374 ? -8.035 43.288 7.409 1.00 31.48 395 ASN B N 1
ATOM 6079 C CA . ASN B 1 374 ? -7.364 44.337 8.174 1.00 32.30 395 ASN B CA 1
ATOM 6080 C C . ASN B 1 374 ? -7.508 44.151 9.673 1.00 34.56 395 ASN B C 1
ATOM 6081 O O . ASN B 1 374 ? -8.608 43.923 10.167 1.00 34.64 395 ASN B O 1
ATOM 6086 N N . ARG B 1 375 ? -6.395 44.275 10.388 1.00 36.91 396 ARG B N 1
ATOM 6087 C CA . ARG B 1 375 ? -6.403 44.258 11.837 1.00 43.31 396 ARG B CA 1
ATOM 6088 C C . ARG B 1 375 ? -6.417 45.710 12.301 1.00 45.04 396 ARG B C 1
ATOM 6089 O O . ARG B 1 375 ? -5.420 46.414 12.177 1.00 45.92 396 ARG B O 1
ATOM 6097 N N . LEU B 1 376 ? -7.546 46.152 12.843 1.00 47.31 397 LEU B N 1
ATOM 6098 C CA . LEU B 1 376 ? -7.761 47.576 13.085 1.00 50.63 397 LEU B CA 1
ATOM 6099 C C . LEU B 1 376 ? -7.153 48.143 14.372 1.00 54.99 397 LEU B C 1
ATOM 6100 O O . LEU B 1 376 ? -7.262 49.348 14.597 1.00 60.87 397 LEU B O 1
ATOM 6105 N N . ASP B 1 377 ? -6.523 47.309 15.206 1.00 55.13 398 ASP B N 1
ATOM 6106 C CA . ASP B 1 377 ? -5.672 47.825 16.308 1.00 58.69 398 ASP B CA 1
ATOM 6107 C C . ASP B 1 377 ? -4.246 48.117 15.825 1.00 58.09 398 ASP B C 1
ATOM 6108 O O . ASP B 1 377 ? -3.416 48.607 16.582 1.00 62.34 398 ASP B O 1
ATOM 6113 N N . ARG B 1 378 ? -3.976 47.798 14.564 1.00 57.21 399 ARG B N 1
ATOM 6114 C CA . ARG B 1 378 ? -2.792 48.274 13.865 1.00 59.18 399 ARG B CA 1
ATOM 6115 C C . ARG B 1 378 ? -3.207 49.422 12.960 1.00 55.98 399 ARG B C 1
ATOM 6116 O O . ARG B 1 378 ? -4.390 49.613 12.694 1.00 58.19 399 ARG B O 1
ATOM 6124 N N . ILE B 1 379 ? -2.231 50.195 12.506 1.00 54.24 400 ILE B N 1
ATOM 6125 C CA . ILE B 1 379 ? -2.475 51.233 11.516 1.00 51.59 400 ILE B CA 1
ATOM 6126 C C . ILE B 1 379 ? -1.571 50.987 10.324 1.00 47.49 400 ILE B C 1
ATOM 6127 O O . ILE B 1 379 ? -0.442 50.544 10.481 1.00 48.11 400 ILE B O 1
ATOM 6132 N N . GLY B 1 380 ? -2.089 51.253 9.132 1.00 43.92 401 GLY B N 1
ATOM 6133 C CA . GLY B 1 380 ? -1.306 51.159 7.911 1.00 42.11 401 GLY B CA 1
ATOM 6134 C C . GLY B 1 380 ? -0.822 49.768 7.551 1.00 38.96 401 GLY B C 1
ATOM 6135 O O . GLY B 1 380 ? 0.283 49.618 7.030 1.00 40.45 401 GLY B O 1
ATOM 6136 N N . THR B 1 381 ? -1.634 48.750 7.823 1.00 35.13 402 THR B N 1
ATOM 6137 C CA . THR B 1 381 ? -1.287 47.389 7.433 1.00 33.52 402 THR B CA 1
ATOM 6138 C C . THR B 1 381 ? -2.464 46.680 6.818 1.00 32.45 402 THR B C 1
ATOM 6139 O O . THR B 1 381 ? -3.621 47.030 7.065 1.00 33.47 402 THR B O 1
ATOM 6143 N N . ILE B 1 382 ? -2.149 45.696 5.983 1.00 33.27 403 ILE B N 1
ATOM 6144 C CA . ILE B 1 382 ? -3.125 44.721 5.515 1.00 30.99 403 ILE B CA 1
ATOM 6145 C C . ILE B 1 382 ? -2.584 43.334 5.820 1.00 31.69 403 ILE B C 1
ATOM 6146 O O . ILE B 1 382 ? -1.374 43.138 5.947 1.00 31.99 403 ILE B O 1
ATOM 6151 N N . THR B 1 383 ? -3.492 42.380 5.952 1.00 30.84 404 THR B N 1
ATOM 6152 C CA . THR B 1 383 ? -3.122 40.997 6.171 1.00 31.81 404 THR B CA 1
ATOM 6153 C C . THR B 1 383 ? -3.575 40.204 4.965 1.00 31.54 404 THR B C 1
ATOM 6154 O O . THR B 1 383 ? -4.718 40.326 4.531 1.00 31.78 404 THR B O 1
ATOM 6158 N N . VAL B 1 384 ? -2.671 39.394 4.432 1.00 34.09 405 VAL B N 1
ATOM 6159 C CA . VAL B 1 384 ? -2.876 38.758 3.142 1.00 35.32 405 VAL B CA 1
ATOM 6160 C C . VAL B 1 384 ? -2.645 37.259 3.235 1.00 36.30 405 VAL B C 1
ATOM 6161 O O . VAL B 1 384 ? -1.754 36.805 3.954 1.00 38.41 405 VAL B O 1
ATOM 6165 N N . LEU B 1 385 ? -3.453 36.504 2.494 1.00 36.34 406 LEU B N 1
ATOM 6166 C CA . LEU B 1 385 ? -3.333 35.054 2.418 1.00 39.95 406 LEU B CA 1
ATOM 6167 C C . LEU B 1 385 ? -2.934 34.636 0.999 1.00 41.88 406 LEU B C 1
ATOM 6168 O O . LEU B 1 385 ? -3.667 34.905 0.050 1.00 40.62 406 LEU B O 1
ATOM 6173 N N . PHE B 1 386 ? -1.769 33.999 0.869 1.00 46.53 407 PHE B N 1
ATOM 6174 C CA . PHE B 1 386 ? -1.239 33.549 -0.420 1.00 51.39 407 PHE B CA 1
ATOM 6175 C C . PHE B 1 386 ? -1.333 32.049 -0.562 1.00 56.57 407 PHE B C 1
ATOM 6176 O O . PHE B 1 386 ? -1.423 31.339 0.430 1.00 60.91 407 PHE B O 1
ATOM 6184 N N . SER B 1 387 ? -1.259 31.578 -1.803 1.00 59.68 408 SER B N 1
ATOM 6185 C CA . SER B 1 387 ? -0.998 30.172 -2.093 1.00 66.42 408 SER B CA 1
ATOM 6186 C C . SER B 1 387 ? 0.176 30.081 -3.058 1.00 68.01 408 SER B C 1
ATOM 6187 O O . SER B 1 387 ? 0.431 31.019 -3.816 1.00 63.10 408 SER B O 1
ATOM 6190 N N . ASP B 1 388 ? 0.890 28.956 -3.001 1.00 76.43 409 ASP B N 1
ATOM 6191 C CA . ASP B 1 388 ? 2.003 28.661 -3.900 1.00 80.14 409 ASP B CA 1
ATOM 6192 C C . ASP B 1 388 ? 1.527 27.714 -4.989 1.00 83.43 409 ASP B C 1
ATOM 6193 O O . ASP B 1 388 ? 2.316 27.274 -5.810 1.00 88.30 409 ASP B O 1
ATOM 6198 N N . ARG B 1 393 ? 0.129 27.377 1.825 1.00 83.96 414 ARG B N 1
ATOM 6199 C CA . ARG B 1 393 ? -0.457 28.698 2.067 1.00 77.90 414 ARG B CA 1
ATOM 6200 C C . ARG B 1 393 ? 0.335 29.539 3.074 1.00 76.62 414 ARG B C 1
ATOM 6201 O O . ARG B 1 393 ? 0.912 29.013 4.024 1.00 83.36 414 ARG B O 1
ATOM 6209 N N . THR B 1 394 ? 0.345 30.851 2.854 1.00 70.88 415 THR B N 1
ATOM 6210 C CA . THR B 1 394 ? 1.126 31.782 3.668 1.00 66.30 415 THR B CA 1
ATOM 6211 C C . THR B 1 394 ? 0.259 32.961 4.103 1.00 56.78 415 THR B C 1
ATOM 6212 O O . THR B 1 394 ? -0.564 33.446 3.334 1.00 53.36 415 THR B O 1
ATOM 6216 N N . THR B 1 395 ? 0.452 33.409 5.338 1.00 53.30 416 THR B N 1
ATOM 6217 C CA . THR B 1 395 ? -0.232 34.583 5.867 1.00 48.21 416 THR B CA 1
ATOM 6218 C C . THR B 1 395 ? 0.811 35.644 6.175 1.00 47.26 416 THR B C 1
ATOM 6219 O O . THR B 1 395 ? 1.798 35.364 6.858 1.00 48.78 416 THR B O 1
ATOM 6223 N N . SER B 1 396 ? 0.605 36.859 5.675 1.00 44.71 417 SER B N 1
ATOM 6224 C CA . SER B 1 396 ? 1.616 37.903 5.818 1.00 45.89 417 SER B CA 1
ATOM 6225 C C . SER B 1 396 ? 1.027 39.309 5.893 1.00 43.40 417 SER B C 1
ATOM 6226 O O . SER B 1 396 ? 0.046 39.623 5.217 1.00 43.29 417 SER B O 1
ATOM 6229 N N . ASP B 1 397 ? 1.646 40.149 6.719 1.00 44.85 418 ASP B N 1
ATOM 6230 C CA . ASP B 1 397 ? 1.263 41.556 6.855 1.00 43.25 418 ASP B CA 1
ATOM 6231 C C . ASP B 1 397 ? 2.166 42.434 6.005 1.00 42.63 418 ASP B C 1
ATOM 6232 O O . ASP B 1 397 ? 3.379 42.236 5.989 1.00 45.40 418 ASP B O 1
ATOM 6237 N N . PHE B 1 398 ? 1.579 43.412 5.321 1.00 39.05 419 PHE B N 1
ATOM 6238 C CA . PHE B 1 398 ? 2.354 44.469 4.680 1.00 40.39 419 PHE B CA 1
ATOM 6239 C C . PHE B 1 398 ? 2.168 45.777 5.439 1.00 39.27 419 PHE B C 1
ATOM 6240 O O . PHE B 1 398 ? 1.043 46.208 5.655 1.00 35.96 419 PHE B O 1
ATOM 6248 N N . ASP B 1 399 ? 3.275 46.402 5.826 1.00 41.85 420 ASP B N 1
ATOM 6249 C CA . ASP B 1 399 ? 3.242 47.666 6.552 1.00 45.11 420 ASP B CA 1
ATOM 6250 C C . ASP B 1 399 ? 3.551 48.805 5.587 1.00 45.98 420 ASP B C 1
ATOM 6251 O O . ASP B 1 399 ? 4.657 48.890 5.047 1.00 48.91 420 ASP B O 1
ATOM 6256 N N . TRP B 1 400 ? 2.571 49.679 5.376 1.00 44.45 421 TRP B N 1
ATOM 6257 C CA . TRP B 1 400 ? 2.711 50.789 4.438 1.00 46.29 421 TRP B CA 1
ATOM 6258 C C . TRP B 1 400 ? 3.941 51.659 4.698 1.00 50.64 421 TRP B C 1
ATOM 6259 O O . TRP B 1 400 ? 4.608 52.089 3.758 1.00 52.34 421 TRP B O 1
ATOM 6270 N N . ASN B 1 401 ? 4.235 51.917 5.967 1.00 55.96 422 ASN B N 1
ATOM 6271 C CA . ASN B 1 401 ? 5.285 52.875 6.329 1.00 63.73 422 ASN B CA 1
ATOM 6272 C C . ASN B 1 401 ? 6.699 52.333 6.131 1.00 64.68 422 ASN B C 1
ATOM 6273 O O . ASN B 1 401 ? 7.608 53.092 5.800 1.00 68.98 422 ASN B O 1
ATOM 6278 N N . SER B 1 402 ? 6.878 51.028 6.326 1.00 61.37 423 SER B N 1
ATOM 6279 C CA . SER B 1 402 ? 8.173 50.380 6.102 1.00 63.32 423 SER B CA 1
ATOM 6280 C C . SER B 1 402 ? 8.261 49.669 4.747 1.00 61.51 423 SER B C 1
ATOM 6281 O O . SER B 1 402 ? 9.335 49.226 4.353 1.00 62.82 423 SER B O 1
ATOM 6284 N N . LYS B 1 403 ? 7.130 49.545 4.056 1.00 59.21 424 LYS B N 1
ATOM 6285 C CA . LYS B 1 403 ? 7.054 48.855 2.762 1.00 58.66 424 LYS B CA 1
ATOM 6286 C C . LYS B 1 403 ? 7.580 47.419 2.811 1.00 59.21 424 LYS B C 1
ATOM 6287 O O . LYS B 1 403 ? 8.082 46.909 1.811 1.00 59.79 424 LYS B O 1
ATOM 6293 N N . GLU B 1 404 ? 7.453 46.770 3.966 1.00 59.36 425 GLU B N 1
ATOM 6294 C CA . GLU B 1 404 ? 7.975 45.420 4.156 1.00 59.85 425 GLU B CA 1
ATOM 6295 C C . GLU B 1 404 ? 6.874 44.435 4.540 1.00 53.68 425 GLU B C 1
ATOM 6296 O O . GLU B 1 404 ? 5.930 44.785 5.251 1.00 49.32 425 GLU B O 1
ATOM 6302 N N . TRP B 1 405 ? 7.009 43.205 4.053 1.00 51.77 426 TRP B N 1
ATOM 6303 C CA . TRP B 1 405 ? 6.143 42.109 4.459 1.00 48.32 426 TRP B CA 1
ATOM 6304 C C . TRP B 1 405 ? 6.691 41.492 5.727 1.00 50.93 426 TRP B C 1
ATOM 6305 O O . TRP B 1 405 ? 7.884 41.588 6.001 1.00 53.33 426 TRP B O 1
ATOM 6316 N N . THR B 1 406 ? 5.810 40.859 6.494 1.00 50.31 427 THR B N 1
ATOM 6317 C CA . THR B 1 406 ? 6.207 40.103 7.677 1.00 54.15 427 THR B CA 1
ATOM 6318 C C . THR B 1 406 ? 5.274 38.906 7.836 1.00 52.62 427 THR B C 1
ATOM 6319 O O . THR B 1 406 ? 4.070 39.068 8.053 1.00 49.01 427 THR B O 1
ATOM 6323 N N . ASP B 1 407 ? 5.836 37.708 7.714 1.00 55.74 428 ASP B N 1
ATOM 6324 C CA . ASP B 1 407 ? 5.053 36.480 7.717 1.00 55.66 428 ASP B CA 1
ATOM 6325 C C . ASP B 1 407 ? 4.677 36.074 9.138 1.00 56.90 428 ASP B C 1
ATOM 6326 O O . ASP B 1 407 ? 5.455 36.261 10.073 1.00 59.37 428 ASP B O 1
ATOM 6331 N N . TYR B 1 408 ? 3.472 35.530 9.287 1.00 55.80 429 TYR B N 1
ATOM 6332 C CA . TYR B 1 408 ? 3.066 34.851 10.512 1.00 58.59 429 TYR B CA 1
ATOM 6333 C C . TYR B 1 408 ? 3.630 33.429 10.477 1.00 65.12 429 TYR B C 1
ATOM 6334 O O . TYR B 1 408 ? 3.218 32.622 9.646 1.00 66.08 429 TYR B O 1
ATOM 6343 N N . THR B 1 409 ? 4.562 33.123 11.374 1.00 71.78 430 THR B N 1
ATOM 6344 C CA . THR B 1 409 ? 5.215 31.811 11.381 1.00 79.84 430 THR B CA 1
ATOM 6345 C C . THR B 1 409 ? 4.341 30.670 11.940 1.00 83.99 430 THR B C 1
ATOM 6346 O O . THR B 1 409 ? 4.597 29.501 11.654 1.00 90.55 430 THR B O 1
ATOM 6350 N N . ASP B 1 410 ? 3.319 30.998 12.726 1.00 82.52 431 ASP B N 1
ATOM 6351 C CA . ASP B 1 410 ? 2.382 29.985 13.228 1.00 86.58 431 ASP B CA 1
ATOM 6352 C C . ASP B 1 410 ? 1.381 29.514 12.175 1.00 82.94 431 ASP B C 1
ATOM 6353 O O . ASP B 1 410 ? 0.717 28.495 12.364 1.00 83.27 431 ASP B O 1
ATOM 6358 N N . LEU B 1 411 ? 1.272 30.254 11.074 1.00 79.97 432 LEU B N 1
ATOM 6359 C CA . LEU B 1 411 ? 0.158 30.100 10.143 1.00 78.42 432 LEU B CA 1
ATOM 6360 C C . LEU B 1 411 ? 0.620 29.732 8.722 1.00 83.19 432 LEU B C 1
ATOM 6361 O O . LEU B 1 411 ? 0.516 30.534 7.783 1.00 80.32 432 LEU B O 1
ATOM 6366 N N . SER B 1 412 ? 1.118 28.505 8.582 1.00 91.01 433 SER B N 1
ATOM 6367 C CA . SER B 1 412 ? 1.499 27.946 7.282 1.00 95.20 433 SER B CA 1
ATOM 6368 C C . SER B 1 412 ? 0.512 26.876 6.786 1.00 99.82 433 SER B C 1
ATOM 6369 O O . SER B 1 412 ? 0.348 26.701 5.576 1.00 100.82 433 SER B O 1
ATOM 6372 N N . ASP B 1 413 ? -0.130 26.156 7.710 1.00 102.92 434 ASP B N 1
ATOM 6373 C CA . ASP B 1 413 ? -1.109 25.123 7.337 1.00 103.22 434 ASP B CA 1
ATOM 6374 C C . ASP B 1 413 ? -2.320 25.754 6.635 1.00 92.69 434 ASP B C 1
ATOM 6375 O O . ASP B 1 413 ? -2.508 25.549 5.435 1.00 92.31 434 ASP B O 1
ATOM 6388 N N . PRO B 1 415 ? -5.877 25.743 5.985 1.00 70.36 436 PRO B N 1
ATOM 6389 C CA . PRO B 1 415 ? -6.735 25.157 4.949 1.00 70.89 436 PRO B CA 1
ATOM 6390 C C . PRO B 1 415 ? -7.966 26.028 4.639 1.00 65.05 436 PRO B C 1
ATOM 6391 O O . PRO B 1 415 ? -9.104 25.563 4.743 1.00 67.33 436 PRO B O 1
ATOM 6395 N N . TYR B 1 416 ? -7.722 27.274 4.243 1.00 58.37 437 TYR B N 1
ATOM 6396 C CA . TYR B 1 416 ? -8.777 28.261 4.021 1.00 54.62 437 TYR B CA 1
ATOM 6397 C C . TYR B 1 416 ? -8.523 29.052 2.745 1.00 53.26 437 TYR B C 1
ATOM 6398 O O . TYR B 1 416 ? -7.370 29.271 2.366 1.00 52.63 437 TYR B O 1
ATOM 6407 N N . ASN B 1 417 ? -9.602 29.509 2.111 1.00 54.16 438 ASN B N 1
ATOM 6408 C CA . ASN B 1 417 ? -9.518 30.489 1.015 1.00 53.85 438 ASN B CA 1
ATOM 6409 C C . ASN B 1 417 ? -9.850 31.900 1.477 1.00 49.65 438 ASN B C 1
ATOM 6410 O O . ASN B 1 417 ? -9.474 32.875 0.828 1.00 50.50 438 ASN B O 1
ATOM 6415 N N . SER B 1 418 ? -10.564 32.007 2.592 1.00 49.66 439 SER B N 1
ATOM 6416 C CA . SER B 1 418 ? -10.906 33.298 3.172 1.00 45.16 439 SER B CA 1
ATOM 6417 C C . SER B 1 418 ? -10.543 33.311 4.643 1.00 41.84 439 SER B C 1
ATOM 6418 O O . SER B 1 418 ? -10.870 32.375 5.375 1.00 42.66 439 SER B O 1
ATOM 6421 N N . VAL B 1 419 ? -9.858 34.369 5.062 1.00 36.88 440 VAL B N 1
ATOM 6422 C CA . VAL B 1 419 ? -9.640 34.634 6.472 1.00 36.02 440 VAL B CA 1
ATOM 6423 C C . VAL B 1 419 ? -10.057 36.061 6.770 1.00 33.75 440 VAL B C 1
ATOM 6424 O O . VAL B 1 419 ? -10.046 36.909 5.877 1.00 31.28 440 VAL B O 1
ATOM 6428 N N . VAL B 1 420 ? -10.412 36.319 8.029 1.00 33.12 441 VAL B N 1
ATOM 6429 C CA . VAL B 1 420 ? -10.897 37.628 8.440 1.00 30.60 441 VAL B CA 1
ATOM 6430 C C . VAL B 1 420 ? -10.454 37.961 9.858 1.00 31.18 441 VAL B C 1
ATOM 6431 O O . VAL B 1 420 ? -10.542 37.128 10.755 1.00 33.82 441 VAL B O 1
ATOM 6435 N N . TRP B 1 421 ? -9.956 39.179 10.048 1.00 30.08 442 TRP B N 1
ATOM 6436 C CA . TRP B 1 421 ? -9.686 39.700 11.385 1.00 31.40 442 TRP B CA 1
ATOM 6437 C C . TRP B 1 421 ? -10.997 40.166 12.010 1.00 31.85 442 TRP B C 1
ATOM 6438 O O . TRP B 1 421 ? -11.832 40.778 11.329 1.00 34.34 442 TRP B O 1
ATOM 6449 N N . ALA B 1 422 ? -11.184 39.894 13.293 1.00 32.22 443 ALA B N 1
ATOM 6450 C CA . ALA B 1 422 ? -12.413 40.300 13.960 1.00 33.04 443 ALA B CA 1
ATOM 6451 C C . ALA B 1 422 ? -12.268 40.468 15.458 1.00 34.93 443 ALA B C 1
ATOM 6452 O O . ALA B 1 422 ? -11.471 39.788 16.097 1.00 36.97 443 ALA B O 1
ATOM 6454 N N . ASN B 1 423 ? -13.046 41.400 15.996 1.00 35.52 444 ASN B N 1
ATOM 6455 C CA . ASN B 1 423 ? -13.320 41.468 17.425 1.00 39.24 444 ASN B CA 1
ATOM 6456 C C . ASN B 1 423 ? -14.757 41.933 17.643 1.00 40.21 444 ASN B C 1
ATOM 6457 O O . ASN B 1 423 ? -15.538 42.022 16.683 1.00 38.28 444 ASN B O 1
#

Radius of gyration: 30.29 Å; Cα contacts (8 Å, |Δi|>4): 2041; chains: 2; bounding box: 84×71×84 Å

Solvent-accessible surface area: 35118 Å² total

Sequence (792 aa):
KILVTNAGVTEANQTVKPGDIVHIYGDGFQEGDQVDFDFRWDLGEPLFPEGYLGPVGAEIVERHSNNGSIRPYRKPESRVEIFLNRASERSLGKVLLADGQTPKDFRLYGINETDKTIERAYAEETVTGKKTWDSAHPDFRSVVNLQKTYGLCGLAEENGVQQPFFLDFCTGEWKALSFYDYNTLALVIGSGNDIAAIQQRGKGYSLYNVSAGLEQSNYATKTRSNFPPEPQFELPEGFTPEQFGDYPGVFQGNEIILLSARKGNGKWVPLYNYRRNGFYVLEGIEADAIIPFYFGALPDSLLYQKKVGYIYYSSGDNRGSSFRLLEPDKESSKLQLQEPFAQLSDKKVVSITNRLDRIGTITVLFSDRTTSDFDWNSKEWTDYTDLSDPYNSVVWANKILVTNAGVTEANQTVKPGDIVHIYGDGFQEGDQVDFDFRWDLGEPLFPEGYLGPVGAEIVERHSNGSIRPYRKPESRVEIFLNRASERSLGKVLLADGQTPKDFRLYGINETDKTIERAYAEETVTGKKTTWDSAHPDFRSVVNLQKTYGLCGLAEENGVQQPFFLDFCTGEWKALSFYDYNTLALVIGSGNDIAAIQQRGKGYSLYNVSAGLEQSNYYATKTRSNFPPEPQFELPEGFTPEQFGDYPGVFQGNEIILLSARKGNGKWVPLYNYRNGFYVLEGIEADAIIPFYFGALPDSLLYQKKVGYIYYSSGDNRGSSFRLLEPDKESSKLQLQEPFAQLSDKKVVSITNRLDRIGTITVLFSDRTTSDFDWNSKEWTDYTDLSDPYNSVVWAN

Foldseek 3Di:
DDQFPPKAKPQFAEEDEAFDKTKIFTAHDDPPKWKFKKWWDAPPDDDPPTDIDDGATWADDDDDRGIITHHAAAAFTWIFMWTDDPPDIGRHIYTYHHRRDDQFKWKWFQFLVQLWIATQDDDPPDDDPGIAHPPFSVWAQWAAQHRLQWIWGWGDDPRAIFIWTQHPVPSDIDGQAPDPWHWLAWEDAQFGFIWTWTPPDPATFIATRQPLSLDRNVVPTRHDDGTPEDGAHDPPPDDSVQGYRHHWYAQVRQKIKTKGAHPVQWIFIIAGNHPGDDTPPDDIANDKYKDKFWPAGDCPGTDIWIFMHAHCDDPQHFDFTWTFDADPVDGDTDTHGGLDGDHCKYWQEKEDDRVDGQWIWTAIDVGWIWIAHRVVSDIDTDPSPDDGHSYMYMHD/DDQFPPKAKPQFAEEDEAFDKIKIFTAHDDPPKWKFKKWWDAPPDDDPPTDIDDGATWADDDDDRGIITHHAAAAFTWIFMWTDDPPDIGRHTYTYHHRRDDQFKWKWFQFLVQLWIATQDDDPPDDDPGIAHPPFSVWAQWAAQHRLQWIWGWGDDPRAIFIWTQHPVPSDIDGQAPDDWHWLAWEDAQFGFIKTWTPPDPATFIATRQPLSLDRNVVPTRHDDGTPEDGAHDPPPDDSVQGYRHHWYAQVRQKIKTKGADPVQWIFIIAGNHPGDDTPPDDIANDKYKDKFWPAGDCPGTDIWIFMHAHCDDPQHFDFTWTFDADPVDGDTDTHGGLDGDHCKYWQEKEDDRVDGQKIWTAIDVGWIWIAHRVVSDIDTDPSDDDGHSYMYIHD

CATH classification: 2.60.40.3920

Secondary structure (DSSP, 8-state):
----EEEEETTTTSEE-TT--B-EEEE---TT-EEEEEEEE-SSS--SS-EEEEEEEPPB----S---B---SS-SEEEEEEEEBTTB---EEEEEPP-PPP-S-EEEEEETTTTEEEEEE--SS--S--EE---STT-EEEE--TTS-EEEEEEEETTEEEEEEEETTT--EEE-BSS---EEEEEE-SSS--EEEEE-SSSEEEEE-STTTSSTTGGG---B-B-----BPPPTT--GGGS-SS-EE---SSEEB--EE-TTS-EE--EETTTEE---TT--BSB---EEE-----------EEE--EESSSTTBEEEE-BEEE-SSSS-EEEPPPSEEETT-EEEEEE--TTSSSEEEEEEE--EEEEEETTTTEEEE-TT-----S-EEEE-/----EEEEETTTTSEE-TT--B-EEEE---TT-EEEEEEEE-SSS--SS-EEEEEEEPPB----S---B---SS-SEEEEEEEEBTTB---EEEEEPP-PPP-S-EEEEEETTTTEEEEEE--SS--S--EE---STT-EEEE--TTS-EEEEEEEETTEEEEEEEETTT--EEE-BSS---EEEEEE-SSS--EEEEE-SSSEEEEE-STTTSSTTGGG---B-------BPPPTT--GGGS-SS-EE---SSEEB--EE-TTS-EE--EETTTEE---TT--BSB---EEE-----------EEE--EESSSTTBEEEE-BEEE-SSSSSEEEPPPSEEETT-EEEEEE--TTSSSEEEEEEE--EEEEEETTTTEEEE-TT-----S-EEEE-

Nearest PDB structures (foldseek):
  4m8r-assembly1_A  TM=1.003E+00  e=1.487E-73  Bacteroides caccae ATCC 43185
  2w8b-assembly1_A  TM=4.104E-01  e=2.103E-05  Escherichia coli
  4r40-assembly2_C  TM=3.483E-01  e=7.237E-06  Yersinia pestis CO92
  7nst-assembly1_E  TM=3.904E-01  e=2.261E-04  Escherichia coli K-12
  6pnv-assembly1_A  TM=3.858E-01  e=1.611E-04  Salmonella enterica subsp. enterica serovar Typhimurium str. LT2-4

B-factor: mean 55.25, std 21.95, range [20.48, 149.98]